Protein AF-A0A8J6FVZ5-F1 (afdb_monomer)

Solvent-accessible surface area (backbone atoms only — not comparable to full-atom values): 74762 Å² total; per-residue (Å²): 138,86,84,84,92,86,89,91,82,87,92,77,89,89,84,81,80,98,81,83,88,83,86,81,86,83,86,73,99,66,83,91,70,69,48,80,44,77,44,50,36,29,25,58,86,40,80,46,76,48,36,46,42,45,52,45,70,47,82,81,14,50,53,28,52,66,72,73,45,98,65,94,68,56,53,45,101,85,71,28,46,50,40,97,45,76,34,88,52,44,56,55,54,53,46,24,54,70,70,69,50,78,69,90,66,66,53,72,63,35,40,56,49,29,56,72,43,40,39,63,70,60,34,54,57,46,47,69,31,68,82,46,33,50,54,52,52,53,48,50,57,51,50,71,56,31,58,62,45,70,60,44,50,49,51,45,52,49,53,31,49,64,43,18,78,79,64,59,44,16,75,37,37,33,42,44,28,51,41,73,74,28,47,70,66,45,54,63,63,48,55,54,37,55,75,68,70,51,59,71,43,70,41,51,54,32,99,60,93,71,52,74,66,56,49,52,53,51,51,53,52,54,48,39,74,72,74,37,49,75,51,80,44,81,59,75,98,71,94,77,88,85,91,82,90,81,88,85,82,89,84,85,83,88,85,92,84,86,91,84,89,87,84,79,92,84,81,70,68,57,41,35,35,40,40,40,42,81,94,72,84,86,81,83,92,83,87,83,88,85,88,88,85,89,83,90,82,89,90,84,81,66,73,75,68,54,61,63,59,62,65,72,72,62,78,82,76,71,79,88,76,94,74,89,79,82,86,77,91,76,86,85,74,83,81,63,102,79,71,83,71,80,77,62,59,89,72,40,88,43,70,68,51,36,39,51,52,52,58,59,50,74,74,53,91,73,57,48,89,51,46,65,64,46,50,52,55,50,52,61,46,47,78,73,55,82,54,64,68,45,46,29,51,48,35,48,47,54,31,53,59,43,68,35,75,90,46,78,44,72,80,54,48,65,58,52,53,57,49,56,76,72,60,84,52,61,71,34,47,22,35,43,44,48,21,51,39,49,39,51,71,74,45,79,86,43,62,70,60,34,55,53,51,41,55,52,27,64,68,44,48,80,48,92,47,59,64,32,25,27,32,22,32,46,37,40,18,76,47,49,84,74,73,89,78,84,64,92,83,64,95,84,73,84,82,73,63,60,68,60,61,40,56,65,34,60,75,44,91,48,62,67,35,22,32,29,22,48,53,15,54,51,43,32,39,78,74,69,32,84,78,64,74,75,50,47,69,58,32,60,61,32,58,77,44,93,46,62,67,34,21,36,47,20,50,53,52,36,51,54,51,21,74,75,40,40,83,41,76,42,77,44,95,90,52,101,49,77,41,40,31,28,48,55,42,47,23,55,36,27,40,33,36,72,41,95,42,66,72,28,15,27,49,25,26,48,54,56,22,74,53,75,88,46,53,68,68,61,60,54,34,17,69,37,75,75,72,75,79,63,92,58,88,77,72,52,74,67,60,54,51,53,48,55,66,69,64,71,75,80,86,75,97,80,64,76,84,75,72,62,91,68,80,85,71,57,74,82,78,56,72,89,64,75,78,26,28,54,20,24,50,52,50,21,57,70,40,94,49,64,68,28,23,45,23,24,50,52,14,52,37,47,43,24,65,78,31,52,77,51,32,58,69,48,42,65,62,48,57,55,36,56,72,46,94,47,69,70,48,21,43,50,33,42,58,37,50,47,74,40,22,87,63,42,70,47,50,62,77,58,43,54,60,62,54,57,47,60,73,52,88,51,61,71,49,36,52,47,45,35,55,29,50,37,56,54,41,71,80,48,45,65,46,54,51,50,53,50,53,52,52,46,53,35,38,73,76,40,64,88,49,42,69,53,51,44,53,20,31,23,33,41,15,57,73,38,33,77,49,46,56,81,44,47,48,67,76,68,55,60,49,101,87,49,90,58,84,82,76,62,86,84,39,67,62,55,49,40,53,50,29,20,50,46,24,14,38,61,84,31,84,70,48,69,80,69,55,54,78,64,54,57,53,50,47,56,51,42,37,74,76,38,54,92,59,28,63,88,68,94,62,92,92,61,85,71,89,62,81,77,76,68,89,81,70,68,99,66,80,57,69,68,59,52,51,51,51,55,53,52,58,56,56,70,56,40,86,79,49,54,80,65,60,34,48,54,52,46,56,52,49,32,53,51,26,46,52,46,24,76,72,35,75,86,53,18,28,51,25,44,52,50,24,53,52,48,48,39,51,47,40,50,53,53,43,73,66,38,70,70,79,80,49,66,59,92,71,72,62,87,85,73,54,60,45,59,51,35,21,53,49,35,43,52,51,40,49,44,62,63,72,41,36,35,64,78,48,72,75,48,52,55,52,41,54,48,53,38,50,53,24,51,50,49,38,50,48,55,48,60,51,72,52,85,69,67,71,68,46,45,57,54,50,52,52,51,52,52,49,52,54,48,49,50,71,74,41,62,88,57,53,80,77,44,72,80,27,56,63,50,59,44,62,76,43,38,78,59,49,78,76,45,56,59,73,54,42,43,53,50,51,55,52,45,62,73,67,39,64,88,78,86,80,77,81,68,97,59,38,39,54,36,40,36,48,68,60,32,63,74,49,78,59,87,69,52,52,70,44,49,34,78,44,77,43,78,44,65,36,35,29,45,34,34,38,60,93,56,54,62,82,24,44,32,41,35,40,37,42,82,87,70,52,67,48,59,42,76,60,58,66,84,32,55,43,76,89,46,94,58,36,36,35,38,55,42,74,45,78,46,68,47,71,59,49,97,59,70,43,59,32,37,41,33,39,26,38,46,45,49,90,73,74,83,50,83,77,64,94,85,76,82,89,68,99,69,71,100,63,91,70,77,70,71,70,46,74,42,79,45,32,72,71,34,44,43,34,35,28,29,34,69,72,84,127

Mean predicted aligned error: 20.22 Å

Foldseek 3Di:
DDDDDDDDDDDDDDDDDDPDPPPDPPDDPQPDDDQADWA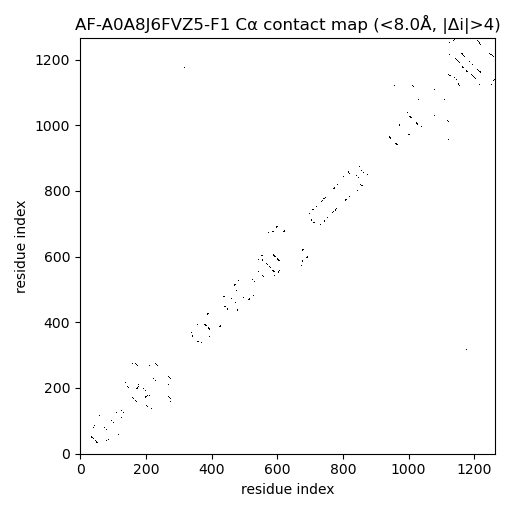WEQEQNDIDIDTLVLQPVDPPFLSNVVPRDPDDADAPPVRHGYHDHDCPLVVQVSVCSVPVDQDPPPLVVNLVVCVVRVVPVNNVVSCPDCVNVVVVVVLVVVCVQKPCNVVLLVVQVVQQVVQCVVPLKGKEKEKEAADPVVVVVCVVVVVVCVVVVHHYGYIDHGPDPDDPVVVVVSSCVVCVVVVWDKDKDWDDDDDDDDDDDDDDDDDDDDDDDDDDDDDDDDDDIIIIIIMTGDDDDDDDDDDDDDDDDDDDDDDPDPPVVVVVVVVVPPDDFDDDDDDDDDDDDDDDDDDDPPPPDPLVCVPDPDLVSLVVSLVVVVPDDDAQVCLVVVLVVLLVVLVVDDDLVSLLSSLLVLLVSLPHPPHQSPVCQVSLLVCLVVDDDPSNNLSSLVSLLSNCLVCLPPLVSLQVNLVSLVVQCPPPDLSSVLSSLQSCLQRPDQDPPPPVPDPDDDRDPSLVVLLVQCPPPDVSSVLSSLVSNVSSVVVPHQHDLVVLVSLLVQCPPPDPSSNLSSLVSLLSSCVRQQQDWDQAPVDRDIDGSLQVSLLSLLLQCPPPDVSSVLSSLLSLLVSQVYDPLLLLQLQAPPVPPDPDDDDDPVVVVVVCVVVVDPDDPPPPVPPDDDPPDPPVSCPVGRPSSHNSLVCQCVDPDVSSNLSSLSSLLSNCLSPLVSVASCLVVLLVQCPDPDPVSNLSSLVSCLSNQQSDADDQVSLVSLLVSLPPPDPSSNLSSLSSLLRHHYDALVSVVVNLVSLLVSCVVCVVCLVSLLSSLLSNLLRCLPSCQVCLCVLCVPDPPDDDDDDDLPDSSNVSSLLNLQSSQQPPVCSLVSDDPVSVVSLVVCCVVPVVRGDDHDHPDDDPPPPPPPPPDDPDDDVLVVVLVVLLVVLLCLQPDDLVVNLVSLVVSLVVLCVSLVVDVQCVQVSPLVSLLSLLVSLLSCLLPDCVVVDQLVPDDPPRCSLVVSLVSLLQSLCQSVAQKDPDDPLQVLVSLLSNLLSLLSNLLVCVSNDDDQVVLVVSLVVSLVSLVVSCVQCVPCLVVQPQALSVVCVVCSVVLVVDRSVVNSVVSSVSSVVGRDDRRDGDPGMDGKAKEWPPPPQPDPDADEDAAPDKDWGKTKMKIFQRPCCQPFKWKWKADPVRDIIIHRFHSVQWDDPDPRMIIGIGIDIDHHGFDPDWDKMKMFMKTFDDPPPPGPPDPPPPPDDDDPDPPPVRPDIDTRYDIRIHTYGHHHPDD

Organism: Microtus ochrogaster (NCBI:txid79684)

Structure (mmCIF, N/CA/C/O backbone):
data_AF-A0A8J6FVZ5-F1
#
_entry.id   AF-A0A8J6FVZ5-F1
#
loop_
_atom_site.group_PDB
_atom_site.id
_atom_site.type_symbol
_atom_site.label_atom_id
_atom_site.label_alt_id
_atom_site.label_comp_id
_atom_site.label_asym_id
_atom_site.label_entity_id
_atom_site.label_seq_id
_atom_site.pdbx_PDB_ins_code
_atom_site.Cartn_x
_atom_site.Cartn_y
_atom_site.Cartn_z
_atom_site.occupancy
_atom_site.B_iso_or_equiv
_atom_site.auth_seq_id
_atom_site.auth_comp_id
_atom_site.auth_asym_id
_atom_site.auth_atom_id
_atom_site.pdbx_PDB_model_num
ATOM 1 N N . MET A 1 1 ? 50.195 -2.569 48.877 1.00 32.38 1 MET A N 1
ATOM 2 C CA . MET A 1 1 ? 50.617 -3.601 47.910 1.00 32.38 1 MET A CA 1
ATOM 3 C C . MET A 1 1 ? 50.302 -3.085 46.522 1.00 32.38 1 MET A C 1
ATOM 5 O O . MET A 1 1 ? 49.185 -2.659 46.274 1.00 32.38 1 MET A O 1
ATOM 9 N N . SER A 1 2 ? 51.348 -2.994 45.715 1.00 26.11 2 SER A N 1
ATOM 10 C CA . SER A 1 2 ? 51.451 -2.364 44.400 1.00 26.11 2 SER A CA 1
ATOM 11 C C . SER A 1 2 ? 50.886 -3.244 43.283 1.00 26.11 2 SER A C 1
ATOM 13 O O . SER A 1 2 ? 51.248 -4.414 43.197 1.00 26.11 2 SER A O 1
ATOM 15 N N . LEU A 1 3 ? 50.077 -2.660 42.398 1.00 27.39 3 LEU A N 1
ATOM 16 C CA . LEU A 1 3 ? 49.775 -3.205 41.072 1.00 27.39 3 LEU A CA 1
ATOM 17 C C . LEU A 1 3 ? 50.820 -2.679 40.070 1.00 27.39 3 LEU A C 1
ATOM 19 O O . LEU A 1 3 ? 51.043 -1.466 40.047 1.00 27.39 3 LEU A O 1
ATOM 23 N N . PRO A 1 4 ? 51.465 -3.533 39.255 1.00 34.31 4 PRO A N 1
ATOM 24 C CA . PRO A 1 4 ? 52.297 -3.084 38.150 1.00 34.31 4 PRO A CA 1
ATOM 25 C C . PRO A 1 4 ? 51.479 -2.893 36.866 1.00 34.31 4 PRO A C 1
ATOM 27 O O . PRO A 1 4 ? 50.564 -3.654 36.556 1.00 34.31 4 PRO A O 1
ATOM 30 N N . ALA A 1 5 ? 51.863 -1.860 36.120 1.00 33.62 5 ALA A N 1
ATOM 31 C CA . ALA A 1 5 ? 51.423 -1.561 34.769 1.00 33.62 5 ALA A CA 1
ATOM 32 C C . ALA A 1 5 ? 52.105 -2.499 33.762 1.00 33.62 5 ALA A C 1
ATOM 34 O O . ALA A 1 5 ? 53.330 -2.580 33.749 1.00 33.62 5 ALA A O 1
ATOM 35 N N . ASN A 1 6 ? 51.316 -3.173 32.924 1.00 29.88 6 ASN A N 1
ATOM 36 C CA . ASN A 1 6 ? 51.707 -3.675 31.604 1.00 29.88 6 ASN A CA 1
ATOM 37 C C . ASN A 1 6 ? 50.461 -4.220 30.896 1.00 29.88 6 ASN A C 1
ATOM 39 O O . ASN A 1 6 ? 50.001 -5.296 31.252 1.00 29.88 6 ASN A O 1
ATOM 43 N N . GLN A 1 7 ? 49.925 -3.457 29.936 1.00 30.47 7 GLN A N 1
ATOM 44 C CA . GLN A 1 7 ? 49.276 -3.919 28.693 1.00 30.47 7 GLN A CA 1
ATOM 45 C C . GLN A 1 7 ? 48.633 -2.708 27.992 1.00 30.47 7 GLN A C 1
ATOM 47 O O . GLN A 1 7 ? 47.448 -2.425 28.122 1.00 30.47 7 GLN A O 1
ATOM 52 N N . LEU A 1 8 ? 49.470 -1.935 27.294 1.00 30.34 8 LEU A N 1
ATOM 53 C CA . LEU A 1 8 ? 49.055 -0.892 26.341 1.00 30.34 8 LEU A CA 1
ATOM 54 C C . LEU A 1 8 ? 50.088 -0.767 25.202 1.00 30.34 8 LEU A C 1
ATOM 56 O O . LEU A 1 8 ? 50.475 0.320 24.781 1.00 30.34 8 LEU A O 1
ATOM 60 N N . LYS A 1 9 ? 50.573 -1.918 24.729 1.00 31.45 9 LYS A N 1
ATOM 61 C CA . LYS A 1 9 ? 51.398 -2.081 23.529 1.00 31.45 9 LYS A CA 1
ATOM 62 C C . LYS A 1 9 ? 51.089 -3.453 22.947 1.00 31.45 9 LYS A C 1
ATOM 64 O O . LYS A 1 9 ? 51.634 -4.421 23.447 1.00 31.45 9 LYS A O 1
ATOM 69 N N . GLU A 1 10 ? 50.187 -3.497 21.975 1.00 28.38 10 GLU A N 1
ATOM 70 C CA . GLU A 1 10 ? 50.089 -4.521 20.920 1.00 28.38 10 GLU A CA 1
ATOM 71 C C . GLU A 1 10 ? 48.825 -4.234 20.100 1.00 28.38 10 GLU A C 1
ATOM 73 O O . GLU A 1 10 ? 47.797 -4.864 20.271 1.00 28.38 10 GLU A O 1
ATOM 78 N N . LEU A 1 11 ? 48.888 -3.195 19.264 1.00 27.44 11 LEU A N 1
ATOM 79 C CA . LEU A 1 11 ? 48.090 -3.050 18.039 1.00 27.44 11 LEU A CA 1
ATOM 80 C C . LEU A 1 11 ? 48.891 -2.137 17.096 1.00 27.44 11 LEU A C 1
ATOM 82 O O . LEU A 1 11 ? 48.501 -1.030 16.733 1.00 27.44 11 LEU A O 1
ATOM 86 N N . SER A 1 12 ? 50.092 -2.599 16.767 1.00 29.80 12 SER A N 1
ATOM 87 C CA . SER A 1 12 ? 50.872 -2.125 15.634 1.00 29.80 12 SER A CA 1
ATOM 88 C C . SER A 1 12 ? 51.636 -3.320 15.069 1.00 29.80 12 SER A C 1
ATOM 90 O O . SER A 1 12 ? 52.381 -3.962 15.798 1.00 29.80 12 SER A O 1
ATOM 92 N N . GLN A 1 13 ? 51.453 -3.542 13.762 1.00 28.73 13 GLN A N 1
ATOM 93 C CA . GLN A 1 13 ? 52.115 -4.521 12.883 1.00 28.73 13 GLN A CA 1
ATOM 94 C C . GLN A 1 13 ? 51.472 -5.914 12.770 1.00 28.73 13 GLN A C 1
ATOM 96 O O . GLN A 1 13 ? 51.902 -6.855 13.418 1.00 28.73 13 GLN A O 1
ATOM 101 N N . GLU A 1 14 ? 50.578 -6.071 11.790 1.00 27.20 14 GLU A N 1
ATOM 102 C CA . GLU A 1 14 ? 50.654 -7.219 10.878 1.00 27.20 14 GLU A CA 1
ATOM 103 C C . GLU A 1 14 ? 50.640 -6.711 9.432 1.00 27.20 14 GLU A C 1
ATOM 105 O O . GLU A 1 14 ? 49.709 -6.064 8.957 1.00 27.20 14 GLU A O 1
ATOM 110 N N . SER A 1 15 ? 51.769 -6.939 8.773 1.00 29.50 15 SER A N 1
ATOM 111 C CA . SER A 1 15 ? 52.068 -6.663 7.375 1.00 29.50 15 SER A CA 1
ATOM 112 C C . SER A 1 15 ? 51.739 -7.890 6.523 1.00 29.50 15 SER A C 1
ATOM 114 O O . SER A 1 15 ? 52.283 -8.962 6.784 1.00 29.50 15 SER A O 1
ATOM 116 N N . LEU A 1 16 ? 50.937 -7.726 5.469 1.00 29.16 16 LEU A N 1
ATOM 117 C CA . LEU A 1 16 ? 50.790 -8.706 4.383 1.00 29.16 16 LEU A CA 1
ATOM 118 C C . LEU A 1 16 ? 51.644 -8.292 3.155 1.00 29.16 16 LEU A C 1
ATOM 120 O O . LEU A 1 16 ? 51.979 -7.112 3.018 1.00 29.16 16 LEU A O 1
ATOM 124 N N . PRO A 1 17 ? 52.066 -9.240 2.289 1.00 31.39 17 PRO A N 1
ATOM 125 C CA . PRO A 1 17 ? 53.254 -9.111 1.436 1.00 31.39 17 PRO A CA 1
ATOM 126 C C . PRO A 1 17 ? 53.054 -8.286 0.155 1.00 31.39 17 PRO A C 1
ATOM 128 O O . PRO A 1 17 ? 52.003 -8.295 -0.477 1.00 31.39 17 PRO A O 1
ATOM 131 N N . ALA A 1 18 ? 54.138 -7.643 -0.284 1.00 33.69 18 ALA A N 1
ATOM 132 C CA . ALA A 1 18 ? 54.204 -6.649 -1.357 1.00 33.69 18 ALA A CA 1
ATOM 133 C C . ALA A 1 18 ? 54.214 -7.190 -2.809 1.00 33.69 18 ALA A C 1
ATOM 135 O O . ALA A 1 18 ? 54.907 -6.629 -3.651 1.00 33.69 18 ALA A O 1
ATOM 136 N N . ASN A 1 19 ? 53.457 -8.239 -3.145 1.00 33.44 19 ASN A N 1
ATOM 137 C CA . ASN A 1 19 ? 53.395 -8.761 -4.522 1.00 33.44 19 ASN A CA 1
ATOM 138 C C . ASN A 1 19 ? 51.964 -9.135 -4.935 1.00 33.44 19 ASN A C 1
ATOM 140 O O . ASN A 1 19 ? 51.669 -10.313 -5.083 1.00 33.44 19 ASN A O 1
ATOM 144 N N . GLN A 1 20 ? 51.079 -8.145 -5.117 1.00 33.66 20 GLN A N 1
ATOM 145 C CA . GLN A 1 20 ? 49.844 -8.295 -5.919 1.00 33.66 20 GLN A CA 1
ATOM 146 C C . GLN A 1 20 ? 49.152 -6.956 -6.273 1.00 33.66 20 GLN A C 1
ATOM 148 O O . GLN A 1 20 ? 47.951 -6.895 -6.496 1.00 33.66 20 GLN A O 1
ATOM 153 N N . LEU A 1 21 ? 49.913 -5.858 -6.373 1.00 30.98 21 LEU A N 1
ATOM 154 C CA . LEU A 1 21 ? 49.415 -4.536 -6.798 1.00 30.98 21 LEU A CA 1
ATOM 155 C C . LEU A 1 21 ? 50.227 -3.989 -7.983 1.00 30.98 21 LEU A C 1
ATOM 157 O O . LEU A 1 21 ? 50.710 -2.860 -7.961 1.00 30.98 21 LEU A O 1
ATOM 161 N N . LYS A 1 22 ? 50.418 -4.812 -9.020 1.00 30.19 22 LYS A N 1
ATOM 162 C CA . LYS A 1 22 ? 50.956 -4.350 -10.314 1.00 30.19 22 LYS A CA 1
ATOM 163 C C . LYS A 1 22 ? 50.109 -4.704 -11.537 1.00 30.19 22 LYS A C 1
ATOM 165 O O . LYS A 1 22 ? 50.484 -4.329 -12.638 1.00 30.19 22 LYS A O 1
ATOM 170 N N . GLU A 1 23 ? 48.933 -5.296 -11.350 1.00 34.12 23 GLU A N 1
ATOM 171 C CA . GLU A 1 23 ? 47.963 -5.534 -12.427 1.00 34.12 23 GLU A CA 1
ATOM 172 C C . GLU A 1 23 ? 46.595 -4.967 -12.040 1.00 34.12 23 GLU A C 1
ATOM 174 O O . GLU A 1 23 ? 45.640 -5.688 -11.786 1.00 34.12 23 GLU A O 1
ATOM 179 N N . ARG A 1 24 ? 46.508 -3.637 -11.922 1.00 29.25 24 ARG A N 1
ATOM 180 C CA . ARG A 1 24 ? 45.221 -2.917 -12.005 1.00 29.25 24 ARG A CA 1
ATOM 181 C C . ARG A 1 24 ? 45.383 -1.438 -12.360 1.00 29.25 24 ARG A C 1
ATOM 183 O O . ARG A 1 24 ? 44.611 -0.588 -11.938 1.00 29.25 24 ARG A O 1
ATOM 190 N N . SER A 1 25 ? 46.409 -1.123 -13.148 1.00 28.83 25 SER A N 1
ATOM 191 C CA . SER A 1 25 ? 46.664 0.229 -13.661 1.00 28.83 25 SER A CA 1
ATOM 192 C C . SER A 1 25 ? 46.505 0.276 -15.179 1.00 28.83 25 SER A C 1
ATOM 194 O O . SER A 1 25 ? 47.376 0.777 -15.879 1.00 28.83 25 SER A O 1
ATOM 196 N N . GLN A 1 26 ? 45.408 -0.274 -15.693 1.00 33.31 26 GLN A N 1
ATOM 197 C CA . GLN A 1 26 ? 44.932 -0.045 -17.056 1.00 33.31 26 GLN A CA 1
ATOM 198 C C . GLN A 1 26 ? 43.406 -0.130 -17.033 1.00 33.31 26 GLN A C 1
ATOM 200 O O . GLN A 1 26 ? 42.865 -1.173 -17.343 1.00 33.31 26 GLN A O 1
ATOM 205 N N . GLU A 1 27 ? 42.743 0.937 -16.577 1.00 32.12 27 GLU A N 1
ATOM 206 C CA . GLU A 1 27 ? 41.359 1.302 -16.943 1.00 32.12 27 GLU A CA 1
ATOM 207 C C . GLU A 1 27 ? 40.933 2.561 -16.176 1.00 32.12 27 GLU A C 1
ATOM 209 O O . GLU A 1 27 ? 40.216 2.528 -15.182 1.00 32.12 27 GLU A O 1
ATOM 214 N N . SER A 1 28 ? 41.462 3.710 -16.595 1.00 29.48 28 SER A N 1
ATOM 215 C CA . SER A 1 28 ? 40.795 5.019 -16.489 1.00 29.48 28 SER A CA 1
ATOM 216 C C . SER A 1 28 ? 41.645 6.034 -17.247 1.00 29.48 28 SER A C 1
ATOM 218 O O . SER A 1 28 ? 42.774 6.339 -16.869 1.00 29.48 28 SER A O 1
ATOM 220 N N . GLY A 1 29 ? 41.123 6.533 -18.366 1.00 32.47 29 GLY A N 1
ATOM 221 C CA . GLY A 1 29 ? 41.776 7.550 -19.186 1.00 32.47 29 GLY A CA 1
ATOM 222 C C . GLY A 1 29 ? 41.794 8.919 -18.505 1.00 32.47 29 GLY A C 1
ATOM 223 O O . GLY A 1 29 ? 41.018 9.795 -18.872 1.00 32.47 29 GLY A O 1
ATOM 224 N N . ILE A 1 30 ? 42.702 9.122 -17.549 1.00 35.72 30 ILE A N 1
ATOM 225 C CA . ILE A 1 30 ? 43.095 10.449 -17.067 1.00 35.72 30 ILE A CA 1
ATOM 226 C C . ILE A 1 30 ? 44.529 10.685 -17.546 1.00 35.72 30 ILE A C 1
ATOM 228 O O . ILE A 1 30 ? 45.432 9.906 -17.251 1.00 35.72 30 ILE A O 1
ATOM 232 N N . LEU A 1 31 ? 44.714 11.736 -18.347 1.00 39.12 31 LEU A N 1
ATOM 233 C CA . LEU A 1 31 ? 45.999 12.169 -18.900 1.00 39.12 31 LEU A CA 1
ATOM 234 C C . LEU A 1 31 ? 47.102 12.157 -17.826 1.00 39.12 31 LEU A C 1
ATOM 236 O O . LEU A 1 31 ? 46.904 12.660 -16.722 1.00 39.12 31 LEU A O 1
ATOM 240 N N . GLY A 1 32 ? 48.256 11.574 -18.165 1.00 43.06 32 GLY A N 1
ATOM 241 C CA . GLY A 1 32 ? 49.383 11.384 -17.254 1.00 43.06 32 GLY A CA 1
ATOM 242 C C . GLY A 1 32 ? 49.932 12.700 -16.705 1.00 43.06 32 GLY A C 1
ATOM 243 O O . GLY A 1 32 ? 50.586 13.456 -17.422 1.00 43.06 32 GLY A O 1
ATOM 244 N N . PHE A 1 33 ? 49.697 12.943 -15.418 1.00 58.31 33 PHE A N 1
ATOM 245 C CA . PHE A 1 33 ? 50.386 13.968 -14.641 1.00 58.31 33 PHE A CA 1
ATOM 246 C C . PHE A 1 33 ? 51.400 13.293 -13.721 1.00 58.31 33 PHE A C 1
ATOM 248 O O . PHE A 1 33 ? 51.070 12.325 -13.037 1.00 58.31 33 PHE A O 1
ATOM 255 N N . ASP A 1 34 ? 52.629 13.803 -13.711 1.00 64.94 34 ASP A N 1
ATOM 256 C CA . ASP A 1 34 ? 53.684 13.325 -12.819 1.00 64.94 34 ASP A CA 1
ATOM 257 C C . ASP A 1 34 ? 53.359 13.752 -11.365 1.00 64.94 34 ASP A C 1
ATOM 259 O O . ASP A 1 34 ? 53.245 14.956 -11.089 1.00 64.94 34 ASP A O 1
ATOM 263 N N . PRO A 1 35 ? 53.133 12.801 -10.434 1.00 65.31 35 PRO A N 1
ATOM 264 C CA . PRO A 1 35 ? 52.700 13.089 -9.065 1.00 65.31 35 PRO A CA 1
ATOM 265 C C . PRO A 1 35 ? 53.742 13.863 -8.242 1.00 65.31 35 PRO A C 1
ATOM 267 O O . PRO A 1 35 ? 53.362 14.494 -7.247 1.00 65.31 35 PRO A O 1
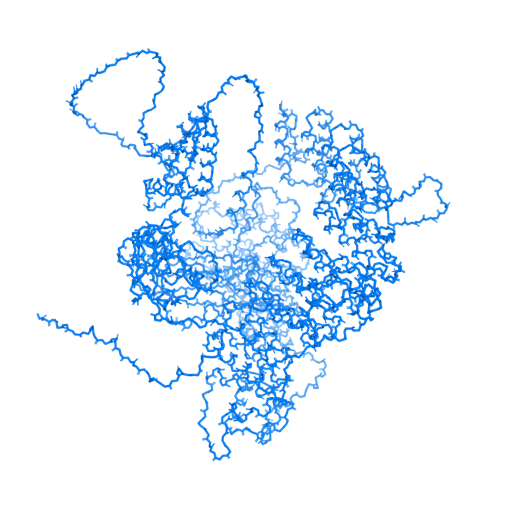ATOM 270 N N . ASP A 1 36 ? 55.006 13.873 -8.677 1.00 71.81 36 ASP A N 1
ATOM 271 C CA . ASP A 1 36 ? 56.123 14.527 -7.988 1.00 71.81 36 ASP A CA 1
ATOM 272 C C . ASP A 1 36 ? 56.302 16.007 -8.380 1.00 71.81 36 ASP A C 1
ATOM 274 O O . ASP A 1 36 ? 57.141 16.711 -7.810 1.00 71.81 36 ASP A O 1
ATOM 278 N N . ILE A 1 37 ? 55.483 16.530 -9.304 1.00 80.94 37 ILE A N 1
ATOM 279 C CA . ILE A 1 37 ? 55.518 17.947 -9.687 1.00 80.94 37 ILE A CA 1
ATOM 280 C C . ILE A 1 37 ? 55.167 18.825 -8.483 1.00 80.94 37 ILE A C 1
ATOM 282 O O . ILE A 1 37 ? 54.081 18.729 -7.904 1.00 80.94 37 ILE A O 1
ATOM 286 N N . VAL A 1 38 ? 56.080 19.737 -8.148 1.00 82.06 38 VAL A N 1
ATOM 287 C CA . VAL A 1 38 ? 55.878 20.756 -7.118 1.00 82.06 38 VAL A CA 1
ATOM 288 C C . VAL A 1 38 ? 54.984 21.873 -7.660 1.00 82.06 38 VAL A C 1
ATOM 290 O O . VAL A 1 38 ? 55.253 22.462 -8.706 1.00 82.06 38 VAL A O 1
ATOM 293 N N . VAL A 1 39 ? 53.919 22.171 -6.924 1.00 83.94 39 VAL A N 1
ATOM 294 C CA . VAL A 1 39 ? 52.917 23.195 -7.211 1.00 83.94 39 VAL A CA 1
ATOM 295 C C . VAL A 1 39 ? 52.955 24.265 -6.122 1.00 83.94 39 VAL A C 1
ATOM 297 O O . VAL A 1 39 ? 52.944 23.970 -4.924 1.00 83.94 39 VAL A O 1
ATOM 300 N N . GLU A 1 40 ? 52.962 25.525 -6.550 1.00 87.00 40 GLU A N 1
ATOM 301 C CA . GLU A 1 40 ? 52.867 26.690 -5.672 1.00 87.00 40 GLU A CA 1
ATOM 302 C C . GLU A 1 40 ? 51.444 27.270 -5.687 1.00 87.00 40 GLU A C 1
ATOM 304 O O . GLU A 1 40 ? 50.871 27.556 -6.745 1.00 87.00 40 GLU A O 1
ATOM 309 N N . LEU A 1 41 ? 50.884 27.457 -4.493 1.00 87.81 41 LEU A N 1
ATOM 310 C CA . LEU A 1 41 ? 49.542 27.967 -4.233 1.00 87.81 41 LEU A CA 1
ATOM 311 C C . LEU A 1 41 ? 49.626 29.316 -3.509 1.00 87.81 41 LEU A C 1
ATOM 313 O O . LEU A 1 41 ? 50.431 29.498 -2.597 1.00 87.81 41 LEU A O 1
ATOM 317 N N . ASN A 1 42 ? 48.750 30.242 -3.877 1.00 87.69 42 ASN A N 1
ATOM 318 C CA . ASN A 1 42 ? 48.521 31.503 -3.184 1.00 87.69 42 ASN A CA 1
ATOM 319 C C . ASN A 1 42 ? 47.066 31.529 -2.697 1.00 87.69 42 ASN A C 1
ATOM 321 O O . ASN A 1 42 ? 46.153 31.729 -3.494 1.00 87.69 42 ASN A O 1
ATOM 325 N N . VAL A 1 43 ? 46.845 31.307 -1.401 1.00 89.25 43 VAL A N 1
ATOM 326 C CA . VAL A 1 43 ? 45.511 31.263 -0.783 1.00 89.25 43 VAL A CA 1
ATOM 327 C C . VAL A 1 43 ? 45.284 32.563 -0.016 1.00 89.25 43 VAL A C 1
ATOM 329 O O . VAL A 1 43 ? 45.825 32.753 1.075 1.00 89.25 43 VAL A O 1
ATOM 332 N N . GLY A 1 44 ? 44.560 33.504 -0.630 1.00 82.06 44 GLY A N 1
ATOM 333 C CA . GLY A 1 44 ? 44.237 34.811 -0.040 1.00 82.06 44 GLY A CA 1
ATOM 334 C C . GLY A 1 44 ? 45.451 35.632 0.400 1.00 82.06 44 GLY A C 1
ATOM 335 O O . GLY A 1 44 ? 45.358 36.375 1.375 1.00 82.06 44 GLY A O 1
ATOM 336 N N . GLY A 1 45 ? 46.596 35.476 -0.276 1.00 79.88 45 GLY A N 1
ATOM 337 C CA . GLY A 1 45 ? 47.850 36.169 0.035 1.00 79.88 45 GLY A CA 1
ATOM 338 C C . GLY A 1 45 ? 48.855 35.366 0.869 1.00 79.88 45 GLY A C 1
ATOM 339 O O . GLY A 1 45 ? 49.960 35.858 1.093 1.00 79.88 45 GLY A O 1
ATOM 340 N N . GLN A 1 46 ? 48.517 34.149 1.313 1.00 85.81 46 GLN A N 1
ATOM 341 C CA . GLN A 1 46 ? 49.455 33.229 1.969 1.00 85.81 46 GLN A CA 1
ATOM 342 C C . GLN A 1 46 ? 49.956 32.171 0.982 1.00 85.81 46 GLN A C 1
ATOM 344 O O . GLN A 1 46 ? 49.174 31.577 0.236 1.00 85.81 46 GLN A O 1
ATOM 349 N N . PHE A 1 47 ? 51.269 31.944 0.972 1.00 88.69 47 PHE A N 1
ATOM 350 C CA . PHE A 1 47 ? 51.927 31.090 -0.013 1.00 88.69 47 PHE A CA 1
ATOM 351 C C . PHE A 1 47 ? 52.193 29.695 0.545 1.00 88.69 47 PHE A C 1
ATOM 353 O O . PHE A 1 47 ? 52.766 29.551 1.625 1.00 88.69 47 PHE A O 1
ATOM 360 N N . TYR A 1 48 ? 51.819 28.675 -0.222 1.00 87.38 48 TYR A N 1
ATOM 361 C CA . TYR A 1 48 ? 52.016 27.272 0.118 1.00 87.38 48 TYR A CA 1
ATOM 362 C C . TYR A 1 48 ? 52.657 26.532 -1.048 1.00 87.38 48 TYR A C 1
ATOM 364 O O . TYR A 1 48 ? 52.320 26.768 -2.205 1.00 87.38 48 TYR A O 1
ATOM 372 N N . THR A 1 49 ? 53.538 25.589 -0.738 1.00 86.56 49 THR A N 1
ATOM 373 C CA . THR A 1 49 ? 54.195 24.736 -1.732 1.00 86.56 49 THR A CA 1
ATOM 374 C C . THR A 1 49 ? 53.903 23.280 -1.398 1.00 86.56 49 THR A C 1
ATOM 376 O O . THR A 1 49 ? 54.032 22.860 -0.245 1.00 86.56 49 THR A O 1
ATOM 379 N N . THR A 1 50 ? 53.460 22.499 -2.378 1.00 87.69 50 THR A N 1
ATOM 380 C CA . THR A 1 50 ? 53.118 21.080 -2.191 1.00 87.69 50 THR A CA 1
ATOM 381 C C . THR A 1 50 ? 53.245 20.308 -3.502 1.00 87.69 50 THR A C 1
ATOM 383 O O . THR A 1 50 ? 53.504 20.915 -4.531 1.00 87.69 50 THR A O 1
ATOM 386 N N . THR A 1 51 ? 53.082 18.986 -3.500 1.00 84.62 51 THR A N 1
ATOM 387 C CA . THR A 1 51 ? 53.119 18.182 -4.734 1.00 84.62 51 THR A CA 1
ATOM 388 C C . THR A 1 51 ? 51.731 17.987 -5.339 1.00 84.62 51 THR A C 1
ATOM 390 O O . THR A 1 51 ? 50.720 17.986 -4.628 1.00 84.62 51 THR A O 1
ATOM 393 N N . MET A 1 52 ? 51.684 17.769 -6.654 1.00 79.94 52 MET A N 1
ATOM 394 C CA . MET A 1 52 ? 50.466 17.433 -7.394 1.00 79.94 52 MET A CA 1
ATOM 395 C C . MET A 1 52 ? 49.770 16.197 -6.801 1.00 79.94 52 MET A C 1
ATOM 397 O O . MET A 1 52 ? 48.558 16.214 -6.582 1.00 79.94 52 MET A O 1
ATOM 401 N N . GLY A 1 53 ? 50.541 15.163 -6.439 1.00 79.31 53 GLY A N 1
ATOM 402 C CA . GLY A 1 53 ? 50.021 13.955 -5.792 1.00 79.31 53 GLY A CA 1
ATOM 403 C C . GLY A 1 53 ? 49.349 14.217 -4.439 1.00 79.31 53 GLY A C 1
ATOM 404 O O . GLY A 1 53 ? 48.348 13.583 -4.116 1.00 79.31 53 GLY A O 1
ATOM 405 N N . THR A 1 54 ? 49.828 15.202 -3.670 1.00 83.50 54 THR A N 1
ATOM 406 C CA . THR A 1 54 ? 49.211 15.578 -2.384 1.00 83.50 54 THR A CA 1
ATOM 407 C C . THR A 1 54 ? 47.830 16.209 -2.583 1.00 83.50 54 THR A C 1
ATOM 409 O O . THR A 1 54 ? 46.903 15.922 -1.829 1.00 83.50 54 THR A O 1
ATOM 412 N N . LEU A 1 55 ? 47.675 17.053 -3.606 1.00 81.25 55 LEU A N 1
ATOM 413 C CA . LEU A 1 55 ? 46.412 17.735 -3.909 1.00 81.25 55 LEU A CA 1
ATOM 414 C C . LEU A 1 55 ? 45.388 16.816 -4.593 1.00 81.25 55 LEU A C 1
ATOM 416 O O . LEU A 1 55 ? 44.188 16.994 -4.401 1.00 81.25 55 LEU A O 1
ATOM 420 N N . MET A 1 56 ? 45.852 15.817 -5.348 1.00 77.88 56 MET A N 1
ATOM 421 C CA . MET A 1 56 ? 45.000 14.850 -6.058 1.00 77.88 56 MET A CA 1
ATOM 422 C C . MET A 1 56 ? 44.676 13.584 -5.246 1.00 77.88 56 MET A C 1
ATOM 424 O O . MET A 1 56 ? 43.964 12.711 -5.733 1.00 77.88 56 MET A O 1
ATOM 428 N N . LYS A 1 57 ? 45.142 13.490 -3.992 1.00 77.69 57 LYS A N 1
ATOM 429 C CA . LYS A 1 57 ? 44.941 12.327 -3.107 1.00 77.69 57 LYS A CA 1
ATOM 430 C C . LYS A 1 57 ? 43.467 11.971 -2.862 1.00 77.69 57 LYS A C 1
ATOM 432 O O . LYS A 1 57 ? 43.159 10.815 -2.590 1.00 77.69 57 LYS A O 1
ATOM 437 N N . HIS A 1 58 ? 42.563 12.947 -2.965 1.00 73.75 58 HIS A N 1
ATOM 438 C CA . HIS A 1 58 ? 41.118 12.733 -2.887 1.00 73.75 58 HIS A CA 1
ATOM 439 C C . HIS A 1 58 ? 40.456 13.092 -4.229 1.00 73.75 58 HIS A C 1
ATOM 441 O O . HIS A 1 58 ? 40.282 14.289 -4.510 1.00 73.75 58 HIS A O 1
ATOM 447 N N . PRO A 1 59 ? 40.099 12.092 -5.061 1.00 66.12 59 PRO A N 1
ATOM 448 C CA . PRO A 1 59 ? 39.376 12.323 -6.308 1.00 66.12 59 PRO A CA 1
ATOM 449 C C . PRO A 1 59 ? 37.983 12.893 -6.006 1.00 66.12 59 PRO A C 1
ATOM 451 O O . PRO A 1 59 ? 37.311 12.434 -5.086 1.00 66.12 59 PRO A O 1
ATOM 454 N N . GLY A 1 60 ? 37.581 13.940 -6.732 1.00 67.00 60 GLY A N 1
ATOM 455 C CA . GLY A 1 60 ? 36.340 14.685 -6.474 1.00 67.00 60 GLY A CA 1
ATOM 456 C C . GLY A 1 60 ? 36.498 15.876 -5.521 1.00 67.00 60 GLY A C 1
ATOM 457 O O . GLY A 1 60 ? 35.552 16.631 -5.328 1.00 67.00 60 GLY A O 1
ATOM 458 N N . SER A 1 61 ? 37.691 16.101 -4.957 1.00 80.31 61 SER A N 1
ATOM 459 C CA . SER A 1 61 ? 37.984 17.349 -4.242 1.00 80.31 61 SER A CA 1
ATOM 460 C C . SER A 1 61 ? 38.107 18.524 -5.212 1.00 80.31 61 SER A C 1
ATOM 462 O O . SER A 1 61 ? 38.519 18.364 -6.367 1.00 80.31 61 SER A O 1
ATOM 464 N N . LYS A 1 62 ? 37.868 19.740 -4.722 1.00 77.75 62 LYS A N 1
ATOM 465 C CA . LYS A 1 62 ? 38.012 20.962 -5.525 1.00 77.75 62 LYS A CA 1
ATOM 466 C C . LYS A 1 62 ? 39.431 21.132 -6.085 1.00 77.75 62 LYS A C 1
ATOM 468 O O . LYS A 1 62 ? 39.607 21.690 -7.161 1.00 77.75 62 LYS A O 1
ATOM 473 N N . PHE A 1 63 ? 40.445 20.602 -5.395 1.00 78.94 63 PHE A N 1
ATOM 474 C CA . PHE A 1 63 ? 41.823 20.557 -5.891 1.00 78.94 63 PHE A CA 1
ATOM 475 C C . PHE A 1 63 ? 41.980 19.638 -7.102 1.00 78.94 63 PHE A C 1
ATOM 477 O O . PHE A 1 63 ? 42.628 20.023 -8.071 1.00 78.94 63 PHE A O 1
ATOM 484 N N . SER A 1 64 ? 41.341 18.465 -7.085 1.00 69.94 64 SER A N 1
ATOM 485 C CA . SER A 1 64 ? 41.334 17.558 -8.236 1.00 69.94 64 SER A CA 1
ATOM 486 C C . SER A 1 64 ? 40.630 18.173 -9.451 1.00 69.94 64 SER A C 1
ATOM 488 O O . SER A 1 64 ? 41.101 18.006 -10.571 1.00 69.94 64 SER A O 1
ATOM 490 N N . GLU A 1 65 ? 39.576 18.974 -9.258 1.00 68.94 65 GLU A N 1
ATOM 491 C CA . GLU A 1 65 ? 38.913 19.714 -10.344 1.00 68.94 65 GLU A CA 1
ATOM 492 C C . GLU A 1 65 ? 39.801 20.839 -10.908 1.00 68.94 65 GLU A C 1
ATOM 494 O O . GLU A 1 65 ? 39.915 20.991 -12.126 1.00 68.94 65 GLU A O 1
ATOM 499 N N . ILE A 1 66 ? 40.482 21.588 -10.028 1.00 69.69 66 ILE A N 1
ATOM 500 C CA . ILE A 1 66 ? 41.401 22.676 -10.408 1.00 69.69 66 ILE A CA 1
ATOM 501 C C . ILE A 1 66 ? 42.571 22.168 -11.263 1.00 69.69 66 ILE A C 1
ATOM 503 O O . ILE A 1 66 ? 43.079 22.897 -12.116 1.00 69.69 66 ILE A O 1
ATOM 507 N N . LEU A 1 67 ? 42.996 20.924 -11.041 1.00 67.44 67 LEU A N 1
ATOM 508 C CA . LEU A 1 67 ? 44.188 20.340 -11.655 1.00 67.44 67 LEU A CA 1
ATOM 509 C C . LEU A 1 67 ? 43.871 19.413 -12.848 1.00 67.44 67 LEU A C 1
ATOM 511 O O . LEU A 1 67 ? 44.727 19.244 -13.711 1.00 67.44 67 LEU A O 1
ATOM 515 N N . SER A 1 68 ? 42.652 18.858 -12.942 1.00 63.41 68 SER A N 1
ATOM 516 C CA . SER A 1 68 ? 42.237 17.925 -14.012 1.00 63.41 68 SER A CA 1
ATOM 517 C C . SER A 1 68 ? 41.617 18.587 -15.251 1.00 63.41 68 SER A C 1
ATOM 519 O O . SER A 1 68 ? 41.643 17.997 -16.332 1.00 63.41 68 SER A O 1
ATOM 521 N N . ARG A 1 69 ? 41.074 19.810 -15.143 1.00 55.16 69 ARG A N 1
ATOM 522 C CA . ARG A 1 69 ? 40.457 20.542 -16.266 1.00 55.16 69 ARG A CA 1
ATOM 523 C C . ARG A 1 69 ? 41.313 21.722 -16.724 1.00 55.16 69 ARG A C 1
ATOM 525 O O . ARG A 1 69 ? 41.772 22.524 -15.919 1.00 55.16 69 ARG A O 1
ATOM 532 N N . SER A 1 70 ? 41.412 21.920 -18.041 1.00 48.84 70 SER A N 1
ATOM 533 C CA . SER A 1 70 ? 41.979 23.117 -18.688 1.00 48.84 70 SER A CA 1
ATOM 534 C C . SER A 1 70 ? 41.091 24.371 -18.527 1.00 48.84 70 SER A C 1
ATOM 536 O O . SER A 1 70 ? 40.856 25.108 -19.489 1.00 48.84 70 SER A O 1
ATOM 538 N N . ALA A 1 71 ? 40.530 24.601 -17.338 1.00 42.19 71 ALA A N 1
ATOM 539 C CA . ALA A 1 71 ? 39.744 25.788 -17.027 1.00 42.19 71 ALA A CA 1
ATOM 540 C C . ALA A 1 71 ? 40.673 26.950 -16.630 1.00 42.19 71 ALA A C 1
ATOM 542 O O . ALA A 1 71 ? 41.719 26.760 -16.010 1.00 42.19 71 ALA A O 1
ATOM 543 N N . LYS A 1 72 ? 40.309 28.176 -17.025 1.00 52.84 72 LYS A N 1
ATOM 544 C CA . LYS A 1 72 ? 41.072 29.409 -16.765 1.00 52.84 72 LYS A CA 1
ATOM 545 C C . LYS A 1 72 ? 41.074 29.746 -15.267 1.00 52.84 72 LYS A C 1
ATOM 547 O O . LYS A 1 72 ? 40.261 30.547 -14.818 1.00 52.84 72 LYS A O 1
ATOM 552 N N . PHE A 1 73 ? 41.985 29.158 -14.500 1.00 62.28 73 PHE A N 1
ATOM 553 C CA . PHE A 1 73 ? 42.247 29.584 -13.127 1.00 62.28 73 PHE A CA 1
ATOM 554 C C . PHE A 1 73 ? 43.173 30.799 -13.106 1.00 62.28 73 PHE A C 1
ATOM 556 O O . PHE A 1 73 ? 44.106 30.912 -13.906 1.00 62.28 73 PHE A O 1
ATOM 563 N N . TYR A 1 74 ? 42.905 31.722 -12.186 1.00 63.78 74 TYR A N 1
ATOM 564 C CA . TYR A 1 74 ? 43.721 32.912 -11.997 1.00 63.78 74 TYR A CA 1
ATOM 565 C C . TYR A 1 74 ? 45.070 32.497 -11.403 1.00 63.78 74 TYR A C 1
ATOM 567 O O . TYR A 1 74 ? 45.134 31.883 -10.339 1.00 63.78 74 TYR A O 1
ATOM 575 N N . LYS A 1 75 ? 46.153 32.805 -12.115 1.00 76.94 75 LYS A N 1
ATOM 576 C CA . LYS A 1 75 ? 47.507 32.753 -11.566 1.00 76.94 75 LYS A CA 1
ATOM 577 C C . LYS A 1 75 ? 47.885 34.143 -11.084 1.00 76.94 75 LYS A C 1
ATOM 579 O O . LYS A 1 75 ? 47.499 35.133 -11.708 1.00 76.94 75 LYS A O 1
ATOM 584 N N . ASP A 1 76 ? 48.616 34.228 -9.982 1.00 77.38 76 ASP A N 1
ATOM 585 C CA . ASP A 1 76 ? 49.160 35.511 -9.549 1.00 77.38 76 ASP A CA 1
ATOM 586 C C . ASP A 1 76 ? 50.284 35.989 -10.493 1.00 77.38 76 ASP A C 1
ATOM 588 O O . ASP A 1 76 ? 50.705 35.275 -11.406 1.00 77.38 76 ASP A O 1
ATOM 592 N N . ALA A 1 77 ? 50.789 37.210 -10.285 1.00 74.25 77 ALA A N 1
ATOM 593 C CA . ALA A 1 77 ? 51.845 37.797 -11.121 1.00 74.25 77 ALA A CA 1
ATOM 594 C C . ALA A 1 77 ? 53.158 36.979 -11.158 1.00 74.25 77 ALA A C 1
ATOM 596 O O . ALA A 1 77 ? 54.019 37.258 -11.987 1.00 74.25 77 ALA A O 1
ATOM 597 N N . HIS A 1 78 ? 53.309 35.980 -10.279 1.00 74.25 78 HIS A N 1
ATOM 598 C CA . HIS A 1 78 ? 54.465 35.086 -10.196 1.00 74.25 78 HIS A CA 1
ATOM 599 C C . HIS A 1 78 ? 54.147 33.670 -10.716 1.00 74.25 78 HIS A C 1
ATOM 601 O O . HIS A 1 78 ? 54.983 32.779 -10.612 1.00 74.25 78 HIS A O 1
ATOM 607 N N . GLY A 1 79 ? 52.960 33.447 -11.294 1.00 73.88 79 GLY A N 1
ATOM 608 C CA . GLY A 1 79 ? 52.576 32.179 -11.916 1.00 73.88 79 GLY A CA 1
ATOM 609 C C . GLY A 1 79 ? 52.005 31.121 -10.964 1.00 73.88 79 GLY A C 1
ATOM 610 O O . GLY A 1 79 ? 51.775 29.994 -11.410 1.00 73.88 79 GLY A O 1
ATOM 611 N N . ARG A 1 80 ? 51.735 31.462 -9.696 1.00 83.00 80 ARG A N 1
ATOM 612 C CA . ARG A 1 80 ? 51.186 30.544 -8.676 1.00 83.00 80 ARG A CA 1
ATOM 613 C C . ARG A 1 80 ? 49.669 30.452 -8.774 1.00 83.00 80 ARG A C 1
ATOM 615 O O . ARG A 1 80 ? 49.024 31.447 -9.100 1.00 83.00 80 ARG A O 1
ATOM 622 N N . PHE A 1 81 ? 49.083 29.296 -8.463 1.00 82.56 81 PHE A N 1
ATOM 623 C CA . PHE A 1 81 ? 47.623 29.136 -8.487 1.00 82.56 81 PHE A CA 1
ATOM 624 C C . PHE A 1 81 ? 46.979 29.957 -7.371 1.00 82.56 81 PHE A C 1
ATOM 626 O O . PHE A 1 81 ? 47.262 29.730 -6.195 1.00 82.56 81 PHE A O 1
ATOM 633 N N . PHE A 1 82 ? 46.123 30.913 -7.734 1.00 81.56 82 PHE A N 1
ATOM 634 C CA . PHE A 1 82 ? 45.467 31.788 -6.773 1.00 81.56 82 PHE A CA 1
ATOM 635 C C . PHE A 1 82 ? 44.100 31.238 -6.357 1.00 81.56 82 PHE A C 1
ATOM 637 O O . PHE A 1 82 ? 43.246 30.950 -7.197 1.00 81.56 82 PHE A O 1
ATOM 644 N N . ILE A 1 83 ? 43.890 31.132 -5.047 1.00 84.31 83 ILE A N 1
ATOM 645 C CA . ILE A 1 83 ? 42.629 30.748 -4.419 1.00 84.31 83 ILE A CA 1
ATOM 646 C C . ILE A 1 83 ? 42.160 31.932 -3.575 1.00 84.31 83 ILE A C 1
ATOM 648 O O . ILE A 1 83 ? 42.804 32.309 -2.596 1.00 84.31 83 ILE A O 1
ATOM 652 N N . ASP A 1 84 ? 41.019 32.506 -3.946 1.00 81.75 84 ASP A N 1
ATOM 653 C CA . ASP A 1 84 ? 40.421 33.661 -3.271 1.00 81.75 84 ASP A CA 1
ATOM 654 C C . ASP A 1 84 ? 39.689 33.240 -1.979 1.00 81.75 84 ASP A C 1
ATOM 656 O O . ASP A 1 84 ? 38.459 33.192 -1.903 1.00 81.75 84 ASP A O 1
ATOM 660 N N . ARG A 1 85 ? 40.469 32.806 -0.979 1.00 83.69 85 ARG A N 1
ATOM 661 C CA . ARG A 1 85 ? 40.022 32.303 0.334 1.00 83.69 85 ARG A CA 1
ATOM 662 C C . ARG A 1 85 ? 41.026 32.659 1.430 1.00 83.69 85 ARG A C 1
ATOM 664 O O . ARG A 1 85 ? 42.196 32.850 1.122 1.00 83.69 85 ARG A O 1
ATOM 671 N N . PRO A 1 86 ? 40.624 32.719 2.710 1.00 76.94 86 PRO A N 1
ATOM 672 C CA . PRO A 1 86 ? 41.554 33.002 3.800 1.00 76.94 86 PRO A CA 1
ATOM 673 C C . PRO A 1 86 ? 42.593 31.879 3.961 1.00 76.94 86 PRO A C 1
ATOM 675 O O . PRO A 1 86 ? 42.246 30.743 4.276 1.00 76.94 86 PRO A O 1
ATOM 678 N N . GLY A 1 87 ? 43.881 32.201 3.804 1.00 81.12 87 GLY A N 1
ATOM 679 C CA . GLY A 1 87 ? 44.972 31.234 3.993 1.00 81.12 87 GLY A CA 1
ATOM 680 C C . GLY A 1 87 ? 45.107 30.705 5.427 1.00 81.12 87 GLY A C 1
ATOM 681 O O . GLY A 1 87 ? 45.545 29.578 5.625 1.00 81.12 87 GLY A O 1
ATOM 682 N N . THR A 1 88 ? 44.637 31.460 6.427 1.00 83.12 88 THR A N 1
ATOM 683 C CA . THR A 1 88 ? 44.816 31.180 7.865 1.00 83.12 88 THR A CA 1
ATOM 684 C C . THR A 1 88 ? 44.460 29.748 8.290 1.00 83.12 88 THR A C 1
ATOM 686 O O . THR A 1 88 ? 45.137 29.191 9.149 1.00 83.12 88 THR A O 1
ATOM 689 N N . TYR A 1 89 ? 43.437 29.137 7.684 1.00 85.69 89 TYR A N 1
ATOM 690 C CA . TYR A 1 89 ? 42.960 27.787 8.027 1.00 85.69 89 TYR A CA 1
ATOM 691 C C . TYR A 1 89 ? 43.293 26.733 6.962 1.00 85.69 89 TYR A C 1
ATOM 693 O O . TYR A 1 89 ? 42.910 25.571 7.091 1.00 85.69 89 TYR A O 1
ATOM 701 N N . PHE A 1 90 ? 44.031 27.114 5.915 1.00 88.75 90 PHE A N 1
ATOM 702 C CA . PHE A 1 90 ? 44.427 26.203 4.845 1.00 88.75 90 PHE A CA 1
ATOM 703 C C . PHE A 1 90 ? 45.605 25.299 5.239 1.00 88.75 90 PHE A C 1
ATOM 705 O O . PHE A 1 90 ? 45.674 24.159 4.790 1.00 88.75 90 PHE A O 1
ATOM 712 N N . GLY A 1 91 ? 46.495 25.759 6.125 1.00 87.19 91 GLY A N 1
ATOM 713 C CA . GLY A 1 91 ? 47.619 24.960 6.639 1.00 87.19 91 GLY A CA 1
ATOM 714 C C . GLY A 1 91 ? 47.196 23.600 7.225 1.00 87.19 91 GLY A C 1
ATOM 715 O O . GLY A 1 91 ? 47.653 22.577 6.720 1.00 87.19 91 GLY A O 1
ATOM 716 N N . PRO A 1 92 ? 46.262 23.555 8.198 1.00 87.19 92 PRO A N 1
ATOM 717 C CA . PRO A 1 92 ? 45.749 22.299 8.758 1.00 87.19 92 PRO A CA 1
ATOM 718 C C . PRO A 1 92 ? 45.117 21.362 7.719 1.00 87.19 92 PRO A C 1
ATOM 720 O O . PRO A 1 92 ? 45.230 20.143 7.823 1.00 87.19 92 PRO A O 1
ATOM 723 N N . ILE A 1 93 ? 44.476 21.923 6.690 1.00 87.88 93 ILE A N 1
ATOM 724 C CA . ILE A 1 93 ? 43.906 21.150 5.581 1.00 87.88 93 ILE A CA 1
ATOM 725 C C . ILE A 1 93 ? 45.016 20.524 4.738 1.00 87.88 93 ILE A C 1
ATOM 727 O O . ILE A 1 93 ? 44.956 19.343 4.400 1.00 87.88 93 ILE A O 1
ATOM 731 N N . LEU A 1 94 ? 46.047 21.300 4.417 1.00 88.38 94 LEU A N 1
ATOM 732 C CA . LEU A 1 94 ? 47.187 20.827 3.646 1.00 88.38 94 LEU A CA 1
ATOM 733 C C . LEU A 1 94 ? 47.986 19.757 4.404 1.00 88.38 94 LEU A C 1
ATOM 735 O O . LEU A 1 94 ? 48.431 18.780 3.802 1.00 88.38 94 LEU A O 1
ATOM 739 N N . ASP A 1 95 ? 48.120 19.891 5.721 1.00 86.44 95 ASP A N 1
ATOM 740 C CA . ASP A 1 95 ? 48.797 18.904 6.561 1.00 86.44 95 ASP A CA 1
ATOM 741 C C . ASP A 1 95 ? 47.988 17.611 6.706 1.00 86.44 95 ASP A C 1
ATOM 743 O O . ASP A 1 95 ? 48.579 16.526 6.672 1.00 86.44 95 ASP A O 1
ATOM 747 N N . TYR A 1 96 ? 46.653 17.693 6.739 1.00 87.88 96 TYR A N 1
ATOM 748 C CA . TYR A 1 96 ? 45.788 16.517 6.611 1.00 87.88 96 TYR A CA 1
ATOM 749 C C . TYR A 1 96 ? 45.997 15.810 5.263 1.00 87.88 96 TYR A C 1
ATOM 751 O O . TYR A 1 96 ? 46.171 14.593 5.225 1.00 87.88 96 TYR A O 1
ATOM 759 N N . LEU A 1 97 ? 46.070 16.548 4.149 1.00 84.62 97 LEU A N 1
ATOM 760 C CA . LEU A 1 97 ? 46.326 15.950 2.831 1.00 84.62 97 LEU A CA 1
ATOM 761 C C . LEU A 1 97 ? 47.694 15.244 2.775 1.00 84.62 97 LEU A C 1
ATOM 763 O O . LEU A 1 97 ? 47.802 14.132 2.245 1.00 84.62 97 LEU A O 1
ATOM 767 N N . ARG A 1 98 ? 48.727 15.834 3.391 1.00 85.12 98 ARG A N 1
ATOM 768 C CA . ARG A 1 98 ? 50.084 15.261 3.464 1.00 85.12 98 ARG A CA 1
ATOM 769 C C . ARG A 1 98 ? 50.164 14.030 4.364 1.00 85.12 98 ARG A C 1
ATOM 771 O O . ARG A 1 98 ? 50.681 12.998 3.946 1.00 85.12 98 ARG A O 1
ATOM 778 N N . THR A 1 99 ? 49.662 14.134 5.592 1.00 81.94 99 THR A N 1
ATOM 779 C CA . THR A 1 99 ? 49.957 13.182 6.681 1.00 81.94 99 THR A CA 1
ATOM 780 C C . THR A 1 99 ? 48.767 12.324 7.105 1.00 81.94 99 THR A C 1
ATOM 782 O O . THR A 1 99 ? 48.957 11.312 7.772 1.00 81.94 99 THR A O 1
ATOM 785 N N . GLY A 1 100 ? 47.542 12.705 6.733 1.00 78.19 100 GLY A N 1
ATOM 786 C CA . GLY A 1 100 ? 46.301 12.106 7.234 1.00 78.19 100 GLY A CA 1
ATOM 787 C C . GLY A 1 100 ? 45.951 12.495 8.675 1.00 78.19 100 GLY A C 1
ATOM 788 O O . GLY A 1 100 ? 44.955 12.004 9.202 1.00 78.19 100 GLY A O 1
ATOM 789 N N . GLN A 1 101 ? 46.743 13.355 9.330 1.00 81.00 101 GLN A N 1
ATOM 790 C CA . GLN A 1 101 ? 46.483 13.785 10.704 1.00 81.00 101 GLN A CA 1
ATOM 791 C C . GLN A 1 101 ? 45.348 14.800 10.770 1.00 81.00 101 GLN A C 1
ATOM 793 O O . GLN A 1 101 ? 45.314 15.776 10.022 1.00 81.00 101 GLN A O 1
ATOM 798 N N . VAL A 1 102 ? 44.421 14.565 11.694 1.00 84.06 102 VAL A N 1
ATOM 799 C CA . VAL A 1 102 ? 43.237 15.401 11.872 1.00 84.06 102 VAL A CA 1
ATOM 800 C C . VAL A 1 102 ? 43.602 16.671 12.658 1.00 84.06 102 VAL A C 1
ATOM 802 O O . VAL A 1 102 ? 44.301 16.566 13.667 1.00 84.06 102 VAL A O 1
ATOM 805 N N . PRO A 1 103 ? 43.124 17.856 12.243 1.00 84.38 103 PRO A N 1
ATOM 806 C CA . PRO A 1 103 ? 43.331 19.111 12.963 1.00 84.38 103 PRO A CA 1
ATOM 807 C C . PRO A 1 103 ? 42.842 19.054 14.419 1.00 84.38 103 PRO A C 1
ATOM 809 O O . PRO A 1 103 ? 41.736 18.590 14.686 1.00 84.38 103 PRO A O 1
ATOM 812 N N . THR A 1 104 ? 43.642 19.572 15.355 1.00 78.00 104 THR A N 1
ATOM 813 C CA . THR A 1 104 ? 43.309 19.633 16.795 1.00 78.00 104 THR A CA 1
ATOM 814 C C . THR A 1 104 ? 42.932 21.032 17.287 1.00 78.00 104 THR A C 1
ATOM 816 O O . THR A 1 104 ? 42.436 21.178 18.402 1.00 78.00 104 THR A O 1
ATOM 819 N N . GLU A 1 105 ? 43.157 22.064 16.472 1.00 78.69 105 GLU A N 1
ATOM 820 C CA . GLU A 1 105 ? 42.907 23.473 16.794 1.00 78.69 105 GLU A CA 1
ATOM 821 C C . GLU A 1 105 ? 42.060 24.132 15.699 1.00 78.69 105 GLU A C 1
ATOM 823 O O . GLU A 1 105 ? 42.128 23.731 14.537 1.00 78.69 105 GLU A O 1
ATOM 828 N N . ASN A 1 106 ? 41.277 25.158 16.060 1.00 80.44 106 ASN A N 1
ATOM 829 C CA . ASN A 1 106 ? 40.389 25.896 15.143 1.00 80.44 106 ASN A CA 1
ATOM 830 C C . ASN A 1 106 ? 39.453 24.974 14.332 1.00 80.44 106 ASN A C 1
ATOM 832 O O . ASN A 1 106 ? 39.177 25.208 13.155 1.00 80.44 106 ASN A O 1
ATOM 836 N N . ILE A 1 107 ? 38.997 23.886 14.964 1.00 81.62 107 ILE A N 1
ATOM 837 C CA . ILE A 1 107 ? 38.187 22.821 14.355 1.00 81.62 107 ILE A CA 1
ATOM 838 C C . ILE A 1 107 ? 36.929 23.363 13.645 1.00 81.62 107 ILE A C 1
ATOM 840 O O . ILE A 1 107 ? 36.679 22.928 12.519 1.00 81.62 107 ILE A O 1
ATOM 844 N N . PRO A 1 108 ? 36.164 24.331 14.198 1.00 77.38 108 PRO A N 1
ATOM 845 C CA . PRO A 1 108 ? 35.033 24.928 13.489 1.00 77.38 108 PRO A CA 1
ATOM 846 C C . PRO A 1 108 ? 35.439 25.615 12.188 1.00 77.38 108 PRO A C 1
ATOM 848 O O . PRO A 1 108 ? 34.837 25.362 11.148 1.00 77.38 108 PRO A O 1
ATOM 851 N N . GLU A 1 109 ? 36.460 26.461 12.202 1.00 80.94 109 GLU A N 1
ATOM 852 C CA . GLU A 1 109 ? 36.913 27.206 11.029 1.00 80.94 109 GLU A CA 1
ATOM 853 C C . GLU A 1 109 ? 37.509 26.272 9.968 1.00 80.94 109 GLU A C 1
ATOM 855 O O . GLU A 1 109 ? 37.200 26.398 8.781 1.00 80.94 109 GLU A O 1
ATOM 860 N N . VAL A 1 110 ? 38.278 25.266 10.396 1.00 85.62 110 VAL A N 1
ATOM 861 C CA . VAL A 1 110 ? 38.844 24.242 9.509 1.00 85.62 110 VAL A CA 1
ATOM 862 C C . VAL A 1 110 ? 37.753 23.358 8.902 1.00 85.62 110 VAL A C 1
ATOM 864 O O . VAL A 1 110 ? 37.844 23.004 7.730 1.00 85.62 110 VAL A O 1
ATOM 867 N N . TYR A 1 111 ? 36.681 23.058 9.637 1.00 82.69 111 TYR A N 1
ATOM 868 C CA . TYR A 1 111 ? 35.524 22.328 9.117 1.00 82.69 111 TYR A CA 1
ATOM 869 C C . TYR A 1 111 ? 34.799 23.087 7.993 1.00 82.69 111 TYR A C 1
ATOM 871 O O . TYR A 1 111 ? 34.456 22.493 6.966 1.00 82.69 111 TYR A O 1
ATOM 879 N N . HIS A 1 112 ? 34.613 24.404 8.133 1.00 80.19 112 HIS A N 1
ATOM 880 C CA . HIS A 1 112 ? 34.003 25.227 7.079 1.00 80.19 112 HIS A CA 1
ATOM 881 C C . HIS A 1 112 ? 34.872 25.274 5.815 1.00 80.19 112 HIS A C 1
ATOM 883 O O . HIS A 1 112 ? 34.350 25.163 4.702 1.00 80.19 112 HIS A O 1
ATOM 889 N N . GLU A 1 113 ? 36.193 25.389 5.968 1.00 86.81 113 GLU A N 1
ATOM 890 C CA . GLU A 1 113 ? 37.113 25.340 4.830 1.00 86.81 113 GLU A CA 1
ATOM 891 C C . GLU A 1 113 ? 37.189 23.928 4.215 1.00 86.81 113 GLU A C 1
ATOM 893 O O . GLU A 1 113 ? 37.158 23.793 2.993 1.00 86.81 113 GLU A O 1
ATOM 898 N N . ALA A 1 114 ? 37.185 22.856 5.015 1.00 85.75 114 ALA A N 1
ATOM 899 C CA . ALA A 1 114 ? 37.167 21.475 4.521 1.00 85.75 114 ALA A CA 1
ATOM 900 C C . ALA A 1 114 ? 35.913 21.175 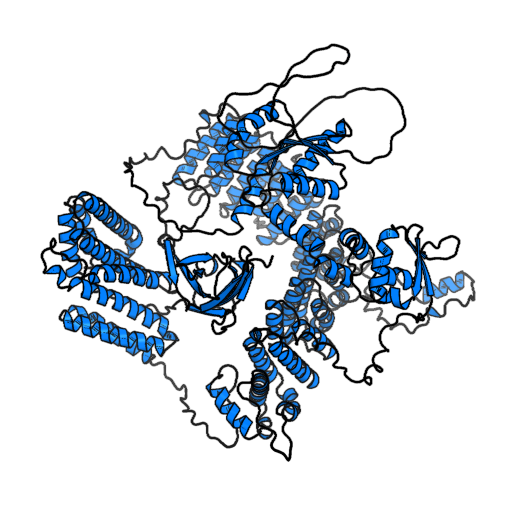3.679 1.00 85.75 114 ALA A C 1
ATOM 902 O O . ALA A 1 114 ? 36.014 20.512 2.642 1.00 85.75 114 ALA A O 1
ATOM 903 N N . LYS A 1 115 ? 34.750 21.724 4.069 1.00 82.75 115 LYS A N 1
ATOM 904 C CA . LYS A 1 115 ? 33.519 21.696 3.261 1.00 82.75 115 LYS A CA 1
ATOM 905 C C . LYS A 1 115 ? 33.675 22.454 1.946 1.00 82.75 115 LYS A C 1
ATOM 907 O O . LYS A 1 115 ? 33.260 21.954 0.904 1.00 82.75 115 LYS A O 1
ATOM 912 N N . PHE A 1 116 ? 34.299 23.631 1.971 1.00 83.88 116 PHE A N 1
ATOM 913 C CA . PHE A 1 116 ? 34.534 24.431 0.767 1.00 83.88 116 PHE A CA 1
ATOM 914 C C . PHE A 1 116 ? 35.463 23.738 -0.243 1.00 83.88 116 PHE A C 1
ATOM 916 O O . PHE A 1 116 ? 35.204 23.790 -1.447 1.00 83.88 116 PHE A O 1
ATOM 923 N N . TYR A 1 117 ? 36.533 23.093 0.230 1.00 84.50 117 TYR A N 1
ATOM 924 C CA . TYR A 1 117 ? 37.470 22.343 -0.614 1.00 84.50 117 TYR A CA 1
ATOM 925 C C . TYR A 1 117 ? 36.982 20.929 -0.973 1.00 84.50 117 TYR A C 1
ATOM 927 O O . TYR A 1 117 ? 37.652 20.235 -1.740 1.00 84.50 117 TYR A O 1
ATOM 935 N N . GLN A 1 118 ? 35.813 20.524 -0.458 1.00 84.69 118 GLN A N 1
ATOM 936 C CA . GLN A 1 118 ? 35.170 19.228 -0.703 1.00 84.69 118 GLN A CA 1
ATOM 937 C C . GLN A 1 118 ? 36.056 18.033 -0.310 1.00 84.69 118 GLN A C 1
ATOM 939 O O . GLN A 1 118 ? 36.158 17.033 -1.017 1.00 84.69 118 GLN A O 1
ATOM 944 N N . ILE A 1 119 ? 36.717 18.121 0.848 1.00 86.75 119 ILE A N 1
ATOM 945 C CA . ILE A 1 119 ? 37.525 17.017 1.389 1.00 86.75 119 ILE A CA 1
ATOM 946 C C . ILE A 1 119 ? 36.621 16.151 2.271 1.00 86.75 119 ILE A C 1
ATOM 948 O O . ILE A 1 119 ? 36.636 16.252 3.497 1.00 86.75 119 ILE A O 1
ATOM 952 N N . HIS A 1 120 ? 35.795 15.319 1.633 1.00 82.19 120 HIS A N 1
ATOM 953 C CA . HIS A 1 120 ? 34.703 14.575 2.278 1.00 82.19 120 HIS A CA 1
ATOM 954 C C . HIS A 1 120 ? 35.129 13.758 3.508 1.00 82.19 120 HIS A C 1
ATOM 956 O O . HIS A 1 120 ? 34.427 13.761 4.518 1.00 82.19 120 HIS A O 1
ATOM 962 N N . LEU A 1 121 ? 36.296 13.107 3.462 1.00 83.19 121 LEU A N 1
ATOM 963 C CA . LEU A 1 121 ? 36.805 12.326 4.594 1.00 83.19 121 LEU A CA 1
ATOM 964 C C . LEU A 1 121 ? 37.168 13.208 5.796 1.00 83.19 121 LEU A C 1
ATOM 966 O O . LEU A 1 121 ? 36.856 12.845 6.926 1.00 83.19 121 LEU A O 1
ATOM 970 N N . LEU A 1 122 ? 37.752 14.387 5.567 1.00 82.69 122 LEU A N 1
ATOM 971 C CA . LEU A 1 122 ? 38.048 15.334 6.642 1.00 82.69 122 LEU A CA 1
ATOM 972 C C . LEU A 1 122 ? 36.762 15.933 7.221 1.00 82.69 122 LEU A C 1
ATOM 974 O O . LEU A 1 122 ? 36.638 16.047 8.434 1.00 82.69 122 LEU A O 1
ATOM 978 N N . VAL A 1 123 ? 35.787 16.269 6.371 1.00 84.00 123 VAL A N 1
ATOM 979 C CA . VAL A 1 123 ? 34.477 16.790 6.799 1.00 84.00 123 VAL A CA 1
ATOM 980 C C . VAL A 1 123 ? 33.776 15.802 7.730 1.00 84.00 123 VAL A C 1
ATOM 982 O O . VAL A 1 123 ? 33.339 16.208 8.802 1.00 84.00 123 VAL A O 1
ATOM 985 N N . LYS A 1 124 ? 33.747 14.515 7.362 1.00 81.62 124 LYS A N 1
ATOM 986 C CA . LYS A 1 124 ? 33.132 13.453 8.168 1.00 81.62 124 LYS A CA 1
ATOM 987 C C . LYS A 1 124 ? 33.826 13.284 9.522 1.00 81.62 124 LYS A C 1
ATOM 989 O O . LYS A 1 124 ? 33.173 13.230 10.554 1.00 81.62 124 LYS A O 1
ATOM 994 N N . VAL A 1 125 ? 35.159 13.273 9.531 1.00 82.00 125 VAL A N 1
ATOM 995 C CA . VAL A 1 125 ? 35.930 13.134 10.775 1.00 82.00 125 VAL A CA 1
ATOM 996 C C . VAL A 1 125 ? 35.751 14.346 11.698 1.00 82.00 125 VAL A C 1
ATOM 998 O O . VAL A 1 125 ? 35.666 14.182 12.912 1.00 82.00 125 VAL A O 1
ATOM 1001 N N . LEU A 1 126 ? 35.683 15.561 11.146 1.00 81.44 126 LEU A N 1
ATOM 1002 C CA . LEU A 1 126 ? 35.446 16.775 11.933 1.00 81.44 126 LEU A CA 1
ATOM 1003 C C . LEU A 1 126 ? 33.991 16.875 12.425 1.00 81.44 126 LEU A C 1
ATOM 1005 O O . LEU A 1 126 ? 33.768 17.429 13.497 1.00 81.44 126 LEU A O 1
ATOM 1009 N N . GLU A 1 127 ? 33.019 16.320 11.692 1.00 77.38 127 GLU A N 1
ATOM 1010 C CA . GLU A 1 127 ? 31.616 16.192 12.128 1.00 77.38 127 GLU A CA 1
ATOM 1011 C C . GLU A 1 127 ? 31.462 15.323 13.374 1.00 77.38 127 GLU A C 1
ATOM 1013 O O . GLU A 1 127 ? 30.656 15.661 14.238 1.00 77.38 127 GLU A O 1
ATOM 1018 N N . ASP A 1 128 ? 32.281 14.279 13.501 1.00 71.94 128 ASP A N 1
ATOM 1019 C CA . ASP A 1 128 ? 32.291 13.371 14.651 1.00 71.94 128 ASP A CA 1
ATOM 1020 C C . ASP A 1 128 ? 33.079 13.930 15.857 1.00 71.94 128 ASP A C 1
ATOM 1022 O O . ASP A 1 128 ? 33.049 13.360 16.952 1.00 71.94 128 ASP A O 1
ATOM 1026 N N . MET A 1 129 ? 33.786 15.061 15.705 1.00 75.69 129 MET A N 1
ATOM 1027 C CA . MET A 1 129 ? 34.529 15.666 16.813 1.00 75.69 129 MET A CA 1
ATOM 1028 C C . MET A 1 129 ? 33.592 16.337 17.830 1.00 75.69 129 MET A C 1
ATOM 1030 O O . MET A 1 129 ? 32.679 17.062 17.431 1.00 75.69 129 MET A O 1
ATOM 1034 N N . PRO A 1 130 ? 33.858 16.228 19.152 1.00 62.47 130 PRO A N 1
ATOM 1035 C CA . PRO A 1 130 ? 32.964 16.728 20.207 1.00 62.47 130 PRO A CA 1
ATOM 1036 C C . PRO A 1 130 ? 32.574 18.205 20.079 1.00 62.47 130 PRO A C 1
ATOM 1038 O O . PRO A 1 130 ? 31.489 18.601 20.496 1.00 62.47 130 PRO A O 1
ATOM 1041 N N . GLN A 1 131 ? 33.454 19.019 19.496 1.00 66.94 131 GLN A N 1
ATOM 1042 C CA . GLN A 1 131 ? 33.267 20.460 19.325 1.00 66.94 131 GLN A CA 1
ATOM 1043 C C . GLN A 1 131 ? 32.238 20.800 18.231 1.00 66.94 131 GLN A C 1
ATOM 1045 O O . GLN A 1 131 ? 31.564 21.818 18.342 1.00 66.94 131 GLN A O 1
ATOM 1050 N N . ILE A 1 132 ? 32.082 19.946 17.210 1.00 69.25 132 ILE A N 1
ATOM 1051 C CA . ILE A 1 132 ? 31.107 20.111 16.115 1.00 69.25 132 ILE A CA 1
ATOM 1052 C C . ILE A 1 132 ? 29.875 19.247 16.375 1.00 69.25 132 ILE A C 1
ATOM 1054 O O . ILE A 1 132 ? 28.753 19.755 16.345 1.00 69.25 132 ILE A O 1
ATOM 1058 N N . PHE A 1 133 ? 30.086 17.972 16.714 1.00 58.78 133 PHE A N 1
ATOM 1059 C CA . PHE A 1 133 ? 29.037 17.011 17.045 1.00 58.78 133 PHE A CA 1
ATOM 1060 C C . PHE A 1 133 ? 28.192 17.485 18.234 1.00 58.78 133 PHE A C 1
ATOM 1062 O O . PHE A 1 133 ? 26.965 17.550 18.155 1.00 58.78 133 PHE A O 1
ATOM 1069 N N . GLY A 1 134 ? 28.853 17.877 19.330 1.00 55.97 134 GLY A N 1
ATOM 1070 C CA . GLY A 1 134 ? 28.193 18.317 20.557 1.00 55.97 134 GLY A CA 1
ATOM 1071 C C . GLY A 1 134 ? 27.401 19.607 20.370 1.00 55.97 134 GLY A C 1
ATOM 1072 O O . GLY A 1 134 ? 26.317 19.736 20.928 1.00 55.97 134 GLY A O 1
ATOM 1073 N N . GLU A 1 135 ? 27.883 20.539 19.543 1.00 62.34 135 GLU A N 1
ATOM 1074 C CA . GLU A 1 135 ? 27.172 21.791 19.281 1.00 62.34 135 GLU A CA 1
ATOM 1075 C C . GLU A 1 135 ? 26.005 21.604 18.298 1.00 62.34 135 GLU A C 1
ATOM 1077 O O . GLU A 1 135 ? 24.930 22.149 18.535 1.00 62.34 135 GLU A O 1
ATOM 1082 N N . GLN A 1 136 ? 26.167 20.829 17.217 1.00 59.34 136 GLN A N 1
ATOM 1083 C CA . GLN A 1 136 ? 25.108 20.640 16.217 1.00 59.34 136 GLN A CA 1
ATOM 1084 C C . GLN A 1 136 ? 23.990 19.725 16.715 1.00 59.34 136 GLN A C 1
ATOM 1086 O O . GLN A 1 136 ? 22.819 20.076 16.578 1.00 59.34 136 GLN A O 1
ATOM 1091 N N . VAL A 1 137 ? 24.326 18.588 17.329 1.00 58.56 137 VAL A N 1
ATOM 1092 C CA . VAL A 1 137 ? 23.325 17.609 17.772 1.00 58.56 137 VAL A CA 1
ATOM 1093 C C . VAL A 1 137 ? 22.591 18.108 19.014 1.00 58.56 137 VAL A C 1
ATOM 1095 O O . VAL A 1 137 ? 21.363 18.076 19.027 1.00 58.56 137 VAL A O 1
ATOM 1098 N N . ALA A 1 138 ? 23.287 18.666 20.016 1.00 62.25 138 ALA A N 1
ATOM 1099 C CA . ALA A 1 138 ? 22.620 19.171 21.221 1.00 62.25 138 ALA A CA 1
ATOM 1100 C C . ALA A 1 138 ? 21.734 20.388 20.925 1.00 62.25 138 ALA A C 1
ATOM 1102 O O . ALA A 1 138 ? 20.627 20.482 21.450 1.00 62.25 138 ALA A O 1
ATOM 1103 N N . ARG A 1 139 ? 22.174 21.294 20.039 1.00 72.38 139 ARG A N 1
ATOM 1104 C CA . ARG A 1 139 ? 21.349 22.417 19.575 1.00 72.38 139 ARG A CA 1
ATOM 1105 C C . ARG A 1 139 ? 20.170 21.945 18.744 1.00 72.38 139 ARG A C 1
ATOM 1107 O O . ARG A 1 139 ? 19.065 22.419 18.971 1.00 72.38 139 ARG A O 1
ATOM 1114 N N . MET A 1 140 ? 20.377 21.044 17.784 1.00 67.50 140 MET A N 1
ATOM 1115 C CA . MET A 1 140 ? 19.289 20.544 16.944 1.00 67.50 140 MET A CA 1
ATOM 1116 C C . MET A 1 140 ? 18.247 19.817 17.796 1.00 67.50 140 MET A C 1
ATOM 1118 O O . MET A 1 140 ? 17.060 20.091 17.670 1.00 67.50 140 MET A O 1
ATOM 1122 N N . GLN A 1 141 ? 18.686 18.981 18.735 1.00 67.38 141 GLN A N 1
ATOM 1123 C CA . GLN A 1 141 ? 17.808 18.271 19.659 1.00 67.38 141 GLN A CA 1
ATOM 1124 C C . GLN A 1 141 ? 17.101 19.212 20.645 1.00 67.38 141 GLN A C 1
ATOM 1126 O O . GLN A 1 141 ? 15.919 19.028 20.926 1.00 67.38 141 GLN A O 1
ATOM 1131 N N . PHE A 1 142 ? 17.775 20.266 21.113 1.00 76.31 142 PHE A N 1
ATOM 1132 C CA . PHE A 1 142 ? 17.157 21.318 21.920 1.00 76.31 142 PHE A CA 1
ATOM 1133 C C . PHE A 1 142 ? 16.094 22.105 21.138 1.00 76.31 142 PHE A C 1
ATOM 1135 O O . PHE A 1 142 ? 14.976 22.264 21.621 1.00 76.31 142 PHE A O 1
ATOM 1142 N N . LEU A 1 143 ? 16.412 22.555 19.921 1.00 76.69 143 LEU A N 1
ATOM 1143 C CA . LEU A 1 143 ? 15.499 23.321 19.069 1.00 76.69 143 LEU A CA 1
ATOM 1144 C C . LEU A 1 143 ? 14.300 22.488 18.596 1.00 76.69 143 LEU A C 1
ATOM 1146 O O . LEU A 1 143 ? 13.212 23.040 18.455 1.00 76.69 143 LEU A O 1
ATOM 1150 N N . LEU A 1 144 ? 14.468 21.173 18.411 1.00 72.94 144 LEU A N 1
ATOM 1151 C CA . LEU A 1 144 ? 13.363 20.232 18.181 1.00 72.94 144 LEU A CA 1
ATOM 1152 C C . LEU A 1 144 ? 12.411 20.149 19.386 1.00 72.94 144 LEU A C 1
ATOM 1154 O O . LEU A 1 144 ? 11.220 19.913 19.207 1.00 72.94 144 LEU A O 1
ATOM 1158 N N . GLY A 1 145 ? 12.919 20.382 20.600 1.00 71.88 145 GLY A N 1
ATOM 1159 C CA . GLY A 1 145 ? 12.124 20.454 21.826 1.00 71.88 145 GLY A CA 1
ATOM 1160 C C . GLY A 1 145 ? 11.412 21.792 22.052 1.00 71.88 145 GLY A C 1
ATOM 1161 O O . GLY A 1 145 ? 10.571 21.873 22.945 1.00 71.88 145 GLY A O 1
ATOM 1162 N N . VAL A 1 146 ? 11.715 22.838 21.270 1.00 77.62 146 VAL A N 1
ATOM 1163 C CA . VAL A 1 146 ? 11.032 24.138 21.350 1.00 77.62 146 VAL A CA 1
ATOM 1164 C C . VAL A 1 146 ? 9.866 24.165 20.350 1.00 77.62 146 VAL A C 1
ATOM 1166 O O . VAL A 1 146 ? 10.100 24.162 19.136 1.00 77.62 146 VAL A O 1
ATOM 1169 N N . PRO A 1 147 ? 8.601 24.246 20.810 1.00 77.88 147 PRO A N 1
ATOM 1170 C CA . PRO A 1 147 ? 7.448 24.205 19.919 1.00 77.88 147 PRO A CA 1
ATOM 1171 C C . PRO A 1 147 ? 7.489 25.311 18.865 1.00 77.88 147 PRO A C 1
ATOM 1173 O O . PRO A 1 147 ? 7.696 26.486 19.180 1.00 77.88 147 PRO A O 1
ATOM 1176 N N . ASN A 1 148 ? 7.234 24.934 17.610 1.00 79.81 148 ASN A N 1
ATOM 1177 C CA . ASN A 1 148 ? 7.124 25.847 16.470 1.00 79.81 148 ASN A CA 1
ATOM 1178 C C . ASN A 1 148 ? 8.368 26.726 16.230 1.00 79.81 148 ASN A C 1
ATOM 1180 O O . ASN A 1 148 ? 8.252 27.794 15.634 1.00 79.81 148 ASN A O 1
ATOM 1184 N N . TYR A 1 149 ? 9.564 26.311 16.670 1.00 82.69 149 TYR A N 1
ATOM 1185 C CA . TYR A 1 149 ? 10.772 27.138 16.580 1.00 82.69 149 TYR A CA 1
ATOM 1186 C C . TYR A 1 149 ? 11.069 27.650 15.162 1.00 82.69 149 TYR A C 1
ATOM 1188 O O . TYR A 1 149 ? 11.254 28.852 14.976 1.00 82.69 149 TYR A O 1
ATOM 1196 N N . ARG A 1 150 ? 11.070 26.766 14.151 1.00 79.38 150 ARG A N 1
ATOM 1197 C CA . ARG A 1 150 ? 11.366 27.140 12.754 1.00 79.38 150 ARG A CA 1
ATOM 1198 C C . ARG A 1 150 ? 10.342 28.135 12.201 1.00 79.38 150 ARG A C 1
ATOM 1200 O O . ARG A 1 150 ? 10.720 29.129 11.592 1.00 79.38 150 ARG A O 1
ATOM 1207 N N . GLU A 1 151 ? 9.062 27.894 12.453 1.00 81.25 151 GLU A N 1
ATOM 1208 C CA . GLU A 1 151 ? 7.971 28.748 11.977 1.00 81.25 151 GLU A CA 1
ATOM 1209 C C . GLU A 1 151 ? 7.995 30.112 12.675 1.00 81.25 151 GLU A C 1
ATOM 1211 O O . GLU A 1 151 ? 7.861 31.149 12.032 1.00 81.25 151 GLU A O 1
ATOM 1216 N N . ASN A 1 152 ? 8.225 30.131 13.990 1.00 82.00 152 ASN A N 1
ATOM 1217 C CA . ASN A 1 152 ? 8.347 31.362 14.763 1.00 82.00 152 ASN A CA 1
ATOM 1218 C C . ASN A 1 152 ? 9.593 32.159 14.345 1.00 82.00 152 ASN A C 1
ATOM 1220 O O . ASN A 1 152 ? 9.535 33.384 14.274 1.00 82.00 152 ASN A O 1
ATOM 1224 N N . LEU A 1 153 ? 10.700 31.489 14.004 1.00 80.94 153 LEU A N 1
ATOM 1225 C CA . LEU A 1 153 ? 11.888 32.119 13.426 1.00 80.94 153 LEU A CA 1
ATOM 1226 C C . LEU A 1 153 ? 11.583 32.743 12.054 1.00 80.94 153 LEU A C 1
ATOM 1228 O O . LEU A 1 153 ? 11.990 33.873 11.795 1.00 80.94 153 LEU A O 1
ATOM 1232 N N . GLU A 1 154 ? 10.837 32.065 11.183 1.00 80.31 154 GLU A N 1
ATOM 1233 C CA . GLU A 1 154 ? 10.417 32.633 9.895 1.00 80.31 154 GLU A CA 1
ATOM 1234 C C . GLU A 1 154 ? 9.478 33.831 10.064 1.00 80.31 154 GLU A C 1
ATOM 1236 O O . GLU A 1 154 ? 9.661 34.849 9.395 1.00 80.31 154 GLU A O 1
ATOM 1241 N N . VAL A 1 155 ? 8.526 33.761 10.998 1.00 76.50 155 VAL A N 1
ATOM 1242 C CA . VAL A 1 155 ? 7.638 34.883 11.344 1.00 76.50 155 VAL A CA 1
ATOM 1243 C C . VAL A 1 155 ? 8.445 36.062 11.889 1.00 76.50 155 VAL A C 1
ATOM 1245 O O . VAL A 1 155 ? 8.228 37.198 11.467 1.00 76.50 155 VAL A O 1
ATOM 1248 N N . LEU A 1 156 ? 9.412 35.802 12.771 1.00 78.75 156 LEU A N 1
ATOM 1249 C CA . LEU A 1 156 ? 10.338 36.805 13.297 1.00 78.75 156 LEU A CA 1
ATOM 1250 C C . LEU A 1 156 ? 11.111 37.494 12.167 1.00 78.75 156 LEU A C 1
ATOM 1252 O O . LEU A 1 156 ? 11.141 38.723 12.111 1.00 78.75 156 LEU A O 1
ATOM 1256 N N . LEU A 1 157 ? 11.679 36.724 11.236 1.00 76.31 157 LEU A N 1
ATOM 1257 C CA . LEU A 1 157 ? 12.403 37.255 10.079 1.00 76.31 157 LEU A CA 1
ATOM 1258 C C . LEU A 1 157 ? 11.484 38.023 9.121 1.00 76.31 157 LEU A C 1
ATOM 1260 O O . LEU A 1 157 ? 11.887 39.049 8.577 1.00 76.31 157 LEU A O 1
ATOM 1264 N N . HIS A 1 158 ? 10.249 37.568 8.917 1.00 73.00 158 HIS A N 1
ATOM 1265 C CA . HIS A 1 158 ? 9.283 38.240 8.053 1.00 73.00 158 HIS A CA 1
ATOM 1266 C C . HIS A 1 158 ? 8.834 39.587 8.636 1.00 73.00 158 HIS A C 1
ATOM 1268 O O . HIS A 1 158 ? 8.825 40.591 7.924 1.00 73.00 158 HIS A O 1
ATOM 1274 N N . LEU A 1 159 ? 8.527 39.632 9.937 1.00 68.75 159 LEU A N 1
ATOM 1275 C CA . LEU A 1 159 ? 8.207 40.871 10.654 1.00 68.75 159 LEU A CA 1
ATOM 1276 C C . LEU A 1 159 ? 9.398 41.833 10.652 1.00 68.75 159 LEU A C 1
ATOM 1278 O O . LEU A 1 159 ? 9.224 43.020 10.379 1.00 68.75 159 LEU A O 1
ATOM 1282 N N . ALA A 1 160 ? 10.609 41.311 10.872 1.00 69.38 160 ALA A N 1
ATOM 1283 C CA . ALA A 1 160 ? 11.835 42.093 10.798 1.00 69.38 160 ALA A CA 1
ATOM 1284 C C . ALA A 1 160 ? 12.032 42.700 9.398 1.00 69.38 160 ALA A C 1
ATOM 1286 O O . ALA A 1 160 ? 12.246 43.902 9.276 1.00 69.38 160 ALA A O 1
ATOM 1287 N N . ARG A 1 161 ? 11.867 41.920 8.322 1.00 66.69 161 ARG A N 1
ATOM 1288 C CA . ARG A 1 161 ? 11.930 42.431 6.939 1.00 66.69 161 ARG A CA 1
ATOM 1289 C C . ARG A 1 161 ? 10.874 43.505 6.687 1.00 66.69 161 ARG A C 1
ATOM 1291 O O . ARG A 1 161 ? 11.201 44.569 6.169 1.00 66.69 161 ARG A O 1
ATOM 1298 N N . ALA A 1 162 ? 9.627 43.259 7.083 1.00 64.69 162 ALA A N 1
ATOM 1299 C CA . ALA A 1 162 ? 8.527 44.196 6.874 1.00 64.69 162 ALA A CA 1
ATOM 1300 C C . ALA A 1 162 ? 8.757 45.549 7.574 1.00 64.69 162 ALA A C 1
ATOM 1302 O O . ALA A 1 162 ? 8.436 46.593 7.006 1.00 64.69 162 ALA A O 1
ATOM 1303 N N . GLU A 1 163 ? 9.347 45.557 8.773 1.00 62.22 163 GLU A N 1
ATOM 1304 C CA . GLU A 1 163 ? 9.731 46.798 9.458 1.00 62.22 163 GLU A CA 1
ATOM 1305 C C . GLU A 1 163 ? 10.989 47.452 8.867 1.00 62.22 163 GLU A C 1
ATOM 1307 O O . GLU A 1 163 ? 11.038 48.678 8.713 1.00 62.22 163 GLU A O 1
ATOM 1312 N N . ALA A 1 164 ? 11.994 46.655 8.493 1.00 62.94 164 ALA A N 1
ATOM 1313 C CA . ALA A 1 164 ? 13.247 47.148 7.926 1.00 62.94 164 ALA A CA 1
ATOM 1314 C C . ALA A 1 164 ? 13.044 47.843 6.567 1.00 62.94 164 ALA A C 1
ATOM 1316 O O . ALA A 1 164 ? 13.758 48.804 6.273 1.00 62.94 164 ALA A O 1
ATOM 1317 N N . VAL A 1 165 ? 12.027 47.450 5.785 1.00 58.59 165 VAL A N 1
ATOM 1318 C CA . VAL A 1 165 ? 11.640 48.112 4.520 1.00 58.59 165 VAL A CA 1
ATOM 1319 C C . VAL A 1 165 ? 11.344 49.609 4.713 1.00 58.59 165 VAL A C 1
ATOM 1321 O O . VAL A 1 165 ? 11.563 50.401 3.797 1.00 58.59 165 VAL A O 1
ATOM 1324 N N . ALA A 1 166 ? 10.900 50.031 5.904 1.00 53.19 166 ALA A N 1
ATOM 1325 C CA . ALA A 1 166 ? 10.604 51.434 6.195 1.00 53.19 166 ALA A CA 1
ATOM 1326 C C . ALA A 1 166 ? 11.783 52.219 6.807 1.00 53.19 166 ALA A C 1
ATOM 1328 O O . ALA A 1 166 ? 11.867 53.430 6.599 1.00 53.19 166 ALA A O 1
ATOM 1329 N N . MET A 1 167 ? 12.672 51.572 7.577 1.00 54.62 167 MET A N 1
ATOM 1330 C CA . MET A 1 167 ? 13.672 52.261 8.420 1.00 54.62 167 MET A CA 1
ATOM 1331 C C . MET A 1 167 ? 15.117 51.739 8.304 1.00 54.62 167 MET A C 1
ATOM 1333 O O . MET A 1 167 ? 15.986 52.237 9.015 1.00 54.62 167 MET A O 1
ATOM 1337 N N . ARG A 1 168 ? 15.412 50.782 7.406 1.00 54.91 168 ARG A N 1
ATOM 1338 C CA . ARG A 1 168 ? 16.715 50.082 7.247 1.00 54.91 168 ARG A CA 1
ATOM 1339 C C . ARG A 1 168 ? 17.204 49.305 8.479 1.00 54.91 168 ARG A C 1
ATOM 1341 O O . ARG A 1 168 ? 18.215 48.614 8.397 1.00 54.91 168 ARG A O 1
ATOM 1348 N N . SER A 1 169 ? 16.479 49.393 9.588 1.00 61.34 169 SER A N 1
ATOM 1349 C CA . SER A 1 169 ? 16.581 48.541 10.762 1.00 61.34 169 SER A CA 1
ATOM 1350 C C . SER A 1 169 ? 15.179 48.210 11.275 1.00 61.34 169 SER A C 1
ATOM 1352 O O . SER A 1 169 ? 14.259 49.020 11.144 1.00 61.34 169 SER A O 1
ATOM 1354 N N . SER A 1 170 ? 15.001 47.014 11.827 1.00 67.44 170 SER A N 1
ATOM 1355 C CA . SER A 1 170 ? 13.746 46.568 12.450 1.00 67.44 170 SER A CA 1
ATOM 1356 C C . SER A 1 170 ? 13.883 46.431 13.958 1.00 67.44 170 SER A C 1
ATOM 1358 O O . SER A 1 170 ? 14.997 46.258 14.447 1.00 67.44 170 SER A O 1
ATOM 1360 N N . LYS A 1 171 ? 12.771 46.457 14.697 1.00 67.50 171 LYS A N 1
ATOM 1361 C CA . LYS A 1 171 ? 12.754 46.160 16.132 1.00 67.50 171 LYS A CA 1
ATOM 1362 C C . LYS A 1 171 ? 11.614 45.202 16.444 1.00 67.50 171 LYS A C 1
ATOM 1364 O O . LYS A 1 171 ? 10.485 45.622 16.676 1.00 67.50 171 LYS A O 1
ATOM 1369 N N . VAL A 1 172 ? 11.936 43.913 16.511 1.00 69.31 172 VAL A N 1
ATOM 1370 C CA . VAL A 1 172 ? 10.954 42.882 16.866 1.00 69.31 172 VAL A CA 1
ATOM 1371 C C . VAL A 1 172 ? 11.201 42.401 18.288 1.00 69.31 172 VAL A C 1
ATOM 1373 O O . VAL A 1 172 ? 12.337 42.096 18.658 1.00 69.31 172 VAL A O 1
ATOM 1376 N N . VAL A 1 173 ? 10.134 42.357 19.086 1.00 73.94 173 VAL A N 1
ATOM 1377 C CA . VAL A 1 173 ? 10.180 41.881 20.470 1.00 73.94 173 VAL A CA 1
ATOM 1378 C C . VAL A 1 173 ? 9.991 40.370 20.472 1.00 73.94 173 VAL A C 1
ATOM 1380 O O . VAL A 1 173 ? 9.018 39.856 19.921 1.00 73.94 173 VAL A O 1
ATOM 1383 N N . VAL A 1 174 ? 10.897 39.645 21.118 1.00 73.19 174 VAL A N 1
ATOM 1384 C CA . VAL A 1 174 ? 10.779 38.196 21.287 1.00 73.19 174 VAL A CA 1
ATOM 1385 C C . VAL A 1 174 ? 10.396 37.883 22.725 1.00 73.19 174 VAL A C 1
ATOM 1387 O O . VAL A 1 174 ? 11.112 38.253 23.653 1.00 73.19 174 VAL A O 1
ATOM 1390 N N . CYS A 1 175 ? 9.252 37.221 22.898 1.00 77.50 175 CYS A N 1
ATOM 1391 C CA . CYS A 1 175 ? 8.757 36.746 24.184 1.00 77.50 175 CYS A CA 1
ATOM 1392 C C . CYS A 1 175 ? 9.160 35.283 24.356 1.00 77.50 175 CYS A C 1
ATOM 1394 O O . CYS A 1 175 ? 8.705 34.416 23.611 1.00 77.50 175 CYS A O 1
ATOM 1396 N N . VAL A 1 176 ? 10.029 35.022 25.326 1.00 76.56 176 VAL A N 1
ATOM 1397 C CA . VAL A 1 176 ? 10.551 33.685 25.596 1.00 76.56 176 VAL A CA 1
ATOM 1398 C C . VAL A 1 176 ? 9.898 33.138 26.859 1.00 76.56 176 VAL A C 1
ATOM 1400 O O . VAL A 1 176 ? 9.998 33.761 27.915 1.00 76.56 176 VAL A O 1
ATOM 1403 N N . VAL A 1 177 ? 9.235 31.989 26.739 1.00 78.88 177 VAL A N 1
ATOM 1404 C CA . VAL A 1 177 ? 8.521 31.319 27.831 1.00 78.88 177 VAL A CA 1
ATOM 1405 C C . VAL A 1 177 ? 9.129 29.936 28.024 1.00 78.88 177 VAL A C 1
ATOM 1407 O O . VAL A 1 177 ? 9.053 29.112 27.120 1.00 78.88 177 VAL A O 1
ATOM 1410 N N . HIS A 1 178 ? 9.736 29.665 29.179 1.00 73.94 178 HIS A N 1
ATOM 1411 C CA . HIS A 1 178 ? 10.311 28.349 29.466 1.00 73.94 178 HIS A CA 1
ATOM 1412 C C . HIS A 1 178 ? 9.229 27.421 30.020 1.00 73.94 178 HIS A C 1
ATOM 1414 O O . HIS A 1 178 ? 9.013 26.338 29.491 1.00 73.94 178 HIS A O 1
ATOM 1420 N N . THR A 1 179 ? 8.441 27.869 30.999 1.00 75.12 179 THR A N 1
ATOM 1421 C CA . THR A 1 179 ? 7.446 27.009 31.673 1.00 75.12 179 THR A CA 1
ATOM 1422 C C . THR A 1 179 ? 5.992 27.442 31.457 1.00 75.12 179 THR A C 1
ATOM 1424 O O . THR A 1 179 ? 5.698 28.607 31.199 1.00 75.12 179 THR A O 1
ATOM 1427 N N . GLU A 1 180 ? 5.048 26.506 31.608 1.00 75.50 180 GLU A N 1
ATOM 1428 C CA . GLU A 1 180 ? 3.595 26.783 31.565 1.00 75.50 180 GLU A CA 1
ATOM 1429 C C . GLU A 1 180 ? 3.161 27.785 32.657 1.00 75.50 180 GLU A C 1
ATOM 1431 O O . GLU A 1 180 ? 2.219 28.555 32.480 1.00 75.50 180 GLU A O 1
ATOM 1436 N N . GLU A 1 181 ? 3.888 27.849 33.777 1.00 70.00 181 GLU A N 1
ATOM 1437 C CA . GLU A 1 181 ? 3.656 28.839 34.836 1.00 70.00 181 GLU A CA 1
ATOM 1438 C C . GLU A 1 181 ? 4.084 30.260 34.429 1.00 70.00 181 GLU A C 1
ATOM 1440 O O . GLU A 1 181 ? 3.482 31.246 34.862 1.00 70.00 181 GLU A O 1
ATOM 1445 N N . GLU A 1 182 ? 5.124 30.388 33.600 1.00 65.69 182 GLU A N 1
ATOM 1446 C CA . GLU A 1 182 ? 5.547 31.665 33.013 1.00 65.69 182 GLU A CA 1
ATOM 1447 C C . GLU A 1 182 ? 4.573 32.123 31.923 1.00 65.69 182 GLU A C 1
ATOM 1449 O O . GLU A 1 182 ? 4.295 33.317 31.806 1.00 65.69 182 GLU A O 1
ATOM 1454 N N . GLU A 1 183 ? 3.971 31.185 31.188 1.00 71.00 183 GLU A N 1
ATOM 1455 C CA . GLU A 1 183 ? 2.956 31.479 30.176 1.00 71.00 183 GLU A CA 1
ATOM 1456 C C . GLU A 1 183 ? 1.754 32.222 30.767 1.00 71.00 183 GLU A C 1
ATOM 1458 O O . GLU A 1 183 ? 1.347 33.256 30.231 1.00 71.00 183 GLU A O 1
ATOM 1463 N N . ALA A 1 184 ? 1.239 31.747 31.906 1.00 67.44 184 ALA A N 1
ATOM 1464 C CA . ALA A 1 184 ? 0.124 32.378 32.611 1.00 67.44 184 ALA A CA 1
ATOM 1465 C C . ALA A 1 184 ? 0.447 33.818 33.058 1.00 67.44 184 ALA A C 1
ATOM 1467 O O . ALA A 1 184 ? -0.435 34.678 33.080 1.00 67.44 184 ALA A O 1
ATOM 1468 N N . LYS A 1 185 ? 1.719 34.109 33.359 1.00 60.31 185 LYS A N 1
ATOM 1469 C CA . LYS A 1 185 ? 2.198 35.441 33.769 1.00 60.31 185 LYS A CA 1
ATOM 1470 C C . LYS A 1 185 ? 2.445 36.383 32.581 1.00 60.31 185 LYS A C 1
ATOM 1472 O O . LYS A 1 185 ? 2.441 37.600 32.759 1.00 60.31 185 LYS A O 1
ATOM 1477 N N . CYS A 1 186 ? 2.636 35.855 31.369 1.00 60.22 186 CYS A N 1
ATOM 1478 C CA . CYS A 1 186 ? 2.888 36.644 30.156 1.00 60.22 186 CYS A CA 1
ATOM 1479 C C . CYS A 1 186 ? 1.615 37.144 29.446 1.00 60.22 186 CYS A C 1
ATOM 1481 O O . CYS A 1 186 ? 1.718 37.997 28.562 1.00 60.22 186 CYS A O 1
ATOM 1483 N N . VAL A 1 187 ? 0.424 36.672 29.832 1.00 62.16 187 VAL A N 1
ATOM 1484 C CA . VAL A 1 187 ? -0.856 37.016 29.176 1.00 62.16 187 VAL A CA 1
ATOM 1485 C C . VAL A 1 187 ? -1.157 38.519 29.224 1.00 62.16 187 VAL A C 1
ATOM 1487 O O . VAL A 1 187 ? -1.571 39.108 28.227 1.00 62.16 187 VAL A O 1
ATOM 1490 N N . GLU A 1 188 ? -0.938 39.171 30.363 1.00 59.78 188 GLU A N 1
ATOM 1491 C CA . GLU A 1 188 ? -1.284 40.585 30.552 1.00 59.78 188 GLU A CA 1
ATOM 1492 C C . GLU A 1 188 ? -0.301 41.553 29.846 1.00 59.78 188 GLU A C 1
ATOM 1494 O O . GLU A 1 188 ? -0.758 42.436 29.113 1.00 59.78 188 GLU A O 1
ATOM 1499 N N . PRO A 1 189 ? 1.036 41.362 29.917 1.00 57.94 189 PRO A N 1
ATOM 1500 C CA . PRO A 1 189 ? 1.993 42.139 29.120 1.00 57.94 189 PRO A CA 1
ATOM 1501 C C . PRO A 1 189 ? 1.813 42.005 27.599 1.00 57.94 189 PRO A C 1
ATOM 1503 O O . PRO A 1 189 ? 1.992 42.992 26.879 1.00 57.94 189 PRO A O 1
ATOM 1506 N N . LEU A 1 190 ? 1.450 40.815 27.100 1.00 62.91 190 LEU A N 1
ATOM 1507 C CA . LEU A 1 190 ? 1.240 40.568 25.668 1.00 62.91 190 LEU A CA 1
ATOM 1508 C C . LEU A 1 190 ? 0.033 41.344 25.124 1.00 62.91 190 LEU A C 1
ATOM 1510 O O . LEU A 1 190 ? 0.165 42.007 24.095 1.00 62.91 190 LEU A O 1
ATOM 1514 N N . HIS A 1 191 ? -1.088 41.379 25.854 1.00 64.50 191 HIS A N 1
ATOM 1515 C CA . HIS A 1 191 ? -2.249 42.199 25.481 1.00 64.50 191 HIS A CA 1
ATOM 1516 C C . HIS A 1 191 ? -1.910 43.699 25.407 1.00 64.50 191 HIS A C 1
ATOM 1518 O O . HIS A 1 191 ? -2.414 44.420 24.542 1.00 64.50 191 HIS A O 1
ATOM 1524 N N . ILE A 1 192 ? -1.016 44.189 26.274 1.00 62.16 192 ILE A N 1
ATOM 1525 C CA . ILE A 1 192 ? -0.571 45.590 26.255 1.00 62.16 192 ILE A CA 1
ATOM 1526 C C . ILE A 1 192 ? 0.312 45.884 25.029 1.00 62.16 192 ILE A C 1
ATOM 1528 O O . ILE A 1 192 ? 0.214 46.970 24.450 1.00 62.16 192 ILE A O 1
ATOM 1532 N N . LEU A 1 193 ? 1.186 44.956 24.626 1.00 61.00 193 LEU A N 1
ATOM 1533 C CA . LEU A 1 193 ? 2.031 45.096 23.430 1.00 61.00 193 LEU A CA 1
ATOM 1534 C C . LEU A 1 193 ? 1.212 45.008 22.135 1.00 61.00 193 LEU A C 1
ATOM 1536 O O . LEU A 1 193 ? 1.443 45.781 21.201 1.00 61.00 193 LEU A O 1
ATOM 1540 N N . GLU A 1 194 ? 0.193 44.151 22.116 1.00 59.03 194 GLU A N 1
ATOM 1541 C CA . GLU A 1 194 ? -0.748 44.026 21.005 1.00 59.03 194 GLU A CA 1
ATOM 1542 C C . GLU A 1 194 ? -1.591 45.303 20.833 1.00 59.03 194 GLU A C 1
ATOM 1544 O O . GLU A 1 194 ? -1.695 45.841 19.726 1.00 59.03 194 GLU A O 1
ATOM 1549 N N . ALA A 1 195 ? -2.067 45.899 21.935 1.00 62.28 195 ALA A N 1
ATOM 1550 C CA . ALA A 1 195 ? -2.753 47.195 21.920 1.00 62.28 195 ALA A CA 1
ATOM 1551 C C . ALA A 1 195 ? -1.872 48.346 21.382 1.00 62.28 195 ALA A C 1
ATOM 1553 O O . ALA A 1 195 ? -2.377 49.308 20.795 1.00 62.28 195 ALA A O 1
ATOM 1554 N N . LYS A 1 196 ? -0.544 48.245 21.537 1.00 60.38 196 LYS A N 1
ATOM 1555 C CA . LYS A 1 196 ? 0.447 49.204 21.010 1.00 60.38 196 LYS A CA 1
ATOM 1556 C C . LYS A 1 196 ? 0.841 48.957 19.554 1.00 60.38 196 LYS A C 1
ATOM 1558 O O . LYS A 1 196 ? 1.567 49.781 18.998 1.00 60.38 196 LYS A O 1
ATOM 1563 N N . LYS A 1 197 ? 0.370 47.867 18.935 1.00 68.50 197 LYS A N 1
ATOM 1564 C CA . LYS A 1 197 ? 0.799 47.389 17.606 1.00 68.50 197 LYS A CA 1
ATOM 1565 C C . LYS A 1 197 ? 2.308 47.122 17.512 1.00 68.50 197 LYS A C 1
ATOM 1567 O O . LYS A 1 197 ? 2.890 47.314 16.448 1.00 68.50 197 LYS A O 1
ATOM 1572 N N . THR A 1 198 ? 2.945 46.718 18.609 1.00 63.22 198 THR A N 1
ATOM 1573 C CA . THR A 1 198 ? 4.355 46.304 18.599 1.00 63.22 198 THR A CA 1
ATOM 1574 C C . THR A 1 198 ? 4.436 44.859 18.097 1.00 63.22 198 THR A C 1
ATOM 1576 O O . THR A 1 198 ? 3.685 44.028 18.609 1.00 63.22 198 THR A O 1
ATOM 1579 N N . PRO A 1 199 ? 5.281 44.521 17.105 1.00 64.50 199 PRO A N 1
ATOM 1580 C CA . PRO A 1 199 ? 5.404 43.142 16.647 1.00 64.50 199 PRO A CA 1
ATOM 1581 C C . PRO A 1 199 ? 6.091 42.297 17.720 1.00 64.50 199 PRO A C 1
ATOM 1583 O O . PRO A 1 199 ? 7.223 42.578 18.123 1.00 64.50 199 PRO A O 1
ATOM 1586 N N . VAL A 1 200 ? 5.388 41.265 18.184 1.00 73.12 200 VAL A N 1
ATOM 1587 C CA . VAL A 1 200 ? 5.883 40.319 19.184 1.00 73.12 200 VAL A CA 1
ATOM 1588 C C . VAL A 1 200 ? 5.841 38.913 18.607 1.00 73.12 200 VAL A C 1
ATOM 1590 O O . VAL A 1 200 ? 4.828 38.513 18.036 1.00 73.12 200 VAL A O 1
ATOM 1593 N N . VAL A 1 201 ? 6.918 38.152 18.788 1.00 76.06 201 VAL A N 1
ATOM 1594 C CA . VAL A 1 201 ? 6.963 36.722 18.460 1.00 76.06 201 VAL A CA 1
ATOM 1595 C C . VAL A 1 201 ? 7.226 35.933 19.730 1.00 76.06 201 VAL A C 1
ATOM 1597 O O . VAL A 1 201 ? 8.188 36.205 20.447 1.00 76.06 201 VAL A O 1
ATOM 1600 N N . LYS A 1 202 ? 6.355 34.968 20.024 1.00 80.44 202 LYS A N 1
ATOM 1601 C CA . LYS A 1 202 ? 6.452 34.126 21.217 1.00 80.44 202 LYS A CA 1
ATOM 1602 C C . LYS A 1 202 ? 7.134 32.800 20.887 1.00 80.44 202 LYS A C 1
ATOM 1604 O O . LYS A 1 202 ? 6.763 32.153 19.913 1.00 80.44 202 LYS A O 1
ATOM 1609 N N . PHE A 1 203 ? 8.063 32.378 21.737 1.00 79.44 203 PHE A N 1
ATOM 1610 C CA . PHE A 1 203 ? 8.681 31.054 21.712 1.00 79.44 203 PHE A CA 1
ATOM 1611 C C . PHE A 1 203 ? 8.441 30.353 23.053 1.00 79.44 203 PHE A C 1
ATOM 1613 O O . PHE A 1 203 ? 8.680 30.945 24.105 1.00 79.44 203 PHE A O 1
ATOM 1620 N N . GLY A 1 204 ? 7.961 29.107 22.998 1.00 77.69 204 GLY A N 1
ATOM 1621 C CA . GLY A 1 204 ? 7.596 28.295 24.163 1.00 77.69 204 GLY A CA 1
ATOM 1622 C C . GLY A 1 204 ? 6.094 28.223 24.468 1.00 77.69 204 GLY A C 1
ATOM 1623 O O . GLY A 1 204 ? 5.294 28.817 23.733 1.00 77.69 204 GLY A O 1
ATOM 1624 N N . PRO A 1 205 ? 5.700 27.498 25.533 1.00 79.38 205 PRO A N 1
ATOM 1625 C CA . PRO A 1 205 ? 6.557 26.921 26.588 1.00 79.38 205 PRO A CA 1
ATOM 1626 C C . PRO A 1 205 ? 7.332 25.655 26.166 1.00 79.38 205 PRO A C 1
ATOM 1628 O O . PRO A 1 205 ? 6.901 24.948 25.260 1.00 79.38 205 PRO A O 1
ATOM 1631 N N . TRP A 1 206 ? 8.465 25.347 26.815 1.00 79.62 206 TRP A N 1
ATOM 1632 C CA . TRP A 1 206 ? 9.212 24.092 26.612 1.00 79.62 206 TRP A CA 1
ATOM 1633 C C . TRP A 1 206 ? 9.882 23.584 27.905 1.00 79.62 206 TRP A C 1
ATOM 1635 O O . TRP A 1 206 ? 10.570 24.315 28.606 1.00 79.62 206 TRP A O 1
ATOM 1645 N N . LYS A 1 207 ? 9.757 22.289 28.217 1.00 66.19 207 LYS A N 1
ATOM 1646 C CA . LYS A 1 207 ? 10.352 21.676 29.426 1.00 66.19 207 LYS A CA 1
ATOM 1647 C C . LYS A 1 207 ? 11.678 20.967 29.104 1.00 66.19 207 LYS A C 1
ATOM 1649 O O . LYS A 1 207 ? 11.790 19.759 29.283 1.00 66.19 207 LYS A O 1
ATOM 1654 N N . ALA A 1 208 ? 12.673 21.699 28.593 1.00 64.56 208 ALA A N 1
ATOM 1655 C CA . ALA A 1 208 ? 14.007 21.156 28.288 1.00 64.56 208 ALA A CA 1
ATOM 1656 C C . ALA A 1 208 ? 15.085 21.686 29.253 1.00 64.56 208 ALA A C 1
ATOM 1658 O O . ALA A 1 208 ? 14.923 22.750 29.849 1.00 64.56 208 ALA A O 1
ATOM 1659 N N . GLY A 1 209 ? 16.186 20.935 29.390 1.00 60.84 209 GLY A N 1
ATOM 1660 C CA . GLY A 1 209 ? 17.318 21.267 30.268 1.00 60.84 209 GLY A CA 1
ATOM 1661 C C . GLY A 1 209 ? 18.007 22.617 29.992 1.00 60.84 209 GLY A C 1
ATOM 1662 O O . GLY A 1 209 ? 18.347 23.290 30.964 1.00 60.84 209 GLY A O 1
ATOM 1663 N N . PRO A 1 210 ? 18.204 23.043 28.725 1.00 70.88 210 PRO A N 1
ATOM 1664 C CA . PRO A 1 210 ? 18.740 24.368 28.409 1.00 70.88 210 PRO A CA 1
ATOM 1665 C C . PRO A 1 210 ? 17.727 25.483 28.707 1.00 70.88 210 PRO A C 1
ATOM 1667 O O . PRO A 1 210 ? 16.527 25.359 28.427 1.00 70.88 210 PRO A O 1
ATOM 1670 N N . GLY A 1 211 ? 18.219 26.573 29.294 1.00 71.62 211 GLY A N 1
ATOM 1671 C CA . GLY A 1 211 ? 17.409 27.692 29.771 1.00 71.62 211 GLY A CA 1
ATOM 1672 C C . GLY A 1 211 ? 17.096 28.724 28.686 1.00 71.62 211 GLY A C 1
ATOM 1673 O O . GLY A 1 211 ? 17.483 28.610 27.523 1.00 71.62 211 GLY A O 1
ATOM 1674 N N . THR A 1 212 ? 16.417 29.805 29.072 1.00 72.31 212 THR A N 1
ATOM 1675 C CA . THR A 1 212 ? 16.079 30.912 28.159 1.00 72.31 212 THR A CA 1
ATOM 1676 C C . THR A 1 212 ? 17.304 31.600 27.549 1.00 72.31 212 THR A C 1
ATOM 1678 O O . THR A 1 212 ? 17.202 32.193 26.479 1.00 72.31 212 THR A O 1
ATOM 1681 N N . GLU A 1 213 ? 18.465 31.550 28.205 1.00 69.75 213 GLU A N 1
ATOM 1682 C CA . GLU A 1 213 ? 19.701 32.141 27.674 1.00 69.75 213 GLU A CA 1
ATOM 1683 C C . GLU A 1 213 ? 20.293 31.314 26.527 1.00 69.75 213 GLU A C 1
ATOM 1685 O O . GLU A 1 213 ? 20.675 31.880 25.500 1.00 69.75 213 GLU A O 1
ATOM 1690 N N . ASP A 1 214 ? 20.271 29.987 26.657 1.00 72.38 214 ASP A N 1
ATOM 1691 C CA . ASP A 1 214 ? 20.710 29.053 25.615 1.00 72.38 214 ASP A CA 1
ATOM 1692 C C . ASP A 1 214 ? 19.815 29.167 24.375 1.00 72.38 214 ASP A C 1
ATOM 1694 O O . ASP A 1 214 ? 20.285 29.144 23.234 1.00 72.38 214 ASP A O 1
ATOM 1698 N N . PHE A 1 215 ? 18.516 29.387 24.601 1.00 81.31 215 PHE A N 1
ATOM 1699 C CA . PHE A 1 215 ? 17.551 29.690 23.551 1.00 81.31 215 PHE A CA 1
ATOM 1700 C C . PHE A 1 215 ? 17.911 30.948 22.755 1.00 81.31 215 PHE A C 1
ATOM 1702 O O . PHE A 1 215 ? 17.971 30.910 21.525 1.00 81.31 215 PHE A O 1
ATOM 1709 N N . VAL A 1 216 ? 18.176 32.060 23.447 1.00 78.06 216 VAL A N 1
ATOM 1710 C CA . VAL A 1 216 ? 18.530 33.332 22.800 1.00 78.06 216 VAL A CA 1
ATOM 1711 C C . VAL A 1 216 ? 19.824 33.192 21.997 1.00 78.06 216 VAL A C 1
ATOM 1713 O O . VAL A 1 216 ? 19.892 33.693 20.875 1.00 78.06 216 VAL A O 1
ATOM 1716 N N . TYR A 1 217 ? 20.810 32.458 22.519 1.00 76.94 217 TYR A N 1
ATOM 1717 C CA . TYR A 1 217 ? 22.050 32.159 21.803 1.00 76.94 217 TYR A CA 1
ATOM 1718 C C . TYR A 1 217 ? 21.802 31.355 20.515 1.00 76.94 217 TYR A C 1
ATOM 1720 O O . TYR A 1 217 ? 22.345 31.675 19.450 1.00 76.94 217 TYR A O 1
ATOM 1728 N N . CYS A 1 218 ? 20.939 30.335 20.579 1.00 79.88 218 CYS A N 1
ATOM 1729 C CA . CYS A 1 218 ? 20.582 29.545 19.404 1.00 79.88 218 CYS A CA 1
ATOM 1730 C C . CYS A 1 218 ? 19.894 30.400 18.336 1.00 79.88 218 CYS A C 1
ATOM 1732 O O . CYS A 1 218 ? 20.315 30.396 17.174 1.00 79.88 218 CYS A O 1
ATOM 1734 N N . LEU A 1 219 ? 18.912 31.196 18.758 1.00 81.00 219 LEU A N 1
ATOM 1735 C CA . LEU A 1 219 ? 18.147 32.087 17.896 1.00 81.00 219 LEU A CA 1
ATOM 1736 C C . LEU A 1 219 ? 19.040 33.125 17.205 1.00 81.00 219 LEU A C 1
ATOM 1738 O O . LEU A 1 219 ? 18.946 33.323 15.995 1.00 81.00 219 LEU A O 1
ATOM 1742 N N . GLU A 1 220 ? 19.967 33.738 17.939 1.00 78.56 220 GLU A N 1
ATOM 1743 C CA . GLU A 1 220 ? 20.925 34.706 17.398 1.00 78.56 220 GLU A CA 1
ATOM 1744 C C . GLU A 1 220 ? 21.799 34.096 16.294 1.00 78.56 220 GLU A C 1
ATOM 1746 O O . GLU A 1 220 ? 21.973 34.695 15.228 1.00 78.56 220 GLU A O 1
ATOM 1751 N N . LYS A 1 221 ? 22.317 32.883 16.514 1.00 76.56 221 LYS A N 1
ATOM 1752 C CA . LYS A 1 221 ? 23.158 32.187 15.530 1.00 76.56 221 LYS A CA 1
ATOM 1753 C C . LYS A 1 221 ? 22.359 31.711 14.306 1.00 76.56 221 LYS A C 1
ATOM 1755 O O . LYS A 1 221 ? 22.900 31.771 13.206 1.00 76.56 221 LYS A O 1
ATOM 1760 N N . ASP A 1 222 ? 21.076 31.360 14.443 1.00 79.00 222 ASP A N 1
ATOM 1761 C CA . ASP A 1 222 ? 20.222 31.015 13.287 1.00 79.00 222 ASP A CA 1
ATOM 1762 C C . ASP A 1 222 ? 19.864 32.244 12.445 1.00 79.00 222 ASP A C 1
ATOM 1764 O O . ASP A 1 222 ? 19.899 32.192 11.214 1.00 79.00 222 ASP A O 1
ATOM 1768 N N . ILE A 1 223 ? 19.568 33.376 13.090 1.00 74.19 223 ILE A N 1
ATOM 1769 C CA . ILE A 1 223 ? 19.305 34.631 12.379 1.00 74.19 223 ILE A CA 1
ATOM 1770 C C . ILE A 1 223 ? 20.576 35.094 11.645 1.00 74.19 223 ILE A C 1
ATOM 1772 O O . ILE A 1 223 ? 20.503 35.480 10.476 1.00 74.19 223 ILE A O 1
ATOM 1776 N N . ARG A 1 224 ? 21.756 34.987 12.276 1.00 73.25 224 ARG A N 1
ATOM 1777 C CA . ARG A 1 224 ? 23.045 35.285 11.625 1.00 73.25 224 ARG A CA 1
ATOM 1778 C C . ARG A 1 224 ? 23.358 34.347 10.464 1.00 73.25 224 ARG A C 1
ATOM 1780 O O . ARG A 1 224 ? 23.814 34.821 9.427 1.00 73.25 224 ARG A O 1
ATOM 1787 N N . ALA A 1 225 ? 23.063 33.053 10.590 1.00 70.38 225 ALA A N 1
ATOM 1788 C CA . ALA A 1 225 ? 23.239 32.084 9.506 1.00 70.38 225 ALA A CA 1
ATOM 1789 C C . ALA A 1 225 ? 22.377 32.411 8.271 1.00 70.38 225 ALA A C 1
ATOM 1791 O O . ALA A 1 225 ? 22.747 32.076 7.149 1.00 70.38 225 ALA A O 1
ATOM 1792 N N . LYS A 1 226 ? 21.254 33.120 8.452 1.00 68.75 226 LYS A N 1
ATOM 1793 C CA . LYS A 1 226 ? 20.412 33.642 7.361 1.00 68.75 226 LYS A CA 1
ATOM 1794 C C . LYS A 1 226 ? 20.925 34.961 6.753 1.00 68.75 226 LYS A C 1
ATOM 1796 O O . LYS A 1 226 ? 20.237 35.532 5.910 1.00 68.75 226 LYS A O 1
ATOM 1801 N N . GLY A 1 227 ? 22.112 35.431 7.148 1.00 64.38 227 GLY A N 1
ATOM 1802 C CA . GLY A 1 227 ? 22.777 36.613 6.584 1.00 64.38 227 GLY A CA 1
ATOM 1803 C C . GLY A 1 227 ? 22.435 37.941 7.268 1.00 64.38 227 GLY A C 1
ATOM 1804 O O . GLY A 1 227 ? 22.735 38.999 6.720 1.00 64.38 227 GLY A O 1
ATOM 1805 N N . TYR A 1 228 ? 21.812 37.914 8.449 1.00 67.56 228 TYR A N 1
ATOM 1806 C CA . TYR A 1 228 ? 21.382 39.115 9.166 1.00 67.56 228 TYR A CA 1
ATOM 1807 C C . TYR A 1 228 ? 22.346 39.515 10.285 1.00 67.56 228 TYR A C 1
ATOM 1809 O O . TYR A 1 228 ? 22.809 38.682 11.062 1.00 67.56 228 TYR A O 1
ATOM 1817 N N . MET A 1 229 ? 22.602 40.818 10.426 1.00 63.62 229 MET A N 1
ATOM 1818 C CA . MET A 1 229 ? 23.244 41.364 11.624 1.00 63.62 229 MET A CA 1
ATOM 1819 C C . MET A 1 229 ? 22.222 41.476 12.751 1.00 63.62 229 MET A C 1
ATOM 1821 O O . MET A 1 229 ? 21.117 41.951 12.517 1.00 63.62 229 MET A O 1
ATOM 1825 N N . VAL A 1 230 ? 22.599 41.049 13.958 1.00 69.00 230 VAL A N 1
ATOM 1826 C CA . VAL A 1 230 ? 21.703 40.961 15.117 1.00 69.00 230 VAL A CA 1
ATOM 1827 C C . VAL A 1 230 ? 22.372 41.549 16.353 1.00 69.00 230 VAL A C 1
ATOM 1829 O O . VAL A 1 230 ? 23.475 41.125 16.711 1.00 69.00 230 VAL A O 1
ATOM 1832 N N . CYS A 1 231 ? 21.681 42.476 17.020 1.00 63.53 231 CYS A N 1
ATOM 1833 C CA . CYS A 1 231 ? 22.050 43.009 18.334 1.00 63.53 231 CYS A CA 1
ATOM 1834 C C . CYS A 1 231 ? 20.921 42.728 19.344 1.00 63.53 231 CYS A C 1
ATOM 1836 O O . CYS A 1 231 ? 19.899 43.414 19.275 1.00 63.53 231 CYS A O 1
ATOM 1838 N N . PRO A 1 232 ? 21.066 41.742 20.251 1.00 58.22 232 PRO A N 1
ATOM 1839 C CA . PRO A 1 232 ? 20.071 41.475 21.285 1.00 58.22 232 PRO A CA 1
ATOM 1840 C C . PRO A 1 232 ? 20.129 42.544 22.385 1.00 58.22 232 PRO A C 1
ATOM 1842 O O . PRO A 1 232 ? 21.171 42.747 23.010 1.00 58.22 232 PRO A O 1
ATOM 1845 N N . GLN A 1 233 ? 19.009 43.213 22.663 1.00 57.62 233 GLN A N 1
ATOM 1846 C CA . GLN A 1 233 ? 18.888 44.147 23.787 1.00 57.62 233 GLN A CA 1
ATOM 1847 C C . GLN A 1 233 ? 17.956 43.553 24.852 1.00 57.62 233 GLN A C 1
ATOM 1849 O O . GLN A 1 233 ? 16.776 43.315 24.597 1.00 57.62 233 GLN A O 1
ATOM 1854 N N . ARG A 1 234 ? 18.492 43.269 26.049 1.00 54.06 234 ARG A N 1
ATOM 1855 C CA . ARG A 1 234 ? 17.722 42.723 27.181 1.00 54.06 234 ARG A CA 1
ATOM 1856 C C . ARG A 1 234 ? 17.010 43.867 27.907 1.00 54.06 234 ARG A C 1
ATOM 1858 O O . ARG A 1 234 ? 17.676 44.774 28.405 1.00 54.06 234 ARG A O 1
ATOM 1865 N N . THR A 1 235 ? 15.682 43.831 27.993 1.00 50.12 235 THR A N 1
ATOM 1866 C CA . THR A 1 235 ? 14.919 44.786 28.817 1.00 50.12 235 THR A CA 1
ATOM 1867 C C . THR A 1 235 ? 14.567 44.148 30.167 1.00 50.12 235 THR A C 1
ATOM 1869 O O . THR A 1 235 ? 13.990 43.067 30.225 1.00 50.12 235 THR A O 1
ATOM 1872 N N . LEU A 1 236 ? 14.973 44.791 31.270 1.00 32.34 236 LEU A N 1
ATOM 1873 C CA . LEU A 1 236 ? 14.526 44.465 32.635 1.00 32.34 236 LEU A CA 1
ATOM 1874 C C . LEU A 1 236 ? 13.099 45.013 32.865 1.00 32.34 236 LEU A C 1
ATOM 1876 O O . LEU A 1 236 ? 12.702 45.953 32.171 1.00 32.34 236 LEU A O 1
ATOM 1880 N N . PRO A 1 237 ? 12.316 44.458 33.812 1.00 39.53 237 PRO A N 1
ATOM 1881 C CA . PRO A 1 237 ? 10.889 44.729 33.908 1.00 39.53 237 PRO A CA 1
ATOM 1882 C C . PRO A 1 237 ? 10.645 46.081 34.584 1.00 39.53 237 PRO A C 1
ATOM 1884 O O . PRO A 1 237 ? 10.639 46.176 35.803 1.00 39.53 237 PRO A O 1
ATOM 1887 N N . ASP A 1 238 ? 10.425 47.128 33.793 1.00 26.66 238 ASP A N 1
ATOM 1888 C CA . ASP A 1 238 ? 9.729 48.332 34.246 1.00 26.66 238 ASP A CA 1
ATOM 1889 C C . ASP A 1 238 ? 9.008 48.984 33.055 1.00 26.66 238 ASP A C 1
ATOM 1891 O O . ASP A 1 238 ? 9.600 49.601 32.167 1.00 26.66 238 ASP A O 1
ATOM 1895 N N . PHE A 1 239 ? 7.685 48.825 33.019 1.00 25.38 239 PHE A N 1
ATOM 1896 C CA . PHE A 1 239 ? 6.803 49.539 32.100 1.00 25.38 239 PHE A CA 1
ATOM 1897 C C . PHE A 1 239 ? 6.709 51.017 32.515 1.00 25.38 239 PHE A C 1
ATOM 1899 O O . PHE A 1 239 ? 6.107 51.316 33.543 1.00 25.38 239 PHE A O 1
ATOM 1906 N N . ARG A 1 240 ? 7.142 51.970 31.672 1.00 21.88 240 ARG A N 1
ATOM 1907 C CA . ARG A 1 240 ? 6.559 53.333 31.661 1.00 21.88 240 ARG A CA 1
ATOM 1908 C C . ARG A 1 240 ? 6.475 53.963 30.266 1.00 21.88 240 ARG A C 1
ATOM 1910 O O . ARG A 1 240 ? 7.471 54.146 29.580 1.00 21.88 240 ARG A O 1
ATOM 1917 N N . PHE A 1 241 ? 5.264 54.404 29.914 1.00 22.81 241 PHE A N 1
ATOM 1918 C CA . PHE A 1 241 ? 5.014 55.641 29.147 1.00 22.81 241 PHE A CA 1
ATOM 1919 C C . PHE A 1 241 ? 5.063 56.838 30.132 1.00 22.81 241 PHE A C 1
ATOM 1921 O O . PHE A 1 241 ? 4.804 56.624 31.310 1.00 22.81 241 PHE A O 1
ATOM 1928 N N . ARG A 1 242 ? 5.341 58.113 29.798 1.00 20.38 242 ARG A N 1
ATOM 1929 C CA . ARG A 1 242 ? 4.674 59.009 28.826 1.00 20.38 242 ARG A CA 1
ATOM 1930 C C . ARG A 1 242 ? 5.435 60.372 28.727 1.00 20.38 242 ARG A C 1
ATOM 1932 O O . ARG A 1 242 ? 5.788 60.932 29.753 1.00 20.38 242 ARG A O 1
ATOM 1939 N N . TRP A 1 243 ? 5.624 60.862 27.492 1.00 23.62 243 TRP A N 1
ATOM 1940 C CA . TRP A 1 243 ? 5.792 62.223 26.903 1.00 23.62 243 TRP A CA 1
ATOM 1941 C C . TRP A 1 243 ? 6.177 63.493 27.719 1.00 23.62 243 TRP A C 1
ATOM 1943 O O . TRP A 1 243 ? 5.409 63.944 28.560 1.00 23.62 243 TRP A O 1
ATOM 1953 N N . SER A 1 244 ? 7.235 64.214 27.292 1.00 21.78 244 SER A N 1
ATOM 1954 C CA . SER A 1 244 ? 7.227 65.559 26.635 1.00 21.78 244 SER A CA 1
ATOM 1955 C C . SER A 1 244 ? 8.599 66.281 26.724 1.00 21.78 244 SER A C 1
ATOM 1957 O O . SER A 1 244 ? 9.487 65.853 27.450 1.00 21.78 244 SER A O 1
ATOM 1959 N N . GLN A 1 245 ? 8.781 67.310 25.883 1.00 27.02 245 GLN A N 1
ATOM 1960 C CA . GLN A 1 245 ? 10.009 68.041 25.517 1.00 27.02 245 GLN A CA 1
ATOM 1961 C C . GLN A 1 245 ? 10.921 68.521 26.668 1.00 27.02 245 GLN A C 1
ATOM 1963 O O . GLN A 1 245 ? 10.431 69.020 27.673 1.00 27.02 245 GLN A O 1
ATOM 1968 N N . GLY A 1 246 ? 12.244 68.552 26.437 1.00 22.97 246 GLY A N 1
ATOM 1969 C CA . GLY A 1 246 ? 13.142 69.427 27.206 1.00 22.97 246 GLY A CA 1
ATOM 1970 C C . GLY A 1 246 ? 14.602 68.980 27.308 1.00 22.97 246 GLY A C 1
ATOM 1971 O O . GLY A 1 246 ? 14.931 68.023 27.989 1.00 22.97 246 GLY A O 1
ATOM 1972 N N . SER A 1 247 ? 15.465 69.729 26.629 1.00 26.62 247 SER A N 1
ATOM 1973 C CA . SER A 1 247 ? 16.921 69.865 26.742 1.00 26.62 247 SER A CA 1
ATOM 1974 C C . SER A 1 247 ? 17.642 69.524 28.069 1.00 26.62 247 SER A C 1
ATOM 1976 O O . SER A 1 247 ? 17.232 69.956 29.137 1.00 26.62 247 SER A O 1
ATOM 1978 N N . ARG A 1 248 ? 18.877 69.017 27.877 1.00 26.62 248 ARG A N 1
ATOM 1979 C CA . ARG A 1 248 ? 20.146 69.275 28.611 1.00 26.62 248 ARG A CA 1
ATOM 1980 C C . ARG A 1 248 ? 20.477 68.545 29.937 1.00 26.62 248 ARG A C 1
ATOM 1982 O O . ARG A 1 248 ? 19.892 68.804 30.972 1.00 26.62 248 ARG A O 1
ATOM 1989 N N . VAL A 1 249 ? 21.623 67.844 29.853 1.00 27.02 249 VAL A N 1
ATOM 1990 C CA . VAL A 1 249 ? 22.846 67.941 30.696 1.00 27.02 249 VAL A CA 1
ATOM 1991 C C . VAL A 1 249 ? 22.870 67.286 32.094 1.00 27.02 249 VAL A C 1
ATOM 1993 O O . VAL A 1 249 ? 22.170 67.704 32.999 1.00 27.02 249 VAL A O 1
ATOM 1996 N N . ALA A 1 250 ? 23.822 66.341 32.208 1.00 26.22 250 ALA A N 1
ATOM 1997 C CA . ALA A 1 250 ? 24.745 65.982 33.305 1.00 26.22 250 ALA A CA 1
ATOM 1998 C C . ALA A 1 250 ? 24.260 65.808 34.757 1.00 26.22 250 ALA A C 1
ATOM 2000 O O . ALA A 1 250 ? 23.543 66.632 35.306 1.00 26.22 250 ALA A O 1
ATOM 2001 N N . GLY A 1 251 ? 24.851 64.825 35.450 1.00 26.36 251 GLY A N 1
ATOM 2002 C CA . GLY A 1 251 ? 24.988 64.894 36.909 1.00 26.36 251 GLY A CA 1
ATOM 2003 C C . GLY A 1 251 ? 25.162 63.550 37.602 1.00 26.36 251 GLY A C 1
ATOM 2004 O O . GLY A 1 251 ? 24.362 62.649 37.414 1.00 26.36 251 GLY A O 1
ATOM 2005 N N . GLN A 1 252 ? 26.218 63.425 38.399 1.00 24.70 252 GLN A N 1
ATOM 2006 C CA . GLN A 1 252 ? 26.675 62.219 39.082 1.00 24.70 252 GLN A CA 1
ATOM 2007 C C . GLN A 1 252 ? 25.905 61.863 40.373 1.00 24.70 252 GLN A C 1
ATOM 2009 O O . GLN A 1 252 ? 25.345 62.710 41.058 1.00 24.70 252 GLN A O 1
ATOM 2014 N N . SER A 1 253 ? 26.069 60.581 40.721 1.00 24.75 253 SER A N 1
ATOM 2015 C CA . SER A 1 253 ? 26.370 60.001 42.044 1.00 24.75 253 SER A CA 1
ATOM 2016 C C . SER A 1 253 ? 25.332 59.916 43.177 1.00 24.75 253 SER A C 1
ATOM 2018 O O . SER A 1 253 ? 24.929 60.900 43.782 1.00 24.75 253 SER A O 1
ATOM 2020 N N . SER A 1 254 ? 25.181 58.648 43.594 1.00 25.47 254 SER A N 1
ATOM 2021 C CA . SER A 1 254 ? 25.205 58.100 44.965 1.00 25.47 254 SER A CA 1
ATOM 2022 C C . SER A 1 254 ? 24.027 58.370 45.905 1.00 25.47 254 SER A C 1
ATOM 2024 O O . SER A 1 254 ? 23.793 59.501 46.296 1.00 25.47 254 SER A O 1
ATOM 2026 N N . PHE A 1 255 ? 23.396 57.301 46.412 1.00 24.67 255 PHE A N 1
ATOM 2027 C CA . PHE A 1 255 ? 23.674 56.782 47.764 1.00 24.67 255 PHE A CA 1
ATOM 2028 C C . PHE A 1 255 ? 22.939 55.452 48.030 1.00 24.67 255 PHE A C 1
ATOM 2030 O O . PHE A 1 255 ? 21.756 55.292 47.747 1.00 24.67 255 PHE A O 1
ATOM 2037 N N . ARG A 1 256 ? 23.669 54.487 48.605 1.00 25.06 256 ARG A N 1
ATOM 2038 C CA . ARG A 1 256 ? 23.144 53.247 49.200 1.00 25.06 256 ARG A CA 1
ATOM 2039 C C . ARG A 1 256 ? 22.544 53.541 50.581 1.00 25.06 256 ARG A C 1
ATOM 2041 O O . ARG A 1 256 ? 23.213 54.202 51.371 1.00 25.06 256 ARG A O 1
ATOM 2048 N N . LYS A 1 257 ? 21.423 52.888 50.925 1.00 24.45 257 LYS A N 1
ATOM 2049 C CA . LYS A 1 257 ? 21.234 52.131 52.188 1.00 24.45 257 LYS A CA 1
ATOM 2050 C C . LYS A 1 257 ? 19.979 51.228 52.136 1.00 24.45 257 LYS A C 1
ATOM 2052 O O . LYS A 1 257 ? 18.877 51.691 51.881 1.00 24.45 257 LYS A O 1
ATOM 2057 N N . ARG A 1 258 ? 20.215 49.927 52.357 1.00 22.34 258 ARG A N 1
ATOM 2058 C CA . ARG A 1 258 ? 19.287 48.825 52.729 1.00 22.34 258 ARG A CA 1
ATOM 2059 C C . ARG A 1 258 ? 18.922 48.919 54.240 1.00 22.34 258 ARG A C 1
ATOM 2061 O O . ARG A 1 258 ? 19.545 49.765 54.887 1.00 22.34 258 ARG A O 1
ATOM 2068 N N . PRO A 1 259 ? 18.168 47.984 54.885 1.00 47.78 259 PRO A N 1
ATOM 2069 C CA . PRO A 1 259 ? 17.186 46.960 54.430 1.00 47.78 259 PRO A CA 1
ATOM 2070 C C . PRO A 1 259 ? 15.889 46.890 55.298 1.00 47.78 259 PRO A C 1
ATOM 2072 O O . PRO A 1 259 ? 15.833 47.479 56.370 1.00 47.78 259 PRO A O 1
ATOM 2075 N N . LEU A 1 260 ? 14.911 46.057 54.900 1.00 23.89 260 LEU A N 1
ATOM 2076 C CA . LEU A 1 260 ? 14.143 45.138 55.775 1.00 23.89 260 LEU A CA 1
ATOM 2077 C C . LEU A 1 260 ? 13.474 44.043 54.898 1.00 23.89 260 LEU A C 1
ATOM 2079 O O . LEU A 1 260 ? 13.095 44.313 53.764 1.00 23.89 260 LEU A O 1
ATOM 2083 N N . TYR A 1 261 ? 13.471 42.800 55.395 1.00 25.03 261 TYR A N 1
ATOM 2084 C CA . TYR A 1 261 ? 13.185 41.498 54.739 1.00 25.03 261 TYR A CA 1
ATOM 2085 C C . TYR A 1 261 ? 11.681 41.251 54.384 1.00 25.03 261 TYR A C 1
ATOM 2087 O O . TYR A 1 261 ? 10.863 42.123 54.646 1.00 25.03 261 TYR A O 1
ATOM 2095 N N . PRO A 1 262 ? 11.246 40.039 53.956 1.00 37.41 262 PRO A N 1
ATOM 2096 C CA . PRO A 1 262 ? 11.398 39.401 52.640 1.00 37.41 262 PRO A CA 1
ATOM 2097 C C . PRO A 1 262 ? 10.023 38.971 52.050 1.00 37.41 262 PRO A C 1
ATOM 2099 O O . PRO A 1 262 ? 9.112 38.601 52.784 1.00 37.41 262 PRO A O 1
ATOM 2102 N N . GLY A 1 263 ? 9.847 38.931 50.728 1.00 23.38 263 GLY A N 1
ATOM 2103 C CA . GLY A 1 263 ? 8.618 38.352 50.168 1.00 23.38 263 GLY A CA 1
ATOM 2104 C C . GLY A 1 263 ? 8.513 38.445 48.651 1.00 23.38 263 GLY A C 1
ATOM 2105 O O . GLY A 1 263 ? 8.522 39.540 48.108 1.00 23.38 263 GLY A O 1
ATOM 2106 N N . ALA A 1 264 ? 8.386 37.278 48.013 1.00 25.19 264 ALA A N 1
ATOM 2107 C CA . ALA A 1 264 ? 8.110 37.041 46.593 1.00 25.19 264 ALA A CA 1
ATOM 2108 C C . ALA A 1 264 ? 9.187 37.508 45.592 1.00 25.19 264 ALA A C 1
ATOM 2110 O O . ALA A 1 264 ? 9.091 38.552 44.953 1.00 25.19 264 ALA A O 1
ATOM 2111 N N . ALA A 1 265 ? 10.190 36.649 45.386 1.00 24.14 265 ALA A N 1
ATOM 2112 C CA . ALA A 1 265 ? 10.901 36.604 44.114 1.00 24.14 265 ALA A CA 1
ATOM 2113 C C . ALA A 1 265 ? 9.915 36.164 43.017 1.00 24.14 265 ALA A C 1
ATOM 2115 O O . ALA A 1 265 ? 9.292 35.110 43.128 1.00 24.14 265 ALA A O 1
ATOM 2116 N N . VAL A 1 266 ? 9.766 36.977 41.975 1.00 28.08 266 VAL A N 1
ATOM 2117 C CA . VAL A 1 266 ? 9.025 36.631 40.757 1.00 28.08 266 VAL A CA 1
ATOM 2118 C C . VAL A 1 266 ? 10.028 36.102 39.727 1.00 28.08 266 VAL A C 1
ATOM 2120 O O . VAL A 1 266 ? 10.994 36.808 39.438 1.00 28.08 266 VAL A O 1
ATOM 2123 N N . PRO A 1 267 ? 9.815 34.916 39.135 1.00 33.41 267 PRO A N 1
ATOM 2124 C CA . PRO A 1 267 ? 10.458 34.546 37.875 1.00 33.41 267 PRO A CA 1
ATOM 2125 C C . PRO A 1 267 ? 9.392 34.273 36.795 1.00 33.41 267 PRO A C 1
ATOM 2127 O O . PRO A 1 267 ? 8.256 33.909 37.120 1.00 33.41 267 PRO A O 1
ATOM 2130 N N . CYS A 1 268 ? 9.662 34.383 35.500 1.00 29.80 268 CYS A N 1
ATOM 2131 C CA . CYS A 1 268 ? 10.672 35.079 34.703 1.00 29.80 268 CYS A CA 1
ATOM 2132 C C . CYS A 1 268 ? 10.073 35.100 33.278 1.00 29.80 268 CYS A C 1
ATOM 2134 O O . CYS A 1 268 ? 9.319 34.210 32.911 1.00 29.80 268 CYS A O 1
ATOM 2136 N N . GLY A 1 269 ? 10.357 36.113 32.471 1.00 34.75 269 GLY A N 1
ATOM 2137 C CA . GLY A 1 269 ? 9.981 36.139 31.058 1.00 34.75 269 GLY A CA 1
ATOM 2138 C C . GLY A 1 269 ? 10.859 37.177 30.391 1.00 34.75 269 GLY A C 1
ATOM 2139 O O . GLY A 1 269 ? 10.701 38.370 30.645 1.00 34.75 269 GLY A O 1
ATOM 2140 N N . ILE A 1 270 ? 11.867 36.735 29.642 1.00 41.47 270 ILE A N 1
ATOM 2141 C CA . ILE A 1 270 ? 12.847 37.638 29.033 1.00 41.47 270 ILE A CA 1
ATOM 2142 C C . ILE A 1 270 ? 12.257 38.164 27.723 1.00 41.47 270 ILE A C 1
ATOM 2144 O O . ILE A 1 270 ? 11.923 37.385 26.831 1.00 41.47 270 ILE A O 1
ATOM 2148 N N . ALA A 1 271 ? 12.152 39.490 27.607 1.00 41.41 271 ALA A N 1
ATOM 2149 C CA . ALA A 1 271 ? 11.918 40.173 26.341 1.00 41.41 271 ALA A CA 1
ATOM 2150 C C . ALA A 1 271 ? 13.271 40.594 25.744 1.00 41.41 271 ALA A C 1
ATOM 2152 O O . ALA A 1 271 ? 13.995 41.408 26.331 1.00 41.41 271 ALA A O 1
ATOM 2153 N N . ALA A 1 272 ? 13.622 40.025 24.589 1.00 41.56 272 ALA A N 1
ATOM 2154 C CA . ALA A 1 272 ? 14.800 40.419 23.818 1.00 41.56 272 ALA A CA 1
ATOM 2155 C C . ALA A 1 272 ? 14.361 41.220 22.584 1.00 41.56 272 ALA A C 1
ATOM 2157 O O . ALA A 1 272 ? 13.512 40.762 21.819 1.00 41.56 272 ALA A O 1
ATOM 2158 N N . GLU A 1 273 ? 14.917 42.419 22.392 1.00 45.62 273 GLU A N 1
ATOM 2159 C CA . GLU A 1 273 ? 14.760 43.174 21.142 1.00 45.62 273 GLU A CA 1
ATOM 2160 C C . GLU A 1 273 ? 15.867 42.779 20.163 1.00 45.62 273 GLU A C 1
ATOM 2162 O O . GLU A 1 273 ? 17.040 42.755 20.542 1.00 45.62 273 GLU A O 1
ATOM 2167 N N . PHE A 1 274 ? 15.509 42.516 18.905 1.00 47.56 274 PHE A N 1
ATOM 2168 C CA . PHE A 1 274 ? 16.470 42.217 17.843 1.00 47.56 274 PHE A CA 1
ATOM 2169 C C . PHE A 1 274 ? 16.458 43.304 16.762 1.00 47.56 274 PHE A C 1
ATOM 2171 O O . PHE A 1 274 ? 15.439 43.533 16.106 1.00 47.56 274 PHE A O 1
ATOM 2178 N N . GLY A 1 275 ? 17.608 43.961 16.574 1.00 48.03 275 GLY A N 1
ATOM 2179 C CA . GLY A 1 275 ? 17.866 44.867 15.452 1.00 48.03 275 GLY A CA 1
ATOM 2180 C C . GLY A 1 275 ? 18.417 44.121 14.238 1.00 48.03 275 GLY A C 1
ATOM 2181 O O . GLY A 1 275 ? 19.454 43.484 14.386 1.00 48.03 275 GLY A O 1
ATOM 2182 N N . VAL A 1 276 ? 17.761 44.214 13.072 1.00 50.03 276 VAL A N 1
ATOM 2183 C CA . VAL A 1 276 ? 18.200 43.576 11.811 1.00 50.03 276 VAL A CA 1
ATOM 2184 C C . VAL A 1 276 ? 18.476 44.627 10.734 1.00 50.03 276 VAL A C 1
ATOM 2186 O O . VAL A 1 276 ? 17.588 45.417 10.430 1.00 50.03 276 VAL A O 1
ATOM 2189 N N . THR A 1 277 ? 19.676 44.642 10.142 1.00 47.38 277 THR A N 1
ATOM 2190 C CA . THR A 1 277 ? 20.060 45.547 9.033 1.00 47.38 277 THR A CA 1
ATOM 2191 C C . THR A 1 277 ? 20.450 44.756 7.780 1.00 47.38 277 THR A C 1
ATOM 2193 O O . THR A 1 277 ? 21.293 43.863 7.873 1.00 47.38 277 THR A O 1
ATOM 2196 N N . GLU A 1 278 ? 19.890 45.092 6.610 1.00 44.44 278 GLU A N 1
ATOM 2197 C CA . GLU A 1 278 ? 20.339 44.557 5.310 1.00 44.44 278 GLU A CA 1
ATOM 2198 C C . GLU A 1 278 ? 21.622 45.268 4.845 1.00 44.44 278 GLU A C 1
ATOM 2200 O O . GLU A 1 278 ? 21.678 46.499 4.784 1.00 44.44 278 GLU A O 1
ATOM 2205 N N . GLY A 1 279 ? 22.663 44.505 4.509 1.00 39.81 279 GLY A N 1
ATOM 2206 C CA . GLY A 1 279 ? 23.911 45.038 3.959 1.00 39.81 279 GLY A CA 1
ATOM 2207 C C . GLY A 1 279 ? 23.776 45.409 2.479 1.00 39.81 279 GLY A C 1
ATOM 2208 O O . GLY A 1 279 ? 24.036 44.579 1.616 1.00 39.81 279 GLY A O 1
ATOM 2209 N N . LEU A 1 280 ? 23.402 46.656 2.179 1.00 35.25 280 LEU A N 1
ATOM 2210 C CA . LEU A 1 280 ? 23.454 47.251 0.831 1.00 35.25 280 LEU A CA 1
ATOM 2211 C C . LEU A 1 280 ? 24.310 48.540 0.836 1.00 35.25 280 LEU A C 1
ATOM 2213 O O . LEU A 1 280 ? 24.273 49.286 1.819 1.00 35.25 280 LEU A O 1
ATOM 2217 N N . PRO A 1 281 ? 25.066 48.842 -0.244 1.00 32.41 281 PRO A N 1
ATOM 2218 C CA . PRO A 1 281 ? 25.878 50.059 -0.352 1.00 32.41 281 PRO A CA 1
ATOM 2219 C C . PRO A 1 281 ? 25.007 51.328 -0.506 1.00 32.41 281 PRO A C 1
ATOM 2221 O O . PRO A 1 281 ? 23.837 51.240 -0.890 1.00 32.41 281 PRO A O 1
ATOM 2224 N N . PRO A 1 282 ? 25.531 52.533 -0.193 1.00 29.03 282 PRO A N 1
ATOM 2225 C CA . PRO A 1 282 ? 24.720 53.748 -0.105 1.00 29.03 282 PRO A CA 1
ATOM 2226 C C . PRO A 1 282 ? 24.290 54.269 -1.494 1.00 29.03 282 PRO A C 1
ATOM 2228 O O . PRO A 1 282 ? 25.115 54.300 -2.406 1.00 29.03 282 PRO A O 1
ATOM 2231 N N . PRO A 1 283 ? 23.039 54.745 -1.675 1.00 30.56 283 PRO A N 1
ATOM 2232 C CA . PRO A 1 283 ? 22.601 55.362 -2.927 1.00 30.56 283 PRO A CA 1
ATOM 2233 C C . PRO A 1 283 ? 22.901 56.881 -2.980 1.00 30.56 283 PRO A C 1
ATOM 2235 O O . PRO A 1 283 ? 23.026 57.521 -1.929 1.00 30.56 283 PRO A O 1
ATOM 2238 N N . PRO A 1 284 ? 22.989 57.480 -4.188 1.00 32.62 284 PRO A N 1
ATOM 2239 C CA . PRO A 1 284 ? 23.317 58.893 -4.403 1.00 32.62 284 PRO A CA 1
ATOM 2240 C C . PRO A 1 284 ? 22.115 59.827 -4.134 1.00 32.62 284 PRO A C 1
ATOM 2242 O O . PRO A 1 284 ? 20.978 59.362 -4.020 1.00 32.62 284 PRO A O 1
ATOM 2245 N N . PRO A 1 285 ? 22.318 61.158 -4.029 1.00 37.91 285 PRO A N 1
ATOM 2246 C CA . PRO A 1 285 ? 21.269 62.075 -3.597 1.00 37.91 285 PRO A CA 1
ATOM 2247 C C . PRO A 1 285 ? 20.454 62.624 -4.780 1.00 37.91 285 PRO A C 1
ATOM 2249 O O . PRO A 1 285 ? 21.048 63.110 -5.740 1.00 37.91 285 PRO A O 1
ATOM 2252 N N . ARG A 1 286 ? 19.111 62.668 -4.665 1.00 29.67 286 ARG A N 1
ATOM 2253 C CA . ARG A 1 286 ? 18.269 63.870 -4.916 1.00 29.67 286 ARG A CA 1
ATOM 2254 C C . ARG A 1 286 ? 16.740 63.630 -4.862 1.00 29.67 286 ARG A C 1
ATOM 2256 O O . ARG A 1 286 ? 16.211 62.744 -5.510 1.00 29.67 286 ARG A O 1
ATOM 2263 N N . ALA A 1 287 ? 16.092 64.570 -4.157 1.00 28.70 287 ALA A N 1
ATOM 2264 C CA . ALA A 1 287 ? 14.880 65.358 -4.475 1.00 28.70 287 ALA A CA 1
ATOM 2265 C C . ALA A 1 287 ? 13.434 64.770 -4.500 1.00 28.70 287 ALA A C 1
ATOM 2267 O O . ALA A 1 287 ? 13.028 64.086 -5.424 1.00 28.70 287 ALA A O 1
ATOM 2268 N N . ARG A 1 288 ? 12.645 65.265 -3.517 1.00 28.14 288 ARG A N 1
ATOM 2269 C CA . ARG A 1 288 ? 11.221 65.724 -3.487 1.00 28.14 288 ARG A CA 1
ATOM 2270 C C . ARG A 1 288 ? 10.065 64.841 -4.040 1.00 28.14 288 ARG A C 1
ATOM 2272 O O . ARG A 1 288 ? 9.815 64.845 -5.231 1.00 28.14 288 ARG A O 1
ATOM 2279 N N . SER A 1 289 ? 9.305 64.249 -3.090 1.00 27.64 289 SER A N 1
ATOM 2280 C CA . SER A 1 289 ? 7.820 64.163 -2.842 1.00 27.64 289 SER A CA 1
ATOM 2281 C C . SER A 1 289 ? 6.770 64.296 -3.985 1.00 27.64 289 SER A C 1
ATOM 2283 O O . SER A 1 289 ? 7.066 65.047 -4.905 1.00 27.64 289 SER A O 1
ATOM 2285 N N . PRO A 1 290 ? 5.484 63.824 -3.868 1.00 36.78 290 PRO A N 1
ATOM 2286 C CA . PRO A 1 290 ? 4.751 63.345 -2.670 1.00 36.78 290 PRO A CA 1
ATOM 2287 C C . PRO A 1 290 ? 3.797 62.109 -2.814 1.00 36.78 290 PRO A C 1
ATOM 2289 O O . PRO A 1 290 ? 3.341 61.733 -3.883 1.00 36.78 290 PRO A O 1
ATOM 2292 N N . ARG A 1 291 ? 3.452 61.550 -1.638 1.00 28.55 291 ARG A N 1
ATOM 2293 C CA . ARG A 1 291 ? 2.265 60.768 -1.190 1.00 28.55 291 ARG A CA 1
ATOM 2294 C C . ARG A 1 291 ? 1.184 60.316 -2.200 1.00 28.55 291 ARG A C 1
ATOM 2296 O O . ARG A 1 291 ? 0.456 61.155 -2.716 1.00 28.55 291 ARG A O 1
ATOM 2303 N N . VAL A 1 292 ? 0.850 59.015 -2.150 1.00 26.78 292 VAL A N 1
ATOM 2304 C CA . VAL A 1 292 ? -0.534 58.491 -2.256 1.00 26.78 292 VAL A CA 1
ATOM 2305 C C . VAL A 1 292 ? -0.760 57.382 -1.208 1.00 26.78 292 VAL A C 1
ATOM 2307 O O . VAL A 1 292 ? 0.166 56.695 -0.791 1.00 26.78 292 VAL A O 1
ATOM 2310 N N . ARG A 1 293 ? -1.994 57.311 -0.700 1.00 24.98 293 ARG A N 1
ATOM 2311 C CA . ARG A 1 293 ? -2.494 56.565 0.467 1.00 24.98 293 ARG A CA 1
ATOM 2312 C C . ARG A 1 293 ? -3.294 55.314 0.048 1.00 24.98 293 ARG A C 1
ATOM 2314 O O . ARG A 1 293 ? -3.968 55.375 -0.972 1.00 24.98 293 ARG A O 1
ATOM 2321 N N . LYS A 1 294 ? -3.400 54.369 1.008 1.00 27.33 294 LYS A N 1
ATOM 2322 C CA . LYS A 1 294 ? -4.392 53.268 1.208 1.00 27.33 294 LYS A CA 1
ATOM 2323 C C . LYS A 1 294 ? -4.089 51.918 0.515 1.00 27.33 294 LYS A C 1
ATOM 2325 O O . LYS A 1 294 ? -3.410 51.923 -0.498 1.00 27.33 294 LYS A O 1
ATOM 2330 N N . PRO A 1 295 ? -4.721 50.800 0.943 1.00 32.41 295 PRO A N 1
ATOM 2331 C CA . PRO A 1 295 ? -5.046 50.344 2.306 1.00 32.41 295 PRO A CA 1
ATOM 2332 C C . PRO A 1 295 ? -4.713 48.843 2.534 1.00 32.41 295 PRO A C 1
ATOM 2334 O O . PRO A 1 295 ? -4.321 48.118 1.630 1.00 32.41 295 PRO A O 1
ATOM 2337 N N . ARG A 1 296 ? -4.891 48.392 3.783 1.00 28.66 296 ARG A N 1
ATOM 2338 C CA . ARG A 1 296 ? -4.761 47.004 4.264 1.00 28.66 296 ARG A CA 1
ATOM 2339 C C . ARG A 1 296 ? -5.917 46.113 3.790 1.00 28.66 296 ARG A C 1
ATOM 2341 O O . ARG A 1 296 ? -7.051 46.584 3.762 1.00 28.66 296 ARG A O 1
ATOM 2348 N N . GLY A 1 297 ? -5.642 44.819 3.600 1.00 25.67 297 GLY A N 1
ATOM 2349 C CA . GLY A 1 297 ? -6.663 43.773 3.496 1.00 25.67 297 GLY A CA 1
ATOM 2350 C C . GLY A 1 297 ? -6.096 42.348 3.497 1.00 25.67 297 GLY A C 1
ATOM 2351 O O . GLY A 1 297 ? -5.569 41.902 2.490 1.00 25.67 297 GLY A O 1
ATOM 2352 N N . SER A 1 298 ? -6.246 41.681 4.649 1.00 27.41 298 SER A N 1
ATOM 2353 C CA . SER A 1 298 ? -6.468 40.235 4.866 1.00 27.41 298 SER A CA 1
ATOM 2354 C C . SER A 1 298 ? -5.521 39.196 4.237 1.00 27.41 298 SER A C 1
ATOM 2356 O O . SER A 1 298 ? -5.712 38.764 3.106 1.00 27.41 298 SER A O 1
ATOM 2358 N N . GLY A 1 299 ? -4.611 38.667 5.058 1.00 30.48 299 GLY A N 1
ATOM 2359 C CA . GLY A 1 299 ? -3.855 37.437 4.799 1.00 30.48 299 GLY A CA 1
ATOM 2360 C C . GLY A 1 299 ? -3.551 36.703 6.104 1.00 30.48 299 GLY A C 1
ATOM 2361 O O . GLY A 1 299 ? -2.395 36.512 6.452 1.00 30.48 299 GLY A O 1
ATOM 2362 N N . ALA A 1 300 ? -4.583 36.380 6.887 1.00 30.66 300 ALA A N 1
ATOM 2363 C CA . ALA A 1 300 ? -4.438 35.668 8.158 1.00 30.66 300 ALA A CA 1
ATOM 2364 C C . ALA A 1 300 ? -5.694 34.836 8.459 1.00 30.66 300 ALA A C 1
ATOM 2366 O O . ALA A 1 300 ? -6.467 35.164 9.351 1.00 30.66 300 ALA A O 1
ATOM 2367 N N . ALA A 1 301 ? -5.936 33.787 7.669 1.00 29.52 301 ALA A N 1
ATOM 2368 C CA . ALA A 1 301 ? -6.948 32.771 7.997 1.00 29.52 301 ALA A CA 1
ATOM 2369 C C . ALA A 1 301 ? -6.686 31.382 7.373 1.00 29.52 301 ALA A C 1
ATOM 2371 O O . ALA A 1 301 ? -7.566 30.529 7.415 1.00 29.52 301 ALA A O 1
ATOM 2372 N N . MET A 1 302 ? -5.496 31.123 6.810 1.00 30.81 302 MET A N 1
ATOM 2373 C CA . MET A 1 302 ? -5.156 29.810 6.221 1.00 30.81 302 MET A CA 1
ATOM 2374 C C . MET A 1 302 ? -4.062 29.040 6.974 1.00 30.81 302 MET A C 1
ATOM 2376 O O . MET A 1 302 ? -4.028 27.817 6.904 1.00 30.81 302 MET A O 1
ATOM 2380 N N . ALA A 1 303 ? -3.233 29.711 7.780 1.00 29.78 303 ALA A N 1
ATOM 2381 C CA . ALA A 1 303 ? -2.153 29.057 8.530 1.00 29.78 303 ALA A CA 1
ATOM 2382 C C . ALA A 1 303 ? -2.629 28.298 9.790 1.00 29.78 303 ALA A C 1
ATOM 2384 O O . ALA A 1 303 ? -1.937 27.412 10.283 1.00 29.78 303 ALA A O 1
ATOM 2385 N N . ALA A 1 304 ? -3.829 28.595 10.302 1.00 32.50 304 ALA A N 1
ATOM 2386 C CA . ALA A 1 304 ? -4.351 27.978 11.527 1.00 32.50 304 ALA A CA 1
ATOM 2387 C C . ALA A 1 304 ? -5.004 26.599 11.303 1.00 32.50 304 ALA A C 1
ATOM 2389 O O . ALA A 1 304 ? -5.160 25.835 12.252 1.00 32.50 304 ALA A O 1
ATOM 2390 N N . HIS A 1 305 ? -5.368 26.256 10.062 1.00 32.00 305 HIS A N 1
ATOM 2391 C CA . HIS A 1 305 ? -6.037 24.986 9.757 1.00 32.00 305 HIS A CA 1
ATOM 2392 C C . HIS A 1 305 ? -5.084 23.871 9.294 1.00 32.00 305 HIS A C 1
ATOM 2394 O O . HIS A 1 305 ? -5.461 22.703 9.368 1.00 32.00 305 HIS A O 1
ATOM 2400 N N . LEU A 1 306 ? -3.853 24.211 8.890 1.00 29.62 306 LEU A N 1
ATOM 2401 C CA . LEU A 1 306 ? -2.806 23.244 8.532 1.00 29.62 306 LEU A CA 1
ATOM 2402 C C . LEU A 1 306 ? -2.065 22.701 9.768 1.00 29.62 306 LEU A C 1
ATOM 2404 O O . LEU A 1 306 ? -1.793 21.507 9.835 1.00 29.62 306 LEU A O 1
ATOM 2408 N N . LYS A 1 307 ? -1.857 23.526 10.807 1.00 29.89 307 LYS A N 1
ATOM 2409 C CA . LYS A 1 307 ? -1.187 23.116 12.060 1.00 29.89 307 LYS A CA 1
ATOM 2410 C C . LYS A 1 307 ? -1.902 22.021 12.850 1.00 29.89 307 LYS A C 1
ATOM 2412 O O . LYS A 1 307 ? -1.249 21.244 13.535 1.00 29.89 307 LYS A O 1
ATOM 2417 N N . LYS A 1 308 ? -3.233 21.944 12.765 1.00 32.72 308 LYS A N 1
ATOM 2418 C CA . LYS A 1 308 ? -4.009 20.960 13.534 1.00 32.72 308 LYS A CA 1
ATOM 2419 C C . LYS A 1 308 ? -4.011 19.566 12.896 1.00 32.72 308 LYS A C 1
ATOM 2421 O O . LYS A 1 308 ? -4.225 18.591 13.595 1.00 32.72 308 LYS A O 1
ATOM 2426 N N . ARG A 1 309 ? -3.740 19.473 11.589 1.00 29.66 309 ARG A N 1
ATOM 2427 C CA . ARG A 1 309 ? -3.767 18.205 10.845 1.00 29.66 309 ARG A CA 1
ATOM 2428 C C . ARG A 1 309 ? -2.435 17.442 10.932 1.00 29.66 309 ARG A C 1
ATOM 2430 O O . ARG A 1 309 ? -2.444 16.225 10.946 1.00 29.66 309 ARG A O 1
ATOM 2437 N N . VAL A 1 310 ? -1.317 18.157 11.092 1.00 28.53 310 VAL A N 1
ATOM 2438 C CA . VAL A 1 310 ? 0.040 17.571 11.121 1.00 28.53 310 VAL A CA 1
ATOM 2439 C C . VAL A 1 310 ? 0.436 17.030 12.507 1.00 28.53 310 VAL A C 1
ATOM 2441 O O . VAL A 1 310 ? 1.236 16.107 12.599 1.00 28.53 310 VAL A O 1
ATOM 2444 N N . TYR A 1 311 ? -0.148 17.544 13.598 1.00 28.30 311 TYR A N 1
ATOM 2445 C CA . TYR A 1 311 ? 0.143 17.066 14.964 1.00 28.30 311 TYR A CA 1
ATOM 2446 C C . TYR A 1 311 ? -0.700 15.849 15.392 1.00 28.30 311 TYR A C 1
ATOM 2448 O O . TYR A 1 311 ? -0.381 15.200 16.381 1.00 28.30 311 TYR A O 1
ATOM 2456 N N . GLU A 1 312 ? -1.769 15.527 14.657 1.00 29.48 312 GLU A N 1
ATOM 2457 C CA . GLU A 1 312 ? -2.578 14.317 14.883 1.00 29.48 312 GLU A CA 1
ATOM 2458 C C . GLU A 1 312 ? -2.016 13.089 14.135 1.00 29.48 312 GLU A C 1
ATOM 2460 O O . GLU A 1 312 ? -2.353 11.961 14.488 1.00 29.48 312 GLU A O 1
ATOM 2465 N N . GLU A 1 313 ? -1.117 13.292 13.160 1.00 27.41 313 GLU A N 1
ATOM 2466 C CA . GLU A 1 313 ? -0.507 12.233 12.335 1.00 27.41 313 GLU A CA 1
ATOM 2467 C C . GLU A 1 313 ? 0.785 11.630 12.920 1.00 27.41 313 GLU A C 1
ATOM 2469 O O . GLU A 1 313 ? 1.266 10.618 12.413 1.00 27.41 313 GLU A O 1
ATOM 2474 N N . PHE A 1 314 ? 1.330 12.171 14.016 1.00 28.30 314 PHE A N 1
ATOM 2475 C CA . PHE A 1 314 ? 2.559 11.656 14.631 1.00 28.30 314 PHE A CA 1
ATOM 2476 C C . PHE A 1 314 ? 2.351 11.282 16.109 1.00 28.30 314 PHE A C 1
ATOM 2478 O O . PHE A 1 314 ? 2.412 12.111 17.010 1.00 28.30 314 PHE A O 1
ATOM 2485 N N . THR A 1 315 ? 2.139 9.979 16.320 1.00 29.95 315 THR A N 1
ATOM 2486 C CA . THR A 1 315 ? 2.303 9.226 17.579 1.00 29.95 315 THR A CA 1
ATOM 2487 C C . THR A 1 315 ? 1.324 9.558 18.718 1.00 29.95 315 THR A C 1
ATOM 2489 O O . THR A 1 315 ? 1.643 10.273 19.667 1.00 29.95 315 THR A O 1
ATOM 2492 N N . LYS A 1 316 ? 0.142 8.922 18.707 1.00 29.58 316 LYS A N 1
ATOM 2493 C CA . LYS A 1 316 ? -0.707 8.806 19.906 1.00 29.58 316 LYS A CA 1
ATOM 2494 C C . LYS A 1 316 ? -0.122 7.760 20.863 1.00 29.58 316 LYS A C 1
ATOM 2496 O O . LYS A 1 316 ? -0.304 6.561 20.665 1.00 29.58 316 LYS A O 1
ATOM 2501 N N . VAL A 1 317 ? 0.573 8.214 21.905 1.00 31.98 317 VAL A N 1
ATOM 2502 C CA . VAL A 1 317 ? 0.943 7.392 23.069 1.00 31.98 317 VAL A CA 1
ATOM 2503 C C . VAL A 1 317 ? -0.171 7.520 24.104 1.00 31.98 317 VAL A C 1
ATOM 2505 O O . VAL A 1 317 ? -0.379 8.595 24.661 1.00 31.98 317 VAL A O 1
ATOM 2508 N N . VAL A 1 318 ? -0.897 6.433 24.364 1.00 30.22 318 VAL A N 1
ATOM 2509 C CA . VAL A 1 318 ? -1.884 6.376 25.451 1.00 30.22 318 VAL A CA 1
ATOM 2510 C C . VAL A 1 318 ? -1.211 5.743 26.668 1.00 30.22 318 VAL A C 1
ATOM 2512 O O . VAL A 1 318 ? -0.972 4.538 26.689 1.00 30.22 318 VAL A O 1
ATOM 2515 N N . GLN A 1 319 ? -0.897 6.547 27.684 1.00 27.34 319 GLN A N 1
ATOM 2516 C CA . GLN A 1 319 ? -0.586 6.050 29.028 1.00 27.34 319 GLN A CA 1
ATOM 2517 C C . GLN A 1 319 ? -1.896 5.931 29.816 1.00 27.34 319 GLN A C 1
ATOM 2519 O O . GLN A 1 319 ? -2.588 6.926 30.020 1.00 27.34 319 GLN A O 1
ATOM 2524 N N . GLN A 1 320 ? -2.252 4.725 30.265 1.00 27.25 320 GLN A N 1
ATOM 2525 C CA . GLN A 1 320 ? -3.385 4.538 31.174 1.00 27.25 320 GLN A CA 1
ATOM 2526 C C . GLN A 1 320 ? -2.970 4.873 32.613 1.00 27.25 320 GLN A C 1
ATOM 2528 O O . GLN A 1 320 ? -2.235 4.119 33.245 1.00 27.25 320 GLN A O 1
ATOM 2533 N N . GLN A 1 321 ? -3.496 5.975 33.151 1.00 23.67 321 GLN A N 1
ATOM 2534 C CA . GLN A 1 321 ? -3.717 6.135 34.589 1.00 23.67 321 GLN A CA 1
ATOM 2535 C C . GLN A 1 321 ? -5.201 5.874 34.878 1.00 23.67 321 GLN A C 1
ATOM 2537 O O . GLN A 1 321 ? -6.080 6.449 34.240 1.00 23.67 321 GLN A O 1
ATOM 2542 N N . GLN A 1 322 ? -5.481 4.965 35.813 1.00 23.00 322 GLN A N 1
ATOM 2543 C CA . GLN A 1 322 ? -6.827 4.702 36.323 1.00 23.00 322 GLN A CA 1
ATOM 2544 C C . GLN A 1 322 ? -7.263 5.866 37.228 1.00 23.00 322 GLN A C 1
ATOM 2546 O O . GLN A 1 322 ? -6.790 5.969 38.357 1.00 23.00 322 GLN A O 1
ATOM 2551 N N . GLU A 1 323 ? -8.186 6.709 36.761 1.00 22.86 323 GLU A N 1
ATOM 2552 C CA . GLU A 1 323 ? -8.958 7.621 37.617 1.00 22.86 323 GLU A CA 1
ATOM 2553 C C . GLU A 1 323 ? -10.428 7.174 37.686 1.00 22.86 323 GLU A C 1
ATOM 2555 O O . GLU A 1 323 ? -11.114 7.026 36.673 1.00 22.86 323 GLU A O 1
ATOM 2560 N N . GLU A 1 324 ? -10.919 6.947 38.908 1.00 22.88 324 GLU A N 1
ATOM 2561 C CA . GLU A 1 324 ? -12.331 6.692 39.205 1.00 22.88 324 GLU A CA 1
ATOM 2562 C C . GLU A 1 324 ? -13.162 7.969 38.987 1.00 22.88 324 GLU A C 1
ATOM 2564 O O . GLU A 1 324 ? -13.121 8.906 39.785 1.00 22.88 324 GLU A O 1
ATOM 2569 N N . ILE A 1 325 ? -13.972 8.005 37.926 1.00 24.89 325 ILE A N 1
ATOM 2570 C CA . ILE A 1 325 ? -14.915 9.104 37.682 1.00 24.89 325 ILE A CA 1
ATOM 2571 C C . ILE A 1 325 ? -16.230 8.835 38.426 1.00 24.89 325 ILE A C 1
ATOM 2573 O O . ILE A 1 325 ? -16.978 7.904 38.120 1.00 24.89 325 ILE A O 1
ATOM 2577 N N . ALA A 1 326 ? -16.537 9.702 39.393 1.00 22.69 326 ALA A N 1
ATOM 2578 C CA . ALA A 1 326 ? -17.790 9.707 40.138 1.00 22.69 326 ALA A CA 1
ATOM 2579 C C . ALA A 1 326 ? -19.003 10.009 39.233 1.00 22.69 326 ALA A C 1
ATOM 2581 O O . ALA A 1 326 ? -19.086 11.044 38.568 1.00 22.69 326 ALA A O 1
ATOM 2582 N N . THR A 1 327 ? -19.994 9.117 39.256 1.00 24.22 327 THR A N 1
ATOM 2583 C CA . THR A 1 327 ? -21.230 9.206 38.468 1.00 24.22 327 THR A CA 1
ATOM 2584 C C . THR A 1 327 ? -22.157 10.323 38.965 1.00 24.22 327 THR A C 1
ATOM 2586 O O . THR A 1 327 ? -22.750 10.206 40.040 1.00 24.22 327 THR A O 1
ATOM 2589 N N . LYS A 1 328 ? -22.372 11.373 38.160 1.00 28.08 328 LYS A N 1
ATOM 2590 C CA . LYS A 1 328 ? -23.516 12.292 38.311 1.00 28.08 328 LYS A CA 1
ATOM 2591 C C . LYS A 1 328 ? -24.680 11.808 37.436 1.00 28.08 328 LYS A C 1
ATOM 2593 O O . LYS A 1 328 ? -24.547 11.716 36.222 1.00 28.08 328 LYS A O 1
ATOM 2598 N N . LYS A 1 329 ? -25.824 11.495 38.061 1.00 27.17 329 LYS A N 1
ATOM 2599 C CA . LYS A 1 329 ? -27.075 11.103 37.383 1.00 27.17 329 LYS A CA 1
ATOM 2600 C C . LYS A 1 329 ? -27.648 12.278 36.578 1.00 27.17 329 LYS A C 1
ATOM 2602 O O . LYS A 1 329 ? -27.954 13.318 37.157 1.00 27.17 329 LYS A O 1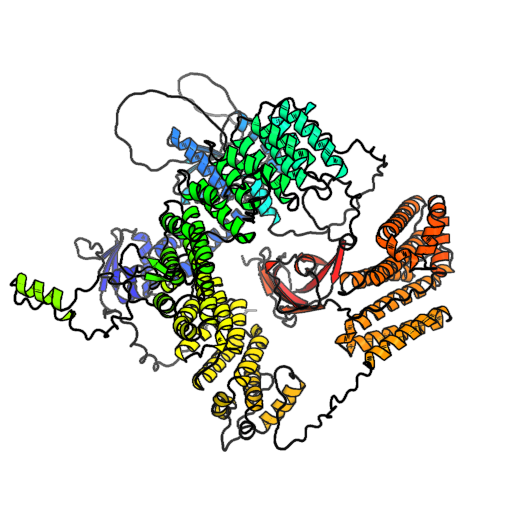
ATOM 2607 N N . LEU A 1 330 ? -27.867 12.082 35.278 1.00 27.00 330 LEU A N 1
ATOM 2608 C CA . LEU A 1 330 ? -28.629 12.986 34.411 1.00 27.00 330 LEU A CA 1
ATOM 2609 C C . LEU A 1 330 ? -30.031 12.407 34.161 1.00 27.00 330 LEU A C 1
ATOM 2611 O O . LEU A 1 330 ? -30.180 11.251 33.772 1.00 27.00 330 LEU A O 1
ATOM 2615 N N . ARG A 1 331 ? -31.069 13.216 34.408 1.00 27.33 331 ARG A N 1
ATOM 2616 C CA . ARG A 1 331 ? -32.466 12.911 34.061 1.00 27.33 331 ARG A CA 1
ATOM 2617 C C . ARG A 1 331 ? -32.661 13.094 32.554 1.00 27.33 331 ARG A C 1
ATOM 2619 O O . ARG A 1 331 ? -32.530 14.208 32.060 1.00 27.33 331 ARG A O 1
ATOM 2626 N N . LEU A 1 332 ? -33.036 12.025 31.852 1.00 27.45 332 LEU A N 1
ATOM 2627 C CA . LEU A 1 332 ? -33.496 12.082 30.463 1.00 27.45 332 LEU A CA 1
ATOM 2628 C C . LEU A 1 332 ? -34.914 12.665 30.388 1.00 27.45 332 LEU A C 1
ATOM 2630 O O . LEU A 1 332 ? -35.893 11.996 30.716 1.00 27.45 332 LEU A O 1
ATOM 2634 N N . THR A 1 333 ? -35.039 13.894 29.898 1.00 27.08 333 THR A N 1
ATOM 2635 C CA . THR A 1 333 ? -36.267 14.371 29.249 1.00 27.08 333 THR A CA 1
ATOM 2636 C C . THR A 1 333 ? -36.136 14.138 27.747 1.00 27.08 333 THR A C 1
ATOM 2638 O O . THR A 1 333 ? -35.197 14.638 27.134 1.00 27.08 333 THR A O 1
ATOM 2641 N N . LYS A 1 334 ? -37.064 13.374 27.155 1.00 26.31 334 LYS A N 1
ATOM 2642 C CA . LYS A 1 334 ? -37.155 13.172 25.698 1.00 26.31 334 LYS A CA 1
ATOM 2643 C C . LYS A 1 334 ? -37.230 14.536 24.986 1.00 26.31 334 LYS A C 1
ATOM 2645 O O . LYS A 1 334 ? -38.117 15.315 25.346 1.00 26.31 334 LYS A O 1
ATOM 2650 N N . PRO A 1 335 ? -36.386 14.837 23.982 1.00 29.69 335 PRO A N 1
ATOM 2651 C CA . PRO A 1 335 ? -36.600 16.007 23.143 1.00 29.69 335 PRO A CA 1
ATOM 2652 C C . PRO A 1 335 ? -37.847 15.786 22.280 1.00 29.69 335 PRO A C 1
ATOM 2654 O O . PRO A 1 335 ? -38.090 14.684 21.783 1.00 29.69 335 PRO A O 1
ATOM 2657 N N . SER A 1 336 ? -38.663 16.827 22.123 1.00 29.64 336 SER A N 1
ATOM 2658 C CA . SER A 1 336 ? -39.788 16.827 21.192 1.00 29.64 336 SER A CA 1
ATOM 2659 C C . SER A 1 336 ? -39.284 16.743 19.746 1.00 29.64 336 SER A C 1
ATOM 2661 O O . SER A 1 336 ? -38.208 17.249 19.421 1.00 29.64 336 SER A O 1
ATOM 2663 N N . LYS A 1 337 ? -40.097 16.150 18.863 1.00 36.53 337 LYS A N 1
ATOM 2664 C CA . LYS A 1 337 ? -39.886 15.976 17.409 1.00 36.53 337 LYS A CA 1
ATOM 2665 C C . LYS A 1 337 ? -39.791 17.294 16.603 1.00 36.53 337 LYS A C 1
ATOM 2667 O O . LYS A 1 337 ? -40.122 17.339 15.428 1.00 36.53 337 LYS A O 1
ATOM 2672 N N . SER A 1 338 ? -39.410 18.397 17.238 1.00 41.47 338 SER A N 1
ATOM 2673 C CA . SER A 1 338 ? -39.398 19.750 16.665 1.00 41.47 338 SER A CA 1
ATOM 2674 C C . SER A 1 338 ? -38.166 20.559 17.087 1.00 41.47 338 SER A C 1
ATOM 2676 O O . SER A 1 338 ? -38.017 21.701 16.674 1.00 41.47 338 SER A O 1
ATOM 2678 N N . ALA A 1 339 ? -37.289 19.987 17.922 1.00 38.19 339 ALA A N 1
ATOM 2679 C CA . ALA A 1 339 ? -36.132 20.672 18.502 1.00 38.19 339 ALA A CA 1
ATOM 2680 C C . ALA A 1 339 ? -34.804 20.422 17.752 1.00 38.19 339 ALA A C 1
ATOM 2682 O O . ALA A 1 339 ? -33.768 20.963 18.143 1.00 38.19 339 ALA A O 1
ATOM 2683 N N . ALA A 1 340 ? -34.804 19.623 16.680 1.00 41.56 340 ALA A N 1
ATOM 2684 C CA . ALA A 1 340 ? -33.610 19.359 15.886 1.00 41.56 340 ALA A CA 1
ATOM 2685 C C . ALA A 1 340 ? -33.397 20.472 14.842 1.00 41.56 340 ALA A C 1
ATOM 2687 O O . ALA A 1 340 ? -34.083 20.534 13.829 1.00 41.56 340 ALA A O 1
ATOM 2688 N N . LEU A 1 341 ? -32.409 21.332 15.123 1.00 50.25 341 LEU A N 1
ATOM 2689 C CA . LEU A 1 341 ? -31.756 22.286 14.213 1.00 50.25 341 LEU A CA 1
ATOM 2690 C C . LEU A 1 341 ? -32.549 23.554 13.842 1.00 50.25 341 LEU A C 1
ATOM 2692 O O . LEU A 1 341 ? -32.744 23.877 12.673 1.00 50.25 341 LEU A O 1
ATOM 2696 N N . HIS A 1 342 ? -32.855 24.386 14.843 1.00 53.66 342 HIS A N 1
ATOM 2697 C CA . HIS A 1 342 ? -32.937 25.829 14.594 1.00 53.66 342 HIS A CA 1
ATOM 2698 C C . HIS A 1 342 ? -31.553 26.324 14.139 1.00 53.66 342 HIS A C 1
ATOM 2700 O O . HIS A 1 342 ? -30.675 26.585 14.965 1.00 53.66 342 HIS A O 1
ATOM 2706 N N . ILE A 1 343 ? -31.332 26.461 12.828 1.00 62.28 343 ILE A N 1
ATOM 2707 C CA . ILE A 1 343 ? -30.325 27.409 12.349 1.00 62.28 343 ILE A CA 1
ATOM 2708 C C . ILE A 1 343 ? -30.890 28.780 12.716 1.00 62.28 343 ILE A C 1
ATOM 2710 O O . ILE A 1 343 ? -31.785 29.295 12.050 1.00 62.28 343 ILE A O 1
ATOM 2714 N N . ASP A 1 344 ? -30.447 29.325 13.845 1.00 63.06 344 ASP A N 1
ATOM 2715 C CA . ASP A 1 344 ? -31.002 30.542 14.441 1.00 63.06 344 ASP A CA 1
ATOM 2716 C C . ASP A 1 344 ? -30.496 31.797 13.697 1.00 63.06 344 ASP A C 1
ATOM 2718 O O . ASP A 1 344 ? -29.989 32.749 14.286 1.00 63.06 344 ASP A O 1
ATOM 2722 N N . LEU A 1 345 ? -30.616 31.794 12.362 1.00 65.44 345 LEU A N 1
ATOM 2723 C CA . LEU A 1 345 ? -30.205 32.883 11.464 1.00 65.44 345 LEU A CA 1
ATOM 2724 C C . LEU A 1 345 ? -30.949 34.184 11.776 1.00 65.44 345 LEU A C 1
ATOM 2726 O O . LEU A 1 345 ? -30.448 35.265 11.494 1.00 65.44 345 LEU A O 1
ATOM 2730 N N . CYS A 1 346 ? -32.115 34.094 12.422 1.00 62.31 346 CYS A N 1
ATOM 2731 C CA . CYS A 1 346 ? -32.876 35.250 12.894 1.00 62.31 346 CYS A CA 1
ATOM 2732 C C . CYS A 1 346 ? -32.190 36.002 14.051 1.00 62.31 346 CYS A C 1
ATOM 2734 O O . CYS A 1 346 ? -32.541 37.151 14.308 1.00 62.31 346 CYS A O 1
ATOM 2736 N N . LYS A 1 347 ? -31.221 35.385 14.747 1.00 64.88 347 LYS A N 1
ATOM 2737 C CA . LYS A 1 347 ? -30.414 36.029 15.801 1.00 64.88 347 LYS A CA 1
ATOM 2738 C C . LYS A 1 347 ? -29.124 36.661 15.276 1.00 64.88 347 LYS A C 1
ATOM 2740 O O . LYS A 1 347 ? -28.414 37.299 16.050 1.00 64.88 347 LYS A O 1
ATOM 2745 N N . ALA A 1 348 ? -28.794 36.477 13.998 1.00 70.75 348 ALA A N 1
ATOM 2746 C CA . ALA A 1 348 ? -27.604 37.074 13.413 1.00 70.75 348 ALA A CA 1
ATOM 2747 C C . ALA A 1 348 ? -27.807 38.586 13.231 1.00 70.75 348 ALA A C 1
ATOM 2749 O O . ALA A 1 348 ? -28.638 39.028 12.441 1.00 70.75 348 ALA A O 1
ATOM 2750 N N . SER A 1 349 ? -27.041 39.384 13.975 1.00 70.50 349 SER A N 1
ATOM 2751 C CA . SER A 1 349 ? -27.026 40.848 13.857 1.00 70.50 349 SER A CA 1
ATOM 2752 C C . SER A 1 349 ? -26.135 41.353 12.723 1.00 70.50 349 SER A C 1
ATOM 2754 O O . SER A 1 349 ? -26.287 42.492 12.281 1.00 70.50 349 SER A O 1
ATOM 2756 N N . SER A 1 350 ? -25.195 40.526 12.259 1.00 82.62 350 SER A N 1
ATOM 2757 C CA . SER A 1 350 ? -24.266 40.855 11.183 1.00 82.62 350 SER A CA 1
ATOM 2758 C C . SER A 1 350 ? -24.073 39.683 10.206 1.00 82.62 350 SER A C 1
ATOM 2760 O O . SER A 1 350 ? -24.229 38.523 10.600 1.00 82.62 350 SER A O 1
ATOM 2762 N N . PRO A 1 351 ? -23.660 39.949 8.949 1.00 82.19 351 PRO A N 1
ATOM 2763 C CA . PRO A 1 351 ? -23.319 38.898 7.983 1.00 82.19 351 PRO A CA 1
ATOM 2764 C C . PRO A 1 351 ? -22.196 37.963 8.461 1.00 82.19 351 PRO A C 1
ATOM 2766 O O . PRO A 1 351 ? -22.163 36.789 8.098 1.00 82.19 351 PRO A O 1
ATOM 2769 N N . ALA A 1 352 ? -21.285 38.461 9.306 1.00 83.75 352 ALA A N 1
ATOM 2770 C CA . ALA A 1 352 ? -20.229 37.650 9.910 1.00 83.75 352 ALA A CA 1
ATOM 2771 C C . ALA A 1 352 ? -20.801 36.627 10.906 1.00 83.75 352 ALA A C 1
ATOM 2773 O O . ALA A 1 352 ? -20.406 35.460 10.873 1.00 83.75 352 ALA A O 1
ATOM 2774 N N . ASP A 1 353 ? -21.775 37.042 11.723 1.00 83.50 353 ASP A N 1
ATOM 2775 C CA . ASP A 1 353 ? -22.474 36.152 12.655 1.00 83.50 353 ASP A CA 1
ATOM 2776 C C . ASP A 1 353 ? -23.262 35.087 11.880 1.00 83.50 353 ASP A C 1
ATOM 2778 O O . ASP A 1 353 ? -23.156 33.896 12.175 1.00 83.50 353 ASP A O 1
ATOM 2782 N N . ALA A 1 354 ? -23.993 35.495 10.834 1.00 83.06 354 ALA A N 1
ATOM 2783 C CA . ALA A 1 354 ? -24.732 34.581 9.961 1.00 83.06 354 ALA A CA 1
ATOM 2784 C C . ALA A 1 354 ? -23.800 33.529 9.335 1.00 83.06 354 ALA A C 1
ATOM 2786 O O . ALA A 1 354 ? -24.076 32.330 9.400 1.00 83.06 354 ALA A O 1
ATOM 2787 N N . LEU A 1 355 ? -22.649 33.951 8.802 1.00 86.06 355 LEU A N 1
ATOM 2788 C CA . LEU A 1 355 ? -21.660 33.041 8.226 1.00 86.06 355 LEU A CA 1
ATOM 2789 C C . LEU A 1 355 ? -21.088 32.066 9.267 1.00 86.06 355 LEU A C 1
ATOM 2791 O O . LEU A 1 355 ? -20.911 30.885 8.960 1.00 86.06 355 LEU A O 1
ATOM 2795 N N . GLN A 1 356 ? -20.826 32.522 10.494 1.00 84.88 356 GLN A N 1
ATOM 2796 C CA . GLN A 1 356 ? -20.339 31.665 11.576 1.00 84.88 356 GLN A CA 1
ATOM 2797 C C . GLN A 1 356 ? -21.365 30.587 11.948 1.00 84.88 356 GLN A C 1
ATOM 2799 O O . GLN A 1 356 ? -20.992 29.416 12.073 1.00 84.88 356 GLN A O 1
ATOM 2804 N N . TYR A 1 357 ? -22.650 30.943 12.046 1.00 84.00 357 TYR A N 1
ATOM 2805 C CA . TYR A 1 357 ? -23.722 29.972 12.280 1.00 84.00 357 TYR A CA 1
ATOM 2806 C C . TYR A 1 357 ? -23.822 28.946 11.146 1.00 84.00 357 TYR A C 1
ATOM 2808 O O . TYR A 1 357 ? -23.901 27.744 11.410 1.00 84.00 357 TYR A O 1
ATOM 2816 N N . LEU A 1 358 ? -23.738 29.384 9.886 1.00 85.88 358 LEU A N 1
ATOM 2817 C CA . LEU A 1 358 ? -23.760 28.487 8.725 1.00 85.88 358 LEU A CA 1
ATOM 2818 C C . LEU A 1 358 ? -22.533 27.561 8.672 1.00 85.88 358 LEU A C 1
ATOM 2820 O O . LEU A 1 358 ? -22.649 26.394 8.296 1.00 85.88 358 LEU A O 1
ATOM 2824 N N . LEU A 1 359 ? -21.347 28.045 9.055 1.00 85.69 359 LEU A N 1
ATOM 2825 C CA . LEU A 1 359 ? -20.127 27.232 9.129 1.00 85.69 359 LEU A CA 1
ATOM 2826 C C . LEU A 1 359 ? -20.184 26.204 10.260 1.00 85.69 359 LEU A C 1
ATOM 2828 O O . LEU A 1 359 ? -19.720 25.077 10.080 1.00 85.69 359 LEU A O 1
ATOM 2832 N N . GLN A 1 360 ? -20.758 26.572 11.405 1.00 83.06 360 GLN A N 1
ATOM 2833 C CA . GLN A 1 360 ? -20.987 25.643 12.507 1.00 83.06 360 GLN A CA 1
ATOM 2834 C C . GLN A 1 360 ? -22.022 24.581 12.125 1.00 83.06 360 GLN A C 1
ATOM 2836 O O . GLN A 1 360 ? -21.832 23.408 12.439 1.00 83.06 360 GLN A O 1
ATOM 2841 N N . PHE A 1 361 ? -23.084 24.975 11.417 1.00 84.69 361 PHE A N 1
ATOM 2842 C CA . PHE A 1 361 ? -24.097 24.056 10.904 1.00 84.69 361 PHE A CA 1
ATOM 2843 C C . PHE A 1 361 ? -23.519 23.066 9.885 1.00 84.69 361 PHE A C 1
ATOM 2845 O O . PHE A 1 361 ? -23.780 21.876 9.997 1.00 84.69 361 PHE A O 1
ATOM 2852 N N . ALA A 1 362 ? -22.656 23.518 8.967 1.00 82.19 362 ALA A N 1
ATOM 2853 C CA . ALA A 1 362 ? -22.036 22.671 7.938 1.00 82.19 362 ALA A CA 1
ATOM 2854 C C . ALA A 1 362 ? -21.257 21.456 8.485 1.00 82.19 362 ALA A C 1
ATOM 2856 O O . ALA A 1 362 ? -20.928 20.553 7.722 1.00 82.19 362 ALA A O 1
ATOM 2857 N N . ARG A 1 363 ? -20.903 21.461 9.777 1.00 78.62 363 ARG A N 1
ATOM 2858 C CA . ARG A 1 363 ? -20.163 20.383 10.452 1.00 78.62 363 ARG A CA 1
ATOM 2859 C C . ARG A 1 363 ? -21.070 19.388 11.182 1.00 78.62 363 ARG A C 1
ATOM 2861 O O . ARG A 1 363 ? -20.554 18.415 11.720 1.00 78.62 363 ARG A O 1
ATOM 2868 N N . LYS A 1 364 ? -22.379 19.643 11.259 1.00 78.31 364 LYS A N 1
ATOM 2869 C CA . LYS A 1 364 ? -23.339 18.789 11.967 1.00 78.31 364 LYS A CA 1
ATOM 2870 C C . LYS A 1 364 ? -23.989 17.800 10.990 1.00 78.31 364 LYS A C 1
ATOM 2872 O O . LYS A 1 364 ? -24.345 18.218 9.888 1.00 78.31 364 LYS A O 1
ATOM 2877 N N . PRO A 1 365 ? -24.169 16.522 11.368 1.00 73.44 365 PRO A N 1
ATOM 2878 C CA . PRO A 1 365 ? -24.975 15.596 10.581 1.00 73.44 365 PRO A CA 1
ATOM 2879 C C . PRO A 1 365 ? -26.447 16.036 10.598 1.00 73.44 365 PRO A C 1
ATOM 2881 O O . PRO A 1 365 ? -26.924 16.592 11.590 1.00 73.44 365 PRO A O 1
ATOM 2884 N N . VAL A 1 366 ? -27.154 15.807 9.491 1.00 76.25 366 VAL A N 1
ATOM 2885 C CA . VAL A 1 366 ? -28.570 16.160 9.320 1.00 76.25 366 VAL A CA 1
ATOM 2886 C C . VAL A 1 366 ? -29.331 14.897 8.935 1.00 76.25 366 VAL A C 1
ATOM 2888 O O . VAL A 1 366 ? -28.930 14.187 8.015 1.00 76.25 366 VAL A O 1
ATOM 2891 N N . GLU A 1 367 ? -30.417 14.612 9.648 1.00 77.50 367 GLU A N 1
ATOM 2892 C CA . GLU A 1 367 ? -31.306 13.483 9.359 1.00 77.50 367 GLU A CA 1
ATOM 2893 C C . GLU A 1 367 ? -32.202 13.799 8.156 1.00 77.50 367 GLU A C 1
ATOM 2895 O O . GLU A 1 367 ? -32.679 14.930 8.029 1.00 77.50 367 GLU A O 1
ATOM 2900 N N . ALA A 1 368 ? -32.490 12.800 7.313 1.00 77.00 368 ALA A N 1
ATOM 2901 C CA . ALA A 1 368 ? -33.267 12.965 6.079 1.00 77.00 368 ALA A CA 1
ATOM 2902 C C . ALA A 1 368 ? -34.635 13.644 6.299 1.00 77.00 368 ALA A C 1
ATOM 2904 O O . ALA A 1 368 ? -35.005 14.533 5.536 1.00 77.00 368 ALA A O 1
ATOM 2905 N N . GLU A 1 369 ? -35.338 13.297 7.384 1.00 76.94 369 GLU A N 1
ATOM 2906 C CA . GLU A 1 369 ? -36.657 13.852 7.741 1.00 76.94 369 GLU A CA 1
ATOM 2907 C C . GLU A 1 369 ? -36.616 15.358 8.059 1.00 76.94 369 GLU A C 1
ATOM 2909 O O . GLU A 1 369 ? -37.619 16.058 7.937 1.00 76.94 369 GLU A O 1
ATOM 2914 N N . SER A 1 370 ? -35.451 15.877 8.458 1.00 77.50 370 SER A N 1
ATOM 2915 C CA . SER A 1 370 ? -35.267 17.282 8.846 1.00 77.50 370 SER A CA 1
ATOM 2916 C C . SER A 1 370 ? -34.779 18.183 7.704 1.00 77.50 370 SER A C 1
ATOM 2918 O O . SER A 1 370 ? -34.845 19.410 7.818 1.00 77.50 370 SER A O 1
ATOM 2920 N N . VAL A 1 371 ? -34.317 17.597 6.590 1.00 81.81 371 VAL A N 1
ATOM 2921 C CA . VAL A 1 371 ? -33.680 18.332 5.484 1.00 81.81 371 VAL A CA 1
ATOM 2922 C C . VAL A 1 371 ? -34.631 19.350 4.856 1.00 81.81 371 VAL A C 1
ATOM 2924 O O . VAL A 1 371 ? -34.244 20.501 4.670 1.00 81.81 371 VAL A O 1
ATOM 2927 N N . GLU A 1 372 ? -35.880 18.974 4.580 1.00 81.38 372 GLU A N 1
ATOM 2928 C CA . GLU A 1 372 ? -36.861 19.849 3.920 1.00 81.38 372 GLU A CA 1
ATOM 2929 C C . GLU A 1 372 ? -37.148 21.121 4.740 1.00 81.38 372 GLU A C 1
ATOM 2931 O O . GLU A 1 372 ? -37.160 22.238 4.214 1.00 81.38 372 GLU A O 1
ATOM 2936 N N . GLY A 1 373 ? -37.287 20.970 6.062 1.00 79.19 373 GLY A N 1
ATOM 2937 C CA . GLY A 1 373 ? -37.479 22.092 6.979 1.00 79.19 373 GLY A CA 1
ATOM 2938 C C . GLY A 1 373 ? -36.277 23.039 7.007 1.00 79.19 373 GLY A C 1
ATOM 2939 O O . GLY A 1 373 ? -36.451 24.259 6.976 1.00 79.19 373 GLY A O 1
ATOM 2940 N N . VAL A 1 374 ? -35.060 22.486 7.013 1.00 82.56 374 VAL A N 1
ATOM 2941 C CA . VAL A 1 374 ? -33.816 23.268 6.978 1.00 82.56 374 VAL A CA 1
ATOM 2942 C C . VAL A 1 374 ? -33.661 24.012 5.651 1.00 82.56 374 VAL A C 1
ATOM 2944 O O . VAL A 1 374 ? -33.319 25.195 5.652 1.00 82.56 374 VAL A O 1
ATOM 2947 N N . VAL A 1 375 ? -33.940 23.354 4.525 1.00 84.31 375 VAL A N 1
ATOM 2948 C CA . VAL A 1 375 ? -33.865 23.959 3.188 1.00 84.31 375 VAL A CA 1
ATOM 2949 C C . VAL A 1 375 ? -34.788 25.169 3.089 1.00 84.31 375 VAL A C 1
ATOM 2951 O O . VAL A 1 375 ? -34.346 26.229 2.647 1.00 84.31 375 VAL A O 1
ATOM 2954 N N . ARG A 1 376 ? -36.027 25.066 3.584 1.00 84.75 376 ARG A N 1
ATOM 2955 C CA . ARG A 1 376 ? -36.966 26.197 3.598 1.00 84.75 376 ARG A CA 1
ATOM 2956 C C . ARG A 1 376 ? -36.422 27.392 4.387 1.00 84.75 376 ARG A C 1
ATOM 2958 O O . ARG A 1 376 ? -36.474 28.516 3.896 1.00 84.75 376 ARG A O 1
ATOM 2965 N N . ILE A 1 377 ? -35.849 27.159 5.572 1.00 84.19 377 ILE A N 1
ATOM 2966 C CA . ILE A 1 377 ? -35.248 28.223 6.401 1.00 84.19 377 ILE A CA 1
ATOM 2967 C C . ILE A 1 377 ? -34.078 28.894 5.667 1.00 84.19 377 ILE A C 1
ATOM 2969 O O . ILE A 1 377 ? -33.953 30.120 5.671 1.00 84.19 377 ILE A O 1
ATOM 2973 N N . LEU A 1 378 ? -33.224 28.095 5.024 1.00 87.44 378 LEU A N 1
ATOM 2974 C CA . LEU A 1 378 ? -32.083 28.588 4.257 1.00 87.44 378 LEU A CA 1
ATOM 2975 C C . LEU A 1 378 ? -32.525 29.440 3.057 1.00 87.44 378 LEU A C 1
ATOM 2977 O O . LEU A 1 378 ? -31.963 30.515 2.847 1.00 87.44 378 LEU A O 1
ATOM 2981 N N . LEU A 1 379 ? -33.545 29.006 2.312 1.00 87.12 379 LEU A N 1
ATOM 2982 C CA . LEU A 1 379 ? -34.100 29.747 1.174 1.00 87.12 379 LEU A CA 1
ATOM 2983 C C . LEU A 1 379 ? -34.778 31.054 1.614 1.00 87.12 379 LEU A C 1
ATOM 2985 O O . LEU A 1 379 ? -34.529 32.104 1.023 1.00 87.12 379 LEU A O 1
ATOM 2989 N N . GLU A 1 380 ? -35.567 31.038 2.693 1.00 85.38 380 GLU A N 1
ATOM 2990 C CA . GLU A 1 380 ? -36.182 32.253 3.247 1.00 85.38 380 GLU A CA 1
ATOM 2991 C C . GLU A 1 380 ? -35.141 33.300 3.663 1.00 85.38 380 GLU A C 1
ATOM 2993 O O . GLU A 1 380 ? -35.353 34.503 3.478 1.00 85.38 380 GLU A O 1
ATOM 2998 N N . HIS A 1 381 ? -34.020 32.859 4.240 1.00 85.38 381 HIS A N 1
ATOM 2999 C CA . HIS A 1 381 ? -32.928 33.753 4.609 1.00 85.38 381 HIS A CA 1
ATOM 3000 C C . HIS A 1 381 ? -32.146 34.234 3.380 1.00 85.38 381 HIS A C 1
ATOM 3002 O O . HIS A 1 381 ? -31.780 35.405 3.321 1.00 85.38 381 HIS A O 1
ATOM 3008 N N . TYR A 1 382 ? -31.972 33.383 2.363 1.00 87.75 382 TYR A N 1
ATOM 3009 C CA . TYR A 1 382 ? -31.301 33.742 1.112 1.00 87.75 382 TYR A CA 1
ATOM 3010 C C . TYR A 1 382 ? -31.925 34.977 0.447 1.00 87.75 382 TYR A C 1
ATOM 3012 O O . TYR A 1 382 ? -31.200 35.884 0.045 1.00 87.75 382 TYR A O 1
ATOM 3020 N N . TYR A 1 383 ? -33.260 35.047 0.365 1.00 85.88 383 TYR A N 1
ATOM 3021 C CA . TYR A 1 383 ? -33.963 36.182 -0.251 1.00 85.88 383 TYR A CA 1
ATOM 3022 C C . TYR A 1 383 ? -33.895 37.482 0.565 1.00 85.88 383 TYR A C 1
ATOM 3024 O O . TYR A 1 383 ? -34.115 38.560 0.014 1.00 85.88 383 TYR A O 1
ATOM 3032 N N . LYS A 1 384 ? -33.615 37.397 1.871 1.00 85.25 384 LYS A N 1
ATOM 3033 C CA . LYS A 1 384 ? -33.498 38.560 2.769 1.00 85.25 384 LYS A CA 1
ATOM 3034 C C . LYS A 1 384 ? -32.065 39.088 2.863 1.00 85.25 384 LYS A C 1
ATOM 3036 O O . LYS A 1 384 ? -31.868 40.236 3.256 1.00 85.25 384 LYS A O 1
ATOM 3041 N N . GLU A 1 385 ? -31.084 38.253 2.543 1.00 85.25 385 GLU A N 1
ATOM 3042 C CA . GLU A 1 385 ? -29.669 38.547 2.727 1.00 85.25 385 GLU A CA 1
ATOM 3043 C C . GLU A 1 385 ? -29.085 39.320 1.537 1.00 85.25 385 GLU A C 1
ATOM 3045 O O . GLU A 1 385 ? -29.317 38.986 0.376 1.00 85.25 385 GLU A O 1
ATOM 3050 N N . ASN A 1 386 ? -28.284 40.346 1.826 1.00 83.69 386 ASN A N 1
ATOM 3051 C CA . ASN A 1 386 ? -27.627 41.157 0.797 1.00 83.69 386 ASN A CA 1
ATOM 3052 C C . ASN A 1 386 ? -26.147 40.787 0.633 1.00 83.69 386 ASN A C 1
ATOM 3054 O O . ASN A 1 386 ? -25.570 41.030 -0.431 1.00 83.69 386 ASN A O 1
ATOM 3058 N N . ASP A 1 387 ? -25.519 40.191 1.654 1.00 88.56 387 ASP A N 1
ATOM 3059 C CA . ASP A 1 387 ? -24.107 39.821 1.588 1.00 88.56 387 ASP A CA 1
ATOM 3060 C C . ASP A 1 387 ? -23.877 38.608 0.657 1.00 88.56 387 ASP A C 1
ATOM 3062 O O . ASP A 1 387 ? -24.467 37.538 0.847 1.00 88.56 387 ASP A O 1
ATOM 3066 N N . PRO A 1 388 ? -23.012 38.724 -0.371 1.00 88.19 388 PRO A N 1
ATOM 3067 C CA . PRO A 1 388 ? -22.764 37.633 -1.310 1.00 88.19 388 PRO A CA 1
ATOM 3068 C C . PRO A 1 388 ? -22.043 36.436 -0.673 1.00 88.19 388 PRO A C 1
ATOM 3070 O O . PRO A 1 388 ? -22.202 35.323 -1.167 1.00 88.19 388 PRO A O 1
ATOM 3073 N N . SER A 1 389 ? -21.281 36.621 0.408 1.00 88.75 389 SER A N 1
ATOM 3074 C CA . SER A 1 389 ? -20.532 35.542 1.070 1.00 88.75 389 SER A CA 1
ATOM 3075 C C . SER A 1 389 ? -21.468 34.622 1.851 1.00 88.75 389 SER A C 1
ATOM 3077 O O . SER A 1 389 ? -21.330 33.398 1.798 1.00 88.75 389 SER A O 1
ATOM 3079 N N . VAL A 1 390 ? -22.456 35.207 2.537 1.00 89.12 390 VAL A N 1
ATOM 3080 C CA . VAL A 1 390 ? -23.510 34.457 3.235 1.00 89.12 390 VAL A CA 1
ATOM 3081 C C . VAL A 1 390 ? -24.368 33.697 2.223 1.00 89.12 390 VAL A C 1
ATOM 3083 O O . VAL A 1 390 ? -24.532 32.485 2.355 1.00 89.12 390 VAL A O 1
ATOM 3086 N N . ARG A 1 391 ? -24.817 34.360 1.146 1.00 92.12 391 ARG A N 1
ATOM 3087 C CA . ARG A 1 391 ? -25.582 33.719 0.058 1.00 92.12 391 ARG A CA 1
ATOM 3088 C C . ARG A 1 391 ? -24.815 32.579 -0.616 1.00 92.12 391 ARG A C 1
ATOM 3090 O O . ARG A 1 391 ? -25.377 31.507 -0.832 1.00 92.12 391 ARG A O 1
ATOM 3097 N N . LEU A 1 392 ? -23.515 32.756 -0.864 1.00 92.50 392 LEU A N 1
ATOM 3098 C CA . LEU A 1 392 ? -22.642 31.694 -1.375 1.00 92.50 392 LEU A CA 1
ATOM 3099 C C . LEU A 1 392 ? -22.607 30.492 -0.427 1.00 92.50 392 LEU A C 1
ATOM 3101 O O . LEU A 1 392 ? -22.723 29.348 -0.871 1.00 92.50 392 LEU A O 1
ATOM 3105 N N . LYS A 1 393 ? -22.469 30.726 0.884 1.00 92.69 393 LYS A N 1
ATOM 3106 C CA . LYS A 1 393 ? -22.438 29.633 1.860 1.00 92.69 393 LYS A CA 1
ATOM 3107 C C . LYS A 1 393 ? -23.780 28.909 1.957 1.00 92.69 393 LYS A C 1
ATOM 3109 O O . LYS A 1 393 ? -23.778 27.685 2.074 1.00 92.69 393 LYS A O 1
ATOM 3114 N N . ILE A 1 394 ? -24.896 29.633 1.867 1.00 91.00 394 ILE A N 1
ATOM 3115 C CA . ILE A 1 394 ? -26.237 29.042 1.801 1.00 91.00 394 ILE A CA 1
ATOM 3116 C C . ILE A 1 394 ? -26.362 28.145 0.563 1.00 91.00 394 ILE A C 1
ATOM 3118 O O . ILE A 1 394 ? -26.727 26.983 0.708 1.00 91.00 394 ILE A O 1
ATOM 3122 N N . ALA A 1 395 ? -25.977 28.630 -0.623 1.00 92.12 395 ALA A N 1
ATOM 3123 C CA . ALA A 1 395 ? -25.988 27.828 -1.848 1.00 92.12 395 ALA A CA 1
ATOM 3124 C C . ALA A 1 395 ? -25.145 26.545 -1.697 1.00 92.12 395 ALA A C 1
ATOM 3126 O O . ALA A 1 395 ? -25.619 25.449 -1.978 1.00 92.12 395 ALA A O 1
ATOM 3127 N N . SER A 1 396 ? -23.933 26.653 -1.140 1.00 93.31 396 SER A N 1
ATOM 3128 C CA . SER A 1 396 ? -23.080 25.492 -0.839 1.00 93.31 396 SER A CA 1
ATOM 3129 C C . SER A 1 396 ? -23.738 24.484 0.116 1.00 93.31 396 SER A C 1
ATOM 3131 O O . SER A 1 396 ? -23.578 23.277 -0.068 1.00 93.31 396 SER A O 1
ATOM 3133 N N . LEU A 1 397 ? -24.485 24.953 1.120 1.00 90.25 397 LEU A N 1
ATOM 3134 C CA . LEU A 1 397 ? -25.212 24.084 2.049 1.00 90.25 397 LEU A CA 1
ATOM 3135 C C . LEU A 1 397 ? -26.386 23.371 1.381 1.00 90.25 397 LEU A C 1
ATOM 3137 O O . LEU A 1 397 ? -26.583 22.193 1.656 1.00 90.25 397 LEU A O 1
ATOM 3141 N N . LEU A 1 398 ? -27.114 24.027 0.473 1.00 90.00 398 LEU A N 1
ATOM 3142 C CA . LEU A 1 398 ? -28.167 23.371 -0.312 1.00 90.00 398 LEU A CA 1
ATOM 3143 C C . LEU A 1 398 ? -27.601 22.186 -1.115 1.00 90.00 398 LEU A C 1
ATOM 3145 O O . LEU A 1 398 ? -28.183 21.103 -1.110 1.00 90.00 398 LEU A O 1
ATOM 3149 N N . GLY A 1 399 ? -26.416 22.350 -1.715 1.00 87.94 399 GLY A N 1
ATOM 3150 C CA . GLY A 1 399 ? -25.715 21.269 -2.420 1.00 87.94 399 GLY A CA 1
ATOM 3151 C C . GLY A 1 399 ? -25.118 20.184 -1.518 1.00 87.94 399 GLY A C 1
ATOM 3152 O O . GLY A 1 399 ? -24.864 19.073 -1.978 1.00 87.94 399 GLY A O 1
ATOM 3153 N N . LEU A 1 400 ? -24.874 20.478 -0.239 1.00 87.81 400 LEU A N 1
ATOM 3154 C CA . LEU A 1 400 ? -24.476 19.472 0.749 1.00 87.81 400 LEU A CA 1
ATOM 3155 C C . LEU A 1 400 ? -25.691 18.663 1.218 1.00 87.81 400 LEU A C 1
ATOM 3157 O O . LEU A 1 400 ? -25.622 17.439 1.287 1.00 87.81 400 LEU A O 1
ATOM 3161 N N . LEU A 1 401 ? -26.806 19.342 1.490 1.00 86.56 401 LEU A N 1
ATOM 3162 C CA . LEU A 1 401 ? -28.056 18.735 1.944 1.00 86.56 401 LEU A CA 1
ATOM 3163 C C . LEU A 1 401 ? -28.684 17.827 0.883 1.00 86.56 401 LEU A C 1
ATOM 3165 O O . LEU A 1 401 ? -29.252 16.797 1.239 1.00 86.56 401 LEU A O 1
ATOM 3169 N N . SER A 1 402 ? -28.508 18.139 -0.406 1.00 85.50 402 SER A N 1
ATOM 3170 C CA . SER A 1 402 ? -28.934 17.264 -1.507 1.00 85.50 402 SER A CA 1
ATOM 3171 C C . SER A 1 402 ? -28.182 15.926 -1.561 1.00 85.50 402 SER A C 1
ATOM 3173 O O . SER A 1 402 ? -28.637 14.997 -2.223 1.00 85.50 402 SER A O 1
ATOM 3175 N N . LYS A 1 403 ? -27.044 15.793 -0.860 1.00 85.19 403 LYS A N 1
ATOM 3176 C CA . LYS A 1 403 ? -26.277 14.538 -0.768 1.00 85.19 403 LYS A CA 1
ATOM 3177 C C . LYS A 1 403 ? -26.719 13.637 0.391 1.00 85.19 403 LYS A C 1
ATOM 3179 O O . LYS A 1 403 ? -26.202 12.523 0.486 1.00 85.19 403 LYS A O 1
ATOM 3184 N N . THR A 1 404 ? -27.641 14.089 1.244 1.00 85.00 404 THR A N 1
ATOM 3185 C CA . THR A 1 404 ? -28.153 13.323 2.391 1.00 85.00 404 THR A CA 1
ATOM 3186 C C . THR A 1 404 ? -28.891 12.068 1.916 1.00 85.00 404 THR A C 1
ATOM 3188 O O . THR A 1 404 ? -29.788 12.143 1.078 1.00 85.00 404 THR A O 1
ATOM 3191 N N . ALA A 1 405 ? -28.515 10.899 2.442 1.00 77.25 405 ALA A N 1
ATOM 3192 C CA . ALA A 1 405 ? -29.132 9.627 2.070 1.00 77.25 405 ALA A CA 1
ATOM 3193 C C . ALA A 1 405 ? -30.623 9.597 2.459 1.00 77.25 405 ALA A C 1
ATOM 3195 O O . ALA A 1 405 ? -30.967 9.899 3.598 1.00 77.25 405 ALA A O 1
ATOM 3196 N N . GLY A 1 406 ? -31.498 9.222 1.519 1.00 77.00 406 GLY A N 1
ATOM 3197 C CA . GLY A 1 406 ? -32.950 9.137 1.737 1.00 77.00 406 GLY A CA 1
ATOM 3198 C C . GLY A 1 406 ? -33.742 10.423 1.463 1.00 77.00 406 GLY A C 1
ATOM 3199 O O . GLY A 1 406 ? -34.956 10.415 1.629 1.00 77.00 406 GLY A O 1
ATOM 3200 N N . PHE A 1 407 ? -33.095 11.507 1.021 1.00 82.50 407 PHE A N 1
ATOM 3201 C CA . PHE A 1 407 ? -33.756 12.757 0.627 1.00 82.50 407 PHE A CA 1
ATOM 3202 C C . PHE A 1 407 ? -33.791 12.916 -0.904 1.00 82.50 407 PHE A C 1
ATOM 3204 O O . PHE A 1 407 ? -32.767 12.746 -1.566 1.00 82.50 407 PHE A O 1
ATOM 3211 N N . SER A 1 408 ? -34.952 13.259 -1.475 1.00 81.81 408 SER A N 1
ATOM 3212 C CA . SER A 1 408 ? -35.120 13.508 -2.916 1.00 81.81 408 SER A CA 1
ATOM 3213 C C . SER A 1 408 ? -34.827 14.977 -3.260 1.00 81.81 408 SER A C 1
ATOM 3215 O O . SER A 1 408 ? -35.589 15.853 -2.846 1.00 81.81 408 SER A O 1
ATOM 3217 N N . PRO A 1 409 ? -33.774 15.289 -4.037 1.00 81.69 409 PRO A N 1
ATOM 3218 C CA . PRO A 1 409 ? -33.345 16.671 -4.246 1.00 81.69 409 PRO A CA 1
ATOM 3219 C C . PRO A 1 409 ? -34.159 17.450 -5.299 1.00 81.69 409 PRO A C 1
ATOM 3221 O O . PRO A 1 409 ? -33.904 18.641 -5.486 1.00 81.69 409 PRO A O 1
ATOM 3224 N N . ASP A 1 410 ? -35.149 16.824 -5.948 1.00 79.31 410 ASP A N 1
ATOM 3225 C CA . ASP A 1 410 ? -36.023 17.457 -6.952 1.00 79.31 410 ASP A CA 1
ATOM 3226 C C . ASP A 1 410 ? -36.702 18.733 -6.428 1.00 79.31 410 ASP A C 1
ATOM 3228 O O . ASP A 1 410 ? -36.798 19.727 -7.147 1.00 79.31 410 ASP A O 1
ATOM 3232 N N . CYS A 1 411 ? -37.106 18.751 -5.153 1.00 77.44 411 CYS A N 1
ATOM 3233 C CA . CYS A 1 411 ? -37.816 19.882 -4.552 1.00 77.44 411 CYS A CA 1
ATOM 3234 C C . CYS A 1 411 ? -36.961 21.155 -4.414 1.00 77.44 411 CYS A C 1
ATOM 3236 O O . CYS A 1 411 ? -37.513 22.242 -4.310 1.00 77.44 411 CYS A O 1
ATOM 3238 N N . ILE A 1 412 ? -35.627 21.044 -4.424 1.00 83.44 412 ILE A N 1
ATOM 3239 C CA . ILE A 1 412 ? -34.700 22.188 -4.293 1.00 83.44 412 ILE A CA 1
ATOM 3240 C C . ILE A 1 412 ? -34.326 22.756 -5.671 1.00 83.44 412 ILE A C 1
ATOM 3242 O O . ILE A 1 412 ? -33.847 23.887 -5.795 1.00 83.44 412 ILE A O 1
ATOM 3246 N N . MET A 1 413 ? -34.505 21.965 -6.730 1.00 84.75 413 MET A N 1
ATOM 3247 C CA . MET A 1 413 ? -34.000 22.287 -8.058 1.00 84.75 413 MET A CA 1
ATOM 3248 C C . MET A 1 413 ? -34.647 23.551 -8.633 1.00 84.75 413 MET A C 1
ATOM 3250 O O . MET A 1 413 ? -33.929 24.446 -9.079 1.00 84.75 413 MET A O 1
ATOM 3254 N N . ASP A 1 414 ? -35.979 23.641 -8.614 1.00 84.62 414 ASP A N 1
ATOM 3255 C CA . ASP A 1 414 ? -36.700 24.777 -9.199 1.00 84.62 414 ASP A CA 1
ATOM 3256 C C . ASP A 1 414 ? -36.373 26.086 -8.468 1.00 84.62 414 ASP A C 1
ATOM 3258 O O . ASP A 1 414 ? -36.094 27.100 -9.112 1.00 84.62 414 ASP A O 1
ATOM 3262 N N . ASP A 1 415 ? -36.285 26.044 -7.137 1.00 85.62 415 ASP A N 1
ATOM 3263 C CA . ASP A 1 415 ? -35.869 27.188 -6.322 1.00 85.62 415 ASP A CA 1
ATOM 3264 C C . ASP A 1 415 ? -34.435 27.622 -6.645 1.00 85.62 415 ASP A C 1
ATOM 3266 O O . ASP A 1 415 ? -34.159 28.810 -6.820 1.00 85.62 415 ASP A O 1
ATOM 3270 N N . THR A 1 416 ? -33.520 26.665 -6.820 1.00 88.81 416 THR A N 1
ATOM 3271 C CA . THR A 1 416 ? -32.124 26.957 -7.178 1.00 88.81 416 THR A CA 1
ATOM 3272 C C . THR A 1 416 ? -32.017 27.576 -8.576 1.00 88.81 416 THR A C 1
ATOM 3274 O O . THR A 1 416 ? -31.258 28.529 -8.768 1.00 88.81 416 THR A O 1
ATOM 3277 N N . ILE A 1 417 ? -32.798 27.094 -9.552 1.00 88.19 417 ILE A N 1
ATOM 3278 C CA . ILE A 1 417 ? -32.855 27.670 -10.907 1.00 88.19 417 ILE A CA 1
ATOM 3279 C C . ILE A 1 417 ? -33.438 29.091 -10.867 1.00 88.19 417 ILE A C 1
ATOM 3281 O O . ILE A 1 417 ? -32.914 29.988 -11.530 1.00 88.19 417 ILE A O 1
ATOM 3285 N N . ASN A 1 418 ? -34.481 29.328 -10.067 1.00 87.88 418 ASN A N 1
ATOM 3286 C CA . ASN A 1 418 ? -35.083 30.654 -9.901 1.00 87.88 418 ASN A CA 1
ATOM 3287 C C . ASN A 1 418 ? -34.119 31.650 -9.240 1.00 87.88 418 ASN A C 1
ATOM 3289 O O . ASN A 1 418 ? -34.058 32.819 -9.630 1.00 87.88 418 ASN A O 1
ATOM 3293 N N . ILE A 1 419 ? -33.337 31.196 -8.257 1.00 90.00 419 ILE A N 1
ATOM 3294 C CA . ILE A 1 419 ? -32.286 32.003 -7.633 1.00 90.00 419 ILE A CA 1
ATOM 3295 C C . ILE A 1 419 ? -31.197 32.347 -8.656 1.00 90.00 419 ILE A C 1
ATOM 3297 O O . ILE A 1 419 ? -30.790 33.506 -8.748 1.00 90.00 419 ILE A O 1
ATOM 3301 N N . LEU A 1 420 ? -30.766 31.374 -9.465 1.00 90.44 420 LEU A N 1
ATOM 3302 C CA . LEU A 1 420 ? -29.735 31.564 -10.487 1.00 90.44 420 LEU A CA 1
ATOM 3303 C C . LEU A 1 420 ? -30.106 32.664 -11.499 1.00 90.44 420 LEU A C 1
ATOM 3305 O O . LEU A 1 420 ? -29.248 33.454 -11.879 1.00 90.44 420 LEU A O 1
ATOM 3309 N N . GLN A 1 421 ? -31.379 32.758 -11.902 1.00 86.44 421 GLN A N 1
ATOM 3310 C CA . GLN A 1 421 ? -31.846 33.769 -12.864 1.00 86.44 421 GLN A CA 1
ATOM 3311 C C . GLN A 1 421 ? -31.815 35.206 -12.320 1.00 86.44 421 GLN A C 1
ATOM 3313 O O . GLN A 1 421 ? -31.701 36.152 -13.098 1.00 86.44 421 GLN A O 1
ATOM 3318 N N . ASN A 1 422 ? -31.920 35.379 -11.000 1.00 86.38 422 ASN A N 1
ATOM 3319 C CA . ASN A 1 422 ? -32.012 36.690 -10.350 1.00 86.38 422 ASN A CA 1
ATOM 3320 C C . ASN A 1 422 ? -30.691 37.150 -9.709 1.00 86.38 422 ASN A C 1
ATOM 3322 O O . ASN A 1 422 ? -30.578 38.295 -9.261 1.00 86.38 422 ASN A O 1
ATOM 3326 N N . GLU A 1 423 ? -29.691 36.272 -9.641 1.00 89.69 423 GLU A N 1
ATOM 3327 C CA . GLU A 1 423 ? -28.425 36.535 -8.969 1.00 89.69 423 GLU A CA 1
ATOM 3328 C C . GLU A 1 423 ? -27.464 37.369 -9.830 1.00 89.69 423 GLU A C 1
ATOM 3330 O O . GLU A 1 423 ? -27.313 37.152 -11.030 1.00 89.69 423 GLU A O 1
ATOM 3335 N N . LYS A 1 424 ? -26.767 38.321 -9.197 1.00 87.38 424 LYS A N 1
ATOM 3336 C CA . LYS A 1 424 ? -25.825 39.234 -9.873 1.00 87.38 424 LYS A CA 1
ATOM 3337 C C . LYS A 1 424 ? -24.362 38.913 -9.577 1.00 87.38 424 LYS A C 1
ATOM 3339 O O . LYS A 1 424 ? -23.479 39.338 -10.315 1.00 87.38 424 LYS A O 1
ATOM 3344 N N . SER A 1 425 ? -24.080 38.213 -8.478 1.00 92.06 425 SER A N 1
ATOM 3345 C CA . SER A 1 425 ? -22.708 37.881 -8.091 1.00 92.06 425 SER A CA 1
ATOM 3346 C C . SER A 1 425 ? -22.196 36.650 -8.838 1.00 92.06 425 SER A C 1
ATOM 3348 O O . SER A 1 425 ? -22.692 35.545 -8.625 1.00 92.06 425 SER A O 1
ATOM 3350 N N . HIS A 1 426 ? -21.131 36.804 -9.631 1.00 92.44 426 HIS A N 1
ATOM 3351 C CA . HIS A 1 426 ? -20.514 35.687 -10.361 1.00 92.44 426 HIS A CA 1
ATOM 3352 C C . HIS A 1 426 ? -20.014 34.550 -9.449 1.00 92.44 426 HIS A C 1
ATOM 3354 O O . HIS A 1 426 ? -20.027 33.391 -9.855 1.00 92.44 426 HIS A O 1
ATOM 3360 N N . GLN A 1 427 ? -19.584 34.852 -8.217 1.00 90.94 427 GLN A N 1
ATOM 3361 C CA . GLN A 1 427 ? -19.153 33.820 -7.261 1.00 90.94 427 GLN A CA 1
ATOM 3362 C C . GLN A 1 427 ? -20.334 32.979 -6.764 1.00 90.94 427 GLN A C 1
ATOM 3364 O O . GLN A 1 427 ? -20.216 31.763 -6.626 1.00 90.94 427 GLN A O 1
ATOM 3369 N N . VAL A 1 428 ? -21.480 33.623 -6.530 1.00 91.81 428 VAL A N 1
ATOM 3370 C CA . VAL A 1 428 ? -22.705 32.946 -6.092 1.00 91.81 428 VAL A CA 1
ATOM 3371 C C . VAL A 1 428 ? -23.297 32.142 -7.250 1.00 91.81 428 VAL A C 1
ATOM 3373 O O . VAL A 1 428 ? -23.630 30.979 -7.057 1.00 91.81 428 VAL A O 1
ATOM 3376 N N . LEU A 1 429 ? -23.314 32.697 -8.470 1.00 93.38 429 LEU A N 1
ATOM 3377 C CA . LEU A 1 429 ? -23.706 31.979 -9.691 1.00 93.38 429 LEU A CA 1
ATOM 3378 C C . LEU A 1 429 ? -22.896 30.690 -9.887 1.00 93.38 429 LEU A C 1
ATOM 3380 O O . LEU A 1 429 ? -23.470 29.628 -10.116 1.00 93.38 429 LEU A O 1
ATOM 3384 N N . ALA A 1 430 ? -21.569 30.753 -9.738 1.00 92.94 430 ALA A N 1
ATOM 3385 C CA . ALA A 1 430 ? -20.714 29.573 -9.847 1.00 92.94 430 ALA A CA 1
ATOM 3386 C C . ALA A 1 430 ? -21.040 28.508 -8.779 1.00 92.94 430 ALA A C 1
ATOM 3388 O O . ALA A 1 430 ? -21.084 27.319 -9.096 1.00 92.94 430 ALA A O 1
ATOM 3389 N N . GLN A 1 431 ? -21.314 28.912 -7.532 1.00 95.12 431 GLN A N 1
ATOM 3390 C CA . GLN A 1 431 ? -21.696 27.983 -6.460 1.00 95.12 431 GLN A CA 1
ATOM 3391 C C . GLN A 1 431 ? -23.105 27.396 -6.648 1.00 95.12 431 GLN A C 1
ATOM 3393 O O . GLN A 1 431 ? -23.340 26.238 -6.305 1.00 95.12 431 GLN A O 1
ATOM 3398 N N . LEU A 1 432 ? -24.047 28.163 -7.198 1.00 93.69 432 LEU A N 1
ATOM 3399 C CA . LEU A 1 432 ? -25.386 27.676 -7.540 1.00 93.69 432 LEU A CA 1
ATOM 3400 C C . LEU A 1 432 ? -25.320 26.639 -8.665 1.00 93.69 432 LEU A C 1
ATOM 3402 O O . LEU A 1 432 ? -25.947 25.592 -8.560 1.00 93.69 432 LEU A O 1
ATOM 3406 N N . LEU A 1 433 ? -24.500 26.867 -9.694 1.00 93.25 433 LEU A N 1
ATOM 3407 C CA . LEU A 1 433 ? -24.247 25.874 -10.745 1.00 93.25 433 LEU A CA 1
ATOM 3408 C C . LEU A 1 433 ? -23.588 24.599 -10.193 1.00 93.25 433 LEU A C 1
ATOM 3410 O O . LEU A 1 433 ? -23.956 23.500 -10.593 1.00 93.25 433 LEU A O 1
ATOM 3414 N N . ASP A 1 434 ? -22.658 24.730 -9.243 1.00 92.44 434 ASP A N 1
ATOM 3415 C CA . ASP A 1 434 ? -22.063 23.591 -8.524 1.00 92.44 434 ASP A CA 1
ATOM 3416 C C . ASP A 1 434 ? -23.108 22.809 -7.707 1.00 92.44 434 ASP A C 1
ATOM 3418 O O . ASP A 1 434 ? -23.106 21.580 -7.666 1.00 92.44 434 ASP A O 1
ATOM 3422 N N . THR A 1 435 ? -24.057 23.529 -7.109 1.00 92.38 435 THR A N 1
ATOM 3423 C CA . THR A 1 435 ? -25.185 22.956 -6.364 1.00 92.38 435 THR A CA 1
ATOM 3424 C C . THR A 1 435 ? -26.138 22.203 -7.289 1.00 92.38 435 THR A C 1
ATOM 3426 O O . THR A 1 435 ? -26.518 21.073 -6.989 1.00 92.38 435 THR A O 1
ATOM 3429 N N . LEU A 1 436 ? -26.468 22.783 -8.446 1.00 92.00 436 LEU A N 1
ATOM 3430 C CA . LEU A 1 436 ? -27.267 22.135 -9.487 1.00 92.00 436 LEU A CA 1
ATOM 3431 C C . LEU A 1 436 ? -26.573 20.890 -10.051 1.00 92.00 436 LEU A C 1
ATOM 3433 O O . LEU A 1 436 ? -27.235 19.883 -10.285 1.00 92.00 436 LEU A O 1
ATOM 3437 N N . LEU A 1 437 ? -25.248 20.923 -10.215 1.00 89.94 437 LEU A N 1
ATOM 3438 C CA . LEU A 1 437 ? -24.465 19.748 -10.594 1.00 89.94 437 LEU A CA 1
ATOM 3439 C C . LEU A 1 437 ? -24.563 18.642 -9.529 1.00 89.94 437 LEU A C 1
ATOM 3441 O O . LEU A 1 437 ? -24.810 17.486 -9.870 1.00 89.94 437 LEU A O 1
ATOM 3445 N N . ALA A 1 438 ? -24.424 18.985 -8.243 1.00 89.44 438 ALA A N 1
ATOM 3446 C CA . ALA A 1 438 ? -24.578 18.024 -7.151 1.00 89.44 438 ALA A CA 1
ATOM 3447 C C . ALA A 1 438 ? -25.980 17.389 -7.138 1.00 89.44 438 ALA A C 1
ATOM 3449 O O . ALA A 1 438 ? -26.090 16.171 -6.999 1.00 89.44 438 ALA A O 1
ATOM 3450 N N . ILE A 1 439 ? -27.031 18.189 -7.349 1.00 87.75 439 ILE A N 1
ATOM 3451 C CA . ILE A 1 439 ? -28.419 17.716 -7.465 1.00 87.75 439 ILE A CA 1
ATOM 3452 C C . ILE A 1 439 ? -28.582 16.792 -8.681 1.00 87.75 439 ILE A C 1
ATOM 3454 O O . ILE A 1 439 ? -29.045 15.663 -8.533 1.00 87.75 439 ILE A O 1
ATOM 3458 N N . GLY A 1 440 ? -28.142 17.225 -9.866 1.00 84.19 440 GLY A N 1
ATOM 3459 C CA . GLY A 1 440 ? -28.269 16.451 -11.104 1.00 84.19 440 GLY A CA 1
ATOM 3460 C C . GLY A 1 440 ? -27.526 15.113 -11.061 1.00 84.19 440 GLY A C 1
ATOM 3461 O O . GLY A 1 440 ? -28.036 14.115 -11.559 1.00 84.19 440 GLY A O 1
ATOM 3462 N N . SER A 1 441 ? -26.367 15.051 -10.393 1.00 84.06 441 SER A N 1
ATOM 3463 C CA . SER A 1 441 ? -25.600 13.803 -10.229 1.00 84.06 441 SER A CA 1
ATOM 3464 C C . SER A 1 441 ? -26.301 12.739 -9.369 1.00 84.06 441 SER A C 1
ATOM 3466 O O . SER A 1 441 ? -25.969 11.560 -9.464 1.00 84.06 441 SER A O 1
ATOM 3468 N N . LYS A 1 442 ? -27.272 13.135 -8.533 1.00 82.31 442 LYS A N 1
ATOM 3469 C CA . LYS A 1 442 ? -28.069 12.223 -7.694 1.00 82.31 442 LYS A CA 1
ATOM 3470 C C . LYS A 1 442 ? -29.320 11.693 -8.390 1.00 82.31 442 LYS A C 1
ATOM 3472 O O . LYS A 1 442 ? -29.916 10.745 -7.893 1.00 82.31 442 LYS A O 1
ATOM 3477 N N . LEU A 1 443 ? -29.694 12.283 -9.523 1.00 77.94 443 LEU A N 1
ATOM 3478 C CA . LEU A 1 443 ? -30.891 11.941 -10.288 1.00 77.94 443 LEU A CA 1
ATOM 3479 C C . LEU A 1 443 ? -30.518 11.531 -11.727 1.00 77.94 443 LEU A C 1
ATOM 3481 O O . LEU A 1 443 ? -30.929 12.196 -12.683 1.00 77.94 443 LEU A O 1
ATOM 3485 N N . PRO A 1 444 ? -29.723 10.457 -11.916 1.00 68.62 444 PRO A N 1
ATOM 3486 C CA . PRO A 1 444 ? -29.288 10.032 -13.245 1.00 68.62 444 PRO A CA 1
ATOM 348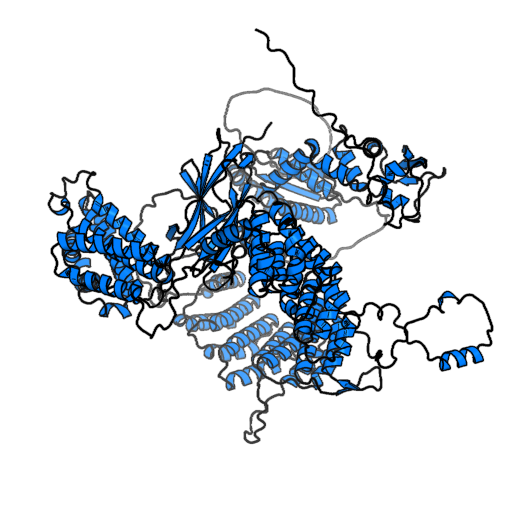7 C C . PRO A 1 444 ? -30.445 9.542 -14.135 1.00 68.62 444 PRO A C 1
ATOM 3489 O O . PRO A 1 444 ? -30.351 9.658 -15.354 1.00 68.62 444 PRO A O 1
ATOM 3492 N N . ASP A 1 445 ? -31.550 9.068 -13.549 1.00 69.19 445 ASP A N 1
ATOM 3493 C CA . ASP A 1 445 ? -32.671 8.469 -14.291 1.00 69.19 445 ASP A CA 1
ATOM 3494 C C . ASP A 1 445 ? -33.708 9.496 -14.793 1.00 69.19 445 ASP A C 1
ATOM 3496 O O . ASP A 1 445 ? -34.578 9.172 -15.603 1.00 69.19 445 ASP A O 1
ATOM 3500 N N . ASN A 1 446 ? -33.630 10.757 -14.349 1.00 78.88 446 ASN A N 1
ATOM 3501 C CA . ASN A 1 446 ? -34.590 11.797 -14.724 1.00 78.88 446 ASN A CA 1
ATOM 3502 C C . ASN A 1 446 ? -34.099 12.610 -15.938 1.00 78.88 446 ASN A C 1
ATOM 3504 O O . ASN A 1 446 ? -33.510 13.688 -15.804 1.00 78.88 446 ASN A O 1
ATOM 3508 N N . GLN A 1 447 ? -34.379 12.100 -17.143 1.00 77.69 447 GLN A N 1
ATOM 3509 C CA . GLN A 1 447 ? -33.986 12.734 -18.411 1.00 77.69 447 GLN A CA 1
ATOM 3510 C C . GLN A 1 447 ? -34.533 14.165 -18.566 1.00 77.69 447 GLN A C 1
ATOM 3512 O O . GLN A 1 447 ? -33.834 15.043 -19.073 1.00 77.69 447 GLN A O 1
ATOM 3517 N N . ALA A 1 448 ? -35.751 14.441 -18.086 1.00 79.38 448 ALA A N 1
ATOM 3518 C CA . ALA A 1 448 ? -36.344 15.777 -18.160 1.00 79.38 448 ALA A CA 1
ATOM 3519 C C . ALA A 1 448 ? -35.550 16.796 -17.325 1.00 79.38 448 ALA A C 1
ATOM 3521 O O . ALA A 1 448 ? -35.281 17.909 -17.784 1.00 79.38 448 ALA A O 1
ATOM 3522 N N . THR A 1 449 ? -35.116 16.402 -16.127 1.00 80.31 449 THR A N 1
ATOM 3523 C CA . THR A 1 449 ? -34.253 17.218 -15.264 1.00 80.31 449 THR A CA 1
ATOM 3524 C C . THR A 1 449 ? -32.888 17.469 -15.906 1.00 80.31 449 THR A C 1
ATOM 3526 O O . THR A 1 449 ? -32.421 18.608 -15.924 1.00 80.31 449 THR A O 1
ATOM 3529 N N . GLN A 1 450 ? -32.270 16.455 -16.514 1.00 81.31 450 GLN A N 1
ATOM 3530 C CA . GLN A 1 450 ? -30.980 16.616 -17.196 1.00 81.31 450 GLN A CA 1
ATOM 3531 C C . GLN A 1 450 ? -31.053 17.604 -18.363 1.00 81.31 450 GLN A C 1
ATOM 3533 O O . GLN A 1 450 ? -30.229 18.515 -18.440 1.00 81.31 450 GLN A O 1
ATOM 3538 N N . VAL A 1 451 ? -32.071 17.492 -19.224 1.00 82.94 451 VAL A N 1
ATOM 3539 C CA . VAL A 1 451 ? -32.271 18.417 -20.354 1.00 82.94 451 VAL A CA 1
ATOM 3540 C C . VAL A 1 451 ? -32.443 19.856 -19.860 1.00 82.94 451 VAL A C 1
ATOM 3542 O O . VAL A 1 451 ? -31.800 20.770 -20.381 1.00 82.94 451 VAL A O 1
ATOM 3545 N N . ARG A 1 452 ? -33.235 20.064 -18.799 1.00 85.12 452 ARG A N 1
ATOM 3546 C CA . ARG A 1 452 ? -33.417 21.390 -18.186 1.00 85.12 452 ARG A CA 1
ATOM 3547 C C . ARG A 1 452 ? -32.106 21.968 -17.651 1.00 85.12 452 ARG A C 1
ATOM 3549 O O . ARG A 1 452 ? -31.826 23.146 -17.874 1.00 85.12 452 ARG A O 1
ATOM 3556 N N . LEU A 1 453 ? -31.298 21.166 -16.957 1.00 86.94 453 LEU A N 1
ATOM 3557 C CA . LEU A 1 453 ? -30.013 21.604 -16.402 1.00 86.94 453 LEU A CA 1
ATOM 3558 C C . LEU A 1 453 ? -28.984 21.912 -17.500 1.00 86.94 453 LEU A C 1
ATOM 3560 O O . LEU A 1 453 ? -28.247 22.895 -17.392 1.00 86.94 453 LEU A O 1
ATOM 3564 N N . VAL A 1 454 ? -28.977 21.133 -18.584 1.00 86.38 454 VAL A N 1
ATOM 3565 C CA . VAL A 1 454 ? -28.158 21.393 -19.778 1.00 86.38 454 VAL A CA 1
ATOM 3566 C C . VAL A 1 454 ? -28.545 22.726 -20.426 1.00 86.38 454 VAL A C 1
ATOM 3568 O O . VAL A 1 454 ? -27.668 23.543 -20.710 1.00 86.38 454 VAL A O 1
ATOM 3571 N N . ASP A 1 455 ? -29.841 23.006 -20.588 1.00 86.81 455 ASP A N 1
ATOM 3572 C CA . ASP A 1 455 ? -30.311 24.288 -21.126 1.00 86.81 455 ASP A CA 1
ATOM 3573 C C . ASP A 1 455 ? -29.913 25.479 -20.242 1.00 86.81 455 ASP A C 1
ATOM 3575 O O . ASP A 1 455 ? -29.543 26.539 -20.758 1.00 86.81 455 ASP A O 1
ATOM 3579 N N . VAL A 1 456 ? -29.962 25.315 -18.916 1.00 89.00 456 VAL A N 1
ATOM 3580 C CA . VAL A 1 456 ? -29.490 26.330 -17.963 1.00 89.00 456 VAL A CA 1
ATOM 3581 C C . VAL A 1 456 ? -27.990 26.573 -18.136 1.00 89.00 456 VAL A C 1
ATOM 3583 O O . VAL A 1 456 ? -27.580 27.723 -18.295 1.00 89.00 456 VAL A O 1
ATOM 3586 N N . ALA A 1 457 ? -27.168 25.522 -18.188 1.00 90.06 457 ALA A N 1
ATOM 3587 C CA . ALA A 1 457 ? -25.729 25.667 -18.397 1.00 90.06 457 ALA A CA 1
ATOM 3588 C C . ALA A 1 457 ? -25.407 26.376 -19.723 1.00 90.06 457 ALA A C 1
ATOM 3590 O O . ALA A 1 457 ? -24.600 27.305 -19.741 1.00 90.06 457 ALA A O 1
ATOM 3591 N N . CYS A 1 458 ? -26.085 26.018 -20.820 1.00 88.25 458 CYS A N 1
ATOM 3592 C CA . CYS A 1 458 ? -25.897 26.676 -22.114 1.00 88.25 458 CYS A CA 1
ATOM 3593 C C . CYS A 1 458 ? -26.227 28.177 -22.091 1.00 88.25 458 CYS A C 1
ATOM 3595 O O . CYS A 1 458 ? -25.583 28.940 -22.806 1.00 88.25 458 CYS A O 1
ATOM 3597 N N . LYS A 1 459 ? -27.205 28.620 -21.290 1.00 89.06 459 LYS A N 1
ATOM 3598 C CA . LYS A 1 459 ? -27.544 30.050 -21.162 1.00 89.06 459 LYS A CA 1
ATOM 3599 C C . LYS A 1 459 ? -26.458 30.852 -20.441 1.00 89.06 459 LYS A C 1
ATOM 3601 O O . LYS A 1 459 ? -26.229 32.003 -20.794 1.00 89.06 459 LYS A O 1
ATOM 3606 N N . HIS A 1 460 ? -25.791 30.256 -19.454 1.00 90.88 460 HIS A N 1
ATOM 3607 C CA . HIS A 1 460 ? -24.771 30.927 -18.637 1.00 90.88 460 HIS A CA 1
ATOM 3608 C C . HIS A 1 460 ? -23.332 30.737 -19.156 1.00 90.88 460 HIS A C 1
ATOM 3610 O O . HIS A 1 460 ? -22.389 31.304 -18.608 1.00 90.88 460 HIS A O 1
ATOM 3616 N N . LEU A 1 461 ? -23.147 29.994 -20.250 1.00 90.12 461 LEU A N 1
ATOM 3617 C CA . LEU A 1 461 ? -21.847 29.765 -20.891 1.00 90.12 461 LEU A CA 1
ATOM 3618 C C . LEU A 1 461 ? -21.235 31.025 -21.524 1.00 90.12 461 LEU A C 1
ATOM 3620 O O . LEU A 1 461 ? -20.016 31.110 -21.666 1.00 90.12 461 LEU A O 1
ATOM 3624 N N . THR A 1 462 ? -22.046 32.028 -21.864 1.00 89.94 462 THR A N 1
ATOM 3625 C CA . THR A 1 462 ? -21.580 33.323 -22.394 1.00 89.94 462 THR A CA 1
ATOM 3626 C C . THR A 1 462 ? -21.250 34.346 -21.300 1.00 89.94 462 THR A C 1
ATOM 3628 O O . THR A 1 462 ? -21.034 35.517 -21.606 1.00 89.94 462 THR A O 1
ATOM 3631 N N . ASP A 1 463 ? -21.243 33.943 -20.023 1.00 92.06 463 ASP A N 1
ATOM 3632 C CA . ASP A 1 463 ? -20.931 34.833 -18.901 1.00 92.06 463 ASP A CA 1
ATOM 3633 C C . ASP A 1 463 ? -19.483 35.350 -18.966 1.00 92.06 463 ASP A C 1
ATOM 3635 O O . ASP A 1 463 ? -18.558 34.660 -19.411 1.00 92.06 463 ASP A O 1
ATOM 3639 N N . THR A 1 464 ? -19.266 36.575 -18.486 1.00 91.62 464 THR A N 1
ATOM 3640 C CA . THR A 1 464 ? -17.946 37.223 -18.487 1.00 91.62 464 THR A CA 1
ATOM 3641 C C . THR A 1 464 ? -16.964 36.541 -17.530 1.00 91.62 464 THR A C 1
ATOM 3643 O O . THR A 1 464 ? -15.757 36.526 -17.790 1.00 91.62 464 THR A O 1
ATOM 3646 N N . SER A 1 465 ? -17.454 35.916 -16.456 1.00 93.31 465 SER A N 1
ATOM 3647 C CA . SER A 1 465 ? -16.637 35.235 -15.457 1.00 93.31 465 SER A CA 1
ATOM 3648 C C . SER A 1 465 ? -16.253 33.819 -15.883 1.00 93.31 465 SER A C 1
ATOM 3650 O O . SER A 1 465 ? -17.099 32.940 -16.055 1.00 93.31 465 SER A O 1
ATOM 3652 N N . HIS A 1 466 ? -14.946 33.553 -15.930 1.00 92.50 466 HIS A N 1
ATOM 3653 C CA . HIS A 1 466 ? -14.399 32.211 -16.156 1.00 92.50 466 HIS A CA 1
ATOM 3654 C C . HIS A 1 466 ? -14.929 31.177 -15.143 1.00 92.50 466 HIS A C 1
ATOM 3656 O O . HIS A 1 466 ? -15.144 30.026 -15.501 1.00 92.50 466 HIS A O 1
ATOM 3662 N N . GLY A 1 467 ? -15.192 31.570 -13.888 1.00 91.50 467 GLY A N 1
ATOM 3663 C CA . GLY A 1 467 ? -15.697 30.656 -12.856 1.00 91.50 467 GLY A CA 1
ATOM 3664 C C . GLY A 1 467 ? -17.090 30.102 -13.172 1.00 91.50 467 GLY A C 1
ATOM 3665 O O . GLY A 1 467 ? -17.350 28.922 -12.939 1.00 91.50 467 GLY A O 1
ATOM 3666 N N . VAL A 1 468 ? -17.957 30.932 -13.759 1.00 93.12 468 VAL A N 1
ATOM 3667 C CA . VAL A 1 468 ? -19.307 30.538 -14.191 1.00 93.12 468 VAL A CA 1
ATOM 3668 C C . VAL A 1 468 ? -19.216 29.634 -15.422 1.00 93.12 468 VAL A C 1
ATOM 3670 O O . VAL A 1 468 ? -19.800 28.549 -15.418 1.00 93.12 468 VAL A O 1
ATOM 3673 N N . ARG A 1 469 ? -18.410 30.014 -16.427 1.00 95.19 469 ARG A N 1
ATOM 3674 C CA . ARG A 1 469 ? -18.180 29.194 -17.633 1.00 95.19 469 ARG A CA 1
ATOM 3675 C C . ARG A 1 469 ? -17.620 27.811 -17.290 1.00 95.19 469 ARG A C 1
ATOM 3677 O O . ARG A 1 469 ? -18.141 26.808 -17.769 1.00 95.19 469 ARG A O 1
ATOM 3684 N N . ASN A 1 470 ? -16.641 27.740 -16.385 1.00 94.12 470 ASN A N 1
ATOM 3685 C CA . ASN A 1 470 ? -16.063 26.481 -15.904 1.00 94.12 470 ASN A CA 1
ATOM 3686 C C . ASN A 1 470 ? -17.122 25.553 -15.303 1.00 94.12 470 ASN A C 1
ATOM 3688 O O . ASN A 1 470 ? -17.145 24.363 -15.607 1.00 94.12 470 ASN A O 1
ATOM 3692 N N . LYS A 1 471 ? -18.005 26.091 -14.454 1.00 94.25 471 LYS A N 1
ATOM 3693 C CA . LYS A 1 471 ? -19.072 25.308 -13.820 1.00 94.25 471 LYS A CA 1
ATOM 3694 C C . LYS A 1 471 ? -20.134 24.862 -14.820 1.00 94.25 471 LYS A C 1
ATOM 3696 O O . LYS A 1 471 ? -20.588 23.725 -14.735 1.00 94.25 471 LYS A O 1
ATOM 3701 N N . CYS A 1 472 ? -20.459 25.692 -15.810 1.00 94.38 472 CYS A N 1
ATOM 3702 C CA . CYS A 1 472 ? -21.340 25.297 -16.909 1.00 94.38 472 CYS A CA 1
ATOM 3703 C C . CYS A 1 472 ? -20.742 24.145 -17.731 1.00 94.38 472 CYS A C 1
ATOM 3705 O O . CYS A 1 472 ? -21.436 23.170 -17.995 1.00 94.38 472 CYS A O 1
ATOM 3707 N N . LEU A 1 473 ? -19.453 24.212 -18.084 1.00 94.75 473 LEU A N 1
ATOM 3708 C CA . LEU A 1 473 ? -18.760 23.139 -18.810 1.00 94.75 473 LEU A CA 1
ATOM 3709 C C . LEU A 1 473 ? -18.715 21.839 -17.994 1.00 94.75 473 LEU A C 1
ATOM 3711 O O . LEU A 1 473 ? -19.015 20.776 -18.529 1.00 94.75 473 LEU A O 1
ATOM 3715 N N . GLN A 1 474 ? -18.430 21.916 -16.690 1.00 93.75 474 GLN A N 1
ATOM 3716 C CA . GLN A 1 474 ? -18.500 20.757 -15.788 1.00 93.75 474 GLN A CA 1
ATOM 3717 C C . GLN A 1 474 ? -19.905 20.141 -15.745 1.00 93.75 474 GLN A C 1
ATOM 3719 O O . GLN A 1 474 ? -20.040 18.918 -15.745 1.00 93.75 474 GLN A O 1
ATOM 3724 N N . LEU A 1 475 ? -20.951 20.969 -15.729 1.00 91.75 475 LEU A N 1
ATOM 3725 C CA . LEU A 1 475 ? -22.338 20.509 -15.764 1.00 91.75 475 LEU A CA 1
ATOM 3726 C C . LEU A 1 475 ? -22.654 19.810 -17.093 1.00 91.75 475 LEU A C 1
ATOM 3728 O O . LEU A 1 475 ? -23.173 18.695 -17.078 1.00 91.75 475 LEU A O 1
ATOM 3732 N N . LEU A 1 476 ? -22.264 20.400 -18.227 1.00 91.25 476 LEU A N 1
ATOM 3733 C CA . LEU A 1 476 ? -22.428 19.778 -19.543 1.00 91.25 476 LEU A CA 1
ATOM 3734 C C . LEU A 1 476 ? -21.689 18.439 -19.662 1.00 91.25 476 LEU A C 1
ATOM 3736 O O . LEU A 1 476 ? -22.249 17.498 -20.214 1.00 91.25 476 LEU A O 1
ATOM 3740 N N . GLY A 1 477 ? -20.473 18.325 -19.120 1.00 89.62 477 GLY A N 1
ATOM 3741 C CA . GLY A 1 477 ? -19.721 17.067 -19.121 1.00 89.62 477 GLY A CA 1
ATOM 3742 C C . GLY A 1 477 ? -20.420 15.951 -18.335 1.00 89.62 477 GLY A C 1
ATOM 3743 O O . GLY A 1 477 ? -20.559 14.824 -18.813 1.00 89.62 477 GLY A O 1
ATOM 3744 N N . ASN A 1 478 ? -20.927 16.276 -17.144 1.00 88.44 478 ASN A N 1
ATOM 3745 C CA . ASN A 1 478 ? -21.548 15.301 -16.243 1.00 88.44 478 ASN A CA 1
ATOM 3746 C C . ASN A 1 478 ? -22.999 14.945 -16.595 1.00 88.44 478 ASN A C 1
ATOM 3748 O O . ASN A 1 478 ? -23.424 13.832 -16.304 1.00 88.44 478 ASN A O 1
ATOM 3752 N N . LEU A 1 479 ? -23.762 15.867 -17.195 1.00 85.31 479 LEU A N 1
ATOM 3753 C CA . LEU A 1 479 ? -25.207 15.711 -17.430 1.00 85.31 479 LEU A CA 1
ATOM 3754 C C . LEU A 1 479 ? -25.613 15.791 -18.909 1.00 85.31 479 LEU A C 1
ATOM 3756 O O . LEU A 1 479 ? -26.787 15.628 -19.225 1.00 85.31 479 LEU A O 1
ATOM 3760 N N . GLY A 1 480 ? -24.676 16.043 -19.829 1.00 81.69 480 GLY A N 1
ATOM 3761 C CA . GLY A 1 480 ? -24.961 16.090 -21.265 1.00 81.69 480 GLY A CA 1
ATOM 3762 C C . GLY A 1 480 ? -25.572 14.784 -21.783 1.00 81.69 480 GLY A C 1
ATOM 3763 O O . GLY A 1 480 ? -25.233 13.706 -21.284 1.00 81.69 480 GLY A O 1
ATOM 3764 N N . SER A 1 481 ? -26.468 14.894 -22.770 1.00 77.62 481 SER A N 1
ATOM 3765 C CA . SER A 1 481 ? -27.135 13.746 -23.402 1.00 77.62 481 SER A CA 1
ATOM 3766 C C . SER A 1 481 ? -26.131 12.835 -24.115 1.00 77.62 481 SER A C 1
ATOM 3768 O O . SER A 1 481 ? -25.232 13.322 -24.803 1.00 77.62 481 SER A O 1
ATOM 3770 N N . LEU A 1 482 ? -26.308 11.519 -23.964 1.00 70.00 482 LEU A N 1
ATOM 3771 C CA . LEU A 1 482 ? -25.451 10.487 -24.558 1.00 70.00 482 LEU A CA 1
ATOM 3772 C C . LEU A 1 482 ? -25.935 10.028 -25.946 1.00 70.00 482 LEU A C 1
ATOM 3774 O O . LEU A 1 482 ? -25.145 9.494 -26.722 1.00 70.00 482 LEU A O 1
ATOM 3778 N N . GLU A 1 483 ? -27.207 10.259 -26.288 1.00 56.81 483 GLU A N 1
ATOM 3779 C CA . GLU A 1 483 ? -27.821 9.748 -27.517 1.00 56.81 483 GLU A CA 1
ATOM 3780 C C . GLU A 1 483 ? -27.990 10.820 -28.604 1.00 56.81 483 GLU A C 1
ATOM 3782 O O . GLU A 1 483 ? -28.553 11.892 -28.375 1.00 56.81 483 GLU A O 1
ATOM 3787 N N . LYS A 1 484 ? -27.606 10.475 -29.841 1.00 53.84 484 LYS A N 1
ATOM 3788 C CA . LYS A 1 484 ? -28.138 11.091 -31.068 1.00 53.84 484 LYS A CA 1
ATOM 3789 C C . LYS A 1 484 ? -29.350 10.291 -31.558 1.00 53.84 484 LYS A C 1
ATOM 3791 O O . LYS A 1 484 ? -29.313 9.731 -32.650 1.00 53.84 484 LYS A O 1
ATOM 3796 N N . ASN A 1 485 ? -30.432 10.228 -30.785 1.00 35.62 485 ASN A N 1
ATOM 3797 C CA . ASN A 1 485 ? -31.688 9.691 -31.309 1.00 35.62 485 ASN A CA 1
ATOM 3798 C C . ASN A 1 485 ? -32.383 10.759 -32.161 1.00 35.62 485 ASN A C 1
ATOM 3800 O O . ASN A 1 485 ? -33.275 11.478 -31.724 1.00 35.62 485 ASN A O 1
ATOM 3804 N N . VAL A 1 486 ? -31.948 10.859 -33.421 1.00 38.69 486 VAL A N 1
ATOM 3805 C CA . VAL A 1 486 ? -32.753 11.452 -34.493 1.00 38.69 486 VAL A CA 1
ATOM 3806 C C . VAL A 1 486 ? -33.829 10.431 -34.868 1.00 38.69 486 VAL A C 1
ATOM 3808 O O . VAL A 1 486 ? -33.773 9.800 -35.920 1.00 38.69 486 VAL A O 1
ATOM 3811 N N . THR A 1 487 ? -34.824 10.247 -34.004 1.00 34.66 487 THR A N 1
ATOM 3812 C CA . THR A 1 487 ? -36.145 9.805 -34.454 1.00 34.66 487 THR A CA 1
ATOM 3813 C C . THR A 1 487 ? -36.930 11.067 -34.761 1.00 34.66 487 THR A C 1
ATOM 3815 O O . THR A 1 487 ? -37.157 11.894 -33.884 1.00 34.66 487 THR A O 1
ATOM 3818 N N . LYS A 1 488 ? -37.292 11.243 -36.033 1.00 41.41 488 LYS A N 1
ATOM 3819 C CA . LYS A 1 488 ? -37.977 12.423 -36.588 1.00 41.41 488 LYS A CA 1
ATOM 3820 C C . LYS A 1 488 ? -39.370 12.715 -36.002 1.00 41.41 488 LYS A C 1
ATOM 3822 O O . LYS A 1 488 ? -40.004 13.655 -36.462 1.00 41.41 488 LYS A O 1
ATOM 3827 N N . ASP A 1 489 ? -39.809 11.999 -34.973 1.00 37.22 489 ASP A N 1
ATOM 3828 C CA . ASP A 1 489 ? -41.171 12.068 -34.447 1.00 37.22 489 ASP A CA 1
ATOM 3829 C C . ASP A 1 489 ? -41.185 12.535 -32.983 1.00 37.22 489 ASP A C 1
ATOM 3831 O O . ASP A 1 489 ? -41.524 11.789 -32.072 1.00 37.22 489 ASP A O 1
ATOM 3835 N N . ALA A 1 490 ? -40.780 13.786 -32.756 1.00 36.66 490 ALA A N 1
ATOM 3836 C CA . ALA A 1 490 ? -41.139 14.570 -31.571 1.00 36.66 490 ALA A CA 1
ATOM 3837 C C . ALA A 1 490 ? -40.873 16.056 -31.861 1.00 36.66 490 ALA A C 1
ATOM 3839 O O . ALA A 1 490 ? -39.799 16.592 -31.581 1.00 36.66 490 ALA A O 1
ATOM 3840 N N . GLU A 1 491 ? -41.843 16.734 -32.472 1.00 40.72 491 GLU A N 1
ATOM 3841 C CA . GLU A 1 491 ? -41.836 18.192 -32.591 1.00 40.72 491 GLU A CA 1
ATOM 3842 C C . GLU A 1 491 ? -41.838 18.815 -31.182 1.00 40.72 491 GLU A C 1
ATOM 3844 O O . GLU A 1 491 ? -42.850 18.783 -30.484 1.00 40.72 491 GLU A O 1
ATOM 3849 N N . GLY A 1 492 ? -40.699 19.366 -30.738 1.00 39.16 492 GLY A N 1
ATOM 3850 C CA . GLY A 1 492 ? -40.668 20.203 -29.533 1.00 39.16 492 GLY A CA 1
ATOM 3851 C C . GLY A 1 492 ? -39.306 20.556 -28.925 1.00 39.16 492 GLY A C 1
ATOM 3852 O O . GLY A 1 492 ? -39.133 21.696 -28.504 1.00 39.16 492 GLY A O 1
ATOM 3853 N N . LEU A 1 493 ? -38.323 19.649 -28.867 1.00 42.00 493 LEU A N 1
ATOM 3854 C CA . LEU A 1 493 ? -37.017 19.944 -28.248 1.00 42.00 493 LEU A CA 1
ATOM 3855 C C . LEU A 1 493 ? -35.863 19.375 -29.078 1.00 42.00 493 LEU A C 1
ATOM 3857 O O . LEU A 1 493 ? -35.520 18.201 -28.987 1.00 42.00 493 LEU A O 1
ATOM 3861 N N . THR A 1 494 ? -35.229 20.222 -29.888 1.00 43.69 494 THR A N 1
ATOM 3862 C CA . THR A 1 494 ? -33.991 19.872 -30.593 1.00 43.69 494 THR A CA 1
ATOM 3863 C C . THR A 1 494 ? -32.882 19.612 -29.571 1.00 43.69 494 THR A C 1
ATOM 3865 O O . THR A 1 494 ? -32.422 20.551 -28.917 1.00 43.69 494 THR A O 1
ATOM 3868 N N . ALA A 1 495 ? -32.438 18.362 -29.430 1.00 53.31 495 ALA A N 1
ATOM 3869 C CA . ALA A 1 495 ? -31.265 18.024 -28.630 1.00 53.31 495 ALA A CA 1
ATOM 3870 C C . ALA A 1 495 ? -30.053 18.826 -29.141 1.00 53.31 495 ALA A C 1
ATOM 3872 O O . ALA A 1 495 ? -29.642 18.687 -30.295 1.00 53.31 495 ALA A O 1
ATOM 3873 N N . ARG A 1 496 ? -29.519 19.726 -28.307 1.00 65.06 496 ARG A N 1
ATOM 3874 C CA . ARG A 1 496 ? -28.352 20.548 -28.659 1.00 65.06 496 ARG A CA 1
ATOM 3875 C C . ARG A 1 496 ? -27.123 19.650 -28.805 1.00 65.06 496 ARG A C 1
ATOM 3877 O O . ARG A 1 496 ? -26.910 18.766 -27.980 1.00 65.06 496 ARG A O 1
ATOM 3884 N N . ASP A 1 497 ? -26.293 19.901 -29.817 1.00 78.69 497 ASP A N 1
ATOM 3885 C CA . ASP A 1 497 ? -25.025 19.184 -29.993 1.00 78.69 497 ASP A CA 1
ATOM 3886 C C . ASP A 1 497 ? -24.007 19.644 -28.934 1.00 78.69 497 ASP A C 1
ATOM 3888 O O . ASP A 1 497 ? -23.274 20.618 -29.120 1.00 78.69 497 ASP A O 1
ATOM 3892 N N . VAL A 1 498 ? -24.006 18.957 -27.789 1.00 84.06 498 VAL A N 1
ATOM 3893 C CA . VAL A 1 498 ? -23.157 19.277 -26.632 1.00 84.06 498 VAL A CA 1
ATOM 3894 C C . VAL A 1 498 ? -21.667 19.169 -26.982 1.00 84.06 498 VAL A C 1
ATOM 3896 O O . VAL A 1 498 ? -20.884 19.986 -26.499 1.00 84.06 498 VAL A O 1
ATOM 3899 N N . GLN A 1 499 ? -21.268 18.238 -27.862 1.00 88.88 499 GLN A N 1
ATOM 3900 C CA . GLN A 1 499 ? -19.868 18.113 -28.293 1.00 88.88 499 GLN A CA 1
ATOM 3901 C C . GLN A 1 499 ? -19.416 19.366 -29.039 1.00 88.88 499 GLN A C 1
ATOM 3903 O O . GLN A 1 499 ? -18.346 19.902 -28.758 1.00 88.88 499 GLN A O 1
ATOM 3908 N N . LYS A 1 500 ? -20.243 19.868 -29.962 1.00 88.50 500 LYS A N 1
ATOM 3909 C CA . LYS A 1 500 ? -19.925 21.099 -30.691 1.00 88.50 500 LYS A CA 1
ATOM 3910 C C . LYS A 1 500 ? -19.813 22.296 -29.746 1.00 88.50 500 LYS A C 1
ATOM 3912 O O . LYS A 1 500 ? -18.836 23.031 -29.826 1.00 88.50 500 LYS A O 1
ATOM 3917 N N . ILE A 1 501 ? -20.765 22.439 -28.817 1.00 90.06 501 ILE A N 1
ATOM 3918 C CA . ILE A 1 501 ? -20.758 23.535 -27.837 1.00 90.06 501 ILE A CA 1
ATOM 3919 C C . ILE A 1 501 ? -19.475 23.507 -27.006 1.00 90.06 501 ILE A C 1
ATOM 3921 O O . ILE A 1 501 ? -18.836 24.539 -26.860 1.00 90.06 501 ILE A O 1
ATOM 3925 N N . ILE A 1 502 ? -19.074 22.351 -26.471 1.00 91.88 502 ILE A N 1
ATOM 3926 C CA . ILE A 1 502 ? -17.842 22.248 -25.674 1.00 91.88 502 ILE A CA 1
ATOM 3927 C C . ILE A 1 502 ? -16.603 22.512 -26.545 1.00 91.88 502 ILE A C 1
ATOM 3929 O O . ILE A 1 502 ? -15.691 23.210 -26.103 1.00 91.88 502 ILE A O 1
ATOM 3933 N N . GLY A 1 503 ? -16.583 22.003 -27.783 1.00 91.75 503 GLY A N 1
ATOM 3934 C CA . GLY A 1 503 ? -15.473 22.186 -28.722 1.00 91.75 503 GLY A CA 1
ATOM 3935 C C . GLY A 1 503 ? -15.201 23.651 -29.079 1.00 91.75 503 GLY A C 1
ATOM 3936 O O . GLY A 1 503 ? -14.042 24.051 -29.177 1.00 91.75 503 GLY A O 1
ATOM 3937 N N . ASP A 1 504 ? -16.240 24.485 -29.179 1.00 91.81 504 ASP A N 1
ATOM 3938 C CA . ASP A 1 504 ? -16.087 25.926 -29.438 1.00 91.81 504 ASP A CA 1
ATOM 3939 C C . ASP A 1 504 ? -15.295 26.639 -28.313 1.00 91.81 504 ASP A C 1
ATOM 3941 O O . ASP A 1 504 ? -14.581 27.613 -28.565 1.00 91.81 504 ASP A O 1
ATOM 3945 N N . TYR A 1 505 ? -15.334 26.114 -27.080 1.00 94.44 505 TYR A N 1
ATOM 3946 C CA . TYR A 1 505 ? -14.608 26.657 -25.922 1.00 94.44 505 TYR A CA 1
ATOM 3947 C C . TYR A 1 505 ? -13.167 26.146 -25.782 1.00 94.44 505 TYR A C 1
ATOM 3949 O O . TYR A 1 505 ? -12.445 26.598 -24.890 1.00 94.44 505 TYR A O 1
ATOM 3957 N N . PHE A 1 506 ? -12.682 25.287 -26.685 1.00 94.94 506 PHE A N 1
ATOM 3958 C CA . PHE A 1 506 ? -11.249 24.979 -26.762 1.00 94.94 506 PHE A CA 1
ATOM 3959 C C . PHE A 1 506 ? -10.410 26.198 -27.150 1.00 94.94 506 PHE A C 1
ATOM 3961 O O . PHE A 1 506 ? -9.232 26.248 -26.830 1.00 94.94 506 PHE A O 1
ATOM 3968 N N . SER A 1 507 ? -11.008 27.201 -27.797 1.00 93.69 507 SER A N 1
ATOM 3969 C CA . SER A 1 507 ? -10.335 28.455 -28.165 1.00 93.69 507 SER A CA 1
ATOM 3970 C C . SER A 1 507 ? -10.723 29.640 -27.261 1.00 93.69 507 SER A C 1
ATOM 3972 O O . SER A 1 507 ? -10.568 30.791 -27.669 1.00 93.69 507 SER A O 1
ATOM 3974 N N . ASP A 1 508 ? -11.251 29.393 -26.049 1.00 95.06 508 ASP A N 1
ATOM 3975 C CA . ASP A 1 508 ? -11.578 30.463 -25.087 1.00 95.06 508 ASP A CA 1
ATOM 3976 C C . ASP A 1 508 ? -10.314 31.243 -24.686 1.00 95.06 508 ASP A C 1
ATOM 3978 O O . ASP A 1 508 ? -9.213 30.692 -24.614 1.00 95.06 508 ASP A O 1
ATOM 3982 N N . GLN A 1 509 ? -10.477 32.536 -24.398 1.00 93.12 509 GLN A N 1
ATOM 3983 C CA . GLN A 1 509 ? -9.383 33.422 -23.994 1.00 93.12 509 GLN A CA 1
ATOM 3984 C C . GLN A 1 509 ? -8.745 32.989 -22.664 1.00 93.12 509 GLN A C 1
ATOM 3986 O O . GLN A 1 509 ? -7.534 33.125 -22.489 1.00 93.12 509 GLN A O 1
ATOM 3991 N N . ASP A 1 510 ? -9.534 32.449 -21.728 1.00 95.19 510 ASP A N 1
ATOM 3992 C CA . ASP A 1 510 ? -9.049 32.031 -20.412 1.00 95.19 510 ASP A CA 1
ATOM 3993 C C . ASP A 1 510 ? -8.600 30.551 -20.422 1.00 95.19 510 ASP A C 1
ATOM 3995 O O . ASP A 1 510 ? -9.413 29.657 -20.689 1.00 95.19 510 ASP A O 1
ATOM 3999 N N . PRO A 1 511 ? -7.336 30.242 -20.071 1.00 95.00 511 PRO A N 1
ATOM 4000 C CA . PRO A 1 511 ? -6.813 28.871 -20.081 1.00 95.00 511 PRO A CA 1
ATOM 4001 C C . PRO A 1 511 ? -7.551 27.922 -19.126 1.00 95.00 511 PRO A C 1
ATOM 4003 O O . PRO A 1 511 ? -7.626 26.713 -19.365 1.00 95.00 511 PRO A O 1
ATOM 4006 N N . ARG A 1 512 ? -8.146 28.443 -18.045 1.00 95.06 512 ARG A N 1
ATOM 4007 C CA . ARG A 1 512 ? -8.908 27.621 -17.092 1.00 95.06 512 ARG A CA 1
ATOM 4008 C C . ARG A 1 512 ? -10.209 27.123 -17.712 1.00 95.06 512 ARG A C 1
ATOM 4010 O O . ARG A 1 512 ? -10.632 26.013 -17.396 1.00 95.06 512 ARG A O 1
ATOM 4017 N N . VAL A 1 513 ? -10.801 27.917 -18.606 1.00 95.94 513 VAL A N 1
ATOM 4018 C CA . VAL A 1 513 ? -12.001 27.543 -19.366 1.00 95.94 513 VAL A CA 1
ATOM 4019 C C . VAL A 1 513 ? -11.648 26.513 -20.428 1.00 95.94 513 VAL A C 1
ATOM 4021 O O . VAL A 1 513 ? -12.330 25.496 -20.508 1.00 95.94 513 VAL A O 1
ATOM 4024 N N . ARG A 1 514 ? -10.528 26.691 -21.145 1.00 96.38 514 ARG A N 1
ATOM 4025 C CA . ARG A 1 514 ? -10.009 25.671 -22.077 1.00 96.38 514 ARG A CA 1
ATOM 4026 C C . ARG A 1 514 ? -9.790 24.328 -21.374 1.00 96.38 514 ARG A C 1
ATOM 4028 O O . ARG A 1 514 ? -10.282 23.300 -21.829 1.00 96.38 514 ARG A O 1
ATOM 4035 N N . THR A 1 515 ? -9.151 24.342 -20.202 1.00 95.88 515 THR A N 1
ATOM 4036 C CA . THR A 1 515 ? -8.947 23.137 -19.376 1.00 95.88 515 THR A CA 1
ATOM 4037 C C . THR A 1 515 ? -10.280 22.498 -18.965 1.00 95.88 515 THR A C 1
ATOM 4039 O O . THR A 1 515 ? -10.443 21.282 -19.056 1.00 95.88 515 THR A O 1
ATOM 4042 N N . ALA A 1 516 ? -11.247 23.302 -18.508 1.00 95.88 516 ALA A N 1
ATOM 4043 C CA . ALA A 1 516 ? -12.570 22.814 -18.121 1.00 95.88 516 ALA A CA 1
ATOM 4044 C C . ALA A 1 516 ? -13.343 22.221 -19.310 1.00 95.88 516 ALA A C 1
ATOM 4046 O O . ALA A 1 516 ? -14.020 21.211 -19.135 1.00 95.88 516 ALA A O 1
ATOM 4047 N N . ALA A 1 517 ? -13.209 22.799 -20.506 1.00 96.69 517 ALA A N 1
ATOM 4048 C CA . ALA A 1 517 ? -13.825 22.293 -21.728 1.00 96.69 517 ALA A CA 1
ATOM 4049 C C . ALA A 1 517 ? -13.245 20.928 -22.119 1.00 96.69 517 ALA A C 1
ATOM 4051 O O . ALA A 1 517 ? -14.003 19.994 -22.375 1.00 96.69 517 ALA A O 1
ATOM 4052 N N . ILE A 1 518 ? -11.915 20.771 -22.094 1.00 96.56 518 ILE A N 1
ATOM 4053 C CA . ILE A 1 518 ? -11.264 19.484 -22.393 1.00 96.56 518 ILE A CA 1
ATOM 4054 C C . ILE A 1 518 ? -11.700 18.414 -21.385 1.00 96.56 518 ILE A C 1
ATOM 4056 O O . ILE A 1 518 ? -12.118 17.329 -21.781 1.00 96.56 518 ILE A O 1
ATOM 4060 N N . LYS A 1 519 ? -11.685 18.732 -20.083 1.00 96.19 519 LYS A N 1
ATOM 4061 C CA . LYS A 1 519 ? -12.146 17.809 -19.031 1.00 96.19 519 LYS A CA 1
ATOM 4062 C C . LYS A 1 519 ? -13.621 17.439 -19.183 1.00 96.19 519 LYS A C 1
ATOM 4064 O O . LYS A 1 519 ? -13.975 16.286 -18.982 1.00 96.19 519 LYS A O 1
ATOM 4069 N N . ALA A 1 520 ? -14.476 18.385 -19.570 1.00 94.81 520 ALA A N 1
ATOM 4070 C CA . ALA A 1 520 ? -15.882 18.106 -19.848 1.00 94.81 520 ALA A CA 1
ATOM 4071 C C . ALA A 1 520 ? -16.059 17.165 -21.052 1.00 94.81 520 ALA A C 1
ATOM 4073 O O . ALA A 1 520 ? -16.894 16.266 -21.000 1.00 94.81 520 ALA A O 1
ATOM 4074 N N . MET A 1 521 ? -15.255 17.336 -22.108 1.00 94.81 521 MET A N 1
ATOM 4075 C CA . MET A 1 521 ? -15.249 16.439 -23.268 1.00 94.81 521 MET A CA 1
ATOM 4076 C C . MET A 1 521 ? -14.812 15.017 -22.884 1.00 94.81 521 MET A C 1
ATOM 4078 O O . MET A 1 521 ? -15.455 14.047 -23.280 1.00 94.81 521 MET A O 1
ATOM 4082 N N . LEU A 1 522 ? -13.756 14.892 -22.073 1.00 94.88 522 LEU A N 1
ATOM 4083 C CA . LEU A 1 522 ? -13.287 13.609 -21.538 1.00 94.88 522 LEU A CA 1
ATOM 4084 C C . LEU A 1 522 ? -14.353 12.941 -20.655 1.00 94.88 522 LEU A C 1
ATOM 4086 O O . LEU A 1 522 ? -14.627 11.758 -20.823 1.00 94.88 522 LEU A O 1
ATOM 4090 N N . GLN A 1 523 ? -15.036 13.708 -19.800 1.00 93.75 523 GLN A N 1
ATOM 4091 C CA . GLN A 1 523 ? -16.124 13.197 -18.961 1.00 93.75 523 GLN A CA 1
ATOM 4092 C C . GLN A 1 523 ? -17.298 12.645 -19.785 1.00 93.75 523 GLN A C 1
ATOM 4094 O O . GLN A 1 523 ? -17.895 11.638 -19.406 1.00 93.75 523 GLN A O 1
ATOM 4099 N N . LEU A 1 524 ? -17.642 13.280 -20.915 1.00 90.88 524 LEU A N 1
ATOM 4100 C CA . LEU A 1 524 ? -18.655 12.743 -21.832 1.00 90.88 524 LEU A CA 1
ATOM 4101 C C . LEU A 1 524 ? -18.217 11.401 -22.423 1.00 90.88 524 LEU A C 1
ATOM 4103 O O . LEU A 1 524 ? -19.031 10.483 -22.521 1.00 90.88 524 LEU A O 1
ATOM 4107 N N . HIS A 1 525 ? -16.940 11.280 -22.787 1.00 92.38 525 HIS A N 1
ATOM 4108 C CA . HIS A 1 525 ? -16.387 10.030 -23.290 1.00 92.38 525 HIS A CA 1
ATOM 4109 C C . HIS A 1 525 ? -16.435 8.907 -22.246 1.00 92.38 525 HIS A C 1
ATOM 4111 O O . HIS A 1 525 ? -16.916 7.821 -22.559 1.00 92.38 525 HIS A O 1
ATOM 4117 N N . GLU A 1 526 ? -16.030 9.179 -21.002 1.00 92.38 526 GLU A N 1
ATOM 4118 C CA . GLU A 1 526 ? -16.100 8.217 -19.889 1.00 92.38 526 GLU A CA 1
ATOM 4119 C C . GLU A 1 526 ? -17.530 7.720 -19.626 1.00 92.38 526 GLU A C 1
ATOM 4121 O O . GLU A 1 526 ? -17.734 6.576 -19.227 1.00 92.38 526 GLU A O 1
ATOM 4126 N N . ARG A 1 527 ? -18.539 8.559 -19.897 1.00 88.25 527 ARG A N 1
ATOM 4127 C CA . ARG A 1 527 ? -19.965 8.201 -19.807 1.00 88.25 527 ARG A CA 1
ATOM 4128 C C . ARG A 1 527 ? -20.482 7.407 -21.020 1.00 88.25 527 ARG A C 1
ATOM 4130 O O . ARG A 1 527 ? -21.666 7.087 -21.065 1.00 88.25 527 ARG A O 1
ATOM 4137 N N . GLY A 1 528 ? -19.626 7.090 -21.993 1.00 85.62 528 GLY A N 1
ATOM 4138 C CA . GLY A 1 528 ? -19.933 6.240 -23.149 1.00 85.62 528 GLY A CA 1
ATOM 4139 C C . GLY A 1 528 ? -20.194 6.979 -24.466 1.00 85.62 528 GLY A C 1
ATOM 4140 O O . GLY A 1 528 ? -20.497 6.335 -25.471 1.00 85.62 528 GLY A O 1
ATOM 4141 N N . LEU A 1 529 ? -20.073 8.312 -24.514 1.00 86.69 529 LEU A N 1
ATOM 4142 C CA . LEU A 1 529 ? -20.299 9.072 -25.746 1.00 86.69 529 LEU A CA 1
ATOM 4143 C C . LEU A 1 529 ? -19.060 9.049 -26.662 1.00 86.69 529 LEU A C 1
ATOM 4145 O O . LEU A 1 529 ? -17.945 9.399 -26.275 1.00 86.69 529 LEU A O 1
ATOM 4149 N N . LYS A 1 530 ? -19.258 8.644 -27.922 1.00 88.62 530 LYS A N 1
ATOM 4150 C CA . LYS A 1 530 ? -18.182 8.579 -28.920 1.00 88.62 530 LYS A CA 1
ATOM 4151 C C . LYS A 1 530 ? -17.833 9.982 -29.428 1.00 88.62 530 LYS A C 1
ATOM 4153 O O . LYS A 1 530 ? -18.666 10.656 -30.043 1.00 88.62 530 LYS A O 1
ATOM 4158 N N . LEU A 1 531 ? -16.597 10.412 -29.179 1.00 91.00 531 LEU A N 1
ATOM 4159 C CA . LEU A 1 531 ? -16.093 11.722 -29.599 1.00 91.00 531 LEU A CA 1
ATOM 4160 C C . LEU A 1 531 ? -15.975 11.807 -31.124 1.00 91.00 531 LEU A C 1
ATOM 4162 O O . LEU A 1 531 ? -15.575 10.841 -31.774 1.00 91.00 531 LEU A O 1
ATOM 4166 N N . HIS A 1 532 ? -16.305 12.956 -31.713 1.00 90.19 532 HIS A N 1
ATOM 4167 C CA . HIS A 1 532 ? -16.090 13.192 -33.141 1.00 90.19 532 HIS A CA 1
ATOM 4168 C C . HIS A 1 532 ? -14.597 13.295 -33.482 1.00 90.19 532 HIS A C 1
ATOM 4170 O O . HIS A 1 532 ? -13.850 14.017 -32.827 1.00 90.19 532 HIS A O 1
ATOM 4176 N N . GLN A 1 533 ? -14.178 12.669 -34.584 1.00 89.88 533 GLN A N 1
ATOM 4177 C CA . GLN A 1 533 ? -12.792 12.723 -35.063 1.00 89.88 533 GLN A CA 1
ATOM 4178 C C . GLN A 1 533 ? -12.287 14.158 -35.318 1.00 89.88 533 GLN A C 1
ATOM 4180 O O . GLN A 1 533 ? -11.106 14.441 -35.143 1.00 89.88 533 GLN A O 1
ATOM 4185 N N . THR A 1 534 ? -13.169 15.104 -35.665 1.00 89.00 534 THR A N 1
ATOM 4186 C CA . THR A 1 534 ? -12.813 16.522 -35.885 1.00 89.00 534 THR A CA 1
ATOM 4187 C C . THR A 1 534 ? -12.167 17.189 -34.669 1.00 89.00 534 THR A C 1
ATOM 4189 O O . THR A 1 534 ? -11.458 18.184 -34.823 1.00 89.00 534 THR A O 1
ATOM 4192 N N . ILE A 1 535 ? -12.406 16.648 -33.469 1.00 92.06 535 ILE A N 1
ATOM 4193 C CA . ILE A 1 535 ? -11.818 17.116 -32.211 1.00 92.06 535 ILE A CA 1
ATOM 4194 C C . ILE A 1 535 ? -10.300 16.903 -32.202 1.00 92.06 535 ILE A C 1
ATOM 4196 O O . ILE A 1 535 ? -9.594 17.709 -31.603 1.00 92.06 535 ILE A O 1
ATOM 4200 N N . TYR A 1 536 ? -9.782 15.900 -32.922 1.00 92.81 536 TYR A N 1
ATOM 4201 C CA . TYR A 1 536 ? -8.349 15.608 -33.002 1.00 92.81 536 TYR A CA 1
ATOM 4202 C C . TYR A 1 536 ? -7.528 16.842 -33.399 1.00 92.81 536 TYR A C 1
ATOM 4204 O O . TYR A 1 536 ? -6.672 17.299 -32.649 1.00 92.81 536 TYR A O 1
ATOM 4212 N N . ASN A 1 537 ? -7.884 17.474 -34.521 1.00 90.06 537 ASN A N 1
ATOM 4213 C CA . ASN A 1 537 ? -7.189 18.659 -35.032 1.00 90.06 537 ASN A CA 1
ATOM 4214 C C . ASN A 1 537 ? -7.272 19.862 -34.080 1.00 90.06 537 ASN A C 1
ATOM 4216 O O . ASN A 1 537 ? -6.393 20.722 -34.085 1.00 90.06 537 ASN A O 1
ATOM 4220 N N . GLN A 1 538 ? -8.345 19.959 -33.291 1.00 91.69 538 GLN A N 1
ATOM 4221 C CA . GLN A 1 538 ? -8.477 20.998 -32.272 1.00 91.69 538 GLN A CA 1
ATOM 4222 C C . GLN A 1 538 ? -7.579 20.687 -31.071 1.00 91.69 538 GLN A C 1
ATOM 4224 O O . GLN A 1 538 ? -6.879 21.577 -30.600 1.00 91.69 538 GLN A O 1
ATOM 4229 N N . ALA A 1 539 ? -7.533 19.426 -30.635 1.00 94.06 539 ALA A N 1
ATOM 4230 C CA . ALA A 1 539 ? -6.682 18.968 -29.545 1.00 94.06 539 ALA A CA 1
ATOM 4231 C C . ALA A 1 539 ? -5.186 19.111 -29.876 1.00 94.06 539 ALA A C 1
ATOM 4233 O O . ALA A 1 539 ? -4.428 19.582 -29.033 1.00 94.06 539 ALA A O 1
ATOM 4234 N N . CYS A 1 540 ? -4.764 18.829 -31.116 1.00 92.06 540 CYS A N 1
ATOM 4235 C CA . CYS A 1 540 ? -3.377 19.034 -31.553 1.00 92.06 540 CYS A CA 1
ATOM 4236 C C . CYS A 1 540 ? -2.912 20.488 -31.392 1.00 92.06 540 CYS A C 1
ATOM 4238 O O . CYS A 1 540 ? -1.772 20.724 -31.008 1.00 92.06 540 CYS A O 1
ATOM 4240 N N . LYS A 1 541 ? -3.788 21.475 -31.629 1.00 92.12 541 LYS A N 1
ATOM 4241 C CA . LYS A 1 541 ? -3.451 22.898 -31.433 1.00 92.12 541 LYS A CA 1
ATOM 4242 C C . LYS A 1 541 ? -3.229 23.251 -29.960 1.00 92.12 541 LYS A C 1
ATOM 4244 O O . LYS A 1 541 ? -2.473 24.170 -29.668 1.00 92.12 541 LYS A O 1
ATOM 4249 N N . LEU A 1 542 ? -3.872 22.525 -29.045 1.00 95.44 542 LEU A N 1
ATOM 4250 C CA . LEU A 1 542 ? -3.782 22.745 -27.598 1.00 95.44 542 LEU A CA 1
ATOM 4251 C C . LEU A 1 542 ? -2.496 22.170 -26.987 1.00 95.44 542 LEU A C 1
ATOM 4253 O O . LEU A 1 542 ? -2.173 22.498 -25.849 1.00 95.44 542 LEU A O 1
ATOM 4257 N N . LEU A 1 543 ? -1.736 21.356 -27.729 1.00 93.62 543 LEU A N 1
ATOM 4258 C CA . LEU A 1 543 ? -0.422 20.876 -27.285 1.00 93.62 543 LEU A CA 1
ATOM 4259 C C . LEU A 1 543 ? 0.608 22.000 -27.156 1.00 93.62 543 LEU A C 1
ATOM 4261 O O . LEU A 1 543 ? 1.521 21.894 -26.351 1.00 93.62 543 LEU A O 1
ATOM 4265 N N . SER A 1 544 ? 0.459 23.083 -27.919 1.00 92.88 544 SER A N 1
ATOM 4266 C CA . SER A 1 544 ? 1.345 24.253 -27.866 1.00 92.88 544 SER A CA 1
ATOM 4267 C C . SER A 1 544 ? 0.769 25.396 -27.021 1.00 92.88 544 SER A C 1
ATOM 4269 O O . SER A 1 544 ? 1.168 26.543 -27.193 1.00 92.88 544 SER A O 1
ATOM 4271 N N . ASP A 1 545 ? -0.199 25.109 -26.143 1.00 95.88 545 ASP A N 1
ATOM 4272 C CA . ASP A 1 545 ? -0.799 26.111 -25.257 1.00 95.88 545 ASP A CA 1
ATOM 4273 C C . ASP A 1 545 ? 0.205 26.595 -24.201 1.00 95.88 545 ASP A C 1
ATOM 4275 O O . ASP A 1 545 ? 0.966 25.804 -23.643 1.00 95.88 545 ASP A O 1
ATOM 4279 N N . ASP A 1 546 ? 0.175 27.883 -23.861 1.00 92.81 546 ASP A N 1
ATOM 4280 C CA . ASP A 1 546 ? 1.066 28.465 -22.850 1.00 92.81 546 ASP A CA 1
ATOM 4281 C C . ASP A 1 546 ? 0.846 27.863 -21.444 1.00 92.81 546 ASP A C 1
ATOM 4283 O O . ASP A 1 546 ? 1.755 27.863 -20.610 1.00 92.81 546 ASP A O 1
ATOM 4287 N N . TYR A 1 547 ? -0.346 27.320 -21.164 1.00 95.19 547 TYR A N 1
ATOM 4288 C CA . TYR A 1 547 ? -0.726 26.811 -19.846 1.00 95.19 547 TYR A CA 1
ATOM 4289 C C . TYR A 1 547 ? -0.576 25.286 -19.726 1.00 95.19 547 TYR A C 1
ATOM 4291 O O . TYR A 1 547 ? -1.194 24.514 -20.462 1.00 95.19 547 TYR A O 1
ATOM 4299 N N . GLU A 1 548 ? 0.193 24.834 -18.733 1.00 95.00 548 GLU A N 1
ATOM 4300 C CA . GLU A 1 548 ? 0.539 23.415 -18.547 1.00 95.00 548 GLU A CA 1
ATOM 4301 C C . GLU A 1 548 ? -0.685 22.502 -18.336 1.00 95.00 548 GLU A C 1
ATOM 4303 O O . GLU A 1 548 ? -0.724 21.394 -18.867 1.00 95.00 548 GLU A O 1
ATOM 4308 N N . GLN A 1 549 ? -1.726 22.956 -17.624 1.00 95.12 549 GLN A N 1
ATOM 4309 C CA . GLN A 1 549 ? -2.924 22.145 -17.374 1.00 95.12 549 GLN A CA 1
ATOM 4310 C C . GLN A 1 549 ? -3.751 21.940 -18.651 1.00 95.12 549 GLN A C 1
ATOM 4312 O O . GLN A 1 549 ? -4.426 20.916 -18.771 1.00 95.12 549 GLN A O 1
ATOM 4317 N N . VAL A 1 550 ? -3.694 22.886 -19.600 1.00 96.75 550 VAL A N 1
ATOM 4318 C CA . VAL A 1 550 ? -4.325 22.726 -20.918 1.00 96.75 550 VAL A CA 1
ATOM 4319 C C . VAL A 1 550 ? -3.553 21.687 -21.718 1.00 96.75 550 VAL A C 1
ATOM 4321 O O . VAL A 1 550 ? -4.173 20.743 -22.202 1.00 96.75 550 VAL A O 1
ATOM 4324 N N . ARG A 1 551 ? -2.219 21.805 -21.786 1.00 96.81 551 ARG A N 1
ATOM 4325 C CA . ARG A 1 551 ? -1.365 20.834 -22.487 1.00 96.81 551 ARG A CA 1
ATOM 4326 C C . ARG A 1 551 ? -1.546 19.421 -21.930 1.00 96.81 551 ARG A C 1
ATOM 4328 O O . ARG A 1 551 ? -1.837 18.507 -22.690 1.00 96.81 551 ARG A O 1
ATOM 4335 N N . SER A 1 552 ? -1.491 19.251 -20.607 1.00 96.31 552 SER A N 1
ATOM 4336 C CA . SER A 1 552 ? -1.699 17.957 -19.934 1.00 96.31 552 SER A CA 1
ATOM 4337 C C . SER A 1 552 ? -3.059 17.328 -20.282 1.00 96.31 552 SER A C 1
ATOM 4339 O O . SER A 1 552 ? -3.128 16.159 -20.664 1.00 96.31 552 SER A O 1
ATOM 4341 N N . ALA A 1 553 ? -4.144 18.110 -20.237 1.00 96.25 553 ALA A N 1
ATOM 4342 C CA . ALA A 1 553 ? -5.472 17.628 -20.616 1.00 96.25 553 ALA A CA 1
ATOM 4343 C C . ALA A 1 553 ? -5.586 17.341 -22.128 1.00 96.25 553 ALA A C 1
ATOM 4345 O O . ALA A 1 553 ? -6.273 16.401 -22.530 1.00 96.25 553 ALA A O 1
ATOM 4346 N N . ALA A 1 554 ? -4.910 18.125 -22.973 1.00 97.00 554 ALA A N 1
ATOM 4347 C CA . ALA A 1 554 ? -4.887 17.934 -24.419 1.00 97.00 554 ALA A CA 1
ATOM 4348 C C . ALA A 1 554 ? -4.194 16.623 -24.815 1.00 97.00 554 ALA A C 1
ATOM 4350 O O . ALA A 1 554 ? -4.718 15.912 -25.670 1.00 97.00 554 ALA A O 1
ATOM 4351 N N . VAL A 1 555 ? -3.090 16.255 -24.152 1.00 96.50 555 VAL A N 1
ATOM 4352 C CA . VAL A 1 555 ? -2.419 14.953 -24.337 1.00 96.50 555 VAL A CA 1
ATOM 4353 C C . VAL A 1 555 ? -3.395 13.802 -24.080 1.00 96.50 555 VAL A C 1
ATOM 4355 O O . VAL A 1 555 ? -3.505 12.889 -24.898 1.00 96.50 555 VAL A O 1
ATOM 4358 N N . GLN A 1 556 ? -4.177 13.874 -22.998 1.00 96.62 556 GLN A N 1
ATOM 4359 C CA . GLN A 1 556 ? -5.200 12.868 -22.696 1.00 96.62 556 GLN A CA 1
ATOM 4360 C C . GLN A 1 556 ? -6.310 12.820 -23.756 1.00 96.62 556 GLN A C 1
ATOM 4362 O O . GLN A 1 556 ? -6.740 11.737 -24.148 1.00 96.62 556 GLN A O 1
ATOM 4367 N N . LEU A 1 557 ? -6.765 13.973 -24.250 1.00 96.38 557 LEU A N 1
ATOM 4368 C CA . LEU A 1 557 ? -7.792 14.035 -25.293 1.00 96.38 557 LEU A CA 1
ATOM 4369 C C . LEU A 1 557 ? -7.303 13.452 -26.627 1.00 96.38 557 LEU A C 1
ATOM 4371 O O . LEU A 1 557 ? -8.050 12.728 -27.283 1.00 96.38 557 LEU A O 1
ATOM 4375 N N . ILE A 1 558 ? -6.054 13.727 -27.008 1.00 95.56 558 ILE A N 1
ATOM 4376 C CA . ILE A 1 558 ? -5.411 13.143 -28.195 1.00 95.56 558 ILE A CA 1
ATOM 4377 C C . ILE A 1 558 ? -5.327 11.627 -28.060 1.00 95.56 558 ILE A C 1
ATOM 4379 O O . ILE A 1 558 ? -5.735 10.918 -28.980 1.00 95.56 558 ILE A O 1
ATOM 4383 N N . TRP A 1 559 ? -4.890 11.134 -26.898 1.00 96.12 559 TRP A N 1
ATOM 4384 C CA . TRP A 1 559 ? -4.860 9.704 -26.609 1.00 96.12 559 TRP A CA 1
ATOM 4385 C C . TRP A 1 559 ? -6.250 9.066 -26.771 1.00 96.12 559 TRP A C 1
ATOM 4387 O O . TRP A 1 559 ? -6.388 8.131 -27.558 1.00 96.12 559 TRP A O 1
ATOM 4397 N N . VAL A 1 560 ? -7.301 9.611 -26.143 1.00 95.56 560 VAL A N 1
ATOM 4398 C CA . VAL A 1 560 ? -8.674 9.078 -26.273 1.00 95.56 560 VAL A CA 1
ATOM 4399 C C . VAL A 1 560 ? -9.116 9.004 -27.736 1.00 95.56 560 VAL A C 1
ATOM 4401 O O . VAL A 1 560 ? -9.611 7.973 -28.191 1.00 95.56 560 VAL A O 1
ATOM 4404 N N . VAL A 1 561 ? -8.945 10.089 -28.498 1.00 93.94 561 VAL A N 1
ATOM 4405 C CA . VAL A 1 561 ? -9.385 10.128 -29.902 1.00 93.94 561 VAL A CA 1
ATOM 4406 C C . VAL A 1 561 ? -8.577 9.147 -30.761 1.00 93.94 561 VAL A C 1
ATOM 4408 O O . VAL A 1 561 ? -9.153 8.522 -31.653 1.00 93.94 561 VAL A O 1
ATOM 4411 N N . SER A 1 562 ? -7.292 8.947 -30.450 1.00 93.12 562 SER A N 1
ATOM 4412 C CA . SER A 1 562 ? -6.436 7.964 -31.125 1.00 93.12 562 SER A CA 1
ATOM 4413 C C . SER A 1 562 ? -6.880 6.520 -30.925 1.00 93.12 562 SER A C 1
ATOM 4415 O O . SER A 1 562 ? -6.890 5.751 -31.882 1.00 93.12 562 SER A O 1
ATOM 4417 N N . GLN A 1 563 ? -7.358 6.177 -29.727 1.00 92.31 563 GLN A N 1
ATOM 4418 C CA . GLN A 1 563 ? -7.893 4.845 -29.436 1.00 92.31 563 GLN A CA 1
ATOM 4419 C C . GLN A 1 563 ? -9.272 4.613 -30.076 1.00 92.31 563 GLN A C 1
ATOM 4421 O O . GLN A 1 563 ? -9.629 3.481 -30.393 1.00 92.31 563 GLN A O 1
ATOM 4426 N N . LEU A 1 564 ? -10.057 5.675 -30.299 1.00 92.56 564 LEU A N 1
ATOM 4427 C CA . LEU A 1 564 ? -11.377 5.580 -30.938 1.00 92.56 564 LEU A CA 1
ATOM 4428 C C . LEU A 1 564 ? -11.315 5.400 -32.464 1.00 92.56 564 LEU A C 1
ATOM 4430 O O . LEU A 1 564 ? -12.245 4.821 -33.037 1.00 92.56 564 LEU A O 1
ATOM 4434 N N . TYR A 1 565 ? -10.275 5.930 -33.116 1.00 92.94 565 TYR A N 1
ATOM 4435 C CA . TYR A 1 565 ? -10.121 5.935 -34.578 1.00 92.94 565 TYR A CA 1
ATOM 4436 C C . TYR A 1 565 ? -8.686 5.588 -35.027 1.00 92.94 565 TYR A C 1
ATOM 4438 O O . TYR A 1 565 ? -8.085 6.372 -35.765 1.00 92.94 565 TYR A O 1
ATOM 4446 N N . PRO A 1 566 ? -8.131 4.431 -34.626 1.00 90.62 566 PRO A N 1
ATOM 4447 C CA . PRO A 1 566 ? -6.716 4.117 -34.838 1.00 90.62 566 PRO A CA 1
ATOM 4448 C C . PRO A 1 566 ? -6.319 4.053 -36.322 1.00 90.62 566 PRO A C 1
ATOM 4450 O O . PRO A 1 566 ? -5.284 4.589 -36.710 1.00 90.62 566 PRO A O 1
ATOM 4453 N N . GLU A 1 567 ? -7.188 3.485 -37.164 1.00 89.62 567 GLU A N 1
ATOM 4454 C CA . GLU A 1 567 ? -6.958 3.292 -38.606 1.00 89.62 567 GLU A CA 1
ATOM 4455 C C . GLU A 1 567 ? -7.307 4.512 -39.471 1.00 89.62 567 GLU A C 1
ATOM 4457 O O . GLU A 1 567 ? -7.185 4.468 -40.695 1.00 89.62 567 GLU A O 1
ATOM 4462 N N . SER A 1 568 ? -7.788 5.608 -38.876 1.00 90.81 568 SER A N 1
ATOM 4463 C CA . SER A 1 568 ? -8.097 6.791 -39.675 1.00 90.81 568 SER A CA 1
ATOM 4464 C C . SER A 1 568 ? -6.820 7.409 -40.227 1.00 90.81 568 SER A C 1
ATOM 4466 O O . SER A 1 568 ? -5.852 7.585 -39.501 1.00 90.81 568 SER A O 1
ATOM 4468 N N . ILE A 1 569 ? -6.853 7.841 -41.482 1.00 87.75 569 ILE A N 1
ATOM 4469 C CA . ILE A 1 569 ? -5.724 8.519 -42.119 1.00 87.75 569 ILE A CA 1
ATOM 4470 C C . ILE A 1 569 ? -5.823 10.027 -41.868 1.00 87.75 569 ILE A C 1
ATOM 4472 O O . ILE A 1 569 ? -6.909 10.606 -41.967 1.00 87.75 569 ILE A O 1
ATOM 4476 N N . VAL A 1 570 ? -4.699 10.655 -41.523 1.00 84.44 570 VAL A N 1
ATOM 4477 C CA . VAL A 1 570 ? -4.589 12.100 -41.291 1.00 84.44 570 VAL A CA 1
ATOM 4478 C C . VAL A 1 570 ? -3.444 12.654 -42.146 1.00 84.44 570 VAL A C 1
ATOM 4480 O O . VAL A 1 570 ? -2.378 12.036 -42.198 1.00 84.44 570 VAL A O 1
ATOM 4483 N N . PRO A 1 571 ? -3.634 13.796 -42.835 1.00 79.00 571 PRO A N 1
ATOM 4484 C CA . PRO A 1 571 ? -2.554 14.437 -43.572 1.00 79.00 571 PRO A CA 1
ATOM 4485 C C . PRO A 1 571 ? -1.591 15.127 -42.606 1.00 79.00 571 PRO A C 1
ATOM 4487 O O . PRO A 1 571 ? -2.017 15.829 -41.683 1.00 79.00 571 PRO A O 1
ATOM 4490 N N . ILE A 1 572 ? -0.292 14.984 -42.847 1.00 69.12 572 ILE A N 1
ATOM 4491 C CA . ILE A 1 572 ? 0.727 15.702 -42.079 1.00 69.12 572 ILE A CA 1
ATOM 4492 C C . ILE A 1 572 ? 0.800 17.152 -42.590 1.00 69.12 572 ILE A C 1
ATOM 4494 O O . ILE A 1 572 ? 0.950 17.367 -43.787 1.00 69.12 572 ILE A O 1
ATOM 4498 N N . PRO A 1 573 ? 0.734 18.190 -41.734 1.00 60.28 573 PRO A N 1
ATOM 4499 C CA . PRO A 1 573 ? 0.779 19.587 -42.194 1.00 60.28 573 PRO A CA 1
ATOM 4500 C C . PRO A 1 573 ? 2.086 19.973 -42.909 1.00 60.28 573 PRO A C 1
ATOM 4502 O O . PRO A 1 573 ? 2.116 20.923 -43.692 1.00 60.28 573 PRO A O 1
ATOM 4505 N N . SER A 1 574 ? 3.161 19.244 -42.607 1.00 57.44 574 SER A N 1
ATOM 4506 C CA . SER A 1 574 ? 4.546 19.520 -43.000 1.00 57.44 574 SER A CA 1
ATOM 4507 C C . SER A 1 574 ? 5.030 18.706 -44.215 1.00 57.44 574 SER A C 1
ATOM 4509 O O . SER A 1 574 ? 6.080 19.026 -44.777 1.00 57.44 574 SER A O 1
ATOM 4511 N N . SER A 1 575 ? 4.290 17.675 -44.642 1.00 61.47 575 SER A N 1
ATOM 4512 C CA . SER A 1 575 ? 4.624 16.805 -45.781 1.00 61.47 575 SER A CA 1
ATOM 4513 C C . SER A 1 575 ? 3.368 16.432 -46.581 1.00 61.47 575 SER A C 1
ATOM 4515 O O . SER A 1 575 ? 2.254 16.522 -46.091 1.00 61.47 575 SER A O 1
ATOM 4517 N N . ASN A 1 576 ? 3.524 16.005 -47.837 1.00 61.41 576 ASN A N 1
ATOM 4518 C CA . ASN A 1 576 ? 2.406 15.500 -48.655 1.00 61.41 576 ASN A CA 1
ATOM 4519 C C . ASN A 1 576 ? 2.069 14.025 -48.338 1.00 61.41 576 ASN A C 1
ATOM 4521 O O . ASN A 1 576 ? 1.528 13.316 -49.185 1.00 61.41 576 ASN A O 1
ATOM 4525 N N . GLU A 1 577 ? 2.455 13.549 -47.156 1.00 68.50 577 GLU A N 1
ATOM 4526 C CA . GLU A 1 577 ? 2.331 12.154 -46.748 1.00 68.50 577 GLU A CA 1
ATOM 4527 C C . GLU A 1 577 ? 1.118 11.965 -45.832 1.00 68.50 577 GLU A C 1
ATOM 4529 O O . GLU A 1 577 ? 0.637 12.888 -45.167 1.00 68.50 577 GLU A O 1
ATOM 4534 N N . GLU A 1 578 ? 0.615 10.738 -45.833 1.00 79.19 578 GLU A N 1
ATOM 4535 C CA . GLU A 1 578 ? -0.557 10.302 -45.089 1.00 79.19 578 GLU A CA 1
ATOM 4536 C C . GLU A 1 578 ? -0.118 9.280 -44.037 1.00 79.19 578 GLU A C 1
ATOM 4538 O O . GLU A 1 578 ? 0.618 8.342 -44.346 1.00 79.19 578 GLU A O 1
ATOM 4543 N N . ILE A 1 579 ? -0.563 9.460 -42.793 1.00 84.31 579 ILE A N 1
ATOM 4544 C CA . ILE A 1 579 ? -0.217 8.589 -41.662 1.00 84.31 579 ILE A CA 1
ATOM 4545 C C . ILE A 1 579 ? -1.481 8.169 -40.908 1.00 84.31 579 ILE A C 1
ATOM 4547 O O . ILE A 1 579 ? -2.495 8.876 -40.919 1.00 84.31 579 ILE A O 1
ATOM 4551 N N . ARG A 1 580 ? -1.435 7.005 -40.250 1.00 88.38 580 ARG A N 1
ATOM 4552 C CA . ARG A 1 580 ? -2.506 6.571 -39.347 1.00 88.38 580 ARG A CA 1
ATOM 4553 C C . ARG A 1 580 ? -2.579 7.501 -38.139 1.00 88.38 580 ARG A C 1
ATOM 4555 O O . ARG A 1 580 ? -1.559 7.903 -37.583 1.00 88.38 580 ARG A O 1
ATOM 4562 N N . LEU A 1 581 ? -3.795 7.800 -37.699 1.00 90.44 581 LEU A N 1
ATOM 4563 C CA . LEU A 1 581 ? -4.069 8.728 -36.607 1.00 90.44 581 LEU A CA 1
ATOM 4564 C C . LEU A 1 581 ? -3.410 8.265 -35.307 1.00 90.44 581 LEU A C 1
ATOM 4566 O O . LEU A 1 581 ? -2.898 9.098 -34.568 1.00 90.44 581 LEU A O 1
ATOM 4570 N N . VAL A 1 582 ? -3.375 6.953 -35.043 1.00 91.06 582 VAL A N 1
ATOM 4571 C CA . VAL A 1 582 ? -2.697 6.406 -33.857 1.00 91.06 582 VAL A CA 1
ATOM 4572 C C . VAL A 1 582 ? -1.186 6.654 -33.868 1.00 91.06 582 VAL A C 1
ATOM 4574 O O . VAL A 1 582 ? -0.636 7.000 -32.826 1.00 91.06 582 VAL A O 1
ATOM 4577 N N . ASP A 1 583 ? -0.530 6.550 -35.028 1.00 88.94 583 ASP A N 1
ATOM 4578 C CA . ASP A 1 583 ? 0.917 6.759 -35.154 1.00 88.94 583 ASP A CA 1
ATOM 4579 C C . ASP A 1 583 ? 1.269 8.264 -35.071 1.00 88.94 583 ASP A C 1
ATOM 4581 O O . ASP A 1 583 ? 2.215 8.637 -34.378 1.00 88.94 583 ASP A O 1
ATOM 4585 N N . ASP A 1 584 ? 0.470 9.152 -35.684 1.00 87.88 584 ASP A N 1
ATOM 4586 C CA . ASP A 1 584 ? 0.631 10.614 -35.533 1.00 87.88 584 ASP A CA 1
ATOM 4587 C C . ASP A 1 584 ? 0.387 11.066 -34.085 1.00 87.88 584 ASP A C 1
ATOM 4589 O O . ASP A 1 584 ? 1.170 11.835 -33.521 1.00 87.88 584 ASP A O 1
ATOM 4593 N N . ALA A 1 585 ? -0.666 10.546 -33.446 1.00 91.69 585 ALA A N 1
ATOM 4594 C CA . ALA A 1 585 ? -0.968 10.829 -32.048 1.00 91.69 585 ALA A CA 1
ATOM 4595 C C . ALA A 1 585 ? 0.168 10.369 -31.129 1.00 91.69 585 ALA A C 1
ATOM 4597 O O . ALA A 1 585 ? 0.564 11.116 -30.234 1.00 91.69 585 ALA A O 1
ATOM 4598 N N . PHE A 1 586 ? 0.718 9.176 -31.374 1.00 91.56 586 PHE A N 1
ATOM 4599 C CA . PHE A 1 586 ? 1.852 8.644 -30.627 1.00 91.56 586 PHE A CA 1
ATOM 4600 C C . PHE A 1 586 ? 3.071 9.561 -30.744 1.00 91.56 586 PHE A C 1
ATOM 4602 O O . PHE A 1 586 ? 3.590 10.004 -29.723 1.00 91.56 586 PHE A O 1
ATOM 4609 N N . GLY A 1 587 ? 3.462 9.954 -31.962 1.00 88.44 587 GLY A N 1
ATOM 4610 C CA . GLY A 1 587 ? 4.582 10.876 -32.176 1.00 88.44 587 GLY A CA 1
ATOM 4611 C C . GLY A 1 587 ? 4.397 12.232 -31.483 1.00 88.44 587 GLY A C 1
ATOM 4612 O O . GLY A 1 587 ? 5.339 12.765 -30.889 1.00 88.44 587 GLY A O 1
ATOM 4613 N N . LYS A 1 588 ? 3.170 12.772 -31.483 1.00 90.19 588 LYS A N 1
ATOM 4614 C CA . LYS A 1 588 ? 2.847 14.015 -30.764 1.00 90.19 588 LYS A CA 1
ATOM 4615 C C . LYS A 1 588 ? 2.906 13.848 -29.250 1.00 90.19 588 LYS A C 1
ATOM 4617 O O . LYS A 1 588 ? 3.411 14.742 -28.582 1.00 90.19 588 LYS A O 1
ATOM 4622 N N . ILE A 1 589 ? 2.427 12.733 -28.697 1.00 93.75 589 ILE A N 1
ATOM 4623 C CA . ILE A 1 589 ? 2.519 12.457 -27.255 1.00 93.75 589 ILE A CA 1
ATOM 4624 C C . ILE A 1 589 ? 3.982 12.236 -26.845 1.00 93.75 589 ILE A C 1
ATOM 4626 O O . ILE A 1 589 ? 4.399 12.772 -25.821 1.00 93.75 589 ILE A O 1
ATOM 4630 N N . CYS A 1 590 ? 4.786 11.544 -27.656 1.00 91.62 590 CYS A N 1
ATOM 4631 C CA . CYS A 1 590 ? 6.222 11.388 -27.425 1.00 91.62 590 CYS A CA 1
ATOM 4632 C C . CYS A 1 590 ? 6.948 12.735 -27.329 1.00 91.62 590 CYS A C 1
ATOM 4634 O O . CYS A 1 590 ? 7.724 12.940 -26.401 1.00 91.62 590 CYS A O 1
ATOM 4636 N N . HIS A 1 591 ? 6.620 13.695 -28.199 1.00 90.44 591 HIS A N 1
ATOM 4637 C CA . HIS A 1 591 ? 7.164 15.053 -28.104 1.00 90.44 591 HIS A CA 1
ATOM 4638 C C . HIS A 1 591 ? 6.838 15.725 -26.755 1.00 90.44 591 HIS A C 1
ATOM 4640 O O . HIS A 1 591 ? 7.639 16.493 -26.223 1.00 90.44 591 HIS A O 1
ATOM 4646 N N . MET A 1 592 ? 5.677 15.421 -26.165 1.00 93.94 592 MET A N 1
ATOM 4647 C CA . MET A 1 592 ? 5.265 15.971 -24.867 1.00 93.94 592 MET A CA 1
ATOM 4648 C C . MET A 1 592 ? 6.002 15.351 -23.673 1.00 93.94 592 MET A C 1
ATOM 4650 O O . MET A 1 592 ? 5.943 15.910 -22.578 1.00 93.94 592 MET A O 1
ATOM 4654 N N . VAL A 1 593 ? 6.743 14.253 -23.864 1.00 92.12 593 VAL A N 1
ATOM 4655 C CA . VAL A 1 593 ? 7.670 13.725 -22.845 1.00 92.12 593 VAL A CA 1
ATOM 4656 C C . VAL A 1 593 ? 8.826 14.700 -22.605 1.00 92.12 593 VAL A C 1
ATOM 4658 O O . VAL A 1 593 ? 9.388 14.713 -21.522 1.00 92.12 593 VAL A O 1
ATOM 4661 N N . SER A 1 594 ? 9.130 15.588 -23.555 1.00 89.69 594 SER A N 1
ATOM 4662 C CA . SER A 1 594 ? 10.139 16.646 -23.406 1.00 89.69 594 SER A CA 1
ATOM 4663 C C . SER A 1 594 ? 9.545 18.018 -23.038 1.00 89.69 594 SER A C 1
ATOM 4665 O O . SER A 1 594 ? 10.192 19.047 -23.238 1.00 89.69 594 SER A O 1
ATOM 4667 N N . ASP A 1 595 ? 8.311 18.072 -22.517 1.00 93.88 595 ASP A N 1
ATOM 4668 C CA . ASP A 1 595 ? 7.664 19.331 -22.119 1.00 93.88 595 ASP A CA 1
ATOM 4669 C C . ASP A 1 595 ? 8.370 20.010 -20.927 1.00 93.88 595 ASP A C 1
ATOM 4671 O O . ASP A 1 595 ? 8.898 19.365 -20.016 1.00 93.88 595 ASP A O 1
ATOM 4675 N N . GLY A 1 596 ? 8.324 21.345 -20.891 1.00 90.44 596 GLY A N 1
ATOM 4676 C CA . GLY A 1 596 ? 8.900 22.130 -19.795 1.00 90.44 596 GLY A CA 1
ATOM 4677 C C . GLY A 1 596 ? 8.224 21.915 -18.432 1.00 90.44 596 GLY A C 1
ATOM 4678 O O . GLY A 1 596 ? 8.835 22.207 -17.408 1.00 90.44 596 GLY A O 1
ATOM 4679 N N . SER A 1 597 ? 6.987 21.408 -18.393 1.00 94.81 597 SER A N 1
ATOM 4680 C CA . SER A 1 597 ? 6.282 21.050 -17.158 1.00 94.81 597 SER A CA 1
ATOM 4681 C C . SER A 1 597 ? 6.337 19.547 -16.910 1.00 94.81 597 SER A C 1
ATOM 4683 O O . SER A 1 597 ? 5.819 18.752 -17.698 1.00 94.81 597 SER A O 1
ATOM 4685 N N . TRP A 1 598 ? 6.872 19.156 -15.754 1.00 93.38 598 TRP A N 1
ATOM 4686 C CA . TRP A 1 598 ? 6.937 17.754 -15.338 1.00 93.38 598 TRP A CA 1
ATOM 4687 C C . TRP A 1 598 ? 5.550 17.090 -15.272 1.00 93.38 598 TRP A C 1
ATOM 4689 O O . TRP A 1 598 ? 5.425 15.910 -15.580 1.00 93.38 598 TRP A O 1
ATOM 4699 N N . VAL A 1 599 ? 4.481 17.839 -14.960 1.00 95.00 599 VAL A N 1
ATOM 4700 C CA . VAL A 1 599 ? 3.101 17.309 -14.922 1.00 95.00 599 VAL A CA 1
ATOM 4701 C C . VAL A 1 599 ? 2.661 16.824 -16.305 1.00 95.00 599 VAL A C 1
ATOM 4703 O O . VAL A 1 599 ? 1.975 15.808 -16.429 1.00 95.00 599 VAL A O 1
ATOM 4706 N N . VAL A 1 600 ? 3.059 17.545 -17.355 1.00 96.31 600 VAL A N 1
ATOM 4707 C CA . VAL A 1 600 ? 2.780 17.166 -18.743 1.00 96.31 600 VAL A CA 1
ATOM 4708 C C . VAL A 1 600 ? 3.632 15.960 -19.137 1.00 96.31 600 VAL A C 1
ATOM 4710 O O . VAL A 1 600 ? 3.080 15.019 -19.703 1.00 96.31 600 VAL A O 1
ATOM 4713 N N . ARG A 1 601 ? 4.921 15.937 -18.760 1.00 95.94 601 ARG A N 1
ATOM 4714 C CA . ARG A 1 601 ? 5.830 14.805 -19.019 1.00 95.94 601 ARG A CA 1
ATOM 4715 C C . ARG A 1 601 ? 5.326 13.499 -18.399 1.00 95.94 601 ARG A C 1
ATOM 4717 O O . ARG A 1 601 ? 5.227 12.496 -19.100 1.00 95.94 601 ARG A O 1
ATOM 4724 N N . VAL A 1 602 ? 4.916 13.525 -17.124 1.00 96.19 602 VAL A N 1
ATOM 4725 C CA . VAL A 1 602 ? 4.326 12.363 -16.429 1.00 96.19 602 VAL A CA 1
ATOM 4726 C C . VAL A 1 602 ? 3.067 11.885 -17.149 1.00 96.19 602 VAL A C 1
ATOM 4728 O O . VAL A 1 602 ? 2.904 10.689 -17.382 1.00 96.19 602 VAL A O 1
ATOM 4731 N N . GLN A 1 603 ? 2.166 12.806 -17.505 1.00 96.19 603 GLN A N 1
ATOM 4732 C CA . GLN A 1 603 ? 0.923 12.449 -18.188 1.00 96.19 603 GLN A CA 1
ATOM 4733 C C . GLN A 1 603 ? 1.189 11.848 -19.574 1.00 96.19 603 GLN A C 1
ATOM 4735 O O . GLN A 1 603 ? 0.557 10.859 -19.936 1.00 96.19 603 GLN A O 1
ATOM 4740 N N . ALA A 1 604 ? 2.128 12.416 -20.334 1.00 96.19 604 ALA A N 1
ATOM 4741 C CA . ALA A 1 604 ? 2.538 11.896 -21.632 1.00 96.19 604 ALA A CA 1
ATOM 4742 C C . ALA A 1 604 ? 3.119 10.483 -21.504 1.00 96.19 604 ALA A C 1
ATOM 4744 O O . ALA A 1 604 ? 2.610 9.567 -22.147 1.00 96.19 604 ALA A O 1
ATOM 4745 N N . ALA A 1 605 ? 4.093 10.283 -20.610 1.00 95.31 605 ALA A N 1
ATOM 4746 C CA . ALA A 1 605 ? 4.709 8.980 -20.366 1.00 95.31 605 ALA A CA 1
ATOM 4747 C C . ALA A 1 605 ? 3.669 7.913 -19.984 1.00 95.31 605 ALA A C 1
ATOM 4749 O O . ALA A 1 605 ? 3.621 6.860 -20.615 1.00 95.31 605 ALA A O 1
ATOM 4750 N N . LYS A 1 606 ? 2.762 8.210 -19.038 1.00 94.81 606 LYS A N 1
ATOM 4751 C CA . LYS A 1 606 ? 1.691 7.279 -18.629 1.00 94.81 606 LYS A CA 1
ATOM 4752 C C . LYS A 1 606 ? 0.806 6.839 -19.795 1.00 94.81 606 LYS A C 1
ATOM 4754 O O . LYS A 1 606 ? 0.467 5.663 -19.897 1.00 94.81 606 LYS A O 1
ATOM 4759 N N . LEU A 1 607 ? 0.421 7.776 -20.661 1.00 95.12 607 LEU A N 1
ATOM 4760 C CA . LEU A 1 607 ? -0.487 7.497 -21.774 1.00 95.12 607 LEU A CA 1
ATOM 4761 C C . LEU A 1 607 ? 0.188 6.711 -22.901 1.00 95.12 607 LEU A C 1
ATOM 4763 O O . LEU A 1 607 ? -0.475 5.861 -23.496 1.00 95.12 607 LEU A O 1
ATOM 4767 N N . LEU A 1 608 ? 1.485 6.936 -23.159 1.00 93.50 608 LEU A N 1
ATOM 4768 C CA . LEU A 1 608 ? 2.244 6.176 -24.165 1.00 93.50 608 LEU A CA 1
ATOM 4769 C C . LEU A 1 608 ? 2.180 4.672 -23.907 1.00 93.50 608 LEU A C 1
ATOM 4771 O O . LEU A 1 608 ? 1.990 3.898 -24.839 1.00 93.50 608 LEU A O 1
ATOM 4775 N N . GLY A 1 609 ? 2.266 4.266 -22.640 1.00 88.88 609 GLY A N 1
ATOM 4776 C CA . GLY A 1 609 ? 2.227 2.861 -22.250 1.00 88.88 609 GLY A CA 1
ATOM 4777 C C . GLY A 1 609 ? 0.947 2.122 -22.647 1.00 88.88 609 GLY A C 1
ATOM 4778 O O . GLY A 1 609 ? 0.975 0.918 -22.860 1.00 88.88 609 GLY A O 1
ATOM 4779 N N . SER A 1 610 ? -0.172 2.839 -22.778 1.00 91.31 610 SER A N 1
ATOM 4780 C CA . SER A 1 610 ? -1.471 2.267 -23.159 1.00 91.31 610 SER A CA 1
ATOM 4781 C C . SER A 1 610 ? -1.715 2.250 -24.678 1.00 91.31 610 SER A C 1
ATOM 4783 O O . SER A 1 610 ? -2.808 1.891 -25.114 1.00 91.31 610 SER A O 1
ATOM 4785 N N . MET A 1 611 ? -0.754 2.684 -25.502 1.00 91.19 611 MET A N 1
ATOM 4786 C CA . MET A 1 611 ? -0.902 2.780 -26.962 1.00 91.19 611 MET A CA 1
ATOM 4787 C C . MET A 1 611 ? -0.350 1.543 -27.692 1.00 91.19 611 MET A C 1
ATOM 4789 O O . MET A 1 611 ? 0.596 1.635 -28.464 1.00 91.19 611 MET A O 1
ATOM 4793 N N . GLU A 1 612 ? -0.973 0.379 -27.491 1.00 87.12 612 GLU A N 1
ATOM 4794 C CA . GLU A 1 612 ? -0.488 -0.910 -28.032 1.00 87.12 612 GLU A CA 1
ATOM 4795 C C . GLU A 1 612 ? -0.671 -1.083 -29.556 1.00 87.12 612 GLU A C 1
ATOM 4797 O O . GLU A 1 612 ? -0.010 -1.911 -30.173 1.00 87.12 612 GLU A O 1
ATOM 4802 N N . GLN A 1 613 ? -1.559 -0.306 -30.190 1.00 87.44 613 GLN A N 1
ATOM 4803 C CA . GLN A 1 613 ? -1.876 -0.415 -31.631 1.00 87.44 613 GLN A CA 1
ATOM 4804 C C . GLN A 1 613 ? -0.884 0.330 -32.549 1.00 87.44 613 GLN A C 1
ATOM 4806 O O . GLN A 1 613 ? -1.069 0.386 -33.770 1.00 87.44 613 GLN A O 1
ATOM 4811 N N . VAL A 1 614 ? 0.148 0.941 -31.966 1.00 86.88 614 VAL A N 1
ATOM 4812 C CA . VAL A 1 614 ? 1.166 1.715 -32.684 1.00 86.88 614 VAL A CA 1
ATOM 4813 C C . VAL A 1 614 ? 2.064 0.778 -33.488 1.00 86.88 614 VAL A C 1
ATOM 4815 O O . VAL A 1 614 ? 2.319 -0.365 -33.112 1.00 86.88 614 VAL A O 1
ATOM 4818 N N . SER A 1 615 ? 2.534 1.253 -34.637 1.00 85.06 615 SER A N 1
ATOM 4819 C CA . SER A 1 615 ? 3.475 0.496 -35.462 1.00 85.06 615 SER A CA 1
ATOM 4820 C C . SER A 1 615 ? 4.791 0.202 -34.724 1.00 85.06 615 SER A C 1
ATOM 4822 O O . SER A 1 615 ? 5.356 1.057 -34.041 1.00 85.06 615 SER A O 1
ATOM 4824 N N . SER A 1 616 ? 5.324 -1.011 -34.908 1.00 81.75 616 SER A N 1
ATOM 4825 C CA . SER A 1 616 ? 6.577 -1.444 -34.269 1.00 81.75 616 SER A CA 1
ATOM 4826 C C . SER A 1 616 ? 7.759 -0.534 -34.608 1.00 81.75 616 SER A C 1
ATOM 4828 O O . SER A 1 616 ? 8.622 -0.310 -33.772 1.00 81.75 616 SER A O 1
ATOM 4830 N N . HIS A 1 617 ? 7.773 0.035 -35.814 1.00 79.00 617 HIS A N 1
ATOM 4831 C CA . HIS A 1 617 ? 8.801 0.973 -36.257 1.00 79.00 617 HIS A CA 1
ATOM 4832 C C . HIS A 1 617 ? 8.824 2.263 -35.421 1.00 79.00 617 HIS A C 1
ATOM 4834 O O . HIS A 1 617 ? 9.883 2.643 -34.928 1.00 79.00 617 HIS A O 1
ATOM 4840 N N . PHE A 1 618 ? 7.666 2.886 -35.177 1.00 79.62 618 PHE A N 1
ATOM 4841 C CA . PHE A 1 618 ? 7.567 4.080 -34.327 1.00 79.62 618 PHE A CA 1
ATOM 4842 C C . PHE A 1 618 ? 7.912 3.773 -32.872 1.00 79.62 618 PHE A C 1
ATOM 4844 O O . PHE A 1 618 ? 8.566 4.572 -32.203 1.00 79.62 618 PHE A O 1
ATOM 4851 N N . LEU A 1 619 ? 7.491 2.603 -32.391 1.00 85.50 619 LEU A N 1
ATOM 4852 C CA . LEU A 1 619 ? 7.804 2.149 -31.046 1.00 85.50 619 LEU A CA 1
ATOM 4853 C C . LEU A 1 619 ? 9.321 1.983 -30.861 1.00 85.50 619 LEU A C 1
ATOM 4855 O O . LEU A 1 619 ? 9.877 2.484 -29.893 1.00 85.50 619 LEU A O 1
ATOM 4859 N N . GLU A 1 620 ? 10.019 1.360 -31.806 1.00 82.50 620 GLU A N 1
ATOM 4860 C CA . GLU A 1 620 ? 11.472 1.167 -31.732 1.00 82.50 620 GLU A CA 1
ATOM 4861 C C . GLU A 1 620 ? 12.258 2.486 -31.785 1.00 82.50 620 GLU A C 1
ATOM 4863 O O . GLU A 1 620 ? 13.226 2.644 -31.041 1.00 82.50 620 GLU A O 1
ATOM 4868 N N . GLN A 1 621 ? 11.796 3.476 -32.559 1.00 82.69 621 GLN A N 1
ATOM 4869 C CA . GLN A 1 621 ? 12.418 4.807 -32.613 1.00 82.69 621 GLN A CA 1
ATOM 4870 C C . GLN A 1 621 ? 12.442 5.526 -31.255 1.00 82.69 621 GLN A C 1
ATOM 4872 O O . GLN A 1 621 ? 13.321 6.354 -31.003 1.00 82.69 621 GLN A O 1
ATOM 4877 N N . THR A 1 622 ? 11.517 5.215 -30.343 1.00 86.62 622 THR A N 1
ATOM 4878 C CA . THR A 1 622 ? 11.504 5.825 -29.000 1.00 86.62 622 THR A CA 1
ATOM 4879 C C . THR A 1 622 ? 12.709 5.455 -28.134 1.00 86.62 622 THR A C 1
ATOM 4881 O O . THR A 1 622 ? 13.005 6.174 -27.175 1.00 86.62 622 THR A O 1
ATOM 4884 N N . LEU A 1 623 ? 13.423 4.385 -28.494 1.00 84.19 623 LEU A N 1
ATOM 4885 C CA . LEU A 1 623 ? 14.645 3.921 -27.837 1.00 84.19 623 LEU A CA 1
ATOM 4886 C C . LEU A 1 623 ? 15.927 4.423 -28.535 1.00 84.19 623 LEU A C 1
ATOM 4888 O O . LEU A 1 623 ? 17.025 4.271 -27.998 1.00 84.19 623 LEU A O 1
ATOM 4892 N N . ASP A 1 624 ? 15.821 5.055 -29.710 1.00 77.94 624 ASP A N 1
ATOM 4893 C CA . ASP A 1 624 ? 16.982 5.506 -30.482 1.00 77.94 624 ASP A CA 1
ATOM 4894 C C . ASP A 1 624 ? 17.573 6.821 -29.944 1.00 77.94 624 ASP A C 1
ATOM 4896 O O . ASP A 1 624 ? 17.015 7.908 -30.103 1.00 77.94 624 ASP A O 1
ATOM 4900 N N . LYS A 1 625 ? 18.789 6.744 -29.385 1.00 66.12 625 LYS A N 1
ATOM 4901 C CA . LYS A 1 625 ? 19.555 7.911 -28.896 1.00 66.12 625 LYS A CA 1
ATOM 4902 C C . LYS A 1 625 ? 20.246 8.710 -30.019 1.00 66.12 625 LYS A C 1
ATOM 4904 O O . LYS A 1 625 ? 20.611 9.869 -29.829 1.00 66.12 625 LYS A O 1
ATOM 4909 N N . LYS A 1 626 ? 20.460 8.100 -31.197 1.00 54.72 626 LYS A N 1
ATOM 4910 C CA . LYS A 1 626 ? 21.346 8.614 -32.270 1.00 54.72 626 LYS A CA 1
ATOM 4911 C C . LYS A 1 626 ? 20.698 9.611 -33.241 1.00 54.72 626 LYS A C 1
ATOM 4913 O O . LYS A 1 626 ? 21.421 10.408 -33.832 1.00 54.72 626 LYS A O 1
ATOM 4918 N N . LEU A 1 627 ? 19.377 9.592 -33.431 1.00 51.44 627 LEU A N 1
ATOM 4919 C CA . LEU A 1 627 ? 18.702 10.476 -34.400 1.00 51.44 627 LEU A CA 1
ATOM 4920 C C . LEU A 1 627 ? 18.526 11.924 -33.889 1.00 51.44 627 LEU A C 1
ATOM 4922 O O . LEU A 1 627 ? 18.227 12.822 -34.674 1.00 51.44 627 LEU A O 1
ATOM 4926 N N . MET A 1 628 ? 18.759 12.163 -32.594 1.00 42.44 628 MET A N 1
ATOM 4927 C CA . MET A 1 628 ? 18.557 13.455 -31.922 1.00 42.44 628 MET A CA 1
ATOM 4928 C C . MET A 1 628 ? 19.751 14.422 -32.028 1.00 42.44 628 MET A C 1
ATOM 4930 O O . MET A 1 628 ? 19.609 15.604 -31.719 1.00 42.44 628 MET A O 1
ATOM 4934 N N . SER A 1 629 ? 20.931 13.961 -32.465 1.00 43.88 629 SER A N 1
ATOM 4935 C CA . SER A 1 629 ? 22.157 14.776 -32.438 1.00 43.88 629 SER A CA 1
ATOM 4936 C C . SER A 1 629 ? 22.353 15.692 -33.652 1.00 43.88 629 SER A C 1
ATOM 4938 O O . SER A 1 629 ? 23.051 16.692 -33.525 1.00 43.88 629 SER A O 1
ATOM 4940 N N . ASP A 1 630 ? 21.708 15.429 -34.795 1.00 41.91 630 ASP A N 1
ATOM 4941 C CA . ASP A 1 630 ? 21.909 16.207 -36.028 1.00 41.91 630 ASP A CA 1
ATOM 4942 C C . ASP A 1 630 ? 20.614 16.346 -36.850 1.00 41.91 630 ASP A C 1
ATOM 4944 O O . ASP A 1 630 ? 20.573 15.911 -37.997 1.00 41.91 630 ASP A O 1
ATOM 4948 N N . LEU A 1 631 ? 19.559 16.974 -36.307 1.00 41.25 631 LEU A N 1
ATOM 4949 C CA . LEU A 1 631 ? 18.281 17.300 -36.988 1.00 41.25 631 LEU A CA 1
ATOM 4950 C C . LEU A 1 631 ? 18.449 18.179 -38.260 1.00 41.25 631 LEU A C 1
ATOM 4952 O O . LEU A 1 631 ? 17.970 19.308 -38.361 1.00 41.25 631 LEU A O 1
ATOM 4956 N N . ARG A 1 632 ? 19.156 17.673 -39.270 1.00 37.00 632 ARG A N 1
ATOM 4957 C CA . ARG A 1 632 ? 19.436 18.274 -40.568 1.00 37.00 632 ARG A CA 1
ATOM 4958 C C . ARG A 1 632 ? 19.196 17.222 -41.636 1.00 37.00 632 ARG A C 1
ATOM 4960 O O . ARG A 1 632 ? 19.956 16.267 -41.781 1.00 37.00 632 ARG A O 1
ATOM 4967 N N . ARG A 1 633 ? 18.186 17.467 -42.470 1.00 37.44 633 ARG A N 1
ATOM 4968 C CA . ARG A 1 633 ? 17.994 16.766 -43.743 1.00 37.44 633 ARG A CA 1
ATOM 4969 C C . ARG A 1 633 ? 19.297 16.829 -44.551 1.00 37.44 633 ARG A C 1
ATOM 4971 O O . ARG A 1 633 ? 19.684 17.900 -45.024 1.00 37.44 633 ARG A O 1
ATOM 4978 N N . LYS A 1 634 ? 19.993 15.700 -44.718 1.00 39.56 634 LYS A N 1
ATOM 4979 C CA . LYS A 1 634 ? 21.144 15.631 -45.627 1.00 39.56 634 LYS A CA 1
ATOM 4980 C C . LYS A 1 634 ? 20.632 15.702 -47.063 1.00 39.56 634 LYS A C 1
ATOM 4982 O O . LYS A 1 634 ? 19.840 14.871 -47.493 1.00 39.56 634 LYS A O 1
ATOM 4987 N N . ARG A 1 635 ? 21.097 16.719 -47.794 1.00 40.66 635 ARG A N 1
ATOM 4988 C CA . ARG A 1 635 ? 20.854 16.873 -49.233 1.00 40.66 635 ARG A CA 1
ATOM 4989 C C . ARG A 1 635 ? 21.354 15.641 -49.981 1.00 40.66 635 ARG A C 1
ATOM 4991 O O . ARG A 1 635 ? 22.435 15.109 -49.679 1.00 40.66 635 ARG A O 1
ATOM 4998 N N . THR A 1 636 ? 20.575 15.220 -50.969 1.00 44.84 636 THR A N 1
ATOM 4999 C CA . THR A 1 636 ? 20.902 14.074 -51.822 1.00 44.84 636 THR A CA 1
ATOM 5000 C C . THR A 1 636 ? 22.256 14.296 -52.507 1.00 44.84 636 THR A C 1
ATOM 5002 O O . THR A 1 636 ? 22.704 15.433 -52.695 1.00 44.84 636 THR A O 1
ATOM 5005 N N . ALA A 1 637 ? 22.949 13.216 -52.879 1.00 41.16 637 ALA A N 1
ATOM 5006 C CA . ALA A 1 637 ? 24.243 13.314 -53.565 1.00 41.16 637 ALA A CA 1
ATOM 5007 C C . ALA A 1 637 ? 24.166 14.190 -54.835 1.00 41.16 637 ALA A C 1
ATOM 5009 O O . ALA A 1 637 ? 25.112 14.908 -55.158 1.00 41.16 637 ALA A O 1
ATOM 5010 N N . HIS A 1 638 ? 23.008 14.198 -55.500 1.00 44.88 638 HIS A N 1
ATOM 5011 C CA . HIS A 1 638 ? 22.754 14.975 -56.708 1.00 44.88 638 HIS A CA 1
ATOM 5012 C C . HIS A 1 638 ? 22.644 16.491 -56.445 1.00 44.88 638 HIS A C 1
ATOM 5014 O O . HIS A 1 638 ? 23.184 17.297 -57.201 1.00 44.88 638 HIS A O 1
ATOM 5020 N N . GLU A 1 639 ? 22.022 16.895 -55.334 1.00 48.34 639 GLU A N 1
ATOM 5021 C CA . GLU A 1 639 ? 21.925 18.302 -54.916 1.00 48.34 639 GLU A CA 1
ATOM 5022 C C . GLU A 1 639 ? 23.286 18.878 -54.503 1.00 48.34 639 GLU A C 1
ATOM 5024 O O . GLU A 1 639 ? 23.612 20.008 -54.865 1.00 48.34 639 GLU A O 1
ATOM 5029 N N . ARG A 1 640 ? 24.116 18.082 -53.810 1.00 50.25 640 ARG A N 1
ATOM 5030 C CA . ARG A 1 640 ? 25.494 18.471 -53.460 1.00 50.25 640 ARG A CA 1
ATOM 5031 C C . ARG A 1 640 ? 26.379 18.617 -54.697 1.00 50.25 640 ARG A C 1
ATOM 5033 O O . ARG A 1 640 ? 27.150 19.570 -54.777 1.00 50.25 640 ARG A O 1
ATOM 5040 N N . ALA A 1 641 ? 26.245 17.716 -55.671 1.00 51.28 641 ALA A N 1
ATOM 5041 C CA . ALA A 1 641 ? 26.995 17.779 -56.924 1.00 51.28 641 ALA A CA 1
ATOM 5042 C C . ALA A 1 641 ? 26.632 19.019 -57.761 1.00 51.28 641 ALA A C 1
ATOM 5044 O O . ALA A 1 641 ? 27.514 19.648 -58.342 1.00 51.28 641 ALA A O 1
ATOM 5045 N N . LYS A 1 642 ? 25.353 19.418 -57.779 1.00 55.81 642 LYS A N 1
ATOM 5046 C CA . LYS A 1 642 ? 24.890 20.613 -58.498 1.00 55.81 642 LYS A CA 1
ATOM 5047 C C . LYS A 1 642 ? 25.456 21.906 -57.904 1.00 55.81 642 LYS A C 1
ATOM 5049 O O . LYS A 1 642 ? 25.877 22.777 -58.658 1.00 55.81 642 LYS A O 1
ATOM 5054 N N . GLU A 1 643 ? 25.511 22.028 -56.578 1.00 49.12 643 GLU A N 1
ATOM 5055 C CA . GLU A 1 643 ? 26.120 23.185 -55.901 1.00 49.12 643 GLU A CA 1
ATOM 5056 C C . GLU A 1 643 ? 27.643 23.217 -56.060 1.00 49.12 643 GLU A C 1
ATOM 5058 O O . GLU A 1 643 ? 28.175 24.275 -56.370 1.00 49.12 643 GLU A O 1
ATOM 5063 N N . LEU A 1 644 ? 28.325 22.069 -55.954 1.00 50.66 644 LEU A N 1
ATOM 5064 C CA . LEU A 1 644 ? 29.769 21.946 -56.212 1.00 50.66 644 LEU A CA 1
ATOM 5065 C C . LEU A 1 644 ? 30.143 22.342 -57.648 1.00 50.66 644 LEU A C 1
ATOM 5067 O O . LEU A 1 644 ? 31.193 22.940 -57.872 1.00 50.66 644 LEU A O 1
ATOM 5071 N N . TYR A 1 645 ? 29.274 22.047 -58.618 1.00 51.50 645 TYR A N 1
ATOM 5072 C CA . TYR A 1 645 ? 29.456 22.476 -60.006 1.00 51.50 645 TYR A CA 1
ATOM 5073 C C . TYR A 1 645 ? 29.130 23.967 -60.208 1.00 51.50 645 TYR A C 1
ATOM 5075 O O . TYR A 1 645 ? 29.712 24.616 -61.071 1.00 51.50 645 TYR A O 1
ATOM 5083 N N . SER A 1 646 ? 28.220 24.523 -59.399 1.00 47.47 646 SER A N 1
ATOM 5084 C CA . SER A 1 646 ? 27.791 25.927 -59.485 1.00 47.47 646 SER A CA 1
ATOM 5085 C C . SER A 1 646 ? 28.724 26.893 -58.747 1.00 47.47 646 SER A C 1
ATOM 5087 O O . SER A 1 646 ? 28.805 28.058 -59.126 1.00 47.47 646 SER A O 1
ATOM 5089 N N . SER A 1 647 ? 29.410 26.439 -57.693 1.00 54.94 647 SER A N 1
ATOM 5090 C CA . SER A 1 647 ? 30.241 27.288 -56.831 1.00 54.94 647 SER A CA 1
ATOM 5091 C C . SER A 1 647 ? 31.713 27.355 -57.243 1.00 54.94 647 SER A C 1
ATOM 5093 O O . SER A 1 647 ? 32.427 28.224 -56.756 1.00 54.94 647 SER A O 1
ATOM 5095 N N . GLY A 1 648 ? 32.180 26.481 -58.142 1.00 48.53 648 GLY A N 1
ATOM 5096 C CA . GLY A 1 648 ? 33.522 26.562 -58.737 1.00 48.53 648 GLY A CA 1
ATOM 5097 C C . GLY A 1 648 ? 34.704 26.392 -57.768 1.00 48.53 648 GLY A C 1
ATOM 5098 O O . GLY A 1 648 ? 35.849 26.582 -58.173 1.00 48.53 648 GLY A O 1
ATOM 5099 N N . GLU A 1 649 ? 34.472 26.022 -56.509 1.00 41.38 649 GLU A N 1
ATOM 5100 C CA . GLU A 1 649 ? 35.533 25.870 -55.510 1.00 41.38 649 GLU A CA 1
ATOM 5101 C C . GLU A 1 649 ? 36.078 24.439 -55.497 1.00 41.38 649 GLU A C 1
ATOM 5103 O O . GLU A 1 649 ? 35.541 23.534 -54.854 1.00 41.38 649 GLU A O 1
ATOM 5108 N N . PHE A 1 650 ? 37.186 24.233 -56.210 1.00 41.53 650 PHE A N 1
ATOM 5109 C CA . PHE A 1 650 ? 37.968 23.007 -56.122 1.00 41.53 650 PHE A CA 1
ATOM 5110 C C . PHE A 1 650 ? 39.011 23.124 -54.999 1.00 41.53 650 PHE A C 1
ATOM 5112 O O . PHE A 1 650 ? 39.906 23.961 -55.050 1.00 41.53 650 PHE A O 1
ATOM 5119 N N . SER A 1 651 ? 38.924 22.203 -54.037 1.00 45.44 651 SER A N 1
ATOM 5120 C CA . SER A 1 651 ? 39.993 21.780 -53.121 1.00 45.44 651 SER A CA 1
ATOM 5121 C C . SER A 1 651 ? 40.489 22.777 -52.055 1.00 45.44 651 SER A C 1
ATOM 5123 O O . SER A 1 651 ? 41.400 23.573 -52.266 1.00 45.44 651 SER A O 1
ATOM 5125 N N . SER A 1 652 ? 40.007 22.598 -50.819 1.00 40.38 652 SER A N 1
ATOM 5126 C CA . SER A 1 652 ? 40.850 22.783 -49.630 1.00 40.38 652 SER A CA 1
ATOM 5127 C C . SER A 1 652 ? 40.714 21.554 -48.723 1.00 40.38 652 SER A C 1
ATOM 5129 O O . SER A 1 652 ? 39.623 21.195 -48.277 1.00 40.38 652 SER A O 1
ATOM 5131 N N . GLY A 1 653 ? 41.828 20.849 -48.511 1.00 48.19 653 GLY A N 1
ATOM 5132 C CA . GLY A 1 653 ? 41.920 19.550 -47.833 1.00 48.19 653 GLY A CA 1
ATOM 5133 C C . GLY A 1 653 ? 41.673 19.582 -46.320 1.00 48.19 653 GLY A C 1
ATOM 5134 O O . GLY A 1 653 ? 42.523 19.153 -45.551 1.00 48.19 653 GLY A O 1
ATOM 5135 N N . ARG A 1 654 ? 40.515 20.083 -45.874 1.00 43.34 654 ARG A N 1
ATOM 5136 C CA . ARG A 1 654 ? 40.092 20.097 -44.458 1.00 43.34 654 ARG A CA 1
ATOM 5137 C C . ARG A 1 654 ? 38.936 19.139 -44.126 1.00 43.34 654 ARG A C 1
ATOM 5139 O O . ARG A 1 654 ? 38.375 19.235 -43.043 1.00 43.34 654 ARG A O 1
ATOM 5146 N N . LYS A 1 655 ? 38.572 18.209 -45.018 1.00 46.56 655 LYS A N 1
ATOM 5147 C CA . LYS A 1 655 ? 37.389 17.334 -44.857 1.00 46.56 655 LYS A CA 1
ATOM 5148 C C . LYS A 1 655 ? 37.680 15.827 -44.767 1.00 46.56 655 LYS A C 1
ATOM 5150 O O . LYS A 1 655 ? 36.847 15.032 -45.163 1.00 46.56 655 LYS A O 1
ATOM 5155 N N . TRP A 1 656 ? 38.815 15.407 -44.211 1.00 40.28 656 TRP A N 1
ATOM 5156 C CA . TRP A 1 656 ? 39.073 13.968 -43.999 1.00 40.28 656 TRP A CA 1
ATOM 5157 C C . TRP A 1 656 ? 38.334 13.349 -42.802 1.00 40.28 656 TRP A C 1
ATOM 5159 O O . TRP A 1 656 ? 38.257 12.133 -42.703 1.00 40.28 656 TRP A O 1
ATOM 5169 N N . GLY A 1 657 ? 37.739 14.154 -41.915 1.00 42.56 657 GLY A N 1
ATOM 5170 C CA . GLY A 1 657 ? 36.922 13.636 -40.807 1.00 42.56 657 GLY A CA 1
ATOM 5171 C C . GLY A 1 657 ? 35.514 13.175 -41.206 1.00 42.56 657 GLY A C 1
ATOM 5172 O O . GLY A 1 657 ? 34.820 12.587 -40.386 1.00 42.56 657 GLY A O 1
ATOM 5173 N N . ASP A 1 658 ? 35.074 13.448 -42.439 1.00 43.50 658 ASP A N 1
ATOM 5174 C CA . ASP A 1 658 ? 33.700 13.175 -42.889 1.00 43.50 658 ASP A CA 1
ATOM 5175 C C . ASP A 1 658 ? 33.564 11.835 -43.652 1.00 43.50 658 ASP A C 1
ATOM 5177 O O . ASP A 1 658 ? 32.439 11.385 -43.897 1.00 43.50 658 ASP A O 1
ATOM 5181 N N . ASP A 1 659 ? 34.701 11.195 -43.962 1.00 42.25 659 ASP A N 1
ATOM 5182 C CA . ASP A 1 659 ? 34.849 9.969 -44.769 1.00 42.25 659 ASP A CA 1
ATOM 5183 C C . ASP A 1 659 ? 34.909 8.672 -43.928 1.00 42.25 659 ASP A C 1
ATOM 5185 O O . ASP A 1 659 ? 35.230 7.603 -44.449 1.00 42.25 659 ASP A O 1
ATOM 5189 N N . ALA A 1 660 ? 34.594 8.726 -42.626 1.00 41.81 660 ALA A N 1
ATOM 5190 C CA . ALA A 1 660 ? 34.402 7.508 -41.835 1.00 41.81 660 ALA A CA 1
ATOM 5191 C C . ALA A 1 660 ? 33.237 6.681 -42.425 1.00 41.81 660 ALA A C 1
ATOM 5193 O O . ALA A 1 660 ? 32.218 7.279 -42.795 1.00 41.81 660 ALA A O 1
ATOM 5194 N N . PRO A 1 661 ? 33.351 5.341 -42.519 1.00 35.53 661 PRO A N 1
ATOM 5195 C CA . PRO A 1 661 ? 32.284 4.497 -43.044 1.00 35.53 661 PRO A CA 1
ATOM 5196 C C . PRO A 1 661 ? 31.055 4.646 -42.141 1.00 35.53 661 PRO A C 1
ATOM 5198 O O . PRO A 1 661 ? 31.029 4.170 -41.009 1.00 35.53 661 PRO A O 1
ATOM 5201 N N . LYS A 1 662 ? 30.066 5.397 -42.623 1.00 48.66 662 LYS A N 1
ATOM 5202 C CA . LYS A 1 662 ? 28.769 5.590 -41.972 1.00 48.66 662 LYS A CA 1
ATOM 5203 C C . LYS A 1 662 ? 27.910 4.374 -42.311 1.00 48.66 662 LYS A C 1
ATOM 5205 O O . LYS A 1 662 ? 27.878 3.985 -43.477 1.00 48.66 662 LYS A O 1
ATOM 5210 N N . GLU A 1 663 ? 27.245 3.793 -41.310 1.00 41.69 663 GLU A N 1
ATOM 5211 C CA . GLU A 1 663 ? 26.216 2.766 -41.520 1.00 41.69 663 GLU A CA 1
ATOM 5212 C C . GLU A 1 663 ? 25.257 3.245 -42.620 1.00 41.69 663 GLU A C 1
ATOM 5214 O O . GLU A 1 663 ? 24.784 4.387 -42.585 1.00 41.69 663 GLU A O 1
ATOM 5219 N N . GLU A 1 664 ? 25.017 2.406 -43.631 1.00 41.03 664 GLU A N 1
ATOM 5220 C CA . GLU A 1 664 ? 23.976 2.654 -44.625 1.00 41.03 664 GLU A CA 1
ATOM 5221 C C . GLU A 1 664 ? 22.626 2.554 -43.913 1.00 41.03 664 GLU A C 1
ATOM 5223 O O . GLU A 1 664 ? 22.058 1.478 -43.755 1.00 41.03 664 GLU A O 1
ATOM 5228 N N . ILE A 1 665 ? 22.137 3.687 -43.413 1.00 47.91 665 ILE A N 1
ATOM 5229 C CA . ILE A 1 665 ? 20.792 3.775 -42.856 1.00 47.91 665 ILE A CA 1
ATOM 5230 C C . ILE A 1 665 ? 19.828 3.638 -44.034 1.00 47.91 665 ILE A C 1
ATOM 5232 O O . ILE A 1 665 ? 19.869 4.450 -44.964 1.00 47.91 665 ILE A O 1
ATOM 5236 N N . ASP A 1 666 ? 18.979 2.612 -44.000 1.00 42.91 666 ASP A N 1
ATOM 5237 C CA . ASP A 1 666 ? 17.937 2.414 -45.001 1.00 42.91 666 ASP A CA 1
ATOM 5238 C C . ASP A 1 666 ? 17.069 3.677 -45.083 1.00 42.91 666 ASP A C 1
ATOM 5240 O O . ASP A 1 666 ? 16.444 4.108 -44.112 1.00 42.91 666 ASP A O 1
ATOM 5244 N N . THR A 1 667 ? 17.042 4.295 -46.261 1.00 44.28 667 THR A N 1
ATOM 5245 C CA . THR A 1 667 ? 16.257 5.504 -46.520 1.00 44.28 667 THR A CA 1
ATOM 5246 C C . THR A 1 667 ? 14.756 5.287 -46.316 1.00 44.28 667 THR A C 1
ATOM 5248 O O . THR A 1 667 ? 14.051 6.265 -46.089 1.00 44.28 667 THR A O 1
ATOM 5251 N N . GLY A 1 668 ? 14.275 4.034 -46.359 1.00 48.00 668 GLY A N 1
ATOM 5252 C CA . GLY A 1 668 ? 12.896 3.672 -46.014 1.00 48.00 668 GLY A CA 1
ATOM 5253 C C . GLY A 1 668 ? 12.631 3.533 -44.508 1.00 48.00 668 GLY A C 1
ATOM 5254 O O . GLY A 1 668 ? 11.484 3.632 -44.085 1.00 48.00 668 GLY A O 1
ATOM 5255 N N . ALA A 1 669 ? 13.673 3.351 -43.687 1.00 45.84 669 ALA A N 1
ATOM 5256 C CA . ALA A 1 669 ? 13.568 3.243 -42.229 1.00 45.84 669 ALA A CA 1
ATOM 5257 C C . ALA A 1 669 ? 13.584 4.611 -41.521 1.00 45.84 669 ALA A C 1
ATOM 5259 O O . ALA A 1 669 ? 13.279 4.702 -40.333 1.00 45.84 669 ALA A O 1
ATOM 5260 N N . VAL A 1 670 ? 13.908 5.689 -42.239 1.00 50.94 670 VAL A N 1
ATOM 5261 C CA . VAL A 1 670 ? 13.881 7.064 -41.725 1.00 50.94 670 VAL A CA 1
ATOM 5262 C C . VAL A 1 670 ? 12.739 7.817 -42.400 1.00 50.94 670 VAL A C 1
ATOM 5264 O O . VAL A 1 670 ? 12.961 8.705 -43.223 1.00 50.94 670 VAL A O 1
ATOM 5267 N N . ASN A 1 671 ? 11.498 7.468 -42.056 1.00 51.09 671 ASN A N 1
ATOM 5268 C CA . ASN A 1 671 ? 10.364 8.334 -42.370 1.00 51.09 671 ASN A CA 1
ATOM 5269 C C . ASN A 1 671 ? 10.544 9.640 -41.583 1.00 51.09 671 ASN A C 1
ATOM 5271 O O . ASN A 1 671 ? 10.294 9.711 -40.383 1.00 51.09 671 ASN A O 1
ATOM 5275 N N . LEU A 1 672 ? 11.061 10.659 -42.272 1.00 52.25 672 LEU A N 1
ATOM 5276 C CA . LEU A 1 672 ? 11.337 12.024 -41.810 1.00 52.25 672 LEU A CA 1
ATOM 5277 C C . LEU A 1 672 ? 10.041 12.816 -41.556 1.00 52.25 672 LEU A C 1
ATOM 5279 O O . LEU A 1 672 ? 9.869 13.931 -42.049 1.00 52.25 672 LEU A O 1
ATOM 5283 N N . ILE A 1 673 ? 9.125 12.249 -40.783 1.00 46.28 673 ILE A N 1
ATOM 5284 C CA . ILE A 1 673 ? 7.857 12.874 -40.430 1.00 46.28 673 ILE A CA 1
ATOM 5285 C C . ILE A 1 673 ? 7.935 13.237 -38.947 1.00 46.28 673 ILE A C 1
ATOM 5287 O O . ILE A 1 673 ? 8.036 12.357 -38.104 1.00 46.28 673 ILE A O 1
ATOM 5291 N N . GLU A 1 674 ? 7.978 14.545 -38.666 1.00 51.72 674 GLU A N 1
ATOM 5292 C CA . GLU A 1 674 ? 7.945 15.189 -37.338 1.00 51.72 674 GLU A CA 1
ATOM 5293 C C . GLU A 1 674 ? 8.500 14.343 -36.170 1.00 51.72 674 GLU A C 1
ATOM 5295 O O . GLU A 1 674 ? 7.747 13.783 -35.386 1.00 51.72 674 GLU A O 1
ATOM 5300 N N . SER A 1 675 ? 9.839 14.322 -36.081 1.00 56.72 675 SER A N 1
ATOM 5301 C CA . SER A 1 675 ? 10.818 13.976 -35.018 1.00 56.72 675 SER A CA 1
ATOM 5302 C C . SER A 1 675 ? 10.411 13.758 -33.535 1.00 56.72 675 SER A C 1
ATOM 5304 O O . SER A 1 675 ? 11.300 13.535 -32.716 1.00 56.72 675 SER A O 1
ATOM 5306 N N . GLY A 1 676 ? 9.149 13.840 -33.125 1.00 62.75 676 GLY A N 1
ATOM 5307 C CA . GLY A 1 676 ? 8.730 13.789 -31.722 1.00 62.75 676 GLY A CA 1
ATOM 5308 C C . GLY A 1 676 ? 8.900 12.429 -31.040 1.00 62.75 676 GLY A C 1
ATOM 5309 O O . GLY A 1 676 ? 9.089 12.387 -29.830 1.00 62.75 676 GLY A O 1
ATOM 5310 N N . ALA A 1 677 ? 8.853 11.328 -31.800 1.00 67.56 677 ALA A N 1
ATOM 5311 C CA . ALA A 1 677 ? 8.965 9.969 -31.260 1.00 67.56 677 ALA A CA 1
ATOM 5312 C C . ALA A 1 677 ? 10.393 9.582 -30.854 1.00 67.56 677 ALA A C 1
ATOM 5314 O O . ALA A 1 677 ? 10.571 8.788 -29.935 1.00 67.56 677 ALA A O 1
ATOM 5315 N N . CYS A 1 678 ? 11.411 10.133 -31.516 1.00 76.94 678 CYS A N 1
ATOM 5316 C CA . CYS A 1 678 ? 12.779 9.653 -31.365 1.00 76.94 678 CYS A CA 1
ATOM 5317 C C . CYS A 1 678 ? 13.328 9.898 -29.955 1.00 76.94 678 CYS A C 1
ATOM 5319 O O . CYS A 1 678 ? 13.343 11.031 -29.480 1.00 76.94 678 CYS A O 1
ATOM 5321 N N . GLY A 1 679 ? 13.824 8.844 -29.305 1.00 84.00 679 GLY A N 1
ATOM 5322 C CA . GLY A 1 679 ? 14.458 8.945 -27.987 1.00 84.00 679 GLY A CA 1
ATOM 5323 C C . GLY A 1 679 ? 13.523 9.378 -26.849 1.00 84.00 679 GLY A C 1
ATOM 5324 O O . GLY A 1 679 ? 14.007 9.729 -25.775 1.00 84.00 679 GLY A O 1
ATOM 5325 N N . ALA A 1 680 ? 12.199 9.371 -27.045 1.00 89.25 680 ALA A N 1
ATOM 5326 C CA . ALA A 1 680 ? 11.249 9.850 -26.042 1.00 89.25 680 ALA A CA 1
ATOM 5327 C C . ALA A 1 680 ? 11.328 9.066 -24.719 1.00 89.25 680 ALA A C 1
ATOM 5329 O O . ALA A 1 680 ? 11.335 9.678 -23.651 1.00 89.25 680 ALA A O 1
ATOM 5330 N N . PHE A 1 681 ? 11.455 7.732 -24.764 1.00 92.00 681 PHE A N 1
ATOM 5331 C CA . PHE A 1 681 ? 11.636 6.943 -23.541 1.00 92.00 681 PHE A CA 1
ATOM 5332 C C . PHE A 1 681 ? 13.019 7.137 -22.931 1.00 92.00 681 PHE A C 1
ATOM 5334 O O . PHE A 1 681 ? 13.113 7.214 -21.713 1.00 92.00 681 PHE A O 1
ATOM 5341 N N . VAL A 1 682 ? 14.068 7.300 -23.742 1.00 89.62 682 VAL A N 1
ATOM 5342 C CA . VAL A 1 682 ? 15.415 7.614 -23.233 1.00 89.62 682 VAL A CA 1
ATOM 5343 C C . VAL A 1 682 ? 15.384 8.911 -22.421 1.00 89.62 682 VAL A C 1
ATOM 5345 O O . VAL A 1 682 ? 15.870 8.945 -21.297 1.00 89.62 682 VAL A O 1
ATOM 5348 N N . HIS A 1 683 ? 14.729 9.954 -22.936 1.00 88.94 683 HIS A N 1
ATOM 5349 C CA . HIS A 1 683 ? 14.538 11.206 -22.204 1.00 88.94 683 HIS A CA 1
ATOM 5350 C C . HIS A 1 683 ? 13.669 11.049 -20.952 1.00 88.94 683 HIS A C 1
ATOM 5352 O O . HIS A 1 683 ? 13.986 11.643 -19.928 1.00 88.94 683 HIS A O 1
ATOM 5358 N N . GLY A 1 684 ? 12.599 10.252 -21.017 1.00 92.44 684 GLY A N 1
ATOM 5359 C CA . GLY A 1 684 ? 11.748 9.981 -19.856 1.00 92.44 684 GLY A CA 1
ATOM 5360 C C . GLY A 1 684 ? 12.466 9.209 -18.742 1.00 92.44 684 GLY A C 1
ATOM 5361 O O . GLY A 1 684 ? 12.197 9.451 -17.569 1.00 92.44 684 GLY A O 1
ATOM 5362 N N . LEU A 1 685 ? 13.388 8.309 -19.096 1.00 93.81 685 LEU A N 1
ATOM 5363 C CA . LEU A 1 685 ? 14.220 7.559 -18.150 1.00 93.81 685 LEU A CA 1
ATOM 5364 C C . LEU A 1 685 ? 15.366 8.403 -17.574 1.00 93.81 685 LEU A C 1
ATOM 5366 O O . LEU A 1 685 ? 15.697 8.247 -16.407 1.00 93.81 685 LEU A O 1
ATOM 5370 N N . GLU A 1 686 ? 15.940 9.322 -18.353 1.00 91.88 686 GLU A N 1
ATOM 5371 C CA . GLU A 1 686 ? 16.993 10.251 -17.909 1.00 91.88 686 GLU A CA 1
ATOM 5372 C C . GLU A 1 686 ? 16.423 11.551 -17.278 1.00 91.88 686 GLU A C 1
ATOM 5374 O O . GLU A 1 686 ? 17.162 12.516 -17.068 1.00 91.88 686 GLU A O 1
ATOM 5379 N N . ASP A 1 687 ? 15.115 11.614 -16.985 1.00 95.25 687 ASP A N 1
ATOM 5380 C CA . ASP A 1 687 ? 14.450 12.827 -16.485 1.00 95.25 687 ASP A CA 1
ATOM 5381 C C . ASP A 1 687 ? 14.911 13.216 -15.070 1.00 95.25 687 ASP A C 1
ATOM 5383 O O . ASP A 1 687 ? 15.189 12.366 -14.224 1.00 95.25 687 ASP A O 1
ATOM 5387 N N . GLU A 1 688 ? 14.922 14.519 -14.781 1.00 92.75 688 GLU A N 1
ATOM 5388 C CA . GLU A 1 688 ? 15.261 15.064 -13.459 1.00 92.75 688 GLU A CA 1
ATOM 5389 C C . GLU A 1 688 ? 14.255 14.645 -12.367 1.00 92.75 688 GLU A C 1
ATOM 5391 O O . GLU A 1 688 ? 14.634 14.478 -11.206 1.00 92.75 688 GLU A O 1
ATOM 5396 N N . MET A 1 689 ? 12.983 14.448 -12.733 1.00 94.38 689 MET A N 1
ATOM 5397 C CA . MET A 1 689 ? 11.900 14.092 -11.819 1.00 94.38 689 MET A CA 1
ATOM 5398 C C . MET A 1 689 ? 11.649 12.584 -11.830 1.00 94.38 689 MET A C 1
ATOM 5400 O O . MET A 1 689 ? 11.278 12.003 -12.853 1.00 94.38 689 MET A O 1
ATOM 5404 N N . TYR A 1 690 ? 11.770 11.946 -10.666 1.00 95.00 690 TYR A N 1
ATOM 5405 C CA . TYR A 1 690 ? 11.587 10.498 -10.532 1.00 95.00 690 TYR A CA 1
ATOM 5406 C C . TYR A 1 690 ? 10.161 10.037 -10.893 1.00 95.00 690 TYR A C 1
ATOM 5408 O O . TYR A 1 690 ? 9.997 8.925 -11.386 1.00 95.00 690 TYR A O 1
ATOM 5416 N N . GLU A 1 691 ? 9.127 10.878 -10.743 1.00 96.12 691 GLU A N 1
ATOM 5417 C CA . GLU A 1 691 ? 7.757 10.546 -11.160 1.00 96.12 691 GLU A CA 1
ATOM 5418 C C . GLU A 1 691 ? 7.637 10.340 -12.678 1.00 96.12 691 GLU A C 1
ATOM 5420 O O . GLU A 1 691 ? 6.822 9.531 -13.131 1.00 96.12 691 GLU A O 1
ATOM 5425 N N . VAL A 1 692 ? 8.440 11.064 -13.470 1.00 96.00 692 VAL A N 1
ATOM 5426 C CA . VAL A 1 692 ? 8.518 10.875 -14.926 1.00 96.00 692 VAL A CA 1
ATOM 5427 C C . VAL A 1 692 ? 9.242 9.568 -15.228 1.00 96.00 692 VAL A C 1
ATOM 5429 O O . VAL A 1 692 ? 8.735 8.781 -16.026 1.00 96.00 692 VAL A O 1
ATOM 5432 N N . ARG A 1 693 ? 10.354 9.291 -14.529 1.00 96.94 693 ARG A N 1
ATOM 5433 C CA . ARG A 1 693 ? 11.115 8.038 -14.671 1.00 96.94 693 ARG A CA 1
ATOM 5434 C C . ARG A 1 693 ? 10.248 6.814 -14.374 1.00 96.94 693 ARG A C 1
ATOM 5436 O O . ARG A 1 693 ? 10.184 5.899 -15.188 1.00 96.94 693 ARG A O 1
ATOM 5443 N N . ILE A 1 694 ? 9.495 6.829 -13.270 1.00 95.94 694 ILE A N 1
ATOM 5444 C CA . ILE A 1 694 ? 8.535 5.770 -12.906 1.00 95.94 694 ILE A CA 1
ATOM 5445 C C . ILE A 1 694 ? 7.482 5.586 -14.004 1.00 95.94 694 ILE A C 1
ATOM 5447 O O . ILE A 1 694 ? 7.250 4.462 -14.450 1.00 95.94 694 ILE A O 1
ATOM 5451 N N . ALA A 1 695 ? 6.869 6.678 -14.471 1.00 96.31 695 ALA A N 1
ATOM 5452 C CA . ALA A 1 695 ? 5.868 6.619 -15.533 1.00 96.31 695 ALA A CA 1
ATOM 5453 C C . ALA A 1 695 ? 6.441 6.069 -16.852 1.00 96.31 695 ALA A C 1
ATOM 5455 O O . ALA A 1 695 ? 5.759 5.315 -17.544 1.00 96.31 695 ALA A O 1
ATOM 5456 N N . ALA A 1 696 ? 7.685 6.415 -17.194 1.00 96.25 696 ALA A N 1
ATOM 5457 C CA . ALA A 1 696 ? 8.383 5.905 -18.371 1.00 96.25 696 ALA A CA 1
ATOM 5458 C C . ALA A 1 696 ? 8.697 4.404 -18.245 1.00 96.25 696 ALA A C 1
ATOM 5460 O O . ALA A 1 696 ? 8.428 3.652 -19.180 1.00 96.25 696 ALA A O 1
ATOM 5461 N N . VAL A 1 697 ? 9.181 3.947 -17.083 1.00 96.00 697 VAL A N 1
ATOM 5462 C CA . VAL A 1 697 ? 9.419 2.520 -16.790 1.00 96.00 697 VAL A CA 1
ATOM 5463 C C . VAL A 1 697 ? 8.117 1.713 -16.881 1.00 96.00 697 VAL A C 1
ATOM 5465 O O . VAL A 1 697 ? 8.080 0.660 -17.517 1.00 96.00 697 VAL A O 1
ATOM 5468 N N . GLU A 1 698 ? 7.020 2.212 -16.304 1.00 94.94 698 GLU A N 1
ATOM 5469 C CA . GLU A 1 698 ? 5.701 1.570 -16.403 1.00 94.94 698 GLU A CA 1
ATOM 5470 C C . GLU A 1 698 ? 5.191 1.495 -17.842 1.00 94.94 698 GLU A C 1
ATOM 5472 O O . GLU A 1 698 ? 4.653 0.468 -18.263 1.00 94.94 698 GLU A O 1
ATOM 5477 N N . ALA A 1 699 ? 5.377 2.569 -18.606 1.00 94.31 699 ALA A N 1
ATOM 5478 C CA . ALA A 1 699 ? 4.979 2.621 -20.000 1.00 94.31 699 ALA A CA 1
ATOM 5479 C C . ALA A 1 699 ? 5.777 1.649 -20.875 1.00 94.31 699 ALA A C 1
ATOM 5481 O O . ALA A 1 699 ? 5.177 0.912 -21.659 1.00 94.31 699 ALA A O 1
ATOM 5482 N N . LEU A 1 700 ? 7.097 1.569 -20.676 1.00 93.00 700 LEU A N 1
ATOM 5483 C CA . LEU A 1 700 ? 7.944 0.558 -21.309 1.00 93.00 700 LEU A CA 1
ATOM 5484 C C . LEU A 1 700 ? 7.472 -0.857 -20.972 1.00 93.00 700 LEU A C 1
ATOM 5486 O O . LEU A 1 700 ? 7.385 -1.695 -21.865 1.00 93.00 700 LEU A O 1
ATOM 5490 N N . CYS A 1 701 ? 7.103 -1.116 -19.712 1.00 92.06 701 CYS A N 1
ATOM 5491 C CA . CYS A 1 701 ? 6.589 -2.415 -19.281 1.00 92.06 701 CYS A CA 1
ATOM 5492 C C . CYS A 1 701 ? 5.344 -2.845 -20.066 1.00 92.06 701 CYS A C 1
ATOM 5494 O O . CYS A 1 701 ? 5.279 -3.976 -20.544 1.00 92.06 701 CYS A O 1
ATOM 5496 N N . MET A 1 702 ? 4.348 -1.960 -20.175 1.00 91.44 702 MET A N 1
ATOM 5497 C CA . MET A 1 702 ? 3.082 -2.269 -20.849 1.00 91.44 702 MET A CA 1
ATOM 5498 C C . MET A 1 702 ? 3.299 -2.560 -22.341 1.00 91.44 702 MET A C 1
ATOM 5500 O O . MET A 1 702 ? 2.801 -3.558 -22.862 1.00 91.44 702 MET A O 1
ATOM 5504 N N . LEU A 1 703 ? 4.127 -1.756 -23.010 1.00 91.56 703 LEU A N 1
ATOM 5505 C CA . LEU A 1 703 ? 4.452 -1.942 -24.428 1.00 91.56 703 LEU A CA 1
ATOM 5506 C C . LEU A 1 703 ? 5.320 -3.193 -24.670 1.00 91.56 703 LEU A C 1
ATOM 5508 O O . LEU A 1 703 ? 5.136 -3.902 -25.656 1.00 91.56 703 LEU A O 1
ATOM 5512 N N . ALA A 1 704 ? 6.228 -3.524 -23.750 1.00 91.38 704 ALA A N 1
ATOM 5513 C CA . ALA A 1 704 ? 7.044 -4.739 -23.822 1.00 91.38 704 ALA A CA 1
ATOM 5514 C C . ALA A 1 704 ? 6.238 -6.029 -23.568 1.00 91.38 704 ALA A C 1
ATOM 5516 O O . ALA A 1 704 ? 6.581 -7.089 -24.092 1.00 91.38 704 ALA A O 1
ATOM 5517 N N . GLN A 1 705 ? 5.148 -5.968 -22.794 1.00 90.38 705 GLN A N 1
ATOM 5518 C CA . GLN A 1 705 ? 4.249 -7.116 -22.614 1.00 90.38 705 GLN A CA 1
ATOM 5519 C C . GLN A 1 705 ? 3.477 -7.454 -23.894 1.00 90.38 705 GLN A C 1
ATOM 5521 O O . GLN A 1 705 ? 3.252 -8.633 -24.169 1.00 90.38 705 GLN A O 1
ATOM 5526 N N . SER A 1 706 ? 3.088 -6.441 -24.674 1.00 88.19 706 SER A N 1
ATOM 5527 C CA . SER A 1 706 ? 2.368 -6.626 -25.939 1.00 88.19 706 SER A CA 1
ATOM 5528 C C . SER A 1 706 ? 3.295 -6.951 -27.119 1.00 88.19 706 SER A C 1
ATOM 5530 O O . SER A 1 706 ? 2.878 -7.665 -28.032 1.00 88.19 706 SER A O 1
ATOM 5532 N N . SER A 1 707 ? 4.557 -6.499 -27.094 1.00 88.31 707 SER A N 1
ATOM 5533 C CA . SER A 1 707 ? 5.536 -6.709 -28.172 1.00 88.31 707 SER A CA 1
ATOM 5534 C C . SER A 1 707 ? 6.846 -7.360 -27.685 1.00 88.31 707 SER A C 1
ATOM 5536 O O . SER A 1 707 ? 7.716 -6.672 -27.141 1.00 88.31 707 SER A O 1
ATOM 5538 N N . PRO A 1 708 ? 7.060 -8.671 -27.934 1.00 86.62 708 PRO A N 1
ATOM 5539 C CA . PRO A 1 708 ? 8.282 -9.370 -27.522 1.00 86.62 708 PRO A CA 1
ATOM 5540 C C . PRO A 1 708 ? 9.570 -8.816 -28.150 1.00 86.62 708 PRO A C 1
ATOM 5542 O O . PRO A 1 708 ? 10.585 -8.710 -27.469 1.00 86.62 708 PRO A O 1
ATOM 5545 N N . SER A 1 709 ? 9.541 -8.405 -29.424 1.00 85.19 709 SER A N 1
ATOM 5546 C CA . SER A 1 709 ? 10.723 -7.831 -30.091 1.00 85.19 709 SER A CA 1
ATOM 5547 C C . SER A 1 709 ? 11.124 -6.476 -29.506 1.00 85.19 709 SER A C 1
ATOM 5549 O O . SER A 1 709 ? 12.295 -6.105 -29.540 1.00 85.19 709 SER A O 1
ATOM 5551 N N . PHE A 1 710 ? 10.158 -5.730 -28.961 1.00 88.44 710 PHE A N 1
ATOM 5552 C CA . PHE A 1 710 ? 10.427 -4.495 -28.233 1.00 88.44 710 PHE A CA 1
ATOM 5553 C C . PHE A 1 710 ? 10.975 -4.774 -26.828 1.00 88.44 710 PHE A C 1
ATOM 5555 O O . PHE A 1 710 ? 11.880 -4.068 -26.388 1.00 88.44 710 PHE A O 1
ATOM 5562 N N . ALA A 1 711 ? 10.497 -5.833 -26.161 1.00 88.50 711 ALA A N 1
ATOM 5563 C CA . ALA A 1 711 ? 10.982 -6.248 -24.843 1.00 88.50 711 ALA A CA 1
ATOM 5564 C C . ALA A 1 711 ? 12.494 -6.540 -24.828 1.00 88.50 711 ALA A C 1
ATOM 5566 O O . ALA A 1 711 ? 13.190 -6.149 -23.892 1.00 88.50 711 ALA A O 1
ATOM 5567 N N . GLU A 1 712 ? 13.021 -7.176 -25.880 1.00 85.06 712 GLU A N 1
ATOM 5568 C CA . GLU A 1 712 ? 14.465 -7.414 -26.020 1.00 85.06 712 GLU A CA 1
ATOM 5569 C C . GLU A 1 712 ? 15.259 -6.106 -26.169 1.00 85.06 712 GLU A C 1
ATOM 5571 O O . GLU A 1 712 ? 16.334 -5.967 -25.589 1.00 85.06 712 GLU A O 1
ATOM 5576 N N . LYS A 1 713 ? 14.720 -5.124 -26.906 1.00 84.50 713 LYS A N 1
ATOM 5577 C CA . LYS A 1 713 ? 15.374 -3.826 -27.155 1.00 84.50 713 LYS A CA 1
ATOM 5578 C C . LYS A 1 713 ? 15.327 -2.886 -25.950 1.00 84.50 713 LYS A C 1
ATOM 5580 O O . LYS A 1 713 ? 16.243 -2.089 -25.773 1.00 84.50 713 LYS A O 1
ATOM 5585 N N . CYS A 1 714 ? 14.283 -2.956 -25.121 1.00 88.62 714 CYS A N 1
ATOM 5586 C CA . CYS A 1 714 ? 14.171 -2.116 -23.926 1.00 88.62 714 CYS A CA 1
ATOM 5587 C C . CYS A 1 714 ? 14.954 -2.658 -22.717 1.00 88.62 714 CYS A C 1
ATOM 5589 O O . CYS A 1 714 ? 15.068 -1.964 -21.708 1.00 88.62 714 CYS A O 1
ATOM 5591 N N . LEU A 1 715 ? 15.464 -3.893 -22.797 1.00 87.50 715 LEU A N 1
ATOM 5592 C CA . LEU A 1 715 ? 16.090 -4.592 -21.677 1.00 87.50 715 LEU A CA 1
ATOM 5593 C C . LEU A 1 715 ? 17.291 -3.836 -21.098 1.00 87.50 715 LEU A C 1
ATOM 5595 O O . LEU A 1 715 ? 17.343 -3.661 -19.885 1.00 87.50 715 LEU A O 1
ATOM 5599 N N . ASP A 1 716 ? 18.210 -3.359 -21.943 1.00 86.62 716 ASP A N 1
ATOM 5600 C CA . ASP A 1 716 ? 19.410 -2.642 -21.484 1.00 86.62 716 ASP A CA 1
ATOM 5601 C C . ASP A 1 716 ? 19.023 -1.376 -20.695 1.00 86.62 716 ASP A C 1
ATOM 5603 O O . ASP A 1 716 ? 19.511 -1.157 -19.591 1.00 86.62 716 ASP A O 1
ATOM 5607 N N . PHE A 1 717 ? 18.036 -0.614 -21.181 1.00 90.12 717 PHE A N 1
ATOM 5608 C CA . PHE A 1 717 ? 17.541 0.574 -20.481 1.00 90.12 717 PHE A CA 1
ATOM 5609 C C . PHE A 1 717 ? 16.881 0.244 -19.137 1.00 90.12 717 PHE A C 1
ATOM 5611 O O . PHE A 1 717 ? 17.061 0.975 -18.171 1.00 90.12 717 PHE A O 1
ATOM 5618 N N . LEU A 1 718 ? 16.114 -0.850 -19.052 1.00 91.81 718 LEU A N 1
ATOM 5619 C CA . LEU A 1 718 ? 15.492 -1.273 -17.792 1.00 91.81 718 LEU A CA 1
ATOM 5620 C C . LEU A 1 718 ? 16.524 -1.766 -16.774 1.00 91.81 718 LEU A C 1
ATOM 5622 O O . LEU A 1 718 ? 16.338 -1.532 -15.582 1.00 91.81 718 LEU A O 1
ATOM 5626 N N . VAL A 1 719 ? 17.584 -2.441 -17.229 1.00 90.44 719 VAL A N 1
ATOM 5627 C CA . VAL A 1 719 ? 18.712 -2.852 -16.379 1.00 90.44 719 VAL A CA 1
ATOM 5628 C C . VAL A 1 719 ? 19.476 -1.622 -15.883 1.00 90.44 719 VAL A C 1
ATOM 5630 O O . VAL A 1 719 ? 19.808 -1.566 -14.705 1.00 90.44 719 VAL A O 1
ATOM 5633 N N . ASP A 1 720 ? 19.677 -0.596 -16.712 1.00 90.62 720 ASP A N 1
ATOM 5634 C CA . ASP A 1 720 ? 20.344 0.645 -16.290 1.00 90.62 720 ASP A CA 1
ATOM 5635 C C . ASP A 1 720 ? 19.602 1.347 -15.136 1.00 90.62 720 ASP A C 1
ATOM 5637 O O . ASP A 1 720 ? 20.238 1.853 -14.205 1.00 90.62 720 ASP A O 1
ATOM 5641 N N . MET A 1 721 ? 18.262 1.295 -15.120 1.00 94.31 721 MET A N 1
ATOM 5642 C CA . MET A 1 721 ? 17.445 1.870 -14.038 1.00 94.31 721 MET A CA 1
ATOM 5643 C C . MET A 1 721 ? 17.628 1.181 -12.675 1.00 94.31 721 MET A C 1
ATOM 5645 O O . MET A 1 721 ? 17.196 1.713 -11.651 1.00 94.31 721 MET A O 1
ATOM 5649 N N . PHE A 1 722 ? 18.284 0.018 -12.617 1.00 92.94 722 PHE A N 1
ATOM 5650 C CA . PHE A 1 722 ? 18.617 -0.648 -11.353 1.00 92.94 722 PHE A CA 1
ATOM 5651 C C . PHE A 1 722 ? 19.698 0.116 -10.584 1.00 92.94 722 PHE A C 1
ATOM 5653 O O . PHE A 1 722 ? 19.791 -0.028 -9.370 1.00 92.94 722 PHE A O 1
ATOM 5660 N N . ASN A 1 723 ? 20.475 0.959 -11.267 1.00 91.50 723 ASN A N 1
ATOM 5661 C CA . ASN A 1 723 ? 21.493 1.812 -10.660 1.00 91.50 723 ASN A CA 1
ATOM 5662 C C . ASN A 1 723 ? 20.991 3.244 -10.386 1.00 91.50 723 ASN A C 1
ATOM 5664 O O . ASN A 1 723 ? 21.803 4.128 -10.110 1.00 91.50 723 ASN A O 1
ATOM 5668 N N . ASP A 1 724 ? 19.677 3.498 -10.468 1.00 95.19 724 ASP A N 1
ATOM 5669 C CA . ASP A 1 724 ? 19.101 4.815 -10.165 1.00 95.19 724 ASP A CA 1
ATOM 5670 C C . ASP A 1 724 ? 19.342 5.198 -8.695 1.00 95.19 724 ASP A C 1
ATOM 5672 O O . ASP A 1 724 ? 19.297 4.363 -7.787 1.00 95.19 724 ASP A O 1
ATOM 5676 N N . GLU A 1 725 ? 19.574 6.484 -8.442 1.00 92.62 725 GLU A N 1
ATOM 5677 C CA . GLU A 1 725 ? 19.813 7.018 -7.099 1.00 92.62 725 GLU A CA 1
ATOM 5678 C C . GLU A 1 725 ? 18.580 6.914 -6.181 1.00 92.62 725 GLU A C 1
ATOM 5680 O O . GLU A 1 725 ? 18.721 6.838 -4.958 1.00 92.62 725 GLU A O 1
ATOM 5685 N N . ILE A 1 726 ? 17.373 6.843 -6.753 1.00 93.44 726 ILE A N 1
ATOM 5686 C CA . ILE A 1 726 ? 16.105 6.793 -6.023 1.00 93.44 726 ILE A CA 1
ATOM 5687 C C . ILE A 1 726 ? 15.630 5.348 -5.835 1.00 93.44 726 ILE A C 1
ATOM 5689 O O . ILE A 1 726 ? 15.397 4.614 -6.795 1.00 93.44 726 ILE A O 1
ATOM 5693 N N . GLU A 1 727 ? 15.401 4.961 -4.575 1.00 91.69 727 GLU A N 1
ATOM 5694 C CA . GLU A 1 727 ? 14.975 3.604 -4.191 1.00 91.69 727 GLU A CA 1
ATOM 5695 C C . GLU A 1 727 ? 13.679 3.160 -4.891 1.00 91.69 727 GLU A C 1
ATOM 5697 O O . GLU A 1 727 ? 13.566 2.021 -5.342 1.00 91.69 727 GLU A O 1
ATOM 5702 N N . GLU A 1 728 ? 12.709 4.069 -5.027 1.00 91.62 728 GLU A N 1
ATOM 5703 C CA . GLU A 1 728 ? 11.405 3.787 -5.638 1.00 91.62 728 GLU A CA 1
ATOM 5704 C C . GLU A 1 728 ? 11.518 3.480 -7.139 1.00 91.62 728 GLU A C 1
ATOM 5706 O O . GLU A 1 728 ? 10.843 2.581 -7.642 1.00 91.62 728 GLU A O 1
ATOM 5711 N N . VAL A 1 729 ? 12.430 4.159 -7.845 1.00 94.94 729 VAL A N 1
ATOM 5712 C CA . VAL A 1 729 ? 12.697 3.902 -9.268 1.00 94.94 729 VAL A CA 1
ATOM 5713 C C . VAL A 1 729 ? 13.353 2.533 -9.444 1.00 94.94 729 VAL A C 1
ATOM 5715 O O . VAL A 1 729 ? 12.919 1.755 -10.300 1.00 94.94 729 VAL A O 1
ATOM 5718 N N . ARG A 1 730 ? 14.338 2.190 -8.597 1.00 94.56 730 ARG A N 1
ATOM 5719 C CA . ARG A 1 730 ? 14.975 0.861 -8.606 1.00 94.56 730 ARG A CA 1
ATOM 5720 C C . ARG A 1 730 ? 13.948 -0.247 -8.377 1.00 94.56 730 ARG A C 1
ATOM 5722 O O . ARG A 1 730 ? 13.854 -1.184 -9.171 1.00 94.56 730 ARG A O 1
ATOM 5729 N N . LEU A 1 731 ? 13.124 -0.113 -7.335 1.00 92.25 731 LEU A N 1
ATOM 5730 C CA . LEU A 1 731 ? 12.085 -1.088 -6.997 1.00 92.25 731 LEU A CA 1
ATOM 5731 C C . LEU A 1 731 ? 11.075 -1.271 -8.140 1.00 92.25 731 LEU A C 1
ATOM 5733 O O . LEU A 1 731 ? 10.758 -2.400 -8.526 1.00 92.25 731 LEU A O 1
ATOM 5737 N N . GLN A 1 732 ? 10.601 -0.168 -8.726 1.00 93.88 732 GLN A N 1
ATOM 5738 C CA . GLN A 1 732 ? 9.659 -0.216 -9.841 1.00 93.88 732 GLN A CA 1
ATOM 5739 C C . GLN A 1 732 ? 10.262 -0.875 -11.089 1.00 93.88 732 GLN A C 1
ATOM 5741 O O . GLN A 1 732 ? 9.564 -1.604 -11.804 1.00 93.88 732 GLN A O 1
ATOM 5746 N N . SER A 1 733 ? 11.555 -0.664 -11.340 1.00 94.94 733 SER A N 1
ATOM 5747 C CA . SER A 1 733 ? 12.285 -1.276 -12.457 1.00 94.94 733 SER A CA 1
ATOM 5748 C C . SER A 1 733 ? 12.378 -2.795 -12.298 1.00 94.94 733 SER A C 1
ATOM 5750 O O . SER A 1 733 ? 12.082 -3.532 -13.241 1.00 94.94 733 SER A O 1
ATOM 5752 N N . ILE A 1 734 ? 12.647 -3.280 -11.081 1.00 94.50 734 ILE A N 1
ATOM 5753 C CA . ILE A 1 734 ? 12.642 -4.715 -10.750 1.00 94.50 734 ILE A CA 1
ATOM 5754 C C . ILE A 1 734 ? 11.248 -5.322 -10.958 1.00 94.50 734 ILE A C 1
ATOM 5756 O O . ILE A 1 734 ? 11.098 -6.353 -11.620 1.00 94.50 734 ILE A O 1
ATOM 5760 N N . HIS A 1 735 ? 10.198 -4.676 -10.440 1.00 92.06 735 HIS A N 1
ATOM 5761 C CA . HIS A 1 735 ? 8.821 -5.146 -10.615 1.00 92.06 735 HIS A CA 1
ATOM 5762 C C . HIS A 1 735 ? 8.378 -5.166 -12.081 1.00 92.06 735 HIS A C 1
ATOM 5764 O O . HIS A 1 735 ? 7.643 -6.067 -12.494 1.00 92.06 735 HIS A O 1
ATOM 5770 N N . THR A 1 736 ? 8.828 -4.189 -12.863 1.00 91.25 736 THR A N 1
ATOM 5771 C CA . THR A 1 736 ? 8.589 -4.097 -14.305 1.00 91.25 736 THR A CA 1
ATOM 5772 C C . THR A 1 736 ? 9.277 -5.230 -15.055 1.00 91.25 736 THR A C 1
ATOM 5774 O O . THR A 1 736 ? 8.616 -5.935 -15.821 1.00 91.25 736 THR A O 1
ATOM 5777 N N . MET A 1 737 ? 10.560 -5.474 -14.780 1.00 92.19 737 MET A N 1
ATOM 5778 C CA . MET A 1 737 ? 11.320 -6.564 -15.394 1.00 92.19 737 MET A CA 1
ATOM 5779 C C . MET A 1 737 ? 10.708 -7.932 -15.066 1.00 92.19 737 MET A C 1
ATOM 5781 O O . MET A 1 737 ? 10.584 -8.786 -15.942 1.00 92.19 737 MET A O 1
ATOM 5785 N N . ARG A 1 738 ? 10.202 -8.111 -13.837 1.00 92.19 738 ARG A N 1
ATOM 5786 C CA . ARG A 1 738 ? 9.514 -9.342 -13.411 1.00 92.19 738 ARG A CA 1
ATOM 5787 C C . ARG A 1 738 ? 8.294 -9.653 -14.283 1.00 92.19 738 ARG A C 1
ATOM 5789 O O . ARG A 1 738 ? 8.052 -10.815 -14.594 1.00 92.19 738 ARG A O 1
ATOM 5796 N N . LYS A 1 739 ? 7.528 -8.636 -14.701 1.00 90.75 739 LYS A N 1
ATOM 5797 C CA . LYS A 1 739 ? 6.330 -8.814 -15.547 1.00 90.75 739 LYS A CA 1
ATOM 5798 C C . LYS A 1 739 ? 6.671 -9.268 -16.971 1.00 90.75 739 LYS A C 1
ATOM 5800 O O . LYS A 1 739 ? 5.903 -10.027 -17.553 1.00 90.75 739 LYS A O 1
ATOM 5805 N N . ILE A 1 740 ? 7.807 -8.828 -17.516 1.00 91.56 740 ILE A N 1
ATOM 5806 C CA . ILE A 1 740 ? 8.246 -9.160 -18.886 1.00 91.56 740 ILE A CA 1
ATOM 5807 C C . ILE A 1 740 ? 9.217 -10.348 -18.949 1.00 91.56 740 ILE A C 1
ATOM 5809 O O . ILE A 1 740 ? 9.561 -10.788 -20.041 1.00 91.56 740 ILE A O 1
ATOM 5813 N N . SER A 1 741 ? 9.621 -10.893 -17.796 1.00 90.56 741 SER A N 1
ATOM 5814 C CA . SER A 1 741 ? 10.680 -11.903 -17.649 1.00 90.56 741 SER A CA 1
ATOM 5815 C C . SER A 1 741 ? 10.529 -13.135 -18.558 1.00 90.56 741 SER A C 1
ATOM 5817 O O . SER A 1 741 ? 11.509 -13.663 -19.074 1.00 90.56 741 SER A O 1
ATOM 5819 N N . ASN A 1 742 ? 9.291 -13.553 -18.849 1.00 86.25 742 ASN A N 1
ATOM 5820 C CA . ASN A 1 742 ? 9.019 -14.688 -19.742 1.00 86.25 742 ASN A CA 1
ATOM 5821 C C . ASN A 1 742 ? 9.466 -14.463 -21.198 1.00 86.25 742 ASN A C 1
ATOM 5823 O O . ASN A 1 742 ? 9.693 -15.439 -21.910 1.00 86.25 742 ASN A O 1
ATOM 5827 N N . ASN A 1 743 ? 9.565 -13.205 -21.637 1.00 84.69 743 ASN A N 1
ATOM 5828 C CA . ASN A 1 743 ? 9.874 -12.825 -23.017 1.00 84.69 743 ASN A CA 1
ATOM 5829 C C . ASN A 1 743 ? 11.338 -12.400 -23.202 1.00 84.69 743 ASN A C 1
ATOM 5831 O O . ASN A 1 743 ? 11.736 -12.095 -24.320 1.00 84.69 743 ASN A O 1
ATOM 5835 N N . ILE A 1 744 ? 12.124 -12.352 -22.123 1.00 87.50 744 ILE A N 1
ATOM 5836 C CA . ILE A 1 744 ? 13.511 -11.886 -22.139 1.00 87.50 744 ILE A CA 1
ATOM 5837 C C . ILE A 1 744 ? 14.455 -12.984 -21.651 1.00 87.50 744 ILE A C 1
ATOM 5839 O O . ILE A 1 744 ? 14.081 -13.884 -20.895 1.00 87.50 744 ILE A O 1
ATOM 5843 N N . THR A 1 745 ? 15.705 -12.900 -22.091 1.00 89.56 745 THR A N 1
ATOM 5844 C CA . THR A 1 745 ? 16.797 -13.736 -21.593 1.00 89.56 745 THR A CA 1
ATOM 5845 C C . THR A 1 745 ? 17.953 -12.825 -21.209 1.00 89.56 745 THR A C 1
ATOM 5847 O O . THR A 1 745 ? 18.370 -12.003 -22.023 1.00 89.56 745 THR A O 1
ATOM 5850 N N . LEU A 1 746 ? 18.460 -12.954 -19.980 1.00 88.62 746 LEU A N 1
ATOM 5851 C CA . LEU A 1 746 ? 19.575 -12.132 -19.512 1.00 88.62 746 LEU A CA 1
ATOM 5852 C C . LEU A 1 746 ? 20.912 -12.681 -20.017 1.00 88.62 746 LEU A C 1
ATOM 5854 O O . LEU A 1 746 ? 21.176 -13.893 -19.974 1.00 88.62 746 LEU A O 1
ATOM 5858 N N . ARG A 1 747 ? 21.761 -11.761 -20.477 1.00 85.81 747 ARG A N 1
ATOM 5859 C CA . ARG A 1 747 ? 23.183 -11.997 -20.743 1.00 85.81 747 ARG A CA 1
ATOM 5860 C C . ARG A 1 747 ? 24.007 -11.855 -19.460 1.00 85.81 747 ARG A C 1
ATOM 5862 O O . ARG A 1 747 ? 23.516 -11.343 -18.458 1.00 85.81 747 ARG A O 1
ATOM 5869 N N . GLU A 1 748 ? 25.258 -12.304 -19.496 1.00 82.81 748 GLU A N 1
ATOM 5870 C CA . GLU A 1 748 ? 26.167 -12.266 -18.339 1.00 82.81 748 GLU A CA 1
ATOM 5871 C C . GLU A 1 748 ? 26.430 -10.832 -17.849 1.00 82.81 748 GLU A C 1
ATOM 5873 O O . GLU A 1 748 ? 26.273 -10.566 -16.663 1.00 82.81 748 GLU A O 1
ATOM 5878 N N . ASP A 1 749 ? 26.692 -9.890 -18.763 1.00 83.44 749 ASP A N 1
ATOM 5879 C CA . ASP A 1 749 ? 26.924 -8.465 -18.468 1.00 83.44 749 ASP A CA 1
ATOM 5880 C C . ASP A 1 749 ? 25.716 -7.787 -17.799 1.00 83.44 749 ASP A C 1
ATOM 5882 O O . ASP A 1 749 ? 25.841 -6.994 -16.861 1.00 83.44 749 ASP A O 1
ATOM 5886 N N . GLN A 1 750 ? 24.518 -8.135 -18.264 1.00 87.00 750 GLN A N 1
ATOM 5887 C CA . GLN A 1 750 ? 23.266 -7.639 -17.698 1.00 87.00 750 GLN A CA 1
ATOM 5888 C C . GLN A 1 750 ? 23.003 -8.260 -16.324 1.00 87.00 750 GLN A C 1
ATOM 5890 O O . GLN A 1 750 ? 22.540 -7.578 -15.410 1.00 87.00 750 GLN A O 1
ATOM 5895 N N . LEU A 1 751 ? 23.307 -9.551 -16.168 1.00 89.69 751 LEU A N 1
ATOM 5896 C CA . LEU A 1 751 ? 23.119 -10.276 -14.919 1.00 89.69 751 LEU A CA 1
ATOM 5897 C C . LEU A 1 751 ? 24.047 -9.751 -13.817 1.00 89.69 751 LEU A C 1
ATOM 5899 O O . LEU A 1 751 ? 23.577 -9.579 -12.697 1.00 89.69 751 LEU A O 1
ATOM 5903 N N . ASP A 1 752 ? 25.306 -9.435 -14.130 1.00 87.94 752 ASP A N 1
ATOM 5904 C CA . ASP A 1 752 ? 26.235 -8.777 -13.198 1.00 87.94 752 ASP A CA 1
ATOM 5905 C C . ASP A 1 752 ? 25.629 -7.487 -12.621 1.00 87.94 752 ASP A C 1
ATOM 5907 O O . ASP A 1 752 ? 25.623 -7.271 -11.407 1.00 87.94 752 ASP A O 1
ATOM 5911 N N . THR A 1 753 ? 25.046 -6.655 -13.489 1.00 89.25 753 THR A N 1
ATOM 5912 C CA . THR A 1 753 ? 24.403 -5.394 -13.089 1.00 89.25 753 THR A CA 1
ATOM 5913 C C . THR A 1 753 ? 23.169 -5.636 -12.219 1.00 89.25 753 THR A C 1
ATOM 5915 O O . THR A 1 753 ? 22.995 -4.997 -11.183 1.00 89.25 753 THR A O 1
ATOM 5918 N N . VAL A 1 754 ? 22.326 -6.598 -12.602 1.00 91.19 754 VAL A N 1
ATOM 5919 C CA . VAL A 1 754 ? 21.128 -6.986 -11.842 1.00 91.19 754 VAL A CA 1
ATOM 5920 C C . VAL A 1 754 ? 21.501 -7.520 -10.454 1.00 91.19 754 VAL A C 1
ATOM 5922 O O . VAL A 1 754 ? 20.850 -7.177 -9.469 1.00 91.19 754 VAL A O 1
ATOM 5925 N N . LEU A 1 755 ? 22.554 -8.334 -10.355 1.00 93.00 755 LEU A N 1
ATOM 5926 C CA . LEU A 1 755 ? 23.009 -8.935 -9.100 1.00 93.00 755 LEU A CA 1
ATOM 5927 C C . LEU A 1 755 ? 23.697 -7.931 -8.169 1.00 93.00 755 LEU A C 1
ATOM 5929 O O . LEU A 1 755 ? 23.614 -8.106 -6.955 1.00 93.00 755 LEU A O 1
ATOM 5933 N N . ALA A 1 756 ? 24.295 -6.854 -8.688 1.00 90.94 756 ALA A N 1
ATOM 5934 C CA . ALA A 1 756 ? 24.884 -5.794 -7.862 1.00 90.94 756 ALA A CA 1
ATOM 5935 C C . ALA A 1 756 ? 23.864 -5.152 -6.896 1.00 90.94 756 ALA A C 1
ATOM 5937 O O . ALA A 1 756 ? 24.222 -4.718 -5.799 1.00 90.94 756 ALA A O 1
ATOM 5938 N N . VAL A 1 757 ? 22.573 -5.168 -7.247 1.00 92.31 757 VAL A N 1
ATOM 5939 C CA . VAL A 1 757 ? 21.479 -4.668 -6.397 1.00 92.31 757 VAL A CA 1
ATOM 5940 C C . VAL A 1 757 ? 21.245 -5.536 -5.148 1.00 92.31 757 VAL A C 1
ATOM 5942 O O . VAL A 1 757 ? 20.657 -5.068 -4.174 1.00 92.31 757 VAL A O 1
ATOM 5945 N N . LEU A 1 758 ? 21.772 -6.767 -5.086 1.00 92.25 758 LEU A N 1
ATOM 5946 C CA . LEU A 1 758 ? 21.757 -7.576 -3.856 1.00 92.25 758 LEU A CA 1
ATOM 5947 C C . LEU A 1 758 ? 22.546 -6.924 -2.708 1.00 92.25 758 LEU A C 1
ATOM 5949 O O . LEU A 1 758 ? 22.386 -7.322 -1.551 1.00 92.25 758 LEU A O 1
ATOM 5953 N N . GLU A 1 759 ? 23.386 -5.925 -2.994 1.00 88.94 759 GLU A N 1
ATOM 5954 C CA . GLU A 1 759 ? 24.102 -5.157 -1.976 1.00 88.94 759 GLU A CA 1
ATOM 5955 C C . GLU A 1 759 ? 23.289 -3.993 -1.377 1.00 88.94 759 GLU A C 1
ATOM 5957 O O . GLU A 1 759 ? 23.761 -3.394 -0.404 1.00 88.94 759 GLU A O 1
ATOM 5962 N N . ASP A 1 760 ? 22.090 -3.704 -1.904 1.00 90.44 760 ASP A N 1
ATOM 5963 C CA . ASP A 1 760 ? 21.209 -2.615 -1.462 1.00 90.44 760 ASP A CA 1
ATOM 5964 C C . ASP A 1 760 ? 20.812 -2.773 0.018 1.00 90.44 760 ASP A C 1
ATOM 5966 O O . ASP A 1 760 ? 20.556 -3.878 0.508 1.00 90.44 760 ASP A O 1
ATOM 5970 N N . SER A 1 761 ? 20.760 -1.664 0.764 1.00 86.88 761 SER A N 1
ATOM 5971 C CA . SER A 1 761 ? 20.341 -1.664 2.170 1.00 86.88 761 SER A CA 1
ATOM 5972 C C . SER A 1 761 ? 18.864 -2.012 2.353 1.00 86.88 761 SER A C 1
ATOM 5974 O O . SER A 1 761 ? 18.503 -2.601 3.375 1.00 86.88 761 SER A O 1
ATOM 5976 N N . SER A 1 762 ? 18.020 -1.683 1.375 1.00 87.00 762 SER A N 1
ATOM 5977 C CA . SER A 1 762 ? 16.581 -1.906 1.428 1.00 87.00 762 SER A CA 1
ATOM 5978 C C . SER A 1 762 ? 16.235 -3.384 1.262 1.00 87.00 762 SER A C 1
ATOM 5980 O O . SER A 1 762 ? 16.514 -4.007 0.236 1.00 87.00 762 SER A O 1
ATOM 5982 N N . ARG A 1 763 ? 15.575 -3.949 2.278 1.00 84.50 763 ARG A N 1
ATOM 5983 C CA . ARG A 1 763 ? 15.086 -5.334 2.247 1.00 84.50 763 ARG A CA 1
ATOM 5984 C C . ARG A 1 763 ? 14.050 -5.555 1.146 1.00 84.50 763 ARG A C 1
ATOM 5986 O O . ARG A 1 763 ? 14.092 -6.588 0.488 1.00 84.50 763 ARG A O 1
ATOM 5993 N N . ASP A 1 764 ? 13.168 -4.582 0.917 1.00 84.81 764 ASP A N 1
ATOM 5994 C CA . ASP A 1 764 ? 12.107 -4.672 -0.094 1.00 84.81 764 ASP A CA 1
ATOM 5995 C C . ASP A 1 764 ? 12.695 -4.815 -1.509 1.00 84.81 764 ASP A C 1
ATOM 5997 O O . ASP A 1 764 ? 12.212 -5.616 -2.308 1.00 84.81 764 ASP A O 1
ATOM 6001 N N . ILE A 1 765 ? 13.784 -4.093 -1.799 1.00 91.19 765 ILE A N 1
ATOM 6002 C CA . ILE A 1 765 ? 14.495 -4.177 -3.082 1.00 91.19 765 ILE A CA 1
ATOM 6003 C C . ILE A 1 765 ? 15.150 -5.555 -3.243 1.00 91.19 765 ILE A C 1
ATOM 6005 O O . ILE A 1 765 ? 14.980 -6.193 -4.284 1.00 91.19 765 ILE A O 1
ATOM 6009 N N . ARG A 1 766 ? 15.846 -6.053 -2.209 1.00 93.31 766 ARG A N 1
ATOM 6010 C CA . ARG A 1 766 ? 16.484 -7.381 -2.248 1.00 93.31 766 ARG A CA 1
ATOM 6011 C C . ARG A 1 766 ? 15.463 -8.505 -2.411 1.00 93.31 766 ARG A C 1
ATOM 6013 O O . ARG A 1 766 ? 15.648 -9.381 -3.251 1.00 93.31 766 ARG A O 1
ATOM 6020 N N . GLU A 1 767 ? 14.352 -8.463 -1.677 1.00 89.12 767 GLU A N 1
ATOM 6021 C CA . GLU A 1 767 ? 13.273 -9.448 -1.812 1.00 89.12 767 GLU A CA 1
ATOM 6022 C C . GLU A 1 767 ? 12.616 -9.394 -3.203 1.00 89.12 767 GLU A C 1
ATOM 6024 O O . GLU A 1 767 ? 12.392 -10.443 -3.816 1.00 89.12 767 GLU A O 1
ATOM 6029 N N . ALA A 1 768 ? 12.362 -8.196 -3.745 1.00 91.50 768 ALA A N 1
ATOM 6030 C CA . ALA A 1 768 ? 11.841 -8.036 -5.103 1.00 91.50 768 ALA A CA 1
ATOM 6031 C C . ALA A 1 768 ? 12.807 -8.604 -6.156 1.00 91.50 768 ALA A C 1
ATOM 6033 O O . ALA A 1 768 ? 12.369 -9.234 -7.123 1.00 91.50 768 ALA A O 1
ATOM 6034 N N . LEU A 1 769 ? 14.115 -8.429 -5.954 1.00 95.00 769 LEU A N 1
ATOM 6035 C CA . LEU A 1 769 ? 15.153 -8.977 -6.820 1.00 95.00 769 LEU A CA 1
ATOM 6036 C C . LEU A 1 769 ? 15.237 -10.506 -6.728 1.00 95.00 769 LEU A C 1
ATOM 6038 O O . LEU A 1 769 ? 15.325 -11.175 -7.756 1.00 95.00 769 LEU A O 1
ATOM 6042 N N . HIS A 1 770 ? 15.136 -11.082 -5.526 1.00 94.50 770 HIS A N 1
ATOM 6043 C CA . HIS A 1 770 ? 15.033 -12.535 -5.354 1.00 94.50 770 HIS A CA 1
ATOM 6044 C C . HIS A 1 770 ? 13.826 -13.101 -6.110 1.00 94.50 770 HIS A C 1
ATOM 6046 O O . HIS A 1 770 ? 13.917 -14.161 -6.729 1.00 94.50 770 HIS A O 1
ATOM 6052 N N . GLU A 1 771 ? 12.695 -12.392 -6.103 1.00 92.62 771 GLU A N 1
ATOM 6053 C CA . GLU A 1 771 ? 11.506 -12.796 -6.851 1.00 92.62 771 GLU A CA 1
ATOM 6054 C C . GLU A 1 771 ? 11.669 -12.638 -8.369 1.00 92.62 771 GLU A C 1
ATOM 6056 O O . GLU A 1 771 ? 11.205 -13.495 -9.122 1.00 92.62 771 GLU A O 1
ATOM 6061 N N . LEU A 1 772 ? 12.366 -11.597 -8.831 1.00 94.25 772 LEU A N 1
ATOM 6062 C CA . LEU A 1 772 ? 12.751 -11.459 -10.236 1.00 94.25 772 LEU A CA 1
ATOM 6063 C C . LEU A 1 772 ? 13.597 -12.662 -10.680 1.00 94.25 772 LEU A C 1
ATOM 6065 O O . LEU A 1 772 ? 13.219 -13.354 -11.624 1.00 94.25 772 LEU A O 1
ATOM 6069 N N . LEU A 1 773 ? 14.656 -12.993 -9.937 1.00 93.50 773 LEU A N 1
ATOM 6070 C CA . LEU A 1 773 ? 15.535 -14.132 -10.228 1.00 93.50 773 LEU A CA 1
ATOM 6071 C C . LEU A 1 773 ? 14.799 -15.485 -10.255 1.00 93.50 773 LEU A C 1
ATOM 6073 O O . LEU A 1 773 ? 15.223 -16.394 -10.967 1.00 93.50 773 LEU A O 1
ATOM 6077 N N . CYS A 1 774 ? 13.667 -15.627 -9.550 1.00 91.75 774 CYS A N 1
ATOM 6078 C CA . CYS A 1 774 ? 12.831 -16.832 -9.630 1.00 91.75 774 CYS A CA 1
ATOM 6079 C C . CYS A 1 774 ? 12.246 -17.069 -11.034 1.00 91.75 774 CYS A C 1
ATOM 6081 O O . CYS A 1 774 ? 11.942 -18.211 -11.386 1.00 91.75 774 CYS A O 1
ATOM 6083 N N . CYS A 1 775 ? 12.016 -16.005 -11.806 1.00 91.06 775 CYS A N 1
ATOM 6084 C CA . CYS A 1 775 ? 11.363 -16.072 -13.116 1.00 91.06 775 CYS A CA 1
ATOM 6085 C C . CYS A 1 775 ? 12.284 -15.725 -14.292 1.00 91.06 775 CYS A C 1
ATOM 6087 O O . CYS A 1 775 ? 11.884 -15.926 -15.434 1.00 91.06 775 CYS A O 1
ATOM 6089 N N . THR A 1 776 ? 13.497 -15.245 -14.025 1.00 89.94 776 THR A N 1
ATOM 6090 C CA . THR A 1 776 ? 14.506 -14.905 -15.033 1.00 89.94 776 THR A CA 1
ATOM 6091 C C . THR A 1 776 ? 14.997 -16.124 -15.810 1.00 89.94 776 THR A C 1
ATOM 6093 O O . THR A 1 776 ? 15.275 -17.167 -15.219 1.00 89.94 776 THR A O 1
ATOM 6096 N N . ASN A 1 777 ? 15.185 -15.966 -17.124 1.00 90.50 777 ASN A N 1
ATOM 6097 C CA . ASN A 1 777 ? 15.894 -16.931 -17.964 1.00 90.50 777 ASN A CA 1
ATOM 6098 C C . ASN A 1 777 ? 17.366 -16.524 -18.135 1.00 90.50 777 ASN A C 1
ATOM 6100 O O . ASN A 1 777 ? 17.658 -15.382 -18.498 1.00 90.50 777 ASN A O 1
ATOM 6104 N N . VAL A 1 778 ? 18.284 -17.464 -17.905 1.00 91.62 778 VAL A N 1
ATOM 6105 C CA . VAL A 1 778 ? 19.737 -17.273 -18.051 1.00 91.62 778 VAL A CA 1
ATOM 6106 C C . VAL A 1 778 ? 20.258 -18.124 -19.210 1.00 91.62 778 VAL A C 1
ATOM 6108 O O . VAL A 1 778 ? 19.858 -19.278 -19.368 1.00 91.62 778 VAL A O 1
ATOM 6111 N N . SER A 1 779 ? 21.160 -17.558 -20.017 1.00 86.31 779 SER A N 1
ATOM 6112 C CA . SER A 1 779 ? 21.667 -18.207 -21.239 1.00 86.31 779 SER A CA 1
ATOM 6113 C C . SER A 1 779 ? 22.794 -19.222 -21.001 1.00 86.31 779 SER A C 1
ATOM 6115 O O . SER A 1 779 ? 22.914 -20.190 -21.753 1.00 86.31 779 SER A O 1
ATOM 6117 N N . THR A 1 780 ? 23.642 -19.004 -19.991 1.00 93.56 780 THR A N 1
ATOM 6118 C CA . THR A 1 780 ? 24.914 -19.728 -19.799 1.00 93.56 780 THR A CA 1
ATOM 6119 C C . THR A 1 780 ? 25.023 -20.355 -18.407 1.00 93.56 780 THR A C 1
ATOM 6121 O O . THR A 1 780 ? 24.315 -19.969 -17.473 1.00 93.56 780 THR A O 1
ATOM 6124 N N . LYS A 1 781 ? 25.905 -21.355 -18.249 1.00 93.06 781 LYS A N 1
ATOM 6125 C CA . LYS A 1 781 ? 26.160 -21.966 -16.930 1.00 93.06 781 LYS A CA 1
ATOM 6126 C C . LYS A 1 781 ? 26.925 -21.001 -16.016 1.00 93.06 781 LYS A C 1
ATOM 6128 O O . LYS A 1 781 ? 26.710 -21.009 -14.810 1.00 93.06 781 LYS A O 1
ATOM 6133 N N . GLU A 1 782 ? 27.771 -20.153 -16.594 1.00 92.56 782 GLU A N 1
ATOM 6134 C CA . GLU A 1 782 ? 28.546 -19.120 -15.915 1.00 92.56 782 GLU A CA 1
ATOM 6135 C C . GLU A 1 782 ? 27.616 -18.110 -15.237 1.00 92.56 782 GLU A C 1
ATOM 6137 O O . GLU A 1 782 ? 27.818 -17.801 -14.066 1.00 92.56 782 GLU A O 1
ATOM 6142 N N . GLY A 1 783 ? 26.525 -17.705 -15.901 1.00 92.75 783 GLY A N 1
ATOM 6143 C CA . GLY A 1 783 ? 25.505 -16.849 -15.291 1.00 92.75 783 GLY A CA 1
ATOM 6144 C C . GLY A 1 783 ? 24.797 -17.499 -14.093 1.00 92.75 783 GLY A C 1
ATOM 6145 O O . GLY A 1 783 ? 24.577 -16.851 -13.073 1.00 92.75 783 GLY A O 1
ATOM 6146 N N . ILE A 1 784 ? 24.490 -18.802 -14.158 1.00 94.19 784 ILE A N 1
ATOM 6147 C CA . ILE A 1 784 ? 23.916 -19.533 -13.010 1.00 94.19 784 ILE A CA 1
ATOM 6148 C C . ILE A 1 784 ? 24.916 -19.611 -11.850 1.00 94.19 784 ILE A C 1
ATOM 6150 O O . ILE A 1 784 ? 24.530 -19.434 -10.695 1.00 94.19 784 ILE A O 1
ATOM 6154 N N . HIS A 1 785 ? 26.191 -19.864 -12.150 1.00 94.56 785 HIS A N 1
ATOM 6155 C CA . HIS A 1 785 ? 27.252 -19.898 -11.148 1.00 94.56 785 HIS A CA 1
ATOM 6156 C C . HIS A 1 785 ? 27.440 -18.527 -10.480 1.00 94.56 785 HIS A C 1
ATOM 6158 O O . HIS A 1 785 ? 27.471 -18.447 -9.255 1.00 94.56 785 HIS A O 1
ATOM 6164 N N . LEU A 1 786 ? 27.479 -17.449 -11.265 1.00 94.00 786 LEU A N 1
ATOM 6165 C CA . LEU A 1 786 ? 27.545 -16.070 -10.780 1.00 94.00 786 LEU A CA 1
ATOM 6166 C C . LEU A 1 786 ? 26.367 -15.735 -9.851 1.00 94.00 786 LEU A C 1
ATOM 6168 O O . LEU A 1 786 ? 26.581 -15.266 -8.734 1.00 94.00 786 LEU A O 1
ATOM 6172 N N . ALA A 1 787 ? 25.134 -16.038 -10.274 1.00 95.00 787 ALA A N 1
ATOM 6173 C CA . ALA A 1 787 ? 23.941 -15.817 -9.458 1.00 95.00 787 ALA A CA 1
ATOM 6174 C C . ALA A 1 787 ? 23.993 -16.598 -8.138 1.00 95.00 787 ALA A C 1
ATOM 6176 O O . ALA A 1 787 ? 23.655 -16.055 -7.089 1.00 95.00 787 ALA A O 1
ATOM 6177 N N . LEU A 1 788 ? 24.447 -17.855 -8.165 1.00 95.44 788 LEU A N 1
ATOM 6178 C CA . LEU A 1 788 ? 24.612 -18.654 -6.954 1.00 95.44 788 LEU A CA 1
ATOM 6179 C C . LEU A 1 788 ? 25.650 -18.035 -6.010 1.00 95.44 788 LEU A C 1
ATOM 6181 O O . LEU A 1 788 ? 25.359 -17.873 -4.829 1.00 95.44 788 LEU A O 1
ATOM 6185 N N . VAL A 1 789 ? 26.830 -17.665 -6.510 1.00 95.00 789 VAL A N 1
ATOM 6186 C CA . VAL A 1 789 ? 27.898 -17.072 -5.689 1.00 95.00 789 VAL A CA 1
ATOM 6187 C C . VAL A 1 789 ? 27.439 -15.765 -5.040 1.00 95.00 789 VAL A C 1
ATOM 6189 O O . VAL A 1 789 ? 27.636 -15.590 -3.836 1.00 95.00 789 VAL A O 1
ATOM 6192 N N . GLU A 1 790 ? 26.776 -14.876 -5.785 1.00 95.62 790 GLU A N 1
ATOM 6193 C CA . GLU A 1 790 ? 26.310 -13.605 -5.221 1.00 95.62 790 GLU A CA 1
ATOM 6194 C C . GLU A 1 790 ? 25.154 -13.805 -4.227 1.00 95.62 790 GLU A C 1
ATOM 6196 O O . GLU A 1 790 ? 25.127 -13.156 -3.183 1.00 95.62 790 GLU A O 1
ATOM 6201 N N . LEU A 1 791 ? 24.253 -14.768 -4.458 1.00 95.75 791 LEU A N 1
ATOM 6202 C CA . LEU A 1 791 ? 23.222 -15.139 -3.480 1.00 95.75 791 LEU A CA 1
ATOM 6203 C C . LEU A 1 791 ? 23.822 -15.733 -2.194 1.00 95.75 791 LEU A C 1
ATOM 6205 O O . LEU A 1 791 ? 23.323 -15.463 -1.104 1.00 95.75 791 LEU A O 1
ATOM 6209 N N . LEU A 1 792 ? 24.907 -16.508 -2.280 1.00 95.06 792 LEU A N 1
ATOM 6210 C CA . LEU A 1 792 ? 25.612 -17.024 -1.098 1.00 95.06 792 LEU A CA 1
ATOM 6211 C C . LEU A 1 792 ? 26.354 -15.913 -0.338 1.00 95.06 792 LEU A C 1
ATOM 6213 O O . LEU A 1 792 ? 26.357 -15.888 0.899 1.00 95.06 792 LEU A O 1
ATOM 6217 N N . LYS A 1 793 ? 26.937 -14.948 -1.059 1.00 95.00 793 LYS A N 1
ATOM 6218 C CA . LYS A 1 793 ? 27.516 -13.734 -0.467 1.00 95.00 793 LYS A CA 1
ATOM 6219 C C . LYS A 1 793 ? 26.437 -12.890 0.215 1.00 95.00 793 LYS A C 1
ATOM 6221 O O . LYS A 1 793 ? 26.647 -12.430 1.339 1.00 95.00 793 LYS A O 1
ATOM 6226 N N . ASN A 1 794 ? 25.265 -12.758 -0.409 1.00 94.56 794 ASN A N 1
ATOM 6227 C CA . ASN A 1 794 ? 24.101 -12.095 0.169 1.00 94.56 794 ASN A CA 1
ATOM 6228 C C . ASN A 1 794 ? 23.624 -12.805 1.444 1.00 94.56 794 ASN A C 1
ATOM 6230 O O . ASN A 1 794 ? 23.479 -12.142 2.462 1.00 94.56 794 ASN A O 1
ATOM 6234 N N . LEU A 1 795 ? 23.508 -14.136 1.442 1.00 93.06 795 LEU A N 1
ATOM 6235 C CA . LEU A 1 795 ? 23.134 -14.931 2.619 1.00 93.06 795 LEU A CA 1
ATOM 6236 C C . LEU A 1 795 ? 24.101 -14.739 3.797 1.00 93.06 795 LEU A C 1
ATOM 6238 O O . LEU A 1 795 ? 23.682 -14.680 4.951 1.00 93.06 795 LEU A O 1
ATOM 6242 N N . THR A 1 796 ? 25.396 -14.612 3.502 1.00 92.12 796 THR A N 1
ATOM 6243 C CA . THR A 1 796 ? 26.431 -14.362 4.515 1.00 92.12 796 THR A CA 1
ATOM 6244 C C . THR A 1 796 ? 26.328 -12.944 5.090 1.00 92.12 796 THR A C 1
ATOM 6246 O O . THR A 1 796 ? 26.540 -12.739 6.284 1.00 92.12 796 THR A O 1
ATOM 6249 N N . LYS A 1 797 ? 25.994 -11.954 4.250 1.00 90.88 797 LYS A N 1
ATOM 6250 C CA . LYS A 1 797 ? 25.854 -10.540 4.638 1.00 90.88 797 LYS A CA 1
ATOM 6251 C C . LYS A 1 797 ? 24.518 -10.247 5.338 1.00 90.88 797 LYS A C 1
ATOM 6253 O O . LYS A 1 797 ? 24.496 -9.481 6.298 1.00 90.88 797 LYS A O 1
ATOM 6258 N N . TYR A 1 798 ? 23.434 -10.867 4.875 1.00 88.25 798 TYR A N 1
ATOM 6259 C CA . TYR A 1 798 ? 22.053 -10.705 5.334 1.00 88.25 798 TYR A CA 1
ATOM 6260 C C . TYR A 1 798 ? 21.396 -12.073 5.602 1.00 88.25 798 TYR A C 1
ATOM 6262 O O . TYR A 1 798 ? 20.591 -12.561 4.805 1.00 88.25 798 TYR A O 1
ATOM 6270 N N . PRO A 1 799 ? 21.672 -12.703 6.758 1.00 84.75 799 PRO A N 1
ATOM 6271 C CA . PRO A 1 799 ? 21.086 -14.002 7.103 1.00 84.75 799 PRO A CA 1
ATOM 6272 C C . PRO A 1 799 ? 19.550 -13.996 7.204 1.00 84.75 799 PRO A C 1
ATOM 6274 O O . PRO A 1 799 ? 18.918 -15.048 7.109 1.00 84.75 799 PRO A O 1
ATOM 6277 N N . THR A 1 800 ? 18.935 -12.822 7.380 1.00 80.81 800 THR A N 1
ATOM 6278 C CA . THR A 1 800 ? 17.477 -12.622 7.427 1.00 80.81 800 THR A CA 1
ATOM 6279 C C . THR A 1 800 ? 16.780 -12.897 6.092 1.00 80.81 800 THR A C 1
ATOM 6281 O O . THR A 1 800 ? 15.578 -13.167 6.078 1.00 80.81 800 THR A O 1
ATOM 6284 N N . ASP A 1 801 ? 17.519 -12.893 4.980 1.00 87.81 801 ASP A N 1
ATOM 6285 C CA . ASP A 1 801 ? 16.973 -13.106 3.637 1.00 87.81 801 ASP A CA 1
ATOM 6286 C C . ASP A 1 801 ? 16.981 -14.596 3.223 1.00 87.81 801 ASP A C 1
ATOM 6288 O O . ASP A 1 801 ? 16.526 -14.948 2.131 1.00 87.81 801 ASP A O 1
ATOM 6292 N N . ARG A 1 802 ? 17.426 -15.500 4.113 1.00 89.69 802 ARG A N 1
ATOM 6293 C CA . ARG A 1 802 ? 17.611 -16.945 3.872 1.00 89.69 802 ARG A CA 1
ATOM 6294 C C . ARG A 1 802 ? 16.454 -17.626 3.146 1.00 89.69 802 ARG A C 1
ATOM 6296 O O . ARG A 1 802 ? 16.672 -18.289 2.134 1.00 89.69 802 ARG A O 1
ATOM 6303 N N . ASP A 1 803 ? 15.229 -17.459 3.633 1.00 87.25 803 ASP A N 1
ATOM 6304 C CA . ASP A 1 803 ? 14.072 -18.169 3.076 1.00 87.25 803 ASP A CA 1
ATOM 6305 C C . ASP A 1 803 ? 13.749 -17.687 1.651 1.00 87.25 803 ASP A C 1
ATOM 6307 O O . ASP A 1 803 ? 13.366 -18.478 0.782 1.00 87.25 803 ASP A O 1
ATOM 6311 N N . SER A 1 804 ? 13.961 -16.394 1.381 1.00 91.00 804 SER A N 1
ATOM 6312 C CA . SER A 1 804 ? 13.790 -15.814 0.047 1.00 91.00 804 SER A CA 1
ATOM 6313 C C . SER A 1 804 ? 14.864 -16.306 -0.931 1.00 91.00 804 SER A C 1
ATOM 6315 O O . SER A 1 804 ? 14.536 -16.648 -2.069 1.00 91.00 804 SER A O 1
ATOM 6317 N N . ILE A 1 805 ? 16.108 -16.470 -0.467 1.00 95.25 805 ILE A N 1
ATOM 6318 C CA . ILE A 1 805 ? 17.222 -17.024 -1.249 1.00 95.25 805 ILE A CA 1
ATOM 6319 C C . ILE A 1 805 ? 16.982 -18.502 -1.567 1.00 95.25 805 ILE A C 1
ATOM 6321 O O . ILE A 1 805 ? 17.104 -18.919 -2.718 1.00 95.25 805 ILE A O 1
ATOM 6325 N N . TRP A 1 806 ? 16.573 -19.310 -0.585 1.00 95.25 806 TRP A N 1
ATOM 6326 C CA . TRP A 1 806 ? 16.253 -20.722 -0.813 1.00 95.25 806 TRP A CA 1
ATOM 6327 C C . TRP A 1 806 ? 15.084 -20.900 -1.785 1.00 95.25 806 TRP A C 1
ATOM 6329 O O . TRP A 1 806 ? 15.122 -21.774 -2.657 1.00 95.25 806 TRP A O 1
ATOM 6339 N N . LYS A 1 807 ? 14.057 -20.047 -1.688 1.00 94.44 807 LYS A N 1
ATOM 6340 C CA . LYS A 1 807 ? 12.961 -20.006 -2.663 1.00 94.44 807 LYS A CA 1
ATOM 6341 C C . LYS A 1 807 ? 13.475 -19.628 -4.055 1.00 94.44 807 LYS A C 1
ATOM 6343 O O . LYS A 1 807 ? 13.103 -20.293 -5.020 1.00 94.44 807 LYS A O 1
ATOM 6348 N N . CYS A 1 808 ? 14.345 -18.625 -4.159 1.00 95.31 808 CYS A N 1
ATOM 6349 C CA . CYS A 1 808 ? 14.981 -18.226 -5.413 1.00 95.31 808 CYS A CA 1
ATOM 6350 C C . CYS A 1 808 ? 15.738 -19.391 -6.064 1.00 95.31 808 CYS A C 1
ATOM 6352 O O . CYS A 1 808 ? 15.437 -19.770 -7.197 1.00 95.31 808 CYS A O 1
ATOM 6354 N N . LEU A 1 809 ? 16.624 -20.055 -5.319 1.00 96.25 809 LEU A N 1
ATOM 6355 C CA . LEU A 1 809 ? 17.427 -21.177 -5.815 1.00 96.25 809 LEU A CA 1
ATOM 6356 C C . LEU A 1 809 ? 16.590 -22.398 -6.202 1.00 96.25 809 LEU A C 1
ATOM 6358 O O . LEU A 1 809 ? 16.895 -23.070 -7.190 1.00 96.25 809 LEU A O 1
ATOM 6362 N N . LYS A 1 810 ? 15.489 -22.658 -5.486 1.00 95.81 810 LYS A N 1
ATOM 6363 C CA . LYS A 1 810 ? 14.499 -23.666 -5.886 1.00 95.81 810 LYS A CA 1
ATOM 6364 C C . LYS A 1 810 ? 13.989 -23.396 -7.305 1.00 95.81 810 LYS A C 1
ATOM 6366 O O . LYS A 1 810 ? 13.982 -24.304 -8.140 1.00 95.81 810 LYS A O 1
ATOM 6371 N N . PHE A 1 811 ? 13.542 -22.168 -7.578 1.00 95.31 811 PHE A N 1
ATOM 6372 C CA . PHE A 1 811 ? 13.000 -21.811 -8.888 1.00 95.31 811 PHE A CA 1
ATOM 6373 C C . PHE A 1 811 ? 14.086 -21.778 -9.964 1.00 95.31 811 PHE A C 1
ATOM 6375 O O . PHE A 1 811 ? 13.889 -22.387 -11.019 1.00 95.31 811 PHE A O 1
ATOM 6382 N N . LEU A 1 812 ? 15.249 -21.195 -9.665 1.00 94.81 812 LEU A N 1
ATOM 6383 C CA . LEU A 1 812 ? 16.390 -21.125 -10.577 1.00 94.81 812 LEU A CA 1
ATOM 6384 C C . LEU A 1 812 ? 16.826 -22.523 -11.048 1.00 94.81 812 LEU A C 1
ATOM 6386 O O . LEU A 1 812 ? 16.978 -22.750 -12.251 1.00 94.81 812 LEU A O 1
ATOM 6390 N N . GLY A 1 813 ? 16.919 -23.487 -10.123 1.00 94.50 813 GLY A N 1
ATOM 6391 C CA . GLY A 1 813 ? 17.254 -24.882 -10.429 1.00 94.50 813 GLY A CA 1
ATOM 6392 C C . GLY A 1 813 ? 16.168 -25.600 -11.226 1.00 94.50 813 GLY A C 1
ATOM 6393 O O . GLY A 1 813 ? 16.468 -26.323 -12.174 1.00 94.50 813 GLY A O 1
ATOM 6394 N N . SER A 1 814 ? 14.893 -25.362 -10.899 1.00 93.69 814 SER A N 1
ATOM 6395 C CA . SER A 1 814 ? 13.765 -25.955 -11.633 1.00 93.69 814 SER A CA 1
ATOM 6396 C C . SER A 1 814 ? 13.645 -25.452 -13.078 1.00 93.69 814 SER A C 1
ATOM 6398 O O . SER A 1 814 ? 13.142 -26.171 -13.943 1.00 93.69 814 SER A O 1
ATOM 6400 N N . ARG A 1 815 ? 14.102 -24.220 -13.339 1.00 92.25 815 ARG A N 1
ATOM 6401 C CA . ARG A 1 815 ? 14.036 -23.555 -14.644 1.00 92.25 815 ARG A CA 1
ATOM 6402 C C . ARG A 1 815 ? 15.208 -23.916 -15.551 1.00 92.25 815 ARG A C 1
ATOM 6404 O O . ARG A 1 815 ? 14.990 -24.069 -16.752 1.00 92.25 815 ARG A O 1
ATOM 6411 N N . HIS A 1 816 ? 16.398 -24.121 -14.981 1.00 94.12 816 HIS A N 1
ATOM 6412 C CA . HIS A 1 816 ? 17.647 -24.329 -15.726 1.00 94.12 816 HIS A CA 1
ATOM 6413 C C . HIS A 1 816 ? 18.353 -25.664 -15.407 1.00 94.12 816 HIS A C 1
ATOM 6415 O O . HIS A 1 816 ? 19.562 -25.680 -15.161 1.00 94.12 816 HIS A O 1
ATOM 6421 N N . PRO A 1 817 ? 17.663 -26.820 -15.447 1.00 94.62 817 PRO A N 1
ATOM 6422 C CA . PRO A 1 817 ? 18.254 -28.097 -15.038 1.00 94.62 817 PRO A CA 1
ATOM 6423 C C . PRO A 1 817 ? 19.466 -28.507 -15.890 1.00 94.62 817 PRO A C 1
ATOM 6425 O O . PRO A 1 817 ? 20.416 -29.103 -15.383 1.00 94.62 817 PRO A O 1
ATOM 6428 N N . THR A 1 818 ? 19.452 -28.168 -17.182 1.00 94.56 818 THR A N 1
ATOM 6429 C CA . THR A 1 818 ? 20.527 -28.490 -18.131 1.00 94.56 818 THR A CA 1
ATOM 6430 C C . THR A 1 818 ? 21.782 -27.646 -17.898 1.00 94.56 818 THR A C 1
ATOM 6432 O O . THR A 1 818 ? 22.884 -28.163 -18.053 1.00 94.56 818 THR A O 1
ATOM 6435 N N . LEU A 1 819 ? 21.629 -26.378 -17.494 1.00 94.19 819 LEU A N 1
ATOM 6436 C CA . LEU A 1 819 ? 22.758 -25.480 -17.208 1.00 94.19 819 LEU A CA 1
ATOM 6437 C C . LEU A 1 819 ? 23.408 -25.786 -15.854 1.00 94.19 819 LEU A C 1
ATOM 6439 O O . LEU A 1 819 ? 24.614 -25.615 -15.705 1.00 94.19 819 LEU A O 1
ATOM 6443 N N . VAL A 1 820 ? 22.631 -26.291 -14.889 1.00 95.69 820 VAL A N 1
ATOM 6444 C CA . VAL A 1 820 ? 23.137 -26.704 -13.569 1.00 95.69 820 VAL A CA 1
ATOM 6445 C C . VAL A 1 820 ? 23.927 -28.015 -13.644 1.00 95.69 820 VAL A C 1
ATOM 6447 O O . VAL A 1 820 ? 24.910 -28.170 -12.927 1.00 95.69 820 VAL A O 1
ATOM 6450 N N . LEU A 1 821 ? 23.548 -28.957 -14.518 1.00 94.25 821 LEU A N 1
ATOM 6451 C CA . LEU A 1 821 ? 24.205 -30.268 -14.653 1.00 94.25 821 LEU A CA 1
ATOM 6452 C C . LEU A 1 821 ? 25.750 -30.225 -14.716 1.00 94.25 821 LEU A C 1
ATOM 6454 O O . LEU A 1 821 ? 26.369 -30.959 -13.944 1.00 94.25 821 LEU A O 1
ATOM 6458 N N . PRO A 1 822 ? 26.396 -29.406 -15.571 1.00 93.94 822 PRO A N 1
ATOM 6459 C CA . PRO A 1 822 ? 27.857 -29.335 -15.626 1.00 93.94 822 PRO A CA 1
ATOM 6460 C C . PRO A 1 822 ? 28.506 -28.708 -14.382 1.00 93.94 822 PRO A C 1
ATOM 6462 O O . PRO A 1 822 ? 29.703 -28.899 -14.193 1.00 93.94 822 PRO A O 1
ATOM 6465 N N . LEU A 1 823 ? 27.753 -27.981 -13.549 1.00 94.44 823 LEU A N 1
ATOM 6466 C CA . LEU A 1 823 ? 28.255 -27.340 -12.327 1.00 94.44 823 LEU A CA 1
ATOM 6467 C C . LEU A 1 823 ? 28.231 -28.283 -11.116 1.00 94.44 823 LEU A C 1
ATOM 6469 O O . LEU A 1 823 ? 28.950 -28.057 -10.152 1.00 94.44 823 LEU A O 1
ATOM 6473 N N . VAL A 1 824 ? 27.425 -29.351 -11.142 1.00 93.50 824 VAL A N 1
ATOM 6474 C CA . VAL A 1 824 ? 27.216 -30.236 -9.979 1.00 93.50 824 VAL A CA 1
ATOM 6475 C C . VAL A 1 824 ? 28.524 -30.758 -9.361 1.00 93.50 824 VAL A C 1
ATOM 6477 O O . VAL A 1 824 ? 28.645 -30.666 -8.139 1.00 93.50 824 VAL A O 1
ATOM 6480 N N . PRO A 1 825 ? 29.515 -31.258 -10.129 1.00 90.50 825 PRO A N 1
ATOM 6481 C CA . PRO A 1 825 ? 30.748 -31.769 -9.530 1.00 90.50 825 PRO A CA 1
ATOM 6482 C C . PRO A 1 825 ? 31.582 -30.690 -8.828 1.00 90.50 825 PRO A C 1
ATOM 6484 O O . PRO A 1 825 ? 32.225 -30.967 -7.817 1.00 90.50 825 PRO A O 1
ATOM 6487 N N . GLU A 1 826 ? 31.559 -29.466 -9.362 1.00 90.38 826 GLU A N 1
ATOM 6488 C CA . GLU A 1 826 ? 32.244 -28.298 -8.803 1.00 90.38 826 GLU A CA 1
ATOM 6489 C C . GLU A 1 826 ? 31.546 -27.827 -7.521 1.00 90.38 826 GLU A C 1
ATOM 6491 O O . GLU A 1 826 ? 32.184 -27.692 -6.481 1.00 90.38 826 GLU A O 1
ATOM 6496 N N . LEU A 1 827 ? 30.217 -27.689 -7.561 1.00 91.62 827 LEU A N 1
ATOM 6497 C CA . LEU A 1 827 ? 29.413 -27.220 -6.430 1.00 91.62 827 LEU A CA 1
ATOM 6498 C C . LEU A 1 827 ? 29.408 -28.191 -5.245 1.00 91.62 827 LEU A C 1
ATOM 6500 O O . LEU A 1 827 ? 29.435 -27.762 -4.096 1.00 91.62 827 LEU A O 1
ATOM 6504 N N . LEU A 1 828 ? 29.387 -29.499 -5.511 1.00 89.44 828 LEU A N 1
ATOM 6505 C CA . LEU A 1 828 ? 29.483 -30.523 -4.467 1.00 89.44 828 LEU A CA 1
ATOM 6506 C C . LEU A 1 828 ? 30.931 -30.793 -4.034 1.00 89.44 828 LEU A C 1
ATOM 6508 O O . LEU A 1 828 ? 31.147 -31.622 -3.153 1.00 89.44 828 LEU A O 1
ATOM 6512 N N . SER A 1 829 ? 31.920 -30.133 -4.653 1.00 86.69 829 SER A N 1
ATOM 6513 C CA . SER A 1 829 ? 33.345 -30.388 -4.422 1.00 86.69 829 SER A CA 1
ATOM 6514 C C . SER A 1 829 ? 33.691 -31.883 -4.516 1.00 86.69 829 SER A C 1
ATOM 6516 O O . S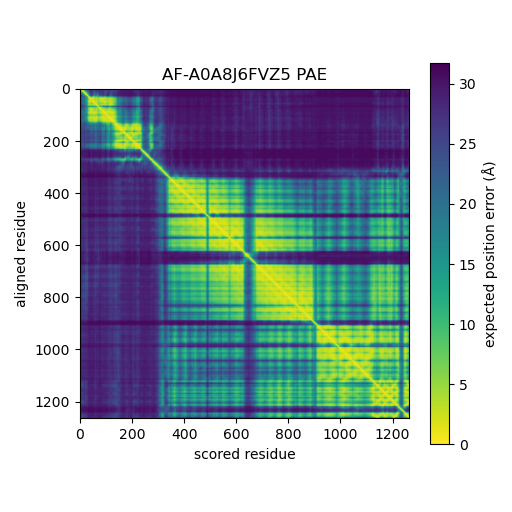ER A 1 829 ? 34.433 -32.416 -3.690 1.00 86.69 829 SER A O 1
ATOM 6518 N N . THR A 1 830 ? 33.126 -32.597 -5.496 1.00 83.44 830 THR A N 1
ATOM 6519 C CA . THR A 1 830 ? 33.356 -34.041 -5.669 1.00 83.44 830 THR A CA 1
ATOM 6520 C C . THR A 1 830 ? 34.629 -34.286 -6.468 1.00 83.44 830 THR A C 1
ATOM 6522 O O . THR A 1 830 ? 34.755 -33.807 -7.596 1.00 83.44 830 THR A O 1
ATOM 6525 N N . HIS A 1 831 ? 35.555 -35.078 -5.926 1.00 81.12 831 HIS A N 1
ATOM 6526 C CA . HIS A 1 831 ? 36.745 -35.509 -6.656 1.00 81.12 831 HIS A CA 1
ATOM 6527 C C . HIS A 1 831 ? 36.547 -36.933 -7.216 1.00 81.12 831 HIS A C 1
ATOM 6529 O O . HIS A 1 831 ? 36.097 -37.807 -6.480 1.00 81.12 831 HIS A O 1
ATOM 6535 N N . PRO A 1 832 ? 36.929 -37.234 -8.476 1.00 78.31 832 PRO A N 1
ATOM 6536 C CA . PRO A 1 832 ? 36.675 -38.548 -9.090 1.00 78.31 832 PRO A CA 1
ATOM 6537 C C . PRO A 1 832 ? 37.303 -39.757 -8.375 1.00 78.31 832 PRO A C 1
ATOM 6539 O O . PRO A 1 832 ? 36.877 -40.888 -8.594 1.00 78.31 832 PRO A O 1
ATOM 6542 N N . PHE A 1 833 ? 38.339 -39.530 -7.562 1.00 79.81 833 PHE A N 1
ATOM 6543 C CA . PHE A 1 833 ? 39.122 -40.586 -6.901 1.00 79.81 833 PHE A CA 1
ATOM 6544 C C . PHE A 1 833 ? 39.228 -40.443 -5.376 1.00 79.81 833 PHE A C 1
ATOM 6546 O O . PHE A 1 833 ? 39.762 -41.341 -4.731 1.00 79.81 833 PHE A O 1
ATOM 6553 N N . PHE A 1 834 ? 38.791 -39.315 -4.805 1.00 78.31 834 PHE A N 1
ATOM 6554 C CA . PHE A 1 834 ? 38.956 -39.022 -3.379 1.00 78.31 834 PHE A CA 1
ATOM 6555 C C . PHE A 1 834 ? 37.621 -38.591 -2.784 1.00 78.31 834 PHE A C 1
ATOM 6557 O O . PHE A 1 834 ? 36.955 -37.721 -3.342 1.00 78.31 834 PHE A O 1
ATOM 6564 N N . ASP A 1 835 ? 37.277 -39.155 -1.631 1.00 70.00 835 ASP A N 1
ATOM 6565 C CA . ASP A 1 835 ? 36.152 -38.675 -0.838 1.00 70.00 835 ASP A CA 1
ATOM 6566 C C . ASP A 1 835 ? 36.567 -37.373 -0.146 1.00 70.00 835 ASP A C 1
ATOM 6568 O O . ASP A 1 835 ? 37.455 -37.355 0.712 1.00 70.00 835 ASP A O 1
ATOM 6572 N N . THR A 1 836 ? 35.967 -36.261 -0.567 1.00 78.69 836 THR A N 1
ATOM 6573 C CA . THR A 1 836 ? 36.137 -34.962 0.084 1.00 78.69 836 THR A CA 1
ATOM 6574 C C . THR A 1 836 ? 35.422 -34.937 1.433 1.00 78.69 836 THR A C 1
ATOM 6576 O O . THR A 1 836 ? 34.504 -35.721 1.686 1.00 78.69 836 THR A O 1
ATOM 6579 N N . ALA A 1 837 ? 35.886 -34.067 2.335 1.00 81.81 837 ALA A N 1
ATOM 6580 C CA . ALA A 1 837 ? 35.292 -33.928 3.660 1.00 81.81 837 ALA A CA 1
ATOM 6581 C C . ALA A 1 837 ? 33.801 -33.568 3.545 1.00 81.81 837 ALA A C 1
ATOM 6583 O O . ALA A 1 837 ? 33.438 -32.687 2.767 1.00 81.81 837 ALA A O 1
ATOM 6584 N N . GLU A 1 838 ? 32.957 -34.265 4.311 1.00 87.88 838 GLU A N 1
ATOM 6585 C CA . GLU A 1 838 ? 31.507 -34.046 4.331 1.00 87.88 838 GLU A CA 1
ATOM 6586 C C . GLU A 1 838 ? 31.201 -32.622 4.835 1.00 87.88 838 GLU A C 1
ATOM 6588 O O . GLU A 1 838 ? 31.647 -32.273 5.933 1.00 87.88 838 GLU A O 1
ATOM 6593 N N . PRO A 1 839 ? 30.487 -31.791 4.049 1.00 89.00 839 PRO A N 1
ATOM 6594 C CA . PRO A 1 839 ? 30.076 -30.457 4.481 1.00 89.00 839 PRO A CA 1
ATOM 6595 C C . PRO A 1 839 ? 29.090 -30.513 5.653 1.00 89.00 839 PRO A C 1
ATOM 6597 O O . PRO A 1 839 ? 28.351 -31.488 5.803 1.00 89.00 839 PRO A O 1
ATOM 6600 N N . ASP A 1 840 ? 29.060 -29.451 6.459 1.00 88.94 840 ASP A N 1
ATOM 6601 C CA . ASP A 1 840 ? 28.133 -29.337 7.586 1.00 88.94 840 ASP A CA 1
ATOM 6602 C C . ASP A 1 840 ? 26.683 -29.169 7.096 1.00 88.94 840 ASP A C 1
ATOM 6604 O O . ASP A 1 840 ? 26.402 -28.384 6.190 1.00 88.94 840 ASP A O 1
ATOM 6608 N N . MET A 1 841 ? 25.753 -29.905 7.704 1.00 89.31 841 MET A N 1
ATOM 6609 C CA . MET A 1 841 ? 24.326 -29.830 7.382 1.00 89.31 841 MET A CA 1
ATOM 6610 C C . MET A 1 841 ? 23.631 -28.628 8.013 1.00 89.31 841 MET A C 1
ATOM 6612 O O . MET A 1 841 ? 22.547 -28.271 7.553 1.00 89.31 841 MET A O 1
ATOM 6616 N N . ASP A 1 842 ? 24.246 -28.003 9.017 1.00 87.19 842 ASP A N 1
ATOM 6617 C CA . ASP A 1 842 ? 23.746 -26.770 9.626 1.00 87.19 842 ASP A CA 1
ATOM 6618 C C . ASP A 1 842 ? 24.192 -25.513 8.851 1.00 87.19 842 ASP A C 1
ATOM 6620 O O . ASP A 1 842 ? 23.686 -24.417 9.106 1.00 87.19 842 ASP A O 1
ATOM 6624 N N . ASP A 1 843 ? 25.094 -25.653 7.867 1.00 92.12 843 ASP A N 1
ATOM 6625 C CA . ASP A 1 843 ? 25.540 -24.545 7.022 1.00 92.12 843 ASP A CA 1
ATOM 6626 C C . ASP A 1 843 ? 24.436 -24.120 6.028 1.00 92.12 843 ASP A C 1
ATOM 6628 O O . ASP A 1 843 ? 24.099 -24.861 5.091 1.00 92.12 843 ASP A O 1
ATOM 6632 N N . PRO A 1 844 ? 23.877 -22.900 6.163 1.00 91.88 844 PRO A N 1
ATOM 6633 C CA . PRO A 1 844 ? 22.807 -22.438 5.290 1.00 91.88 844 PRO A CA 1
ATOM 6634 C C . PRO A 1 844 ? 23.265 -22.249 3.834 1.00 91.88 844 PRO A C 1
ATOM 6636 O O . PRO A 1 844 ? 22.423 -22.327 2.931 1.00 91.88 844 PRO A O 1
ATOM 6639 N N . ALA A 1 845 ? 24.565 -22.033 3.588 1.00 93.62 845 ALA A N 1
ATOM 6640 C CA . ALA A 1 845 ? 25.122 -21.923 2.243 1.00 93.62 845 ALA A CA 1
ATOM 6641 C C . ALA A 1 845 ? 25.141 -23.284 1.532 1.00 93.62 845 ALA A C 1
ATOM 6643 O O . ALA A 1 845 ? 24.709 -23.395 0.383 1.00 93.62 845 ALA A O 1
ATOM 6644 N N . TYR A 1 846 ? 25.551 -24.346 2.226 1.00 94.25 846 TYR A N 1
ATOM 6645 C CA . TYR A 1 846 ? 25.504 -25.699 1.679 1.00 94.25 846 TYR A CA 1
ATOM 6646 C C . TYR A 1 846 ? 24.066 -26.180 1.415 1.00 94.25 846 TYR A C 1
ATOM 6648 O O . TYR A 1 846 ? 23.784 -26.715 0.337 1.00 94.25 846 TYR A O 1
ATOM 6656 N N . ILE A 1 847 ? 23.116 -25.912 2.325 1.00 94.94 847 ILE A N 1
ATOM 6657 C CA . ILE A 1 847 ? 21.688 -26.207 2.088 1.00 94.94 847 ILE A CA 1
ATOM 6658 C C . ILE A 1 847 ? 21.189 -25.493 0.824 1.00 94.94 847 ILE A C 1
ATOM 6660 O O . ILE A 1 847 ? 20.480 -26.096 0.017 1.00 94.94 847 ILE A O 1
ATOM 6664 N N . ALA A 1 848 ? 21.575 -24.231 0.620 1.00 95.75 848 ALA A N 1
ATOM 6665 C CA . ALA A 1 848 ? 21.201 -23.455 -0.558 1.00 95.75 848 ALA A CA 1
ATOM 6666 C C . ALA A 1 848 ? 21.677 -24.127 -1.868 1.00 95.75 848 ALA A C 1
ATOM 6668 O O . ALA A 1 848 ? 20.889 -24.278 -2.809 1.00 95.75 848 ALA A O 1
ATOM 6669 N N . VAL A 1 849 ? 22.920 -24.626 -1.900 1.00 96.19 849 VAL A N 1
ATOM 6670 C CA . VAL A 1 849 ? 23.470 -25.405 -3.027 1.00 96.19 849 VAL A CA 1
ATOM 6671 C C . VAL A 1 849 ? 22.681 -26.701 -3.251 1.00 96.19 849 VAL A C 1
ATOM 6673 O O . VAL A 1 849 ? 22.295 -27.009 -4.381 1.00 96.19 849 VAL A O 1
ATOM 6676 N N . LEU A 1 850 ? 22.377 -27.450 -2.187 1.00 95.31 850 LEU A N 1
ATOM 6677 C CA . LEU A 1 850 ? 21.593 -28.685 -2.288 1.00 95.31 850 LEU A CA 1
ATOM 6678 C C . LEU A 1 850 ? 20.166 -28.435 -2.797 1.00 95.31 850 LEU A C 1
ATOM 6680 O O . LEU A 1 850 ? 19.666 -29.197 -3.628 1.00 95.31 850 LEU A O 1
ATOM 6684 N N . VAL A 1 851 ? 19.515 -27.355 -2.356 1.00 96.12 851 VAL A N 1
ATOM 6685 C CA . VAL A 1 851 ? 18.182 -26.957 -2.838 1.00 96.12 851 VAL A CA 1
ATOM 6686 C C . VAL A 1 851 ? 18.209 -26.686 -4.345 1.00 96.12 851 VAL A C 1
ATOM 6688 O O . VAL A 1 851 ? 17.321 -27.172 -5.053 1.00 96.12 851 VAL A O 1
ATOM 6691 N N . LEU A 1 852 ? 19.227 -25.983 -4.856 1.00 96.38 852 LEU A N 1
ATOM 6692 C CA . LEU A 1 852 ? 19.405 -25.752 -6.295 1.00 96.38 852 LEU A CA 1
ATOM 6693 C C . LEU A 1 852 ? 19.530 -27.082 -7.061 1.00 96.38 852 LEU A C 1
ATOM 6695 O O . LEU A 1 852 ? 18.780 -27.334 -8.010 1.00 96.38 852 LEU A O 1
ATOM 6699 N N . ILE A 1 853 ? 20.444 -27.953 -6.619 1.00 95.75 853 ILE A N 1
ATOM 6700 C CA . ILE A 1 853 ? 20.759 -29.227 -7.281 1.00 95.75 853 ILE A CA 1
ATOM 6701 C C . ILE A 1 853 ? 19.550 -30.169 -7.275 1.00 95.75 853 ILE A C 1
ATOM 6703 O O . ILE A 1 853 ? 19.200 -30.728 -8.313 1.00 95.75 853 ILE A O 1
ATOM 6707 N N . PHE A 1 854 ? 18.861 -30.338 -6.143 1.00 95.00 854 PHE A N 1
ATOM 6708 C CA . PHE A 1 854 ? 17.712 -31.245 -6.066 1.00 95.00 854 PHE A CA 1
ATOM 6709 C C . PHE A 1 854 ? 16.524 -30.765 -6.899 1.00 95.00 854 PHE A C 1
ATOM 6711 O O . PHE A 1 854 ? 15.805 -31.590 -7.467 1.00 95.00 854 PHE A O 1
ATOM 6718 N N . ASN A 1 855 ? 16.323 -29.453 -7.033 1.00 95.12 855 ASN A N 1
ATOM 6719 C CA . ASN A 1 855 ? 15.295 -28.930 -7.929 1.00 95.12 855 ASN A CA 1
ATOM 6720 C C . ASN A 1 855 ? 15.643 -29.136 -9.407 1.00 95.12 855 ASN A C 1
ATOM 6722 O O . ASN A 1 855 ? 14.760 -29.513 -10.179 1.00 95.12 855 ASN A O 1
ATOM 6726 N N . ALA A 1 856 ? 16.917 -29.002 -9.782 1.00 94.56 856 ALA A N 1
ATOM 6727 C CA . ALA A 1 856 ? 17.402 -29.318 -11.126 1.00 94.56 856 ALA A CA 1
ATOM 6728 C C . ALA A 1 856 ? 17.334 -30.829 -11.449 1.00 94.56 856 ALA A C 1
ATOM 6730 O O . ALA A 1 856 ? 16.963 -31.234 -12.557 1.00 94.56 856 ALA A O 1
ATOM 6731 N N . ALA A 1 857 ? 17.613 -31.687 -10.462 1.00 93.06 857 ALA A N 1
ATOM 6732 C CA . ALA A 1 857 ? 17.606 -33.143 -10.605 1.00 93.06 857 ALA A CA 1
ATOM 6733 C C . ALA A 1 857 ? 16.214 -33.726 -10.903 1.00 93.06 857 ALA A C 1
ATOM 6735 O O . ALA A 1 857 ? 16.110 -34.822 -11.454 1.00 93.06 857 ALA A O 1
ATOM 6736 N N . LYS A 1 858 ? 15.129 -33.000 -10.591 1.00 90.94 858 LYS A N 1
ATOM 6737 C CA . LYS A 1 858 ? 13.747 -33.443 -10.858 1.00 90.94 858 LYS A CA 1
ATOM 6738 C C . LYS A 1 858 ? 13.513 -33.767 -12.335 1.00 90.94 858 LYS A C 1
ATOM 6740 O O . LYS A 1 858 ? 12.809 -34.723 -12.655 1.00 90.94 858 LYS A O 1
ATOM 6745 N N . THR A 1 859 ? 14.087 -32.963 -13.223 1.00 89.75 859 THR A N 1
ATOM 6746 C CA . THR A 1 859 ? 13.946 -33.079 -14.682 1.00 89.75 859 THR A CA 1
ATOM 6747 C C . THR A 1 859 ? 15.189 -33.657 -15.359 1.00 89.75 859 THR A C 1
ATOM 6749 O O . THR A 1 859 ? 15.145 -33.932 -16.554 1.00 89.75 859 THR A O 1
ATOM 6752 N N . CYS A 1 860 ? 16.280 -33.873 -14.614 1.00 88.50 860 CYS A N 1
ATOM 6753 C CA . CYS A 1 860 ? 17.551 -34.375 -15.132 1.00 88.50 860 CYS A CA 1
ATOM 6754 C C . CYS A 1 860 ? 17.904 -35.746 -14.514 1.00 88.50 860 CYS A C 1
ATOM 6756 O O . CYS A 1 860 ? 18.530 -35.807 -13.453 1.00 88.50 860 CYS A O 1
ATOM 6758 N N . PRO A 1 861 ? 17.529 -36.871 -15.156 1.00 80.75 861 PRO A N 1
ATOM 6759 C CA . PRO A 1 861 ? 17.697 -38.211 -14.582 1.00 80.75 861 PRO A CA 1
ATOM 6760 C C . PRO A 1 861 ? 19.158 -38.678 -14.505 1.00 80.75 861 PRO A C 1
ATOM 6762 O O . PRO A 1 861 ? 19.446 -39.647 -13.810 1.00 80.75 861 PRO A O 1
ATOM 6765 N N . THR A 1 862 ? 20.080 -38.014 -15.207 1.00 87.38 862 THR A N 1
ATOM 6766 C CA . THR A 1 862 ? 21.523 -38.301 -15.166 1.00 87.38 862 THR A CA 1
ATOM 6767 C C . THR A 1 862 ? 22.225 -37.634 -13.986 1.00 87.38 862 THR A C 1
ATOM 6769 O O . THR A 1 862 ? 23.325 -38.041 -13.630 1.00 87.38 862 THR A O 1
ATOM 6772 N N . MET A 1 863 ? 21.600 -36.637 -13.353 1.00 91.19 863 MET A N 1
ATOM 6773 C CA . MET A 1 863 ? 22.198 -35.867 -12.260 1.00 91.19 863 MET A CA 1
ATOM 6774 C C . MET A 1 863 ? 22.485 -36.702 -10.998 1.00 91.19 863 MET A C 1
ATOM 6776 O O . MET A 1 863 ? 23.578 -36.558 -10.455 1.00 91.19 863 MET A O 1
ATOM 6780 N N . PRO A 1 864 ? 21.610 -37.641 -10.563 1.00 88.69 864 PRO A N 1
ATOM 6781 C CA . PRO A 1 864 ? 21.907 -38.516 -9.428 1.00 88.69 864 PRO A CA 1
ATOM 6782 C C . PRO A 1 864 ? 23.155 -39.390 -9.597 1.00 88.69 864 PRO A C 1
ATOM 6784 O O . PRO A 1 864 ? 23.698 -39.851 -8.602 1.00 88.69 864 PRO A O 1
ATOM 6787 N N . ALA A 1 865 ? 23.625 -39.625 -10.827 1.00 87.38 865 ALA A N 1
ATOM 6788 C CA . ALA A 1 865 ? 24.866 -40.366 -11.061 1.00 87.38 865 ALA A CA 1
ATOM 6789 C C . ALA A 1 865 ? 26.124 -39.585 -10.631 1.00 87.38 865 ALA A C 1
ATOM 6791 O O . ALA A 1 865 ? 27.190 -40.181 -10.517 1.00 87.38 865 ALA A O 1
ATOM 6792 N N . LEU A 1 866 ? 26.002 -38.272 -10.403 1.00 88.19 866 LEU A N 1
ATOM 6793 C CA . LEU A 1 866 ? 27.083 -37.390 -9.952 1.00 88.19 866 LEU A CA 1
ATOM 6794 C C . LEU A 1 866 ? 27.091 -37.191 -8.426 1.00 88.19 866 LEU A C 1
ATOM 6796 O O . LEU A 1 866 ? 27.945 -36.479 -7.909 1.00 88.19 866 LEU A O 1
ATOM 6800 N N . PHE A 1 867 ? 26.126 -37.764 -7.701 1.00 89.94 867 PHE A N 1
ATOM 6801 C CA . PHE A 1 867 ? 25.986 -37.559 -6.260 1.00 89.94 867 PHE A CA 1
ATOM 6802 C C . PHE A 1 867 ? 26.926 -38.466 -5.464 1.00 89.94 867 PHE A C 1
ATOM 6804 O O . PHE A 1 867 ? 27.066 -39.654 -5.757 1.00 89.94 867 PHE A O 1
ATOM 6811 N N . SER A 1 868 ? 27.519 -37.907 -4.410 1.00 86.75 868 SER A N 1
ATOM 6812 C CA . SER A 1 868 ? 28.223 -38.662 -3.372 1.00 86.75 868 SER A CA 1
ATOM 6813 C C . SER A 1 868 ? 27.243 -39.403 -2.450 1.00 86.75 868 SER A C 1
ATOM 6815 O O . SER A 1 868 ? 26.052 -39.082 -2.389 1.00 86.75 868 SER A O 1
ATOM 6817 N N . ASP A 1 869 ? 27.745 -40.361 -1.663 1.00 84.50 869 ASP A N 1
ATOM 6818 C CA . ASP A 1 869 ? 26.918 -41.129 -0.717 1.00 84.50 869 ASP A CA 1
ATOM 6819 C C . ASP A 1 869 ? 26.241 -40.231 0.341 1.00 84.50 869 ASP A C 1
ATOM 6821 O O . ASP A 1 869 ? 25.045 -40.360 0.620 1.00 84.50 869 ASP A O 1
ATOM 6825 N N . HIS A 1 870 ? 26.966 -39.236 0.868 1.00 88.06 870 HIS A N 1
ATOM 6826 C CA . HIS A 1 870 ? 26.403 -38.263 1.809 1.00 88.06 870 HIS A CA 1
ATOM 6827 C C . HIS A 1 870 ? 25.319 -37.379 1.172 1.00 88.06 870 HIS A C 1
ATOM 6829 O O . HIS A 1 870 ? 24.312 -37.113 1.821 1.00 88.06 870 HIS A O 1
ATOM 6835 N N . THR A 1 871 ? 25.427 -37.017 -0.114 1.00 90.62 871 THR A N 1
ATOM 6836 C CA . THR A 1 871 ? 24.388 -36.235 -0.818 1.00 90.62 871 THR A CA 1
ATOM 6837 C C . THR A 1 871 ? 23.041 -36.966 -0.830 1.00 90.62 871 THR A C 1
ATOM 6839 O O . THR A 1 871 ? 21.991 -36.344 -0.662 1.00 90.62 871 THR A O 1
ATOM 6842 N N . PHE A 1 872 ? 23.041 -38.300 -0.949 1.00 89.56 872 PHE A N 1
ATOM 6843 C CA . PHE A 1 872 ? 21.814 -39.097 -0.844 1.00 89.56 872 PHE A CA 1
ATOM 6844 C C . PHE A 1 872 ? 21.227 -39.104 0.574 1.00 89.56 872 PHE A C 1
ATOM 6846 O O . PHE A 1 872 ? 20.001 -39.081 0.730 1.00 89.56 872 PHE A O 1
ATOM 6853 N N . ARG A 1 873 ? 22.075 -39.121 1.612 1.00 89.25 873 ARG A N 1
ATOM 6854 C CA . ARG A 1 873 ? 21.629 -38.990 3.011 1.00 89.25 873 ARG A CA 1
ATOM 6855 C C . ARG A 1 873 ? 21.042 -37.604 3.274 1.00 89.25 873 ARG A C 1
ATOM 6857 O O . ARG A 1 873 ? 19.952 -37.510 3.836 1.00 89.25 873 ARG A O 1
ATOM 6864 N N . HIS A 1 874 ? 21.717 -36.557 2.804 1.00 92.25 874 HIS A N 1
ATOM 6865 C CA . HIS A 1 874 ? 21.279 -35.167 2.918 1.00 92.25 874 HIS A CA 1
ATOM 6866 C C . HIS A 1 874 ? 19.960 -34.934 2.181 1.00 92.25 874 HIS A C 1
ATOM 6868 O O . HIS A 1 874 ? 19.060 -34.304 2.727 1.00 92.25 874 HIS A O 1
ATOM 6874 N N . TYR A 1 875 ? 19.787 -35.524 0.993 1.00 91.88 875 TYR A N 1
ATOM 6875 C CA . TYR A 1 875 ? 18.511 -35.510 0.279 1.00 91.88 875 TYR A CA 1
ATOM 6876 C C . TYR A 1 875 ? 17.372 -36.094 1.119 1.00 91.88 875 TYR A C 1
ATOM 6878 O O . TYR A 1 875 ? 16.317 -35.475 1.225 1.00 91.88 875 TYR A O 1
ATOM 6886 N N . ALA A 1 876 ? 17.571 -37.278 1.711 1.00 89.44 876 ALA A N 1
ATOM 6887 C CA . ALA A 1 876 ? 16.538 -37.926 2.516 1.00 89.44 876 ALA A CA 1
ATOM 6888 C C . ALA A 1 876 ? 16.145 -37.060 3.722 1.00 89.44 876 ALA A C 1
ATOM 6890 O O . ALA A 1 876 ? 14.960 -36.847 3.958 1.00 89.44 876 ALA A O 1
ATOM 6891 N N . TYR A 1 877 ? 17.136 -36.498 4.420 1.00 90.81 877 TYR A N 1
ATOM 6892 C CA . TYR A 1 877 ? 16.903 -35.592 5.542 1.00 90.81 877 TYR A CA 1
ATOM 6893 C C . TYR A 1 877 ? 16.154 -34.319 5.118 1.00 90.81 877 TYR A C 1
ATOM 6895 O O . TYR A 1 877 ? 15.107 -34.007 5.682 1.00 90.81 877 TYR A O 1
ATOM 6903 N N . LEU A 1 878 ? 16.643 -33.612 4.091 1.00 91.62 878 LEU A N 1
ATOM 6904 C CA . LEU A 1 878 ? 16.048 -32.354 3.624 1.00 91.62 878 LEU A CA 1
ATOM 6905 C C . LEU A 1 878 ? 14.679 -32.551 2.968 1.00 91.62 878 LEU A C 1
ATOM 6907 O O . LEU A 1 878 ? 13.849 -31.645 2.989 1.00 91.62 878 LEU A O 1
ATOM 6911 N N . ARG A 1 879 ? 14.407 -33.721 2.385 1.00 90.94 879 ARG A N 1
ATOM 6912 C CA . ARG A 1 879 ? 13.085 -34.036 1.837 1.00 90.94 879 ARG A CA 1
ATOM 6913 C C . ARG A 1 879 ? 12.037 -34.171 2.940 1.00 90.94 879 ARG A C 1
ATOM 6915 O O . ARG A 1 879 ? 10.906 -33.726 2.731 1.00 90.94 879 ARG A O 1
ATOM 6922 N N . ASP A 1 880 ? 12.413 -34.762 4.070 1.00 87.12 880 ASP A N 1
ATOM 6923 C CA . ASP A 1 880 ? 11.526 -34.935 5.219 1.00 87.12 880 ASP A CA 1
ATOM 6924 C C . ASP A 1 880 ? 11.370 -33.624 6.010 1.00 87.12 880 ASP A C 1
ATOM 6926 O O . ASP A 1 880 ? 10.255 -33.285 6.404 1.00 87.12 880 ASP A O 1
ATOM 6930 N N . SER A 1 881 ? 12.442 -32.840 6.182 1.00 88.25 881 SER A N 1
ATOM 6931 C CA . SER A 1 881 ? 12.400 -31.574 6.933 1.00 88.25 881 SER A CA 1
ATOM 6932 C C . SER A 1 881 ? 11.881 -30.375 6.123 1.00 88.25 881 SER A C 1
ATOM 6934 O O . SER A 1 881 ? 11.127 -29.557 6.647 1.00 88.25 881 SER A O 1
ATOM 6936 N N . LEU A 1 882 ? 12.232 -30.265 4.835 1.00 86.88 882 LEU A N 1
ATOM 6937 C CA . LEU A 1 882 ? 11.962 -29.110 3.960 1.00 86.88 882 LEU A CA 1
ATOM 6938 C C . LEU A 1 882 ? 11.248 -29.525 2.661 1.00 86.88 882 LEU A C 1
ATOM 6940 O O . LEU A 1 882 ? 11.625 -29.149 1.545 1.00 86.88 882 LEU A O 1
ATOM 6944 N N . SER A 1 883 ? 10.152 -30.272 2.796 1.00 89.38 883 SER A N 1
ATOM 6945 C CA . SER A 1 883 ? 9.382 -30.830 1.671 1.00 89.38 883 SER A CA 1
ATOM 6946 C C . SER A 1 883 ? 8.819 -29.793 0.680 1.00 89.38 883 SER A C 1
ATOM 6948 O O . SER A 1 883 ? 8.540 -30.132 -0.476 1.00 89.38 883 SER A O 1
ATOM 6950 N N . HIS A 1 884 ? 8.667 -28.535 1.109 1.00 88.62 884 HIS A N 1
ATOM 6951 C CA . HIS A 1 884 ? 8.212 -27.408 0.291 1.00 88.62 884 HIS A CA 1
ATOM 6952 C C . HIS A 1 884 ? 9.322 -26.819 -0.601 1.00 88.62 884 HIS A C 1
ATOM 6954 O O . HIS A 1 884 ? 9.009 -26.197 -1.623 1.00 88.62 884 HIS A O 1
ATOM 6960 N N . LEU A 1 885 ? 10.599 -27.032 -0.260 1.00 91.31 885 LEU A N 1
ATOM 6961 C CA . LEU A 1 885 ? 11.764 -26.599 -1.042 1.00 91.31 885 LEU A CA 1
ATOM 6962 C C . LEU A 1 885 ? 12.354 -27.738 -1.877 1.00 91.31 885 LEU A C 1
ATOM 6964 O O . LEU A 1 885 ? 12.714 -27.513 -3.029 1.00 91.31 885 LEU A O 1
ATOM 6968 N N . VAL A 1 886 ? 12.421 -28.955 -1.330 1.00 93.12 886 VAL A N 1
ATOM 6969 C CA . VAL A 1 886 ? 13.090 -30.103 -1.965 1.00 93.12 886 VAL A CA 1
ATOM 6970 C C . VAL A 1 886 ? 12.073 -31.052 -2.611 1.00 93.12 886 VAL A C 1
ATOM 6972 O O . VAL A 1 886 ? 11.222 -31.595 -1.904 1.00 93.12 886 VAL A O 1
ATOM 6975 N N . PRO A 1 887 ? 12.129 -31.313 -3.933 1.00 91.75 887 PRO A N 1
ATOM 6976 C CA . PRO A 1 887 ? 11.154 -32.163 -4.617 1.00 91.75 887 PRO A CA 1
ATOM 6977 C C . PRO A 1 887 ? 11.400 -33.668 -4.408 1.00 91.75 887 PRO A C 1
ATOM 6979 O O . PRO A 1 887 ? 12.473 -34.113 -4.002 1.00 91.75 887 PRO A O 1
ATOM 6982 N N . ALA A 1 888 ? 10.397 -34.483 -4.743 1.00 89.81 888 ALA A N 1
ATOM 6983 C CA . ALA A 1 888 ? 10.549 -35.936 -4.815 1.00 89.81 888 ALA A CA 1
ATOM 6984 C C . ALA A 1 888 ? 11.364 -36.341 -6.062 1.00 89.81 888 ALA A C 1
ATOM 6986 O O . ALA A 1 888 ? 10.992 -35.988 -7.183 1.00 89.81 888 ALA A O 1
ATOM 6987 N N . LEU A 1 889 ? 12.449 -37.096 -5.867 1.00 86.88 889 LEU A N 1
ATOM 6988 C CA . LEU A 1 889 ? 13.363 -37.562 -6.912 1.00 86.88 889 LEU A CA 1
ATOM 6989 C C . LEU A 1 889 ? 13.264 -39.079 -7.101 1.00 86.88 889 LEU A C 1
ATOM 6991 O O . LEU A 1 889 ? 12.984 -39.829 -6.167 1.00 86.88 889 LEU A O 1
ATOM 6995 N N . ARG A 1 890 ? 13.526 -39.546 -8.326 1.00 80.50 890 ARG A N 1
ATOM 6996 C CA . ARG A 1 890 ? 13.620 -40.977 -8.649 1.00 80.50 890 ARG A CA 1
ATOM 6997 C C . ARG A 1 890 ? 15.080 -41.417 -8.573 1.00 80.50 890 ARG A C 1
ATOM 6999 O O . ARG A 1 890 ? 15.797 -41.333 -9.563 1.00 80.50 890 ARG A O 1
ATOM 7006 N N . LEU A 1 891 ? 15.517 -41.853 -7.394 1.00 78.25 891 LEU A N 1
ATOM 7007 C CA . LEU A 1 891 ? 16.909 -42.233 -7.143 1.00 78.25 891 LEU A CA 1
ATOM 7008 C C . LEU A 1 891 ? 17.114 -43.752 -7.324 1.00 78.25 891 LEU A C 1
ATOM 7010 O O . LEU A 1 891 ? 16.302 -44.538 -6.820 1.00 78.25 891 LEU A O 1
ATOM 7014 N N . PRO A 1 892 ? 18.171 -44.200 -8.027 1.00 63.97 892 PRO A N 1
ATOM 7015 C CA . PRO A 1 892 ? 18.475 -45.621 -8.166 1.00 63.97 892 PRO A CA 1
ATOM 7016 C C . PRO A 1 892 ? 18.966 -46.191 -6.823 1.00 63.97 892 PRO A C 1
ATOM 7018 O O . PRO A 1 892 ? 19.929 -45.696 -6.255 1.00 63.97 892 PRO A O 1
ATOM 7021 N N . GLY A 1 893 ? 18.308 -47.235 -6.302 1.00 56.41 893 GLY A N 1
ATOM 7022 C CA . GLY A 1 893 ? 18.814 -48.014 -5.155 1.00 56.41 893 GLY A CA 1
ATOM 7023 C C . GLY A 1 893 ? 18.039 -47.925 -3.833 1.00 56.41 893 GLY A C 1
ATOM 7024 O O . GLY A 1 893 ? 18.310 -48.715 -2.932 1.00 56.41 893 GLY A O 1
ATOM 7025 N N . ARG A 1 894 ? 17.013 -47.072 -3.703 1.00 51.09 894 ARG A N 1
ATOM 7026 C CA . ARG A 1 894 ? 16.090 -47.108 -2.550 1.00 51.09 894 ARG A CA 1
ATOM 7027 C C . ARG A 1 894 ? 14.641 -47.084 -3.017 1.00 51.09 894 ARG A C 1
ATOM 7029 O O . ARG A 1 894 ? 14.166 -46.095 -3.565 1.00 51.09 894 ARG A O 1
ATOM 7036 N N . LYS A 1 895 ? 13.914 -48.177 -2.754 1.00 44.28 895 LYS A N 1
ATOM 7037 C CA . LYS A 1 895 ? 12.449 -48.145 -2.719 1.00 44.28 895 LYS A CA 1
ATOM 7038 C C . LYS A 1 895 ? 12.086 -47.177 -1.597 1.00 44.28 895 LYS A C 1
ATOM 7040 O O . LYS A 1 895 ? 12.280 -47.520 -0.433 1.00 44.28 895 LYS A O 1
ATOM 7045 N N . LEU A 1 896 ? 11.616 -45.974 -1.926 1.00 46.03 896 LEU A N 1
ATOM 7046 C CA . LEU A 1 896 ? 10.906 -45.167 -0.942 1.00 46.03 896 LEU A CA 1
ATOM 7047 C C . LEU A 1 896 ? 9.820 -46.073 -0.358 1.00 46.03 896 LEU A C 1
ATOM 7049 O O . LEU A 1 896 ? 8.948 -46.543 -1.090 1.00 46.03 896 LEU A O 1
ATOM 7053 N N . VAL A 1 897 ? 9.853 -46.291 0.955 1.00 37.66 897 VAL A N 1
ATOM 7054 C CA . VAL A 1 897 ? 8.662 -46.666 1.723 1.00 37.66 897 VAL A CA 1
ATOM 7055 C C . VAL A 1 897 ? 7.774 -45.419 1.764 1.00 37.66 897 VAL A C 1
ATOM 7057 O O . VAL A 1 897 ? 7.511 -44.835 2.801 1.00 37.66 897 VAL A O 1
ATOM 7060 N N . SER A 1 898 ? 7.379 -44.939 0.589 1.00 38.16 898 SER A N 1
ATOM 7061 C CA . SER A 1 898 ? 6.220 -44.092 0.454 1.00 38.16 898 SER A CA 1
ATOM 7062 C C . SER A 1 898 ? 5.084 -45.087 0.369 1.00 38.16 898 SER A C 1
ATOM 7064 O O . SER A 1 898 ? 4.970 -45.832 -0.607 1.00 38.16 898 SER A O 1
ATOM 7066 N N . SER A 1 899 ? 4.277 -45.155 1.426 1.00 32.31 899 SER A N 1
ATOM 7067 C CA . SER A 1 899 ? 2.916 -45.631 1.271 1.00 32.31 899 SER A CA 1
ATOM 7068 C C . SER A 1 899 ? 2.314 -44.811 0.135 1.00 32.31 899 SER A C 1
ATOM 7070 O O . SER A 1 899 ? 1.991 -43.634 0.305 1.00 32.31 899 SER A O 1
ATOM 7072 N N . ALA A 1 900 ? 2.221 -45.415 -1.044 1.00 32.50 900 ALA A N 1
ATOM 7073 C CA . ALA A 1 900 ? 1.387 -44.911 -2.106 1.00 32.50 900 ALA A CA 1
ATOM 7074 C C . ALA A 1 900 ? -0.058 -45.034 -1.612 1.00 32.50 900 ALA A C 1
ATOM 7076 O O . ALA A 1 900 ? -0.758 -45.991 -1.933 1.00 32.50 900 ALA A O 1
ATOM 7077 N N . VAL A 1 901 ? -0.506 -44.072 -0.805 1.00 32.06 901 VAL A N 1
ATOM 7078 C CA . VAL A 1 901 ? -1.922 -43.743 -0.757 1.00 32.06 901 VAL A CA 1
ATOM 7079 C C . VAL A 1 901 ? -2.188 -43.113 -2.112 1.00 32.06 901 VAL A C 1
ATOM 7081 O O . VAL A 1 901 ? -1.915 -41.944 -2.364 1.00 32.06 901 VAL A O 1
ATOM 7084 N N . SER A 1 902 ? -2.604 -43.961 -3.043 1.00 29.91 902 SER A N 1
ATOM 7085 C CA . SER A 1 902 ? -3.230 -43.510 -4.275 1.00 29.91 902 SER A CA 1
ATOM 7086 C C . SER A 1 902 ? -4.427 -42.646 -3.869 1.00 29.91 902 SER A C 1
ATOM 7088 O O . SER A 1 902 ? -5.242 -43.129 -3.082 1.00 29.91 902 SER A O 1
ATOM 7090 N N . PRO A 1 903 ? -4.601 -41.416 -4.381 1.00 37.94 903 PRO A N 1
ATOM 7091 C CA . PRO A 1 903 ? -5.865 -40.714 -4.247 1.00 37.94 903 PRO A CA 1
ATOM 7092 C C . PRO A 1 903 ? -6.834 -41.322 -5.266 1.00 37.94 903 PRO A C 1
ATOM 7094 O O . PRO A 1 903 ? -7.216 -40.707 -6.252 1.00 37.94 903 PRO A O 1
ATOM 7097 N N . ALA A 1 904 ? -7.201 -42.582 -5.045 1.00 35.16 904 ALA A N 1
ATOM 7098 C CA . ALA A 1 904 ? -8.455 -43.130 -5.525 1.00 35.16 904 ALA A CA 1
ATOM 7099 C C . ALA A 1 904 ? -9.461 -42.963 -4.380 1.00 35.16 904 ALA A C 1
ATOM 7101 O O . ALA A 1 904 ? -9.937 -43.935 -3.805 1.00 35.16 904 ALA A O 1
ATOM 7102 N N . ILE A 1 905 ? -9.703 -41.711 -3.983 1.00 39.12 905 ILE A N 1
ATOM 7103 C CA . ILE A 1 905 ? -10.734 -41.371 -3.007 1.00 39.12 905 ILE A CA 1
ATOM 7104 C C . ILE A 1 905 ? -11.965 -40.987 -3.822 1.00 39.12 905 ILE A C 1
ATOM 7106 O O . ILE A 1 905 ? -12.068 -39.904 -4.391 1.00 39.12 905 ILE A O 1
ATOM 7110 N N . THR A 1 906 ? -12.880 -41.947 -3.920 1.00 39.53 906 THR A N 1
ATOM 7111 C CA . THR A 1 906 ? -14.319 -41.695 -4.046 1.00 39.53 906 THR A CA 1
ATOM 7112 C C . THR A 1 906 ? -14.743 -40.566 -3.098 1.00 39.53 906 THR A C 1
ATOM 7114 O O . THR A 1 906 ? -14.181 -40.511 -2.008 1.00 39.53 906 THR A O 1
ATOM 7117 N N . PRO A 1 907 ? -15.735 -39.717 -3.426 1.00 44.28 907 PRO A N 1
ATOM 7118 C CA . PRO A 1 907 ? -16.149 -38.581 -2.598 1.00 44.28 907 PRO A CA 1
ATOM 7119 C C . PRO A 1 907 ? -16.891 -39.064 -1.340 1.00 44.28 907 PRO A C 1
ATOM 7121 O O . PRO A 1 907 ? -18.110 -38.975 -1.242 1.00 44.28 907 PRO A O 1
ATOM 7124 N N . HIS A 1 908 ? -16.152 -39.645 -0.403 1.00 46.88 908 HIS A N 1
ATOM 7125 C CA . HIS A 1 908 ? -16.606 -39.975 0.934 1.00 46.88 908 HIS A CA 1
ATOM 7126 C C . HIS A 1 908 ? -15.963 -38.965 1.887 1.00 46.88 908 HIS A C 1
ATOM 7128 O O . HIS A 1 908 ? -14.760 -38.729 1.820 1.00 46.88 908 HIS A O 1
ATOM 7134 N N . GLU A 1 909 ? -16.811 -38.340 2.696 1.00 57.72 909 GLU A N 1
ATOM 7135 C CA . GLU A 1 909 ? -16.534 -37.298 3.690 1.00 57.72 909 GLU A CA 1
ATOM 7136 C C . GLU A 1 909 ? -15.231 -37.520 4.487 1.00 57.72 909 GLU A C 1
ATOM 7138 O O . GLU A 1 909 ? -14.878 -38.652 4.821 1.00 57.72 909 GLU A O 1
ATOM 7143 N N . ASP A 1 910 ? -14.524 -36.429 4.812 1.00 76.81 910 ASP A N 1
ATOM 7144 C CA . ASP A 1 910 ? -13.287 -36.457 5.606 1.00 76.81 910 ASP A CA 1
ATOM 7145 C C . ASP A 1 910 ? -13.556 -37.106 6.987 1.00 76.81 910 ASP A C 1
ATOM 7147 O O . ASP A 1 910 ? -14.421 -36.623 7.729 1.00 76.81 910 ASP A O 1
ATOM 7151 N N . PRO A 1 911 ? -12.832 -38.177 7.381 1.00 86.19 911 PRO A N 1
ATOM 7152 C CA . PRO A 1 911 ? -13.027 -38.842 8.675 1.00 86.19 911 PRO A CA 1
ATOM 7153 C C . PRO A 1 911 ? -12.854 -37.893 9.869 1.00 86.19 911 PRO A C 1
ATOM 7155 O O . PRO A 1 911 ? -13.483 -38.084 10.912 1.00 86.19 911 PRO A O 1
ATOM 7158 N N . SER A 1 912 ? -12.037 -36.848 9.720 1.00 87.12 912 SER A N 1
ATOM 7159 C CA . SER A 1 912 ? -11.809 -35.825 10.746 1.00 87.12 912 SER A CA 1
ATOM 7160 C C . SER A 1 912 ? -13.047 -34.946 10.939 1.00 87.12 912 SER A C 1
ATOM 7162 O O . SER A 1 912 ? -13.418 -34.622 12.068 1.00 87.12 912 SER A O 1
ATOM 7164 N N . GLN A 1 913 ? -13.726 -34.604 9.840 1.00 86.25 913 GLN A N 1
ATOM 7165 C CA . GLN A 1 913 ? -14.967 -33.831 9.852 1.00 86.25 913 GLN A CA 1
ATOM 7166 C C . GLN A 1 913 ? -16.118 -34.646 10.454 1.00 86.25 913 GLN A C 1
ATOM 7168 O O . GLN A 1 913 ? -16.872 -34.127 11.279 1.00 86.25 913 GLN A O 1
ATOM 7173 N N . GLN A 1 914 ? -16.214 -35.935 10.116 1.00 88.25 914 GLN A N 1
ATOM 7174 C CA . GLN A 1 914 ? -17.191 -36.841 10.725 1.00 88.25 914 GLN A CA 1
ATOM 7175 C C . GLN A 1 914 ? -16.962 -36.997 12.235 1.00 88.25 914 GLN A C 1
ATOM 7177 O O . GLN A 1 914 ? -17.914 -36.940 13.012 1.00 88.25 914 GLN A O 1
ATOM 7182 N N . PHE A 1 915 ? -15.709 -37.155 12.675 1.00 91.69 915 PHE A N 1
ATOM 7183 C CA . PHE A 1 915 ? -15.378 -37.237 14.101 1.00 91.69 915 PHE A CA 1
ATOM 7184 C C . PHE A 1 915 ? -15.749 -35.953 14.859 1.00 91.69 915 PHE A C 1
ATOM 7186 O O . PHE A 1 915 ? -16.291 -36.030 15.965 1.00 91.69 915 PHE A O 1
ATOM 7193 N N . LEU A 1 916 ? -15.497 -34.780 14.267 1.00 89.56 916 LEU A N 1
ATOM 7194 C CA . LEU A 1 916 ? -15.896 -33.488 14.828 1.00 89.56 916 LEU A CA 1
ATOM 7195 C C . LEU A 1 916 ? -17.420 -33.408 15.008 1.00 89.56 916 LEU A C 1
ATOM 7197 O O . LEU A 1 916 ? -17.886 -33.100 16.104 1.00 89.56 916 LEU A O 1
ATOM 7201 N N . GLN A 1 917 ? -18.189 -33.741 13.966 1.00 88.69 917 GLN A N 1
ATOM 7202 C CA . GLN A 1 917 ? -19.655 -33.743 14.022 1.00 88.69 917 GLN A CA 1
ATOM 7203 C C . GLN A 1 917 ? -20.181 -34.713 15.087 1.00 88.69 917 GLN A C 1
ATOM 7205 O O . GLN A 1 917 ? -20.937 -34.308 15.964 1.00 88.69 917 GLN A O 1
ATOM 7210 N N . GLN A 1 918 ? -19.694 -35.958 15.102 1.00 90.25 918 GLN A N 1
ATOM 7211 C CA . GLN A 1 918 ? -20.082 -36.956 16.107 1.00 90.25 918 GLN A CA 1
ATOM 7212 C C . GLN A 1 918 ? -19.743 -36.523 17.539 1.00 90.25 918 GLN A C 1
ATOM 7214 O O . GLN A 1 918 ? -20.472 -36.851 18.480 1.00 90.25 918 GLN A O 1
ATOM 7219 N N . SER A 1 919 ? -18.627 -35.815 17.722 1.00 91.00 919 SER A N 1
ATOM 7220 C CA . SER A 1 919 ? -18.222 -35.295 19.028 1.00 91.00 919 SER A CA 1
ATOM 7221 C C . SER A 1 919 ? -19.171 -34.199 19.505 1.00 91.00 919 SER A C 1
ATOM 7223 O O . SER A 1 919 ? -19.589 -34.231 20.660 1.00 91.00 919 SER A O 1
ATOM 7225 N N . LEU A 1 920 ? -19.570 -33.275 18.626 1.00 88.44 920 LEU A N 1
ATOM 7226 C CA . LEU A 1 920 ? -20.527 -32.218 18.959 1.00 88.44 920 LEU A CA 1
ATOM 7227 C C . LEU A 1 920 ? -21.939 -32.762 19.192 1.00 88.44 920 LEU A C 1
ATOM 7229 O O . LEU A 1 920 ? -22.548 -32.432 20.209 1.00 88.44 920 LEU A O 1
ATOM 7233 N N . ASP A 1 921 ? -22.406 -33.681 18.345 1.00 87.75 921 ASP A N 1
ATOM 7234 C CA . ASP A 1 921 ? -23.696 -34.361 18.509 1.00 87.75 921 ASP A CA 1
ATOM 7235 C C . ASP A 1 921 ? -23.798 -35.075 19.859 1.00 87.75 921 ASP A C 1
ATOM 7237 O O . ASP A 1 921 ? -24.820 -35.004 20.549 1.00 87.75 921 ASP A O 1
ATOM 7241 N N . ARG A 1 922 ? -22.702 -35.705 20.300 1.00 88.50 922 ARG A N 1
ATOM 7242 C CA . ARG A 1 922 ? -22.620 -36.320 21.628 1.00 88.50 922 ARG A CA 1
ATOM 7243 C C . ARG A 1 922 ? -22.763 -35.284 22.743 1.00 88.50 922 ARG A C 1
ATOM 7245 O O . ARG A 1 922 ? -23.454 -35.554 23.724 1.00 88.50 922 ARG A O 1
ATOM 7252 N N . VAL A 1 923 ? -22.155 -34.107 22.607 1.00 87.88 923 VAL A N 1
ATOM 7253 C CA . VAL A 1 923 ? -22.249 -33.028 23.604 1.00 87.88 923 VAL A CA 1
ATOM 7254 C C . VAL A 1 923 ? -23.657 -32.434 23.667 1.00 87.88 923 VAL A C 1
ATOM 7256 O O . VAL A 1 923 ? -24.114 -32.065 24.745 1.00 87.88 923 VAL A O 1
ATOM 7259 N N . TYR A 1 924 ? -24.414 -32.410 22.570 1.00 81.00 924 TYR A N 1
ATOM 7260 C CA . TYR A 1 924 ? -25.799 -31.925 22.618 1.00 81.00 924 TYR A CA 1
ATOM 7261 C C . TYR A 1 924 ? -26.723 -32.814 23.468 1.00 81.00 924 TYR A C 1
ATOM 7263 O O . TYR A 1 924 ? -27.719 -32.325 24.000 1.00 81.00 924 TYR A O 1
ATOM 7271 N N . SER A 1 925 ? -26.348 -34.075 23.721 1.00 77.50 925 SER A N 1
ATOM 7272 C CA . SER A 1 925 ? -27.061 -34.960 24.659 1.00 77.50 925 SER A CA 1
ATOM 7273 C C . SER A 1 925 ? -26.805 -34.667 26.153 1.00 77.50 925 SER A C 1
ATOM 7275 O O . SER A 1 925 ? -27.461 -35.257 27.014 1.00 77.50 925 SER A O 1
ATOM 7277 N N . VAL A 1 926 ? -25.909 -33.720 26.484 1.00 77.19 926 VAL A N 1
ATOM 7278 C CA . VAL A 1 926 ? -25.518 -33.359 27.867 1.00 77.19 926 VAL A CA 1
ATOM 7279 C C . VAL A 1 926 ? -26.704 -32.948 28.743 1.00 77.19 926 VAL A C 1
ATOM 7281 O O . VAL A 1 926 ? -26.674 -33.181 29.949 1.00 77.19 926 VAL A O 1
ATOM 7284 N N . GLN A 1 927 ? -27.770 -32.381 28.166 1.00 69.38 927 GLN A N 1
ATOM 7285 C CA . GLN A 1 927 ? -28.930 -31.898 28.928 1.00 69.38 927 GLN A CA 1
ATOM 7286 C C . GLN A 1 927 ? -29.659 -32.997 29.729 1.00 69.38 927 GLN A C 1
ATOM 7288 O O . GLN A 1 927 ? -30.415 -32.682 30.647 1.00 69.38 927 GLN A O 1
ATOM 7293 N N . HIS A 1 928 ? -29.441 -34.275 29.402 1.00 77.12 928 HIS A N 1
ATOM 7294 C CA . HIS A 1 928 ? -30.078 -35.415 30.069 1.00 77.12 928 HIS A CA 1
ATOM 7295 C C . HIS A 1 928 ? -29.185 -36.116 31.103 1.00 77.12 928 HIS A C 1
ATOM 7297 O O . HIS A 1 928 ? -29.628 -37.077 31.733 1.00 77.12 928 HIS A O 1
ATOM 7303 N N . LEU A 1 929 ? -27.942 -35.658 31.273 1.00 82.12 929 LEU A N 1
ATOM 7304 C CA . LEU A 1 929 ? -26.977 -36.242 32.201 1.00 82.12 929 LEU A CA 1
ATOM 7305 C C . LEU A 1 929 ? -27.009 -35.547 33.563 1.00 82.12 929 LEU A C 1
ATOM 7307 O O . LEU A 1 929 ? -27.478 -34.418 33.719 1.00 82.12 929 LEU A O 1
ATOM 7311 N N . ASP A 1 930 ? -26.494 -36.239 34.572 1.00 84.75 930 ASP A N 1
ATOM 7312 C CA . ASP A 1 930 ? -26.272 -35.660 35.883 1.00 84.75 930 ASP A CA 1
ATOM 7313 C C . ASP A 1 930 ? -25.157 -34.589 35.834 1.00 84.75 930 ASP A C 1
ATOM 7315 O O . ASP A 1 930 ? -24.265 -34.646 34.986 1.00 84.75 930 ASP A O 1
ATOM 7319 N N . PRO A 1 931 ? -25.176 -33.611 36.758 1.00 81.50 931 PRO A N 1
ATOM 7320 C CA . PRO A 1 931 ? -24.166 -32.561 36.906 1.00 81.50 931 PRO A CA 1
ATOM 7321 C C . PRO A 1 931 ? -22.703 -32.994 36.729 1.00 81.50 931 PRO A C 1
ATOM 7323 O O . PRO A 1 931 ? -21.935 -32.273 36.092 1.00 81.50 931 PRO A O 1
ATOM 7326 N N . GLN A 1 932 ? -22.338 -34.150 37.292 1.00 86.81 932 GLN A N 1
ATOM 7327 C CA . GLN A 1 932 ? -20.979 -34.685 37.271 1.00 86.81 932 GLN A CA 1
ATOM 7328 C C . GLN A 1 932 ? -20.670 -35.353 35.924 1.00 86.81 932 GLN A C 1
ATOM 7330 O O . GLN A 1 932 ? -19.653 -35.032 35.312 1.00 86.81 932 GLN A O 1
ATOM 7335 N N . GLY A 1 933 ? -21.568 -36.204 35.414 1.00 88.19 933 GLY A N 1
ATOM 7336 C CA . GLY A 1 933 ? -21.425 -36.815 34.088 1.00 88.19 933 GLY A CA 1
ATOM 7337 C C . GLY A 1 933 ? -21.364 -35.789 32.948 1.00 88.19 933 GLY A C 1
ATOM 7338 O O . GLY A 1 933 ? -20.566 -35.932 32.021 1.00 88.19 933 GLY A O 1
ATOM 7339 N N . ALA A 1 934 ? -22.138 -34.704 33.045 1.00 86.94 934 ALA A N 1
ATOM 7340 C CA . ALA A 1 934 ? -22.078 -33.571 32.121 1.00 86.94 934 ALA A CA 1
ATOM 7341 C C . ALA A 1 934 ? -20.701 -32.882 32.127 1.00 86.94 934 ALA A C 1
ATOM 7343 O O . ALA A 1 934 ? -20.169 -32.546 31.068 1.00 86.94 934 ALA A O 1
ATOM 7344 N N . GLN A 1 935 ? -20.115 -32.686 33.314 1.00 89.81 935 GLN A N 1
ATOM 7345 C CA . GLN A 1 935 ? -18.799 -32.069 33.466 1.00 89.81 935 GLN A CA 1
ATOM 7346 C C . GLN A 1 935 ? -17.696 -32.939 32.846 1.00 89.81 935 GLN A C 1
ATOM 7348 O O . GLN A 1 935 ? -16.869 -32.429 32.093 1.00 89.81 935 GLN A O 1
ATOM 7353 N N . GLU A 1 936 ? -17.703 -34.242 33.130 1.00 90.62 936 GLU A N 1
ATOM 7354 C CA . GLU A 1 936 ? -16.711 -35.190 32.611 1.00 90.62 936 GLU A CA 1
ATOM 7355 C C . GLU A 1 936 ? -16.790 -35.314 31.084 1.00 90.62 936 GLU A C 1
ATOM 7357 O O . GLU A 1 936 ? -15.763 -35.275 30.405 1.00 90.62 936 GLU A O 1
ATOM 7362 N N . LEU A 1 937 ? -18.002 -35.380 30.518 1.00 92.50 937 LEU A N 1
ATOM 7363 C CA . LEU A 1 937 ? -18.193 -35.414 29.066 1.00 92.50 937 LEU A CA 1
ATOM 7364 C C . LEU A 1 937 ? -17.647 -34.148 28.384 1.00 92.50 937 LEU A C 1
ATOM 7366 O O . LEU A 1 937 ? -16.977 -34.246 27.353 1.00 92.50 937 LEU A O 1
ATOM 7370 N N . LEU A 1 938 ? -17.892 -32.966 28.959 1.00 91.88 938 LEU A N 1
ATOM 7371 C CA . LEU A 1 938 ? -17.336 -31.709 28.450 1.00 91.88 938 LEU A CA 1
ATOM 7372 C C . LEU A 1 938 ? -15.805 -31.687 28.552 1.00 91.88 938 LEU A C 1
ATOM 7374 O O . LEU A 1 938 ? -15.143 -31.324 27.588 1.00 91.88 938 LEU A O 1
ATOM 7378 N N . GLU A 1 939 ? -15.223 -32.123 29.670 1.00 94.25 939 GLU A N 1
ATOM 7379 C CA . GLU A 1 939 ? -13.763 -32.178 29.836 1.00 94.25 939 GLU A CA 1
ATOM 7380 C C . GLU A 1 939 ? -13.092 -33.106 28.811 1.00 94.25 939 GLU A C 1
ATOM 7382 O O . GLU A 1 939 ? -12.070 -32.740 28.223 1.00 94.25 939 GLU A O 1
ATOM 7387 N N . PHE A 1 940 ? -13.676 -34.280 28.546 1.00 93.62 940 PHE A N 1
ATOM 7388 C CA . PHE A 1 940 ? -13.154 -35.199 27.533 1.00 93.62 940 PHE A CA 1
ATOM 7389 C C . PHE A 1 940 ? -13.275 -34.635 26.120 1.00 93.62 940 PHE A C 1
ATOM 7391 O O . PHE A 1 940 ? -12.306 -34.675 25.366 1.00 93.62 940 PHE A O 1
ATOM 7398 N N . THR A 1 941 ? -14.427 -34.063 25.776 1.00 93.62 941 THR A N 1
ATOM 7399 C CA . THR A 1 941 ? -14.660 -33.520 24.430 1.00 93.62 941 THR A CA 1
ATOM 7400 C C . THR A 1 941 ? -13.824 -32.275 24.155 1.00 93.62 941 THR A C 1
ATOM 7402 O O . THR A 1 941 ? -13.271 -32.160 23.068 1.00 93.62 941 THR A O 1
ATOM 7405 N N . ILE A 1 942 ? -13.626 -31.389 25.138 1.00 95.00 942 ILE A N 1
ATOM 7406 C CA . ILE A 1 942 ? -12.705 -30.247 25.016 1.00 95.00 942 ILE A CA 1
ATOM 7407 C C . ILE A 1 942 ? -11.286 -30.735 24.713 1.00 95.00 942 ILE A C 1
ATOM 7409 O O . ILE A 1 942 ? -10.649 -30.219 23.796 1.00 95.00 942 ILE A O 1
ATOM 7413 N N . ARG A 1 943 ? -10.803 -31.751 25.439 1.00 95.56 943 ARG A N 1
ATOM 7414 C CA . ARG A 1 943 ? -9.473 -32.331 25.208 1.00 95.56 943 ARG A CA 1
ATOM 7415 C C . ARG A 1 943 ? -9.358 -32.959 23.819 1.00 95.56 943 ARG A C 1
ATOM 7417 O O . ARG A 1 943 ? -8.344 -32.766 23.154 1.00 95.56 943 ARG A O 1
ATOM 7424 N N . ASP A 1 944 ? -10.380 -33.690 23.381 1.00 94.25 944 ASP A N 1
ATOM 7425 C CA . ASP A 1 944 ? -10.396 -34.340 22.068 1.00 94.25 944 ASP A CA 1
ATOM 7426 C C . ASP A 1 944 ? -10.416 -33.304 20.929 1.00 94.25 944 ASP A C 1
ATOM 7428 O O . ASP A 1 944 ? -9.680 -33.453 19.955 1.00 94.25 944 ASP A O 1
ATOM 7432 N N . LEU A 1 945 ? -11.183 -32.214 21.070 1.00 92.94 945 LEU A N 1
ATOM 7433 C CA . LEU A 1 945 ? -11.237 -31.117 20.095 1.00 92.94 945 LEU A CA 1
ATOM 7434 C C . LEU A 1 945 ? -9.939 -30.303 20.048 1.00 92.94 945 LEU A C 1
ATOM 7436 O O . LEU A 1 945 ? -9.446 -30.022 18.959 1.00 92.94 945 LEU A O 1
ATOM 7440 N N . GLN A 1 946 ? -9.351 -29.974 21.203 1.00 93.38 946 GLN A N 1
ATOM 7441 C CA . GLN A 1 946 ? -8.033 -29.327 21.262 1.00 93.38 946 GLN A CA 1
ATOM 7442 C C . GLN A 1 946 ? -6.975 -30.197 20.583 1.00 93.38 946 GLN A C 1
ATOM 7444 O O . GLN A 1 946 ? -6.172 -29.710 19.790 1.00 93.38 946 GLN A O 1
ATOM 7449 N N . ARG A 1 947 ? -7.015 -31.512 20.830 1.00 93.19 947 ARG A N 1
ATOM 7450 C CA . ARG A 1 947 ? -6.085 -32.441 20.197 1.00 93.19 947 ARG A CA 1
ATOM 7451 C C . ARG A 1 947 ? -6.311 -32.558 18.691 1.00 93.19 947 ARG A C 1
ATOM 7453 O O . ARG A 1 947 ? -5.339 -32.677 17.951 1.00 93.19 947 ARG A O 1
ATOM 7460 N N . LEU A 1 948 ? -7.562 -32.511 18.233 1.00 92.25 948 LEU A N 1
ATOM 7461 C CA . LEU A 1 948 ? -7.888 -32.475 16.808 1.00 92.25 948 LEU A CA 1
ATOM 7462 C C . LEU A 1 948 ? -7.333 -31.207 16.148 1.00 92.25 948 LEU A C 1
ATOM 7464 O O . LEU A 1 948 ? -6.729 -31.311 15.083 1.00 92.25 948 LEU A O 1
ATOM 7468 N N . GLY A 1 949 ? -7.468 -30.045 16.794 1.00 87.81 949 GLY A N 1
ATOM 7469 C CA . GLY A 1 949 ? -6.928 -28.781 16.286 1.00 87.81 949 GLY A CA 1
ATOM 7470 C C . GLY A 1 949 ? -5.398 -28.744 16.213 1.00 87.81 949 GLY A C 1
ATOM 7471 O O . GLY A 1 949 ? -4.842 -28.193 15.267 1.00 87.81 949 GLY A O 1
ATOM 7472 N N . GLU A 1 950 ? -4.703 -29.399 17.148 1.00 88.69 950 GLU A N 1
ATOM 7473 C CA . GLU A 1 950 ? -3.241 -29.569 17.094 1.00 88.69 950 GLU A CA 1
ATOM 7474 C C . GLU A 1 950 ? -2.776 -30.489 15.952 1.00 88.69 950 GLU A C 1
ATOM 7476 O O . GLU A 1 950 ? -1.658 -30.342 15.460 1.00 88.69 950 GLU A O 1
ATOM 7481 N N . LEU A 1 951 ? -3.601 -31.467 15.563 1.00 89.19 951 LEU A N 1
ATOM 7482 C CA . LEU A 1 951 ? -3.247 -32.490 14.576 1.00 89.19 951 LEU A CA 1
ATOM 7483 C C . LEU A 1 951 ? -3.626 -32.105 13.141 1.00 89.19 951 LEU A C 1
ATOM 7485 O O . LEU A 1 951 ? -2.911 -32.491 12.219 1.00 89.19 951 LEU A O 1
ATOM 7489 N N . GLN A 1 952 ? -4.735 -31.384 12.947 1.00 87.50 952 GLN A N 1
ATOM 7490 C CA . GLN A 1 952 ? -5.288 -31.079 11.626 1.00 87.50 952 GLN A CA 1
ATOM 7491 C C . GLN A 1 952 ? -5.421 -29.571 11.406 1.00 87.50 952 GLN A C 1
ATOM 7493 O O . GLN A 1 952 ? -6.341 -28.939 11.918 1.00 87.50 952 GLN A O 1
ATOM 7498 N N . SER A 1 953 ? -4.534 -28.999 10.587 1.00 84.31 953 SER A N 1
ATOM 7499 C CA . SER A 1 953 ? -4.443 -27.546 10.379 1.00 84.31 953 SER A CA 1
ATOM 7500 C C . SER A 1 953 ? -5.684 -26.934 9.718 1.00 84.31 953 SER A C 1
ATOM 7502 O O . SER A 1 953 ? -6.102 -25.853 10.118 1.00 84.31 953 SER A O 1
ATOM 7504 N N . GLU A 1 954 ? -6.309 -27.632 8.764 1.00 84.25 954 GLU A N 1
ATOM 7505 C CA . GLU A 1 954 ? -7.490 -27.129 8.034 1.00 84.25 954 GLU A CA 1
ATOM 7506 C C . GLU A 1 954 ? -8.732 -27.013 8.938 1.00 84.25 954 GLU A C 1
ATOM 7508 O O . GLU A 1 954 ? -9.490 -26.050 8.866 1.00 84.25 954 GLU A O 1
ATOM 7513 N N . LEU A 1 955 ? -8.925 -27.980 9.844 1.00 87.56 955 LEU A N 1
ATOM 7514 C CA . LEU A 1 955 ? -10.044 -28.003 10.797 1.00 87.56 955 LEU A CA 1
ATOM 7515 C C . LEU A 1 955 ? -9.693 -27.341 12.140 1.00 87.56 955 LEU A C 1
ATOM 7517 O O . LEU A 1 955 ? -10.546 -27.270 13.027 1.00 87.56 955 LEU A O 1
ATOM 7521 N N . ALA A 1 956 ? -8.468 -26.835 12.308 1.00 88.25 956 ALA A N 1
ATOM 7522 C CA . ALA A 1 956 ? -8.010 -26.264 13.571 1.00 88.25 956 ALA A CA 1
ATOM 7523 C C . ALA A 1 956 ? -8.875 -25.085 14.023 1.00 88.25 956 ALA A C 1
ATOM 7525 O O . ALA A 1 956 ? -9.233 -24.999 15.195 1.00 88.25 956 ALA A O 1
ATOM 7526 N N . GLY A 1 957 ? -9.281 -24.213 13.093 1.00 89.50 957 GLY A N 1
ATOM 7527 C CA . GLY A 1 957 ? -10.122 -23.058 13.409 1.00 89.50 957 GLY A CA 1
ATOM 7528 C C . GLY A 1 957 ? -11.476 -23.453 14.003 1.00 89.50 957 GLY A C 1
ATOM 7529 O O . GLY A 1 957 ? -11.863 -22.931 15.048 1.00 89.50 957 GLY A O 1
ATOM 7530 N N . VAL A 1 958 ? -12.179 -24.405 13.380 1.00 91.38 958 VAL A N 1
ATOM 7531 C CA . VAL A 1 958 ? -13.495 -24.868 13.851 1.00 91.38 958 VAL A CA 1
ATOM 7532 C C . VAL A 1 958 ? -13.395 -25.710 15.129 1.00 91.38 958 VAL A C 1
ATOM 7534 O O . VAL A 1 958 ? -14.256 -25.598 16.008 1.00 91.38 958 VAL A O 1
ATOM 7537 N N . ALA A 1 959 ? -12.333 -26.507 15.271 1.00 91.69 959 ALA A N 1
ATOM 7538 C CA . ALA A 1 959 ? -12.077 -27.315 16.458 1.00 91.69 959 ALA A CA 1
ATOM 7539 C C . ALA A 1 959 ? -11.765 -26.440 17.682 1.00 91.69 959 ALA A C 1
ATOM 7541 O O . ALA A 1 959 ? -12.412 -26.600 18.718 1.00 91.69 959 ALA A O 1
ATOM 7542 N N . ASP A 1 960 ? -10.860 -25.464 17.543 1.00 91.50 960 ASP A N 1
ATOM 7543 C CA . ASP A 1 960 ? -10.517 -24.502 18.597 1.00 91.50 960 ASP A CA 1
ATOM 7544 C C . ASP A 1 960 ? -11.724 -23.644 18.993 1.00 91.50 960 ASP A C 1
ATOM 7546 O O . ASP A 1 960 ? -11.967 -23.418 20.180 1.00 91.50 960 ASP A O 1
ATOM 7550 N N . PHE A 1 961 ? -12.509 -23.188 18.011 1.00 93.25 961 PHE A N 1
ATOM 7551 C CA . PHE A 1 961 ? -13.720 -22.404 18.255 1.00 93.25 961 PHE A CA 1
ATOM 7552 C C . PHE A 1 961 ? -14.764 -23.203 19.046 1.00 93.25 961 PHE A C 1
ATOM 7554 O O . PHE A 1 961 ? -15.335 -22.708 20.020 1.00 93.25 961 PHE A O 1
ATOM 7561 N N . SER A 1 962 ? -14.968 -24.467 18.670 1.00 92.31 962 SER A N 1
ATOM 7562 C CA . SER A 1 962 ? -15.868 -25.385 19.371 1.00 92.31 962 SER A CA 1
ATOM 7563 C C . SER A 1 962 ? -15.367 -25.696 20.782 1.00 92.31 962 SER A C 1
ATOM 7565 O O . SER A 1 962 ? -16.135 -25.625 21.740 1.00 92.31 962 SER A O 1
ATOM 7567 N N . ALA A 1 963 ? -14.071 -25.977 20.939 1.00 93.75 963 ALA A N 1
ATOM 7568 C CA . ALA A 1 963 ? -13.455 -26.229 22.237 1.00 93.75 963 ALA A CA 1
ATOM 7569 C C . ALA A 1 963 ? -13.579 -25.017 23.173 1.00 93.75 963 ALA A C 1
ATOM 7571 O O . ALA A 1 963 ? -13.912 -25.191 24.344 1.00 93.75 963 ALA A O 1
ATOM 7572 N N . ALA A 1 964 ? -13.377 -23.795 22.667 1.00 93.81 964 ALA A N 1
ATOM 7573 C CA . ALA A 1 964 ? -13.554 -22.563 23.435 1.00 93.81 964 ALA A CA 1
ATOM 7574 C C . ALA A 1 964 ? -15.005 -22.391 23.916 1.00 93.81 964 ALA A C 1
ATOM 7576 O O . ALA A 1 964 ? -15.236 -22.099 25.091 1.00 93.81 964 ALA A O 1
ATOM 7577 N N . TYR A 1 965 ? -15.991 -22.661 23.053 1.00 94.31 965 TYR A N 1
ATOM 7578 C CA . TYR A 1 965 ? -17.403 -22.627 23.438 1.00 94.31 965 TYR A CA 1
ATOM 7579 C C . TYR A 1 965 ? -17.733 -23.643 24.541 1.00 94.31 965 TYR A C 1
ATOM 7581 O O . TYR A 1 965 ? -18.359 -23.300 25.549 1.00 94.31 965 TYR A O 1
ATOM 7589 N N . LEU A 1 966 ? -17.274 -24.888 24.383 1.00 93.50 966 LEU A N 1
ATOM 7590 C CA . LEU A 1 966 ? -17.476 -25.937 25.383 1.00 93.50 966 LEU A CA 1
ATOM 7591 C C . LEU A 1 966 ? -16.753 -25.620 26.696 1.00 93.50 966 LEU A C 1
ATOM 7593 O O . LEU A 1 966 ? -17.293 -25.887 27.769 1.00 93.50 966 LEU A O 1
ATOM 7597 N N . GLN A 1 967 ? -15.581 -24.985 26.633 1.00 94.94 967 GLN A N 1
ATOM 7598 C CA . GLN A 1 967 ? -14.861 -24.498 27.806 1.00 94.94 967 GLN A CA 1
ATOM 7599 C C . GLN A 1 967 ? -15.662 -23.420 28.550 1.00 94.94 967 GLN A C 1
ATOM 7601 O O . GLN A 1 967 ? -15.752 -23.476 29.779 1.00 94.94 967 GLN A O 1
ATOM 7606 N N . CYS A 1 968 ? -16.292 -22.473 27.842 1.00 94.88 968 CYS A N 1
ATOM 7607 C CA . CYS A 1 968 ? -17.201 -21.502 28.458 1.00 94.88 968 CYS A CA 1
ATOM 7608 C C . CYS A 1 968 ? -18.374 -22.197 29.162 1.00 94.88 968 CYS A C 1
ATOM 7610 O O . CYS A 1 968 ? -18.680 -21.871 30.311 1.00 94.88 968 CYS A O 1
ATOM 7612 N N . GLN A 1 969 ? -18.987 -23.188 28.510 1.00 92.12 969 GLN A N 1
ATOM 7613 C CA . GLN A 1 969 ? -20.100 -23.946 29.081 1.00 92.12 969 GLN A CA 1
ATOM 7614 C C . GLN A 1 969 ? -19.677 -24.744 30.323 1.00 92.12 969 GLN A C 1
ATOM 7616 O O . GLN A 1 969 ? -20.371 -24.727 31.341 1.00 92.12 969 GLN A O 1
ATOM 7621 N N . LEU A 1 970 ? -18.517 -25.402 30.278 1.00 92.31 970 LEU A N 1
ATOM 7622 C CA . LEU A 1 970 ? -17.941 -26.136 31.403 1.00 92.31 970 LEU A CA 1
ATOM 7623 C C . LEU A 1 970 ? -17.689 -25.215 32.604 1.00 92.31 970 LEU A C 1
ATOM 7625 O O . LEU A 1 970 ? -18.048 -25.554 33.734 1.00 92.31 970 LEU A O 1
ATOM 7629 N N . LEU A 1 971 ? -17.093 -24.041 32.370 1.00 92.94 971 LEU A N 1
ATOM 7630 C CA . LEU A 1 971 ? -16.849 -23.037 33.408 1.00 92.94 971 LEU A CA 1
ATOM 7631 C C . LEU A 1 971 ? -18.158 -22.515 34.013 1.00 92.94 971 LEU A C 1
ATOM 7633 O O . LEU A 1 971 ? -18.248 -22.368 35.233 1.00 92.94 971 LEU A O 1
ATOM 7637 N N . LEU A 1 972 ? -19.180 -22.282 33.185 1.00 91.50 972 LEU A N 1
ATOM 7638 C CA . LEU A 1 972 ? -20.500 -21.847 33.638 1.00 91.50 972 LEU A CA 1
ATOM 7639 C C . LEU A 1 972 ? -21.160 -22.911 34.528 1.00 91.50 972 LEU A C 1
ATOM 7641 O O . LEU A 1 972 ? -21.632 -22.594 35.621 1.00 91.50 972 LEU A O 1
ATOM 7645 N N . ILE A 1 973 ? -21.138 -24.178 34.106 1.00 88.50 973 ILE A N 1
ATOM 7646 C CA . ILE A 1 973 ? -21.689 -25.305 34.870 1.00 88.50 973 ILE A CA 1
ATOM 7647 C C . ILE A 1 973 ? -20.964 -25.455 36.215 1.00 88.50 973 ILE A C 1
ATOM 7649 O O . ILE A 1 973 ? -21.625 -25.505 37.256 1.00 88.50 973 ILE A O 1
ATOM 7653 N N . LYS A 1 974 ? -19.622 -25.436 36.222 1.00 88.69 974 LYS A N 1
ATOM 7654 C CA . LYS A 1 974 ? -18.809 -25.484 37.452 1.00 88.69 974 LYS A CA 1
ATOM 7655 C C . LYS A 1 974 ? -19.166 -24.345 38.411 1.00 88.69 974 LYS A C 1
ATOM 7657 O O . LYS A 1 974 ? -19.440 -24.587 39.585 1.00 88.69 974 LYS A O 1
ATOM 7662 N N . ALA A 1 975 ? -19.265 -23.115 37.903 1.00 89.12 975 ALA A N 1
ATOM 7663 C CA . ALA A 1 975 ? -19.618 -21.950 38.711 1.00 89.12 975 ALA A CA 1
ATOM 7664 C C . ALA A 1 975 ? -21.044 -22.026 39.295 1.00 89.12 975 ALA A C 1
ATOM 7666 O O . ALA A 1 975 ? -21.287 -21.568 40.415 1.00 89.12 975 ALA A O 1
ATOM 7667 N N . LEU A 1 976 ? -22.004 -22.620 38.578 1.00 86.12 976 LEU A N 1
ATOM 7668 C CA . LEU A 1 976 ? -23.384 -22.799 39.053 1.00 86.12 976 LEU A CA 1
ATOM 7669 C C . LEU A 1 976 ? -23.536 -23.927 40.086 1.00 86.12 976 LEU A C 1
ATOM 7671 O O . LEU A 1 976 ? -24.442 -23.862 40.926 1.00 86.12 976 LEU A O 1
ATOM 7675 N N . GLN A 1 977 ? -22.650 -24.924 40.044 1.00 83.31 977 GLN A N 1
ATOM 7676 C CA . GLN A 1 977 ? -22.604 -26.061 40.971 1.00 83.31 977 GLN A CA 1
ATOM 7677 C C . GLN A 1 977 ? -21.739 -25.809 42.215 1.00 83.31 977 GLN A C 1
ATOM 7679 O O . GLN A 1 977 ? -21.723 -26.625 43.138 1.00 83.31 977 GLN A O 1
ATOM 7684 N N . GLU A 1 978 ? -21.055 -24.666 42.275 1.00 78.62 978 GLU A N 1
ATOM 7685 C CA . GLU A 1 978 ? -20.181 -24.286 43.380 1.00 78.62 978 GLU A CA 1
ATOM 7686 C C . GLU A 1 978 ? -20.878 -24.434 44.748 1.00 78.62 978 GLU A C 1
ATOM 7688 O O . GLU A 1 978 ? -21.998 -23.955 44.970 1.00 78.62 978 GLU A O 1
ATOM 7693 N N . LYS A 1 979 ? -20.186 -25.032 45.728 1.00 70.25 979 LYS A N 1
ATOM 7694 C CA . LYS A 1 979 ? -20.716 -25.195 47.101 1.00 70.25 979 LYS A CA 1
ATOM 7695 C C . LYS A 1 979 ? -21.071 -23.859 47.758 1.00 70.25 979 LYS A C 1
ATOM 7697 O O . LYS A 1 979 ? -21.870 -23.829 48.694 1.00 70.25 979 LYS A O 1
ATOM 7702 N N . LEU A 1 980 ? -20.532 -22.761 47.225 1.00 69.56 980 LEU A N 1
ATOM 7703 C CA . LEU A 1 980 ? -20.877 -21.382 47.548 1.00 69.56 980 LEU A CA 1
ATOM 7704 C C . LEU A 1 980 ? -22.390 -21.144 47.614 1.00 69.56 980 LEU A C 1
ATOM 7706 O O . LEU A 1 980 ? -22.870 -20.404 48.473 1.00 69.56 980 LEU A O 1
ATOM 7710 N N . TRP A 1 981 ? -23.178 -21.753 46.730 1.00 74.00 981 TRP A N 1
ATOM 7711 C CA . TRP A 1 981 ? -24.628 -21.552 46.719 1.00 74.00 981 TRP A CA 1
ATOM 7712 C C . TRP A 1 981 ? -25.332 -22.085 47.968 1.00 74.00 981 TRP A C 1
ATOM 7714 O O . TRP A 1 981 ? -26.370 -21.538 48.340 1.00 74.00 981 TRP A O 1
ATOM 7724 N N . ASN A 1 982 ? -24.711 -23.040 48.659 1.00 70.94 982 ASN A N 1
ATOM 7725 C CA . ASN A 1 982 ? -25.258 -23.736 49.821 1.00 70.94 982 ASN A CA 1
ATOM 7726 C C . ASN A 1 982 ? -24.811 -23.121 51.164 1.00 70.94 982 ASN A C 1
ATOM 7728 O O . ASN A 1 982 ? -25.301 -23.528 52.214 1.00 70.94 982 ASN A O 1
ATOM 7732 N N . VAL A 1 983 ? -23.906 -22.132 51.147 1.00 71.12 983 VAL A N 1
ATOM 7733 C CA . VAL A 1 983 ? -23.434 -21.404 52.339 1.00 71.12 983 VAL A CA 1
ATOM 7734 C C . VAL A 1 983 ? -24.214 -20.093 52.505 1.00 71.12 983 VAL A C 1
ATOM 7736 O O . VAL A 1 983 ? -24.603 -19.451 51.526 1.00 71.12 983 VAL A O 1
ATOM 7739 N N . ALA A 1 984 ? -24.456 -19.672 53.752 1.00 66.94 984 ALA A N 1
ATOM 7740 C CA . ALA A 1 984 ? -25.132 -18.409 54.038 1.00 66.94 984 ALA A CA 1
ATOM 7741 C C . ALA A 1 984 ? -24.333 -17.214 53.477 1.00 66.94 984 ALA A C 1
ATOM 7743 O O . ALA A 1 984 ? -23.169 -17.018 53.824 1.00 66.94 984 ALA A O 1
ATOM 7744 N N . ALA A 1 985 ? -24.990 -16.385 52.655 1.00 62.12 985 ALA A N 1
ATOM 7745 C CA . ALA A 1 985 ? -24.399 -15.243 51.944 1.00 62.12 985 ALA A CA 1
ATOM 7746 C C . ALA A 1 985 ? -23.477 -14.316 52.782 1.00 62.12 985 ALA A C 1
ATOM 7748 O O . ALA A 1 985 ? -22.429 -13.936 52.266 1.00 62.12 985 ALA A O 1
ATOM 7749 N N . PRO A 1 986 ? -23.778 -13.967 54.054 1.00 59.72 986 PRO A N 1
ATOM 7750 C CA . PRO A 1 986 ? -22.920 -13.060 54.824 1.00 59.72 986 PRO A CA 1
ATOM 7751 C C . PRO A 1 986 ? -21.633 -13.696 55.384 1.00 59.72 986 PRO A C 1
ATOM 7753 O O . PRO A 1 986 ? -20.797 -12.967 55.914 1.00 59.72 986 PRO A O 1
ATOM 7756 N N . LEU A 1 987 ? -21.452 -15.020 55.282 1.00 63.88 987 LEU A N 1
ATOM 7757 C CA . LEU A 1 987 ? -20.275 -15.743 55.795 1.00 63.88 987 LEU A CA 1
ATOM 7758 C C . LEU A 1 987 ? -19.183 -15.964 54.733 1.00 63.88 987 LEU A C 1
ATOM 7760 O O . LEU A 1 987 ? -18.251 -16.734 54.956 1.00 63.88 987 LEU A O 1
ATOM 7764 N N . TYR A 1 988 ? -19.295 -15.314 53.572 1.00 63.00 988 TYR A N 1
ATOM 7765 C CA . TYR A 1 988 ? -18.355 -15.487 52.469 1.00 63.00 988 TYR A CA 1
ATOM 7766 C C . TYR A 1 988 ? -16.939 -15.006 52.837 1.00 63.00 988 TYR A C 1
ATOM 7768 O O . TYR A 1 988 ? -16.661 -13.807 52.907 1.00 63.00 988 TYR A O 1
ATOM 7776 N N . LEU A 1 989 ? -16.030 -15.959 53.058 1.00 59.41 989 LEU A N 1
ATOM 7777 C CA . LEU A 1 989 ? -14.587 -15.733 53.131 1.00 59.41 989 LEU A CA 1
ATOM 7778 C C . LEU A 1 989 ? -14.040 -15.594 51.702 1.00 59.41 989 LEU A C 1
ATOM 7780 O O . LEU A 1 989 ? -14.347 -16.418 50.842 1.00 59.41 989 LEU A O 1
ATOM 7784 N N . LYS A 1 990 ? -13.187 -14.588 51.460 1.00 57.91 990 LYS A N 1
ATOM 7785 C CA . LYS A 1 990 ? -12.559 -14.254 50.157 1.00 57.91 990 LYS A CA 1
ATOM 7786 C C . LYS A 1 990 ? -11.839 -15.415 49.429 1.00 57.91 990 LYS A C 1
ATOM 7788 O O . LYS A 1 990 ? -11.380 -15.216 48.317 1.00 57.91 990 LYS A O 1
ATOM 7793 N N . GLN A 1 991 ? -11.715 -16.601 50.025 1.00 52.38 991 GLN A N 1
ATOM 7794 C CA . GLN A 1 991 ? -10.947 -17.735 49.495 1.00 52.38 991 GLN A CA 1
ATOM 7795 C C . GLN A 1 991 ? -11.699 -18.624 48.478 1.00 52.38 991 GLN A C 1
ATOM 7797 O O . GLN A 1 991 ? -11.101 -19.566 47.974 1.00 52.38 991 GLN A O 1
ATOM 7802 N N . SER A 1 992 ? -12.968 -18.350 48.139 1.00 56.72 992 SER A N 1
ATOM 7803 C CA . SER A 1 992 ? -13.747 -19.151 47.160 1.00 56.72 992 SER A CA 1
ATOM 7804 C C . SER A 1 992 ? -14.088 -18.377 45.875 1.00 56.72 992 SER A C 1
ATOM 7806 O O . SER A 1 992 ? -15.240 -18.263 45.478 1.00 56.72 992 SER A O 1
ATOM 7808 N N . ASP A 1 993 ? -13.052 -17.844 45.220 1.00 66.50 993 ASP A N 1
ATOM 7809 C CA . ASP A 1 993 ? -13.109 -16.898 44.085 1.00 66.50 993 ASP A CA 1
ATOM 7810 C C . ASP A 1 993 ? -13.439 -17.530 42.706 1.00 66.50 993 ASP A C 1
ATOM 7812 O O . ASP A 1 993 ? -13.384 -16.859 41.674 1.00 66.50 993 ASP A O 1
ATOM 7816 N N . LEU A 1 994 ? -13.797 -18.821 42.665 1.00 79.38 994 LEU A N 1
ATOM 7817 C CA . LEU A 1 994 ? -13.969 -19.602 41.427 1.00 79.38 994 LEU A CA 1
ATOM 7818 C C . LEU A 1 994 ? -15.056 -19.045 40.496 1.00 79.38 994 LEU A C 1
ATOM 7820 O O . LEU A 1 994 ? -14.802 -18.877 39.310 1.00 79.38 994 LEU A O 1
ATOM 7824 N N . ALA A 1 995 ? -16.241 -18.700 41.010 1.00 82.56 995 ALA A N 1
ATOM 7825 C CA . ALA A 1 995 ? -17.343 -18.203 40.174 1.00 82.56 995 ALA A CA 1
ATOM 7826 C C . ALA A 1 995 ? -17.077 -16.799 39.590 1.00 82.56 995 ALA A C 1
ATOM 7828 O O . ALA A 1 995 ? -17.488 -16.503 38.470 1.00 82.56 995 ALA A O 1
ATOM 7829 N N . SER A 1 996 ? -16.368 -15.944 40.337 1.00 84.00 996 SER A N 1
ATOM 7830 C CA . SER A 1 996 ? -15.941 -14.608 39.889 1.00 84.00 996 SER A CA 1
ATOM 7831 C C . SER A 1 996 ? -14.857 -14.711 38.810 1.00 84.00 996 SER A C 1
ATOM 7833 O O . SER A 1 996 ? -14.936 -14.054 37.771 1.00 84.00 996 SER A O 1
ATOM 7835 N N . ALA A 1 997 ? -13.867 -15.585 39.019 1.00 87.12 997 ALA A N 1
ATOM 7836 C CA . ALA A 1 997 ? -12.836 -15.874 38.027 1.00 87.12 997 ALA A CA 1
ATOM 7837 C C . ALA A 1 997 ? -13.428 -16.510 36.758 1.00 87.12 997 ALA A C 1
ATOM 7839 O O . ALA A 1 997 ? -13.107 -16.072 35.656 1.00 87.12 997 ALA A O 1
ATOM 7840 N N . ALA A 1 998 ? -14.348 -17.469 36.910 1.00 89.56 998 ALA A N 1
ATOM 7841 C CA . ALA A 1 998 ? -15.040 -18.114 35.799 1.00 89.56 998 ALA A CA 1
ATOM 7842 C C . ALA A 1 998 ? -15.834 -17.104 34.962 1.00 89.56 998 ALA A C 1
ATOM 7844 O O . ALA A 1 998 ? -15.716 -17.111 33.743 1.00 89.56 998 ALA A O 1
ATOM 7845 N N . ALA A 1 999 ? -16.582 -16.188 35.589 1.00 90.50 999 ALA A N 1
ATOM 7846 C CA . ALA A 1 999 ? -17.312 -15.152 34.860 1.00 90.50 999 ALA A CA 1
ATOM 7847 C C . ALA A 1 999 ? -16.371 -14.261 34.028 1.00 90.50 999 ALA A C 1
ATOM 7849 O O . ALA A 1 999 ? -16.642 -14.018 32.854 1.00 90.50 999 ALA A O 1
ATOM 7850 N N . LYS A 1 1000 ? -15.234 -13.826 34.592 1.00 89.19 1000 LYS A N 1
ATOM 7851 C CA . LYS A 1 1000 ? -14.220 -13.053 33.849 1.00 89.19 1000 LYS A CA 1
ATOM 7852 C C . LYS A 1 1000 ? -13.602 -13.850 32.700 1.00 89.19 1000 LYS A C 1
ATOM 7854 O O . LYS A 1 1000 ? -13.456 -13.309 31.610 1.00 89.19 1000 LYS A O 1
ATOM 7859 N N . GLN A 1 1001 ? -13.283 -15.121 32.930 1.00 92.75 1001 GLN A N 1
ATOM 7860 C CA . GLN A 1 1001 ? -12.710 -15.994 31.909 1.00 92.75 1001 GLN A CA 1
ATOM 7861 C C . GLN A 1 1001 ? -13.700 -16.255 30.765 1.00 92.75 1001 GLN A C 1
ATOM 7863 O O . GLN A 1 1001 ? -13.314 -16.174 29.606 1.00 92.75 1001 GLN A O 1
ATOM 7868 N N . ILE A 1 1002 ? -14.985 -16.486 31.061 1.00 94.38 1002 ILE A N 1
ATOM 7869 C CA . ILE A 1 1002 ? -16.025 -16.634 30.029 1.00 94.38 1002 ILE A CA 1
ATOM 7870 C C . ILE A 1 1002 ? -16.158 -15.337 29.220 1.00 94.38 1002 ILE A C 1
ATOM 7872 O O . ILE A 1 1002 ? -16.239 -15.382 27.997 1.00 94.38 1002 ILE A O 1
ATOM 7876 N N . MET A 1 1003 ? -16.135 -14.170 29.872 1.00 91.12 1003 MET A N 1
ATOM 7877 C CA . MET A 1 1003 ? -16.148 -12.884 29.164 1.00 91.12 1003 MET A CA 1
ATOM 7878 C C . MET A 1 1003 ? -14.954 -12.755 28.206 1.00 91.12 1003 MET A C 1
ATOM 7880 O O . MET A 1 1003 ? -15.151 -12.417 27.042 1.00 91.12 1003 MET A O 1
ATOM 7884 N N . GLU A 1 1004 ? -13.738 -13.065 28.659 1.00 90.56 1004 GLU A N 1
ATOM 7885 C CA . GLU A 1 1004 ? -12.530 -13.004 27.828 1.00 90.56 1004 GLU A CA 1
ATOM 7886 C C . GLU A 1 1004 ? -12.589 -13.979 26.641 1.00 90.56 1004 GLU A C 1
ATOM 7888 O O . GLU A 1 1004 ? -12.344 -13.580 25.502 1.00 90.56 1004 GLU A O 1
ATOM 7893 N N . GLU A 1 1005 ? -12.986 -15.232 26.877 1.00 92.69 1005 GLU A N 1
ATOM 7894 C CA . GLU A 1 1005 ? -13.120 -16.241 25.821 1.00 92.69 1005 GLU A CA 1
ATOM 7895 C C . GLU A 1 1005 ? -14.225 -15.887 24.817 1.00 92.69 1005 GLU A C 1
ATOM 7897 O O . GLU A 1 1005 ? -14.018 -16.014 23.613 1.00 92.69 1005 GLU A O 1
ATOM 7902 N N . THR A 1 1006 ? -15.361 -15.333 25.258 1.00 93.94 1006 THR A N 1
ATOM 7903 C CA . THR A 1 1006 ? -16.397 -14.862 24.318 1.00 93.94 1006 THR A CA 1
ATOM 7904 C C . THR A 1 1006 ? -15.909 -13.703 23.448 1.00 93.94 1006 THR A C 1
ATOM 7906 O O . THR A 1 1006 ? -16.310 -13.608 22.291 1.00 93.94 1006 THR A O 1
ATOM 7909 N N . TYR A 1 1007 ? -15.052 -12.807 23.954 1.00 91.44 1007 TYR A N 1
ATOM 7910 C CA . TYR A 1 1007 ? -14.435 -11.767 23.121 1.00 91.44 1007 TYR A CA 1
ATOM 7911 C C . TYR A 1 1007 ? -13.409 -12.348 22.141 1.00 91.44 1007 TYR A C 1
ATOM 7913 O O . TYR A 1 1007 ? -13.405 -11.949 20.977 1.00 91.44 1007 TYR A O 1
ATOM 7921 N N . LYS A 1 1008 ? -12.603 -13.336 22.556 1.00 91.62 1008 LYS A N 1
ATOM 7922 C CA . LYS A 1 1008 ? -11.718 -14.089 21.646 1.00 91.62 1008 LYS A CA 1
ATOM 7923 C C . LYS A 1 1008 ? -12.508 -14.756 20.529 1.00 91.62 1008 LYS A C 1
ATOM 7925 O O . LYS A 1 1008 ? -12.187 -14.550 19.365 1.00 91.62 1008 LYS A O 1
ATOM 7930 N N . MET A 1 1009 ? -13.573 -15.480 20.860 1.00 91.94 1009 MET A N 1
ATOM 7931 C CA . MET A 1 1009 ? -14.435 -16.135 19.875 1.00 91.94 1009 MET A CA 1
ATOM 7932 C C . MET A 1 1009 ? -15.029 -15.151 18.858 1.00 91.94 1009 MET A C 1
ATOM 7934 O O . MET A 1 1009 ? -15.106 -15.468 17.677 1.00 91.94 1009 MET A O 1
ATOM 7938 N N . GLU A 1 1010 ? -15.422 -13.951 19.291 1.00 90.50 1010 GLU A N 1
ATOM 7939 C CA . GLU A 1 1010 ? -16.006 -12.950 18.394 1.00 90.50 1010 GLU A CA 1
ATOM 7940 C C . GLU A 1 1010 ? -14.959 -12.257 17.509 1.00 90.50 1010 GLU A C 1
ATOM 7942 O O . GLU A 1 1010 ? -15.187 -12.100 16.310 1.00 90.50 1010 GLU A O 1
ATOM 7947 N N . PHE A 1 1011 ? -13.825 -11.831 18.074 1.00 90.00 1011 PHE A N 1
ATOM 7948 C CA . PHE A 1 1011 ? -12.898 -10.913 17.398 1.00 90.00 1011 PHE A CA 1
ATOM 7949 C C . PHE A 1 1011 ? -11.615 -11.561 16.866 1.00 90.00 1011 PHE A C 1
ATOM 7951 O O . PHE A 1 1011 ? -10.989 -10.994 15.973 1.00 90.00 1011 PHE A O 1
ATOM 7958 N N . MET A 1 1012 ? -11.218 -12.732 17.372 1.00 91.06 1012 MET A N 1
ATOM 7959 C CA . MET A 1 1012 ? -10.034 -13.461 16.891 1.00 91.06 1012 MET A CA 1
ATOM 7960 C C . MET A 1 1012 ? -10.352 -14.355 15.688 1.00 91.06 1012 MET A C 1
ATOM 7962 O O . MET A 1 1012 ? -9.454 -14.697 14.926 1.00 91.06 1012 MET A O 1
ATOM 7966 N N . TYR A 1 1013 ? -11.611 -14.749 15.506 1.00 90.88 1013 TYR A N 1
ATOM 7967 C CA . TYR A 1 1013 ? -12.015 -15.634 14.418 1.00 90.88 1013 TYR A CA 1
ATOM 7968 C C . TYR A 1 1013 ? -12.619 -14.851 13.251 1.00 90.88 1013 TYR A C 1
ATOM 7970 O O . TYR A 1 1013 ? -13.361 -13.878 13.420 1.00 90.88 1013 TYR A O 1
ATOM 7978 N N . SER A 1 1014 ? -12.302 -15.311 12.046 1.00 88.50 1014 SER A N 1
ATOM 7979 C CA . SER A 1 1014 ? -12.917 -14.876 10.794 1.00 88.50 1014 SER A CA 1
ATOM 7980 C C . SER A 1 1014 ? -13.878 -15.955 10.284 1.00 88.50 1014 SER A C 1
ATOM 7982 O O . SER A 1 1014 ? -13.724 -17.131 10.613 1.00 88.50 1014 SER A O 1
ATOM 7984 N N . GLY A 1 1015 ? -14.892 -15.554 9.510 1.00 86.81 1015 GLY A N 1
ATOM 7985 C CA . GLY A 1 1015 ? -15.940 -16.470 9.029 1.00 86.81 1015 GLY A CA 1
ATOM 7986 C C . GLY A 1 1015 ? -17.069 -16.735 10.034 1.00 86.81 1015 GLY A C 1
ATOM 7987 O O . GLY A 1 1015 ? -17.844 -17.666 9.847 1.00 86.81 1015 GLY A O 1
ATOM 7988 N N . VAL A 1 1016 ? -17.176 -15.925 11.095 1.00 88.25 1016 VAL A N 1
ATOM 7989 C CA . VAL A 1 1016 ? -18.244 -16.045 12.099 1.00 88.25 1016 VAL A CA 1
ATOM 7990 C C . VAL A 1 1016 ? -19.558 -15.478 11.545 1.00 88.25 1016 VAL A C 1
ATOM 7992 O O . VAL A 1 1016 ? -19.634 -14.300 11.191 1.00 88.25 1016 VAL A O 1
ATOM 7995 N N . GLU A 1 1017 ? -20.598 -16.306 11.484 1.00 88.38 1017 GLU A N 1
ATOM 7996 C CA . GLU A 1 1017 ? -21.939 -15.934 11.020 1.00 88.38 1017 GLU A CA 1
ATOM 7997 C C . GLU A 1 1017 ? -22.782 -15.286 12.128 1.00 88.38 1017 GLU A C 1
ATOM 7999 O O . GLU A 1 1017 ? -22.565 -15.519 13.319 1.00 88.38 1017 GLU A O 1
ATOM 8004 N N . ASN A 1 1018 ? -23.832 -14.541 11.754 1.00 87.44 1018 ASN A N 1
ATOM 8005 C CA . ASN A 1 1018 ? -24.724 -13.872 12.714 1.00 87.44 1018 ASN A CA 1
ATOM 8006 C C . ASN A 1 1018 ? -25.339 -14.852 13.744 1.00 87.44 1018 ASN A C 1
ATOM 8008 O O . ASN A 1 1018 ? -25.432 -14.538 14.929 1.00 87.44 1018 ASN A O 1
ATOM 8012 N N . LYS A 1 1019 ? -25.636 -16.096 13.336 1.00 86.44 1019 LYS A N 1
ATOM 8013 C CA . LYS A 1 1019 ? -26.118 -17.159 14.240 1.00 86.44 1019 LYS A CA 1
ATOM 8014 C C . LYS A 1 1019 ? -25.135 -17.490 15.367 1.00 86.44 1019 LYS A C 1
ATOM 8016 O O . LYS A 1 1019 ? -25.546 -17.752 16.493 1.00 86.44 1019 LYS A O 1
ATOM 8021 N N . GLN A 1 1020 ? -23.834 -17.479 15.092 1.00 89.50 1020 GLN A N 1
ATOM 8022 C CA . GLN A 1 1020 ? -22.814 -17.703 16.119 1.00 89.50 1020 GLN A CA 1
ATOM 8023 C C . GLN A 1 1020 ? -22.619 -16.450 16.965 1.00 89.50 1020 GLN A C 1
ATOM 8025 O O . GLN A 1 1020 ? -22.507 -16.555 18.184 1.00 89.50 1020 GLN A O 1
ATOM 8030 N N . VAL A 1 1021 ? -22.637 -15.266 16.341 1.00 90.06 1021 VAL A N 1
ATOM 8031 C CA . VAL A 1 1021 ? -22.533 -13.983 17.050 1.00 90.06 1021 VAL A CA 1
ATOM 8032 C C . VAL A 1 1021 ? -23.628 -13.870 18.111 1.00 90.06 1021 VAL A C 1
ATOM 8034 O O . VAL A 1 1021 ? -23.317 -13.594 19.269 1.00 90.06 1021 VAL A O 1
ATOM 8037 N N . VAL A 1 1022 ? -24.889 -14.167 17.777 1.00 91.06 1022 VAL A N 1
ATOM 8038 C CA . VAL A 1 1022 ? -25.985 -14.093 18.755 1.00 91.06 1022 VAL A CA 1
ATOM 8039 C C . VAL A 1 1022 ? -25.807 -15.091 19.912 1.00 91.06 1022 VAL A C 1
ATOM 8041 O O . VAL A 1 1022 ? -26.046 -14.732 21.066 1.00 91.06 1022 VAL A O 1
ATOM 8044 N N . ILE A 1 1023 ? -25.307 -16.307 19.652 1.00 91.56 1023 ILE A N 1
ATOM 8045 C CA . ILE A 1 1023 ? -25.022 -17.316 20.693 1.00 91.56 1023 ILE A CA 1
ATOM 8046 C C . ILE A 1 1023 ? -23.850 -16.883 21.589 1.00 91.56 1023 ILE A C 1
ATOM 8048 O O . ILE A 1 1023 ? -23.907 -17.050 22.809 1.00 91.56 1023 ILE A O 1
ATOM 8052 N N . ILE A 1 1024 ? -22.801 -16.283 21.022 1.00 92.81 1024 ILE A N 1
ATOM 8053 C CA . ILE A 1 1024 ? -21.665 -15.745 21.786 1.00 92.81 1024 ILE A CA 1
ATOM 8054 C C . ILE A 1 1024 ? -22.124 -14.584 22.678 1.00 92.81 1024 ILE A C 1
ATOM 8056 O O . ILE A 1 1024 ? -21.791 -14.546 23.864 1.00 92.81 1024 ILE A O 1
ATOM 8060 N N . HIS A 1 1025 ? -22.927 -13.655 22.147 1.00 91.31 1025 HIS A N 1
ATOM 8061 C CA . HIS A 1 1025 ? -23.488 -12.552 22.936 1.00 91.31 1025 HIS A CA 1
ATOM 8062 C C . HIS A 1 1025 ? -24.461 -13.055 24.012 1.00 91.31 1025 HIS A C 1
ATOM 8064 O O . HIS A 1 1025 ? -24.478 -12.514 25.118 1.00 91.31 1025 HIS A O 1
ATOM 8070 N N . HIS A 1 1026 ? -25.210 -14.128 23.743 1.00 92.88 1026 HIS A N 1
ATOM 8071 C CA . HIS A 1 1026 ? -26.028 -14.808 24.746 1.00 92.88 1026 HIS A CA 1
ATOM 8072 C C . HIS A 1 1026 ? -25.176 -15.369 25.897 1.00 92.88 1026 HIS A C 1
ATOM 8074 O O . HIS A 1 1026 ? -25.455 -15.086 27.064 1.00 92.88 1026 HIS A O 1
ATOM 8080 N N . MET A 1 1027 ? -24.104 -16.104 25.579 1.00 93.56 1027 MET A N 1
ATOM 8081 C CA . MET A 1 1027 ? -23.154 -16.635 26.567 1.00 93.56 1027 MET A CA 1
ATOM 8082 C C . MET A 1 1027 ? -22.507 -15.509 27.387 1.00 93.56 1027 MET A C 1
ATOM 8084 O O . MET A 1 1027 ? -22.370 -15.594 28.609 1.00 93.56 1027 MET A O 1
ATOM 8088 N N . ARG A 1 1028 ? -22.174 -14.392 26.732 1.00 93.50 1028 ARG A N 1
ATOM 8089 C CA . ARG A 1 1028 ? -21.659 -13.189 27.391 1.00 93.50 1028 ARG A CA 1
ATOM 8090 C C . ARG A 1 1028 ? -22.672 -12.606 28.373 1.00 93.50 1028 ARG A C 1
ATOM 8092 O O . ARG A 1 1028 ? -22.305 -12.244 29.489 1.00 93.50 1028 ARG A O 1
ATOM 8099 N N . LEU A 1 1029 ? -23.952 -12.552 28.006 1.00 92.88 1029 LEU A N 1
ATOM 8100 C CA . LEU A 1 1029 ? -25.009 -12.076 28.897 1.00 92.88 1029 LEU A CA 1
ATOM 8101 C C . LEU A 1 1029 ? -25.206 -13.006 30.105 1.00 92.88 1029 LEU A C 1
ATOM 8103 O O . LEU A 1 1029 ? -25.384 -12.517 31.221 1.00 92.88 1029 LEU A O 1
ATOM 8107 N N . GLN A 1 1030 ? -25.093 -14.325 29.917 1.00 93.75 1030 GLN A N 1
ATOM 8108 C CA . GLN A 1 1030 ? -25.072 -15.301 31.014 1.00 93.75 1030 GLN A CA 1
ATOM 8109 C C . GLN A 1 1030 ? -23.877 -15.077 31.957 1.00 93.75 1030 GLN A C 1
ATOM 8111 O O . GLN A 1 1030 ? -24.046 -15.094 33.177 1.00 93.75 1030 GLN A O 1
ATOM 8116 N N . ALA A 1 1031 ? -22.684 -14.795 31.425 1.00 93.25 1031 ALA A N 1
ATOM 8117 C CA . ALA A 1 1031 ? -21.502 -14.484 32.231 1.00 93.25 1031 ALA A CA 1
ATOM 8118 C C . ALA A 1 1031 ? -21.653 -13.170 33.018 1.00 93.25 1031 ALA A C 1
ATOM 8120 O O . ALA A 1 1031 ? -21.312 -13.113 34.202 1.00 93.25 1031 ALA A O 1
ATOM 8121 N N . LYS A 1 1032 ? -22.233 -12.128 32.410 1.00 92.75 1032 LYS A N 1
ATOM 8122 C CA . LYS A 1 1032 ? -22.557 -10.872 33.108 1.00 92.75 1032 LYS A CA 1
ATOM 8123 C C . LYS A 1 1032 ? -23.618 -11.068 34.191 1.00 92.75 1032 LYS A C 1
ATOM 8125 O O . LYS A 1 1032 ? -23.481 -10.516 35.282 1.00 92.75 1032 LYS A O 1
ATOM 8130 N N . ALA A 1 1033 ? -24.628 -11.900 33.933 1.00 92.62 1033 ALA A N 1
ATOM 8131 C CA . ALA A 1 1033 ? -25.615 -12.298 34.931 1.00 92.62 1033 ALA A CA 1
ATOM 8132 C C . ALA A 1 1033 ? -24.955 -13.033 36.110 1.00 92.62 1033 ALA A C 1
ATOM 8134 O O . ALA A 1 1033 ? -25.206 -12.695 37.266 1.00 92.62 1033 ALA A O 1
ATOM 8135 N N . LEU A 1 1034 ? -24.058 -13.986 35.834 1.00 91.12 1034 LEU A N 1
ATOM 8136 C CA . LEU A 1 1034 ? -23.280 -14.691 36.854 1.00 91.12 1034 LEU A CA 1
ATOM 8137 C C . LEU A 1 1034 ? -22.429 -13.717 37.686 1.00 91.12 1034 LEU A C 1
ATOM 8139 O O . LEU A 1 1034 ? -22.485 -13.757 38.917 1.00 91.12 1034 LEU A O 1
ATOM 8143 N N . GLN A 1 1035 ? -21.708 -12.797 37.035 1.00 90.88 1035 GLN A N 1
ATOM 8144 C CA . GLN A 1 1035 ? -20.923 -11.757 37.706 1.00 90.88 1035 GLN A CA 1
ATOM 8145 C C . GLN A 1 1035 ? -21.807 -10.881 38.606 1.00 90.88 1035 GLN A C 1
ATOM 8147 O O . GLN A 1 1035 ? -21.431 -10.588 39.743 1.00 90.88 1035 GLN A O 1
ATOM 8152 N N . LEU A 1 1036 ? -22.998 -10.490 38.142 1.00 90.19 1036 LEU A N 1
ATOM 8153 C CA . LEU A 1 1036 ? -23.957 -9.714 38.931 1.00 90.19 1036 LEU A CA 1
ATOM 8154 C C . LEU A 1 1036 ? -24.434 -10.488 40.169 1.00 90.19 1036 LEU A C 1
ATOM 8156 O O . LEU A 1 1036 ? -24.476 -9.929 41.263 1.00 90.19 1036 LEU A O 1
ATOM 8160 N N . ILE A 1 1037 ? -24.742 -11.780 40.036 1.00 88.44 1037 ILE A N 1
ATOM 8161 C CA . ILE A 1 1037 ? -25.184 -12.610 41.168 1.00 88.44 1037 ILE A CA 1
ATOM 8162 C C . ILE A 1 1037 ? -24.055 -12.755 42.205 1.00 88.44 1037 ILE A C 1
ATOM 8164 O O . ILE A 1 1037 ? -24.297 -12.614 43.407 1.00 88.44 1037 ILE A O 1
ATOM 8168 N N . VAL A 1 1038 ? -22.817 -13.003 41.764 1.00 85.88 1038 VAL A N 1
ATOM 8169 C CA . VAL A 1 1038 ? -21.648 -13.163 42.650 1.00 85.88 1038 VAL A CA 1
ATOM 8170 C C . VAL A 1 1038 ? -21.298 -11.850 43.360 1.00 85.88 1038 VAL A C 1
ATOM 8172 O O . VAL A 1 1038 ? -21.110 -11.829 44.579 1.00 85.88 1038 VAL A O 1
ATOM 8175 N N . THR A 1 1039 ? -21.262 -10.734 42.628 1.00 85.25 1039 THR A N 1
ATOM 8176 C CA . THR A 1 1039 ? -21.003 -9.402 43.205 1.00 85.25 1039 THR A CA 1
ATOM 8177 C C . THR A 1 1039 ? -22.098 -8.987 44.176 1.00 85.25 1039 THR A C 1
ATOM 8179 O O . THR A 1 1039 ? -21.800 -8.478 45.257 1.00 85.25 1039 THR A O 1
ATOM 8182 N N . ALA A 1 1040 ? -23.362 -9.275 43.870 1.00 83.88 1040 ALA A N 1
ATOM 8183 C CA . ALA A 1 1040 ? -24.459 -8.935 44.760 1.00 83.88 1040 ALA A CA 1
ATOM 8184 C C . ALA A 1 1040 ? -24.427 -9.681 46.097 1.00 83.88 1040 ALA A C 1
ATOM 8186 O O . ALA A 1 1040 ? -24.918 -9.177 47.105 1.00 83.88 1040 ALA A O 1
ATOM 8187 N N . ARG A 1 1041 ? -23.829 -10.874 46.120 1.00 78.88 1041 ARG A N 1
ATOM 8188 C CA . ARG A 1 1041 ? -23.700 -11.689 47.330 1.00 78.88 1041 ARG A CA 1
ATOM 8189 C C . ARG A 1 1041 ? -22.595 -11.206 48.267 1.00 78.88 1041 ARG A C 1
ATOM 8191 O O . ARG A 1 1041 ? -22.671 -11.454 49.466 1.00 78.88 1041 ARG A O 1
ATOM 8198 N N . THR A 1 1042 ? -21.587 -10.528 47.719 1.00 76.75 1042 THR A N 1
ATOM 8199 C CA . THR A 1 1042 ? -20.423 -10.008 48.457 1.00 76.75 1042 THR A CA 1
ATOM 8200 C C . THR A 1 1042 ? -20.546 -8.523 48.809 1.00 76.75 1042 THR A C 1
ATOM 8202 O O . THR A 1 1042 ? -19.943 -8.066 49.782 1.00 76.75 1042 THR A O 1
ATOM 8205 N N . THR A 1 1043 ? -21.348 -7.767 48.057 1.00 77.50 1043 THR A N 1
ATOM 8206 C CA . THR A 1 1043 ? -21.542 -6.326 48.254 1.00 77.50 1043 THR A CA 1
ATOM 8207 C C . THR A 1 1043 ? -22.367 -6.042 49.511 1.00 77.50 1043 THR A C 1
ATOM 8209 O O . THR A 1 1043 ? -23.468 -6.562 49.687 1.00 77.50 1043 THR A O 1
ATOM 8212 N N . ARG A 1 1044 ? -21.856 -5.169 50.389 1.00 71.56 1044 ARG A N 1
ATOM 8213 C CA . ARG A 1 1044 ? -22.601 -4.645 51.545 1.00 71.56 1044 ARG A CA 1
ATOM 8214 C C . ARG A 1 1044 ? -23.289 -3.332 51.155 1.00 71.56 1044 ARG A C 1
ATOM 8216 O O . ARG A 1 1044 ? -22.609 -2.385 50.779 1.00 71.56 1044 ARG A O 1
ATOM 8223 N N . GLY A 1 1045 ? -24.616 -3.266 51.291 1.00 69.62 1045 GLY A N 1
ATOM 8224 C CA . GLY A 1 1045 ? -25.426 -2.077 50.979 1.00 69.62 1045 GLY A CA 1
ATOM 8225 C C . GLY A 1 1045 ? -26.267 -2.224 49.703 1.00 69.62 1045 GLY A C 1
ATOM 8226 O O . GLY A 1 1045 ? -25.900 -2.956 48.790 1.00 69.62 1045 GLY A O 1
ATOM 8227 N N . VAL A 1 1046 ? -27.423 -1.551 49.656 1.00 72.44 1046 VAL A N 1
ATOM 8228 C CA . VAL A 1 1046 ? -28.428 -1.708 48.581 1.00 72.44 1046 VAL A CA 1
ATOM 8229 C C . VAL A 1 1046 ? -28.184 -0.751 47.404 1.00 72.44 1046 VAL A C 1
ATOM 8231 O O . VAL A 1 1046 ? -28.503 -1.089 46.266 1.00 72.44 1046 VAL A O 1
ATOM 8234 N N . ASP A 1 1047 ? -27.570 0.410 47.647 1.00 76.06 1047 ASP A N 1
ATOM 8235 C CA . ASP A 1 1047 ? -27.416 1.461 46.630 1.00 76.06 1047 ASP A CA 1
ATOM 8236 C C . ASP A 1 1047 ? -26.512 1.068 45.440 1.00 76.06 1047 ASP A C 1
ATOM 8238 O O . ASP A 1 1047 ? -26.913 1.312 44.298 1.00 76.06 1047 ASP A O 1
ATOM 8242 N N . PRO A 1 1048 ? -25.352 0.394 45.626 1.00 80.38 1048 PRO A N 1
ATOM 8243 C CA . PRO A 1 1048 ? -24.536 -0.073 44.500 1.00 80.38 1048 PRO A CA 1
ATOM 8244 C C . PRO A 1 1048 ? -25.230 -1.170 43.677 1.00 80.38 1048 PRO A C 1
ATOM 8246 O O . PRO A 1 1048 ? -25.052 -1.240 42.461 1.00 80.38 1048 PRO A O 1
ATOM 8249 N N . LEU A 1 1049 ? -26.056 -2.006 44.322 1.00 83.38 1049 LEU A N 1
ATOM 8250 C CA . LEU A 1 1049 ? -26.790 -3.092 43.659 1.00 83.38 1049 LEU A CA 1
ATOM 8251 C C . LEU A 1 1049 ? -27.804 -2.554 42.654 1.00 83.38 1049 LEU A C 1
ATOM 8253 O O . LEU A 1 1049 ? -27.963 -3.133 41.582 1.00 83.38 1049 LEU A O 1
ATOM 8257 N N . PHE A 1 1050 ? -28.467 -1.444 42.986 1.00 83.94 1050 PHE A N 1
ATOM 8258 C CA . PHE A 1 1050 ? -29.439 -0.813 42.100 1.00 83.94 1050 PHE A CA 1
ATOM 8259 C C . PHE A 1 1050 ? -28.789 -0.376 40.780 1.00 83.94 1050 PHE A C 1
ATOM 8261 O O . PHE A 1 1050 ? -29.271 -0.737 39.711 1.00 83.94 1050 PHE A O 1
ATOM 8268 N N . GLY A 1 1051 ? -27.646 0.318 40.850 1.00 84.88 1051 GLY A N 1
ATOM 8269 C CA . GLY A 1 1051 ? -26.921 0.762 39.656 1.00 84.88 1051 GLY A CA 1
ATOM 8270 C C . GLY A 1 1051 ? -26.391 -0.391 38.797 1.00 84.88 1051 GLY A C 1
ATOM 8271 O O . GLY A 1 1051 ? -26.430 -0.307 37.573 1.00 84.88 1051 GLY A O 1
ATOM 8272 N N . MET A 1 1052 ? -25.926 -1.485 39.411 1.00 86.44 1052 MET A N 1
ATOM 8273 C CA . MET A 1 1052 ? -25.476 -2.672 38.668 1.00 86.44 1052 MET A CA 1
ATOM 8274 C C . MET A 1 1052 ? -26.637 -3.416 37.992 1.00 86.44 1052 MET A C 1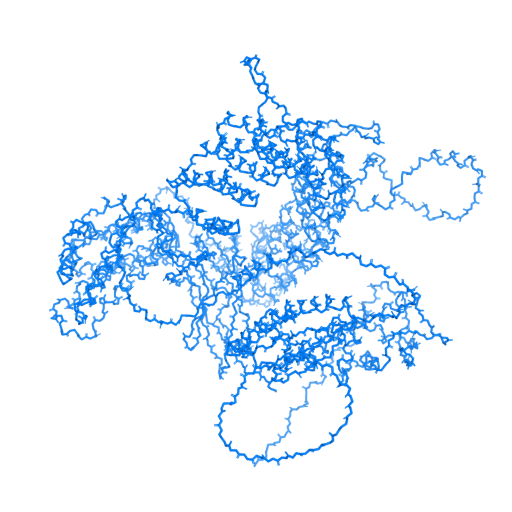
ATOM 8276 O O . MET A 1 1052 ? -26.490 -3.852 36.853 1.00 86.44 1052 MET A O 1
ATOM 8280 N N . CYS A 1 1053 ? -27.794 -3.521 38.657 1.00 87.88 1053 CYS A N 1
ATOM 8281 C CA . CYS A 1 1053 ? -28.989 -4.128 38.066 1.00 87.88 1053 CYS A CA 1
ATOM 8282 C C . CYS A 1 1053 ? -29.532 -3.288 36.902 1.00 87.88 1053 CYS A C 1
ATOM 8284 O O . CYS A 1 1053 ? -29.839 -3.853 35.858 1.00 87.88 1053 CYS A O 1
ATOM 8286 N N . GLU A 1 1054 ? -29.598 -1.956 37.035 1.00 87.25 1054 GLU A N 1
ATOM 8287 C CA . GLU A 1 1054 ? -30.002 -1.079 35.924 1.00 87.25 1054 GLU A CA 1
ATOM 8288 C C . GLU A 1 1054 ? -29.063 -1.214 34.720 1.00 87.25 1054 GLU A C 1
ATOM 8290 O O . GLU A 1 1054 ? -29.540 -1.325 33.594 1.00 87.25 1054 GLU A O 1
ATOM 8295 N N . LYS A 1 1055 ? -27.740 -1.255 34.942 1.00 87.94 1055 LYS A N 1
ATOM 8296 C CA . LYS A 1 1055 ? -26.764 -1.465 33.859 1.00 87.94 1055 LYS A CA 1
ATOM 8297 C C . LYS A 1 1055 ? -26.980 -2.799 33.149 1.00 87.94 1055 LYS A C 1
ATOM 8299 O O . LYS A 1 1055 ? -27.026 -2.827 31.927 1.00 87.94 1055 LYS A O 1
ATOM 8304 N N . PHE A 1 1056 ? -27.154 -3.885 33.899 1.00 91.44 1056 PHE A N 1
ATOM 8305 C CA . PHE A 1 1056 ? -27.420 -5.197 33.310 1.00 91.44 1056 PHE A CA 1
ATOM 8306 C C . PHE A 1 1056 ? -28.721 -5.202 32.491 1.00 91.44 1056 PHE A C 1
ATOM 8308 O O . PHE A 1 1056 ? -28.733 -5.688 31.367 1.00 91.44 1056 PHE A O 1
ATOM 8315 N N . LEU A 1 1057 ? -29.802 -4.604 33.002 1.00 89.56 1057 LEU A N 1
ATOM 8316 C CA . LEU A 1 1057 ? -31.074 -4.520 32.273 1.00 89.56 1057 LEU A CA 1
ATOM 8317 C C . LEU A 1 1057 ? -30.957 -3.663 31.000 1.00 89.56 1057 LEU A C 1
ATOM 8319 O O . LEU A 1 1057 ? -31.516 -4.027 29.971 1.00 89.56 1057 LEU A O 1
ATOM 8323 N N . GLN A 1 1058 ? -30.169 -2.583 31.023 1.00 88.38 1058 GLN A N 1
ATOM 8324 C CA . GLN A 1 1058 ? -29.859 -1.807 29.814 1.00 88.38 1058 GLN A CA 1
ATOM 8325 C C . GLN A 1 1058 ? -29.101 -2.629 28.763 1.00 88.38 1058 GLN A C 1
ATOM 8327 O O . GLN A 1 1058 ? -29.338 -2.459 27.569 1.00 88.38 1058 GLN A O 1
ATOM 8332 N N . GLU A 1 1059 ? -28.203 -3.522 29.178 1.00 88.25 1059 GLU A N 1
ATOM 8333 C CA . GLU A 1 1059 ? -27.494 -4.418 28.259 1.00 88.25 1059 GLU A CA 1
ATOM 8334 C C . GLU A 1 1059 ? -28.413 -5.487 27.657 1.00 88.25 1059 GLU A C 1
ATOM 8336 O O . GLU A 1 1059 ? -28.259 -5.829 26.486 1.00 88.25 1059 GLU A O 1
ATOM 8341 N N . VAL A 1 1060 ? -29.395 -5.979 28.418 1.00 89.38 1060 VAL A N 1
ATOM 8342 C CA . VAL A 1 1060 ? -30.438 -6.888 27.912 1.00 89.38 1060 VAL A CA 1
ATOM 8343 C C . VAL A 1 1060 ? -31.315 -6.172 26.877 1.00 89.38 1060 VAL A C 1
ATOM 8345 O O . VAL A 1 1060 ? -31.538 -6.705 25.790 1.00 89.38 1060 VAL A O 1
ATOM 8348 N N . ASP A 1 1061 ? -31.750 -4.939 27.165 1.00 86.19 1061 ASP A N 1
ATOM 8349 C CA . ASP A 1 1061 ? -32.491 -4.102 26.209 1.00 86.19 1061 ASP A CA 1
ATOM 8350 C C . ASP A 1 1061 ? -31.668 -3.838 24.938 1.00 86.19 1061 ASP A C 1
ATOM 8352 O O . ASP A 1 1061 ? -32.196 -3.845 23.822 1.00 86.19 1061 ASP A O 1
ATOM 8356 N N . PHE A 1 1062 ? -30.364 -3.593 25.092 1.00 85.88 1062 PHE A N 1
ATOM 8357 C CA . PHE A 1 1062 ? -29.450 -3.407 23.970 1.00 85.88 1062 PHE A CA 1
ATOM 8358 C C . PHE A 1 1062 ? -29.328 -4.681 23.127 1.00 85.88 1062 PHE A C 1
ATOM 8360 O O . PHE A 1 1062 ? -29.462 -4.607 21.906 1.00 85.88 1062 PHE A O 1
ATOM 8367 N N . PHE A 1 1063 ? -29.158 -5.846 23.761 1.00 88.12 1063 PHE A N 1
ATOM 8368 C CA . PHE A 1 1063 ? -29.134 -7.143 23.082 1.00 88.12 1063 PHE A CA 1
ATOM 8369 C C . PHE A 1 1063 ? -30.410 -7.358 22.256 1.00 88.12 1063 PHE A C 1
ATOM 8371 O O . PHE A 1 1063 ? -30.326 -7.673 21.068 1.00 88.12 1063 PHE A O 1
ATOM 8378 N N . GLN A 1 1064 ? -31.589 -7.111 22.842 1.00 87.31 1064 GLN A N 1
ATOM 8379 C CA . GLN A 1 1064 ? -32.868 -7.260 22.143 1.00 87.31 1064 GLN A CA 1
ATOM 8380 C C . GLN A 1 1064 ? -32.930 -6.392 20.883 1.00 87.31 1064 GLN A C 1
ATOM 8382 O O . GLN A 1 1064 ? -33.355 -6.872 19.838 1.00 87.31 1064 GLN A O 1
ATOM 8387 N N . ARG A 1 1065 ? -32.495 -5.127 20.961 1.00 86.12 1065 ARG A N 1
ATOM 8388 C CA . ARG A 1 1065 ? -32.504 -4.207 19.810 1.00 86.12 1065 ARG A CA 1
ATOM 8389 C C . ARG A 1 1065 ? -31.555 -4.640 18.695 1.00 86.12 1065 ARG A C 1
ATOM 8391 O O . ARG A 1 1065 ? -31.865 -4.398 17.534 1.00 86.12 1065 ARG A O 1
ATOM 8398 N N . CYS A 1 1066 ? -30.422 -5.249 19.038 1.00 82.12 1066 CYS A N 1
ATOM 8399 C CA . CYS A 1 1066 ? -29.410 -5.648 18.060 1.00 82.12 1066 CYS A CA 1
ATOM 8400 C C . CYS A 1 1066 ? -29.774 -6.944 17.325 1.00 82.12 1066 CYS A C 1
ATOM 8402 O O . CYS A 1 1066 ? -29.467 -7.068 16.145 1.00 82.12 1066 CYS A O 1
ATOM 8404 N N . PHE A 1 1067 ? -30.453 -7.882 17.995 1.00 85.81 1067 PHE A N 1
ATOM 8405 C CA . PHE A 1 1067 ? -30.678 -9.241 17.484 1.00 85.81 1067 PHE A CA 1
ATOM 8406 C C . PHE A 1 1067 ? -32.153 -9.585 17.222 1.00 85.81 1067 PHE A C 1
ATOM 8408 O O . PHE A 1 1067 ? -32.510 -10.759 17.179 1.00 85.81 1067 PHE A O 1
ATOM 8415 N N . VAL A 1 1068 ? -33.023 -8.584 17.014 1.00 83.75 1068 VAL A N 1
ATOM 8416 C CA . VAL A 1 1068 ? -34.487 -8.760 16.842 1.00 83.75 1068 VAL A CA 1
ATOM 8417 C C . VAL A 1 1068 ? -34.856 -9.880 15.857 1.00 83.75 1068 VAL A C 1
ATOM 8419 O O . VAL A 1 1068 ? -35.800 -10.624 16.109 1.00 83.75 1068 VAL A O 1
ATOM 8422 N N . ALA A 1 1069 ? -34.123 -10.009 14.746 1.00 82.12 1069 ALA A N 1
ATOM 8423 C CA . ALA A 1 1069 ? -34.407 -10.987 13.695 1.00 82.12 1069 ALA A CA 1
ATOM 8424 C C . ALA A 1 1069 ? -34.130 -12.445 14.109 1.00 82.12 1069 ALA A C 1
ATOM 8426 O O . ALA A 1 1069 ? -34.808 -13.354 13.632 1.00 82.12 1069 ALA A O 1
ATOM 8427 N N . ASP A 1 1070 ? -33.163 -12.665 15.002 1.00 80.56 1070 ASP A N 1
ATOM 8428 C CA . ASP A 1 1070 ? -32.658 -13.992 15.367 1.00 80.56 1070 ASP A CA 1
ATOM 8429 C C . ASP A 1 1070 ? -33.226 -14.499 16.706 1.00 80.56 1070 ASP A C 1
ATOM 8431 O O . ASP A 1 1070 ? -33.118 -15.686 17.013 1.00 80.56 1070 ASP A O 1
ATOM 8435 N N . LEU A 1 1071 ? -33.899 -13.634 17.480 1.00 81.25 1071 LEU A N 1
ATOM 8436 C CA . LEU A 1 1071 ? -34.570 -13.988 18.742 1.00 81.25 1071 LEU A CA 1
ATOM 8437 C C . LEU A 1 1071 ? -35.489 -15.222 18.637 1.00 81.25 1071 LEU A C 1
ATOM 8439 O O . LEU A 1 1071 ? -35.383 -16.090 19.504 1.00 81.25 1071 LEU A O 1
ATOM 8443 N N . PRO A 1 1072 ? -36.342 -15.367 17.598 1.00 78.62 1072 PRO A N 1
ATOM 8444 C CA . PRO A 1 1072 ? -37.209 -16.536 17.471 1.00 78.62 1072 PRO A CA 1
ATOM 8445 C C . PRO A 1 1072 ? -36.449 -17.862 17.351 1.00 78.62 1072 PRO A C 1
ATOM 8447 O O . PRO A 1 1072 ? -37.023 -18.902 17.620 1.00 78.62 1072 PRO A O 1
ATOM 8450 N N . GLN A 1 1073 ? -35.171 -17.864 16.958 1.00 77.38 1073 GLN A N 1
ATOM 8451 C CA . GLN A 1 1073 ? -34.381 -19.096 16.849 1.00 77.38 1073 GLN A CA 1
ATOM 8452 C C . GLN A 1 1073 ? -33.849 -19.579 18.214 1.00 77.38 1073 GLN A C 1
ATOM 8454 O O . GLN A 1 1073 ? -33.434 -20.729 18.336 1.00 77.38 1073 GLN A O 1
ATOM 8459 N N . LEU A 1 1074 ? -33.882 -18.733 19.253 1.00 79.69 1074 LEU A N 1
ATOM 8460 C CA . LEU A 1 1074 ? -33.367 -19.009 20.602 1.00 79.69 1074 LEU A CA 1
ATOM 8461 C C . LEU A 1 1074 ? -34.471 -19.464 21.577 1.00 79.69 1074 LEU A C 1
ATOM 8463 O O . LEU A 1 1074 ? -34.528 -18.995 22.719 1.00 79.69 1074 LEU A O 1
ATOM 8467 N N . HIS A 1 1075 ? -35.350 -20.365 21.135 1.00 75.38 1075 HIS A N 1
ATOM 8468 C CA . HIS A 1 1075 ? -36.472 -20.859 21.939 1.00 75.38 1075 HIS A CA 1
ATOM 8469 C C . HIS A 1 1075 ? -36.030 -21.462 23.282 1.00 75.38 1075 HIS A C 1
ATOM 8471 O O . HIS A 1 1075 ? -35.071 -22.231 23.344 1.00 75.38 1075 HIS A O 1
ATOM 8477 N N . ASP A 1 1076 ? -36.756 -21.125 24.353 1.00 79.62 1076 ASP A N 1
ATOM 8478 C CA . ASP A 1 1076 ? -36.531 -21.603 25.731 1.00 79.62 1076 ASP A CA 1
ATOM 8479 C C . ASP A 1 1076 ? -35.167 -21.200 26.340 1.00 79.62 1076 ASP A C 1
ATOM 8481 O O . ASP A 1 1076 ? -34.787 -21.644 27.432 1.00 79.62 1076 ASP A O 1
ATOM 8485 N N . SER A 1 1077 ? -34.430 -20.309 25.668 1.00 87.44 1077 SER A N 1
ATOM 8486 C CA . SER A 1 1077 ? -33.128 -19.821 26.119 1.00 87.44 1077 SER A CA 1
ATOM 8487 C C . SER A 1 1077 ? -33.236 -18.888 27.332 1.00 87.44 1077 SER A C 1
ATOM 8489 O O . SER A 1 1077 ? -34.290 -18.339 27.659 1.00 87.44 1077 SER A O 1
ATOM 8491 N N . PHE A 1 1078 ? -32.105 -18.661 28.008 1.00 89.56 1078 PHE A N 1
ATOM 8492 C CA . PHE A 1 1078 ? -32.021 -17.708 29.119 1.00 89.56 1078 PHE A CA 1
ATOM 8493 C C . PHE A 1 1078 ? -32.479 -16.288 28.741 1.00 89.56 1078 PHE A C 1
ATOM 8495 O O . PHE A 1 1078 ? -33.161 -15.650 29.537 1.00 89.56 1078 PHE A O 1
ATOM 8502 N N . VAL A 1 1079 ? -32.125 -15.807 27.543 1.00 87.44 1079 VAL A N 1
ATOM 8503 C CA . VAL A 1 1079 ? -32.490 -14.470 27.048 1.00 87.44 1079 VAL A CA 1
ATOM 8504 C C . VAL A 1 1079 ? -33.978 -14.385 26.752 1.00 87.44 1079 VAL A C 1
ATOM 8506 O O . VAL A 1 1079 ? -34.607 -13.421 27.167 1.00 87.44 1079 VAL A O 1
ATOM 8509 N N . ASP A 1 1080 ? -34.535 -15.396 26.088 1.00 87.31 1080 ASP A N 1
ATOM 8510 C CA . ASP A 1 1080 ? -35.953 -15.455 25.718 1.00 87.31 1080 ASP A CA 1
ATOM 8511 C C . ASP A 1 1080 ? -36.837 -15.345 26.974 1.00 87.31 1080 ASP A C 1
ATOM 8513 O O . ASP A 1 1080 ? -37.602 -14.394 27.145 1.00 87.31 1080 ASP A O 1
ATOM 8517 N N . LYS A 1 1081 ? -36.556 -16.197 27.970 1.00 88.00 1081 LYS A N 1
ATOM 8518 C CA . LYS A 1 1081 ? -37.191 -16.158 29.300 1.00 88.00 1081 LYS A CA 1
ATOM 8519 C C . LYS A 1 1081 ? -36.991 -14.825 30.031 1.00 88.00 1081 LYS A C 1
ATOM 8521 O O . LYS A 1 1081 ? -37.855 -14.404 30.801 1.00 88.00 1081 LYS A O 1
ATOM 8526 N N . LEU A 1 1082 ? -35.839 -14.173 29.853 1.00 89.06 1082 LEU A N 1
ATOM 8527 C CA . LEU A 1 1082 ? -35.539 -12.892 30.497 1.00 89.06 1082 LEU A CA 1
ATOM 8528 C C . LEU A 1 1082 ? -36.342 -11.750 29.881 1.00 89.06 1082 LEU A C 1
ATOM 8530 O O . LEU A 1 1082 ? -36.839 -10.904 30.623 1.00 89.06 1082 LEU A O 1
ATOM 8534 N N . LEU A 1 1083 ? -36.500 -11.753 28.558 1.00 88.25 1083 LEU A N 1
ATOM 8535 C CA . LEU A 1 1083 ? -37.273 -10.760 27.821 1.00 88.25 1083 LEU A CA 1
ATOM 8536 C C . LEU A 1 1083 ? -38.771 -10.866 28.127 1.00 88.25 1083 LEU A C 1
ATOM 8538 O O . LEU A 1 1083 ? -39.408 -9.839 28.365 1.00 88.25 1083 LEU A O 1
ATOM 8542 N N . ASP A 1 1084 ? -39.305 -12.082 28.259 1.00 87.12 1084 ASP A N 1
ATOM 8543 C CA . ASP A 1 1084 ? -40.701 -12.312 28.658 1.00 87.12 1084 ASP A CA 1
ATOM 8544 C C . ASP A 1 1084 ? -41.027 -11.737 30.048 1.00 87.12 1084 ASP A C 1
ATOM 8546 O O . ASP A 1 1084 ? -42.115 -11.204 30.292 1.00 87.12 1084 ASP A O 1
ATOM 8550 N N . ILE A 1 1085 ? -40.076 -11.818 30.984 1.00 87.94 1085 ILE A N 1
ATOM 8551 C CA . ILE A 1 1085 ? -40.252 -11.380 32.379 1.00 87.94 1085 ILE A CA 1
ATOM 8552 C C . ILE A 1 1085 ? -39.714 -9.946 32.590 1.00 87.94 1085 ILE A C 1
ATOM 8554 O O . ILE A 1 1085 ? -39.913 -9.353 33.654 1.00 87.94 1085 ILE A O 1
ATOM 8558 N N . MET A 1 1086 ? -39.103 -9.330 31.574 1.00 85.94 1086 MET A N 1
ATOM 8559 C CA . MET A 1 1086 ? -38.459 -8.013 31.642 1.00 85.94 1086 MET A CA 1
ATOM 8560 C C . MET A 1 1086 ? -39.347 -6.907 32.243 1.00 85.94 1086 MET A C 1
ATOM 8562 O O . MET A 1 1086 ? -38.890 -6.219 33.164 1.00 85.94 1086 MET A O 1
ATOM 8566 N N . PRO A 1 1087 ? -40.638 -6.761 31.863 1.00 85.12 1087 PRO A N 1
ATOM 8567 C CA . PRO A 1 1087 ? -41.506 -5.735 32.448 1.00 85.12 1087 PRO A CA 1
ATOM 8568 C C . PRO A 1 1087 ? -41.697 -5.902 33.963 1.00 85.12 1087 PRO A C 1
ATOM 8570 O O . PRO A 1 1087 ? -41.829 -4.924 34.698 1.00 85.12 1087 PRO A O 1
ATOM 8573 N N . ARG A 1 1088 ? -41.678 -7.150 34.448 1.00 87.12 1088 ARG A N 1
ATOM 8574 C CA . ARG A 1 1088 ? -41.776 -7.477 35.874 1.00 87.12 1088 ARG A CA 1
ATOM 8575 C C . ARG A 1 1088 ? -40.456 -7.218 36.603 1.00 87.12 1088 ARG A C 1
ATOM 8577 O O . ARG A 1 1088 ? -40.482 -6.743 37.739 1.00 87.12 1088 ARG A O 1
ATOM 8584 N N . LEU A 1 1089 ? -39.315 -7.501 35.973 1.00 83.38 1089 LEU A N 1
ATOM 8585 C CA . LEU A 1 1089 ? -37.987 -7.263 36.554 1.00 83.38 1089 LEU A CA 1
ATOM 8586 C C . LEU A 1 1089 ? -37.732 -5.772 36.795 1.00 83.38 1089 LEU A C 1
ATOM 8588 O O . LEU A 1 1089 ? -37.263 -5.413 37.872 1.00 83.38 1089 LEU A O 1
ATOM 8592 N N . MET A 1 1090 ? -38.141 -4.912 35.858 1.00 82.12 1090 MET A N 1
ATOM 8593 C CA . MET A 1 1090 ? -38.011 -3.451 35.972 1.00 82.12 1090 MET A CA 1
ATOM 8594 C C . MET A 1 1090 ? -38.789 -2.852 37.158 1.00 82.12 1090 MET A C 1
ATOM 8596 O O . MET A 1 1090 ? -38.434 -1.785 37.653 1.00 82.12 1090 MET A O 1
ATOM 8600 N N . ALA A 1 1091 ? -39.840 -3.530 37.629 1.00 83.19 1091 ALA A N 1
ATOM 8601 C CA . ALA A 1 1091 ? -40.658 -3.099 38.766 1.00 83.19 1091 ALA A CA 1
ATOM 8602 C C . ALA A 1 1091 ? -40.246 -3.736 40.111 1.00 83.19 1091 ALA A C 1
ATOM 8604 O O . ALA A 1 1091 ? -40.771 -3.356 41.160 1.00 83.19 1091 ALA A O 1
ATOM 8605 N N . SER A 1 1092 ? -39.339 -4.718 40.095 1.00 84.88 1092 SER A N 1
ATOM 8606 C CA . SER A 1 1092 ? -38.970 -5.522 41.268 1.00 84.88 1092 SER A CA 1
ATOM 8607 C C . SER A 1 1092 ? -37.782 -4.925 42.031 1.00 84.88 1092 SER A C 1
ATOM 8609 O O . SER A 1 1092 ? -36.987 -4.157 41.489 1.00 84.88 1092 SER A O 1
ATOM 8611 N N . LYS A 1 1093 ? -37.611 -5.290 43.310 1.00 86.19 1093 LYS A N 1
ATOM 8612 C CA . LYS A 1 1093 ? -36.426 -4.857 44.079 1.00 86.19 1093 LYS A CA 1
ATOM 8613 C C . LYS A 1 1093 ? -35.161 -5.569 43.563 1.00 86.19 1093 LYS A C 1
ATOM 8615 O O . LYS A 1 1093 ? -35.253 -6.743 43.209 1.00 86.19 1093 LYS A O 1
ATOM 8620 N N . PRO A 1 1094 ? -33.957 -4.959 43.624 1.00 85.06 1094 PRO A N 1
ATOM 8621 C CA . PRO A 1 1094 ? -32.719 -5.575 43.120 1.00 85.06 1094 PRO A CA 1
ATOM 8622 C C . PRO A 1 1094 ? -32.453 -6.996 43.643 1.00 85.06 1094 PRO A C 1
ATOM 8624 O O . PRO A 1 1094 ? -32.088 -7.885 42.883 1.00 85.06 1094 PRO A O 1
ATOM 8627 N N . LEU A 1 1095 ? -32.707 -7.255 44.932 1.00 83.50 1095 LEU A N 1
ATOM 8628 C CA . LEU A 1 1095 ? -32.538 -8.594 45.516 1.00 83.50 1095 LEU A CA 1
ATOM 8629 C C . LEU A 1 1095 ? -33.512 -9.634 44.939 1.00 83.50 1095 LEU A C 1
ATOM 8631 O O . LEU A 1 1095 ? -33.176 -10.815 44.881 1.00 83.50 1095 LEU A O 1
ATOM 8635 N N . GLU A 1 1096 ? -34.716 -9.221 44.546 1.00 85.19 1096 GLU A N 1
ATOM 8636 C CA . GLU A 1 1096 ? -35.681 -10.102 43.882 1.00 85.19 1096 GLU A CA 1
ATOM 8637 C C . GLU A 1 1096 ? -35.239 -10.382 42.446 1.00 85.19 1096 GLU A C 1
ATOM 8639 O O . GLU A 1 1096 ? -35.244 -11.542 42.039 1.00 85.19 1096 GLU A O 1
ATOM 8644 N N . VAL A 1 1097 ? -34.755 -9.358 41.731 1.00 86.06 1097 VAL A N 1
ATOM 8645 C CA . VAL A 1 1097 ? -34.163 -9.495 40.389 1.00 86.06 1097 VAL A CA 1
ATOM 8646 C C . VAL A 1 1097 ? -33.024 -10.516 40.406 1.00 86.06 1097 VAL A C 1
ATOM 8648 O O . VAL A 1 1097 ? -33.040 -11.459 39.623 1.00 86.06 1097 VAL A O 1
ATOM 8651 N N . ILE A 1 1098 ? -32.089 -10.406 41.354 1.00 86.94 1098 ILE A N 1
ATOM 8652 C CA . ILE A 1 1098 ? -30.952 -11.333 41.482 1.00 86.94 1098 ILE A CA 1
ATOM 8653 C C . ILE A 1 1098 ? -31.413 -12.772 41.759 1.00 86.94 1098 ILE A C 1
ATOM 8655 O O . ILE A 1 1098 ? -30.869 -13.712 41.181 1.00 86.94 1098 ILE A O 1
ATOM 8659 N N . LYS A 1 1099 ? -32.426 -12.973 42.616 1.00 86.44 1099 LYS A N 1
ATOM 8660 C CA . LYS A 1 1099 ? -32.971 -14.314 42.901 1.00 86.44 1099 LYS A CA 1
ATOM 8661 C C . LYS A 1 1099 ? -33.642 -14.941 41.679 1.00 86.44 1099 LYS A C 1
ATOM 8663 O O . LYS A 1 1099 ? -33.465 -16.137 41.435 1.00 86.44 1099 LYS A O 1
ATOM 8668 N N . ILE A 1 1100 ? -34.405 -14.149 40.924 1.00 88.12 1100 ILE A N 1
ATOM 8669 C CA . ILE A 1 1100 ? -35.042 -14.598 39.680 1.00 88.12 1100 ILE A CA 1
ATOM 8670 C C . ILE A 1 1100 ? -33.957 -14.971 38.664 1.00 88.12 1100 ILE A C 1
ATOM 8672 O O . ILE A 1 1100 ? -33.981 -16.079 38.133 1.00 88.12 1100 ILE A O 1
ATOM 8676 N N . LEU A 1 1101 ? -32.951 -14.107 38.493 1.00 89.31 1101 LEU A N 1
ATOM 8677 C CA . LEU A 1 1101 ? -31.823 -14.320 37.587 1.00 89.31 1101 LEU A CA 1
ATOM 8678 C C . LEU A 1 1101 ? -31.044 -15.596 37.926 1.00 89.31 1101 LEU A C 1
ATOM 8680 O O . LEU A 1 1101 ? -30.757 -16.395 37.041 1.00 89.31 1101 LEU A O 1
ATOM 8684 N N . GLN A 1 1102 ? -30.758 -15.830 39.210 1.00 88.25 1102 GLN A N 1
ATOM 8685 C CA . GLN A 1 1102 ? -30.080 -17.041 39.675 1.00 88.25 1102 GLN A CA 1
ATOM 8686 C C . GLN A 1 1102 ? -30.891 -18.307 39.370 1.00 88.25 1102 GLN A C 1
ATOM 8688 O O . GLN A 1 1102 ? -30.325 -19.325 38.973 1.00 88.25 1102 GLN A O 1
ATOM 8693 N N . THR A 1 1103 ? -32.210 -18.254 39.561 1.00 88.00 1103 THR A N 1
ATOM 8694 C CA . THR A 1 1103 ? -33.099 -19.394 39.297 1.00 88.00 1103 THR A CA 1
ATOM 8695 C C . THR A 1 1103 ? -33.160 -19.693 37.801 1.00 88.00 1103 THR A C 1
ATOM 8697 O O . THR A 1 1103 ? -32.996 -20.842 37.400 1.00 88.00 1103 THR A O 1
ATOM 8700 N N . MET A 1 1104 ? -33.311 -18.656 36.977 1.00 88.62 1104 MET A N 1
ATOM 8701 C CA . MET A 1 1104 ? -33.342 -18.782 35.523 1.00 88.62 1104 MET A CA 1
ATOM 8702 C C . MET A 1 1104 ? -32.021 -19.275 34.940 1.00 88.62 1104 MET A C 1
ATOM 8704 O O . MET A 1 1104 ? -32.027 -20.139 34.071 1.00 88.62 1104 MET A O 1
ATOM 8708 N N . LEU A 1 1105 ? -30.886 -18.765 35.426 1.00 89.19 1105 LEU A N 1
ATOM 8709 C CA . LEU A 1 1105 ? -29.570 -19.164 34.932 1.00 89.19 1105 LEU A CA 1
ATOM 8710 C C . LEU A 1 1105 ? -29.303 -20.656 35.202 1.00 89.19 1105 LEU A C 1
ATOM 8712 O O . LEU A 1 1105 ? -28.764 -21.350 34.346 1.00 89.19 1105 LEU A O 1
ATOM 8716 N N . ARG A 1 1106 ? -29.765 -21.181 36.346 1.00 85.06 1106 ARG A N 1
ATOM 8717 C CA . ARG A 1 1106 ? -29.693 -22.619 36.673 1.00 85.06 1106 ARG A CA 1
ATOM 8718 C C . ARG A 1 1106 ? -30.584 -23.506 35.807 1.00 85.06 1106 ARG A C 1
ATOM 8720 O O . ARG A 1 1106 ? -30.287 -24.684 35.665 1.00 85.06 1106 ARG A O 1
ATOM 8727 N N . GLN A 1 1107 ? -31.677 -22.959 35.287 1.00 83.62 1107 GLN A N 1
ATOM 8728 C CA . GLN A 1 1107 ? -32.635 -23.660 34.427 1.00 83.62 1107 GLN A CA 1
ATOM 8729 C C . GLN A 1 1107 ? -32.390 -23.381 32.936 1.00 83.62 1107 GLN A C 1
ATOM 8731 O O . GLN A 1 1107 ? -33.226 -23.731 32.103 1.00 83.62 1107 GLN A O 1
ATOM 8736 N N . SER A 1 1108 ? -31.289 -22.705 32.594 1.00 84.25 1108 SER A N 1
ATOM 8737 C CA . SER A 1 1108 ? -30.995 -22.354 31.209 1.00 84.25 1108 SER A CA 1
ATOM 8738 C C . SER A 1 1108 ? -30.513 -23.579 30.422 1.00 84.25 1108 SER A C 1
ATOM 8740 O O . SER A 1 1108 ? -29.637 -24.301 30.908 1.00 84.25 1108 SER A O 1
ATOM 8742 N N . PRO A 1 1109 ? -31.085 -23.849 29.232 1.00 81.06 1109 PRO A N 1
ATOM 8743 C CA . PRO A 1 1109 ? -30.655 -24.967 28.404 1.00 81.06 1109 PRO A CA 1
ATOM 8744 C C . PRO A 1 1109 ? -29.312 -24.673 27.729 1.00 81.06 1109 PRO A C 1
ATOM 8746 O O . PRO A 1 1109 ? -28.920 -23.521 27.536 1.00 81.06 1109 PRO A O 1
ATOM 8749 N N . PHE A 1 1110 ? -28.619 -25.739 27.335 1.00 84.12 1110 PHE A N 1
ATOM 8750 C CA . PHE A 1 1110 ? -27.431 -25.649 26.492 1.00 84.12 1110 PHE A CA 1
ATOM 8751 C C . PHE A 1 1110 ? -27.840 -25.350 25.044 1.00 84.12 1110 PHE A C 1
ATOM 8753 O O . PHE A 1 1110 ? -28.589 -26.127 24.451 1.00 84.12 1110 PHE A O 1
ATOM 8760 N N . LEU A 1 1111 ? -27.367 -24.234 24.485 1.00 86.31 1111 LEU A N 1
ATOM 8761 C CA . LEU A 1 1111 ? -27.652 -23.840 23.104 1.00 86.31 1111 LEU A CA 1
ATOM 8762 C C . LEU A 1 1111 ? -26.737 -24.577 22.122 1.00 86.31 1111 LEU A C 1
ATOM 8764 O O . LEU A 1 1111 ? -25.533 -24.702 22.334 1.00 86.31 1111 LEU A O 1
ATOM 8768 N N . HIS A 1 1112 ? -27.312 -25.031 21.013 1.00 85.12 1112 HIS A N 1
ATOM 8769 C CA . HIS A 1 1112 ? -26.553 -25.644 19.932 1.00 85.12 1112 HIS A CA 1
ATOM 8770 C C . HIS A 1 1112 ? -25.793 -24.572 19.144 1.00 85.12 1112 HIS A C 1
ATOM 8772 O O . HIS A 1 1112 ? -26.410 -23.663 18.590 1.00 85.12 1112 HIS A O 1
ATOM 8778 N N . LEU A 1 1113 ? -24.471 -24.706 19.042 1.00 84.94 1113 LEU A N 1
ATOM 8779 C CA . LEU A 1 1113 ? -23.628 -23.846 18.213 1.00 84.94 1113 LEU A CA 1
ATOM 8780 C C . LEU A 1 1113 ? -23.536 -24.417 16.785 1.00 84.94 1113 LEU A C 1
ATOM 8782 O O . LEU A 1 1113 ? -22.841 -25.412 16.593 1.00 84.94 1113 LEU A O 1
ATOM 8786 N N . PRO A 1 1114 ? -24.215 -23.834 15.776 1.00 82.94 1114 PRO A N 1
ATOM 8787 C CA . PRO A 1 1114 ? -24.072 -24.290 14.399 1.00 82.94 1114 PRO A CA 1
ATOM 8788 C C . PRO A 1 1114 ? -22.668 -23.957 13.884 1.00 82.94 1114 PRO A C 1
ATOM 8790 O O . PRO A 1 1114 ? -22.233 -22.804 13.960 1.00 82.94 1114 PRO A O 1
ATOM 8793 N N . LEU A 1 1115 ? -21.968 -24.957 13.351 1.00 79.25 1115 LEU A N 1
ATOM 8794 C CA . LEU A 1 1115 ? -20.667 -24.759 12.719 1.00 79.25 1115 LEU A CA 1
ATOM 8795 C C . LEU A 1 1115 ? -20.844 -24.190 11.304 1.00 79.25 1115 LEU A C 1
ATOM 8797 O O . LEU A 1 1115 ? -21.703 -24.684 10.571 1.00 79.25 1115 LEU A O 1
ATOM 8801 N N . PRO A 1 1116 ? -20.052 -23.188 10.898 1.00 77.69 1116 PRO A N 1
ATOM 8802 C CA . PRO A 1 1116 ? -20.025 -22.718 9.520 1.00 77.69 1116 PRO A CA 1
ATOM 8803 C C . PRO A 1 1116 ? -19.045 -23.564 8.693 1.00 77.69 1116 PRO A C 1
ATOM 8805 O O . PRO A 1 1116 ? -18.254 -24.338 9.236 1.00 77.69 1116 PRO A O 1
ATOM 8808 N N . GLU A 1 1117 ? -19.059 -23.380 7.374 1.00 68.56 1117 GLU A N 1
ATOM 8809 C CA . GLU A 1 1117 ? -18.198 -24.148 6.465 1.00 68.56 1117 GLU A CA 1
ATOM 8810 C C . GLU A 1 1117 ? -16.704 -23.811 6.613 1.00 68.56 1117 GLU A C 1
ATOM 8812 O O . GLU A 1 1117 ? -15.867 -24.693 6.434 1.00 68.56 1117 GLU A O 1
ATOM 8817 N N . GLN A 1 1118 ? -16.349 -22.563 6.954 1.00 78.19 1118 GLN A N 1
ATOM 8818 C CA . GLN A 1 1118 ? -14.954 -22.115 7.076 1.00 78.19 1118 GLN A CA 1
ATOM 8819 C C . GLN A 1 1118 ? -14.779 -21.078 8.200 1.00 78.19 1118 GLN A C 1
ATOM 8821 O O . GLN A 1 1118 ? -15.077 -19.897 8.020 1.00 78.19 1118 GLN A O 1
ATOM 8826 N N . ILE A 1 1119 ? -14.249 -21.507 9.352 1.00 87.38 1119 ILE A N 1
ATOM 8827 C CA . ILE A 1 1119 ? -13.738 -20.615 10.408 1.00 87.38 1119 ILE A CA 1
ATOM 8828 C C . ILE A 1 1119 ? -12.220 -20.677 10.410 1.00 87.38 1119 ILE A C 1
ATOM 8830 O O . ILE A 1 1119 ? -11.642 -21.756 10.534 1.00 87.38 1119 ILE A O 1
ATOM 8834 N N . HIS A 1 1120 ? -11.588 -19.507 10.392 1.00 88.06 1120 HIS A N 1
ATOM 8835 C CA . HIS A 1 1120 ? -10.146 -19.396 10.569 1.00 88.06 1120 HIS A CA 1
ATOM 8836 C C . HIS A 1 1120 ? -9.824 -18.549 11.792 1.00 88.06 1120 HIS A C 1
ATOM 8838 O O . HIS A 1 1120 ? -10.412 -17.486 12.011 1.00 88.06 1120 HIS A O 1
ATOM 8844 N N . LYS A 1 1121 ? -8.863 -19.023 12.580 1.00 89.81 1121 LYS A N 1
ATOM 8845 C CA . LYS A 1 1121 ? -8.335 -18.322 13.747 1.00 89.81 1121 LYS A CA 1
ATOM 8846 C C . LYS A 1 1121 ? -7.227 -17.374 13.303 1.00 89.81 1121 LYS A C 1
ATOM 8848 O O . LYS A 1 1121 ? -6.276 -17.813 12.662 1.00 89.81 1121 LYS A O 1
ATOM 8853 N N . ALA A 1 1122 ? -7.333 -16.099 13.663 1.00 91.50 1122 ALA A N 1
ATOM 8854 C CA . ALA A 1 1122 ? -6.258 -15.146 13.444 1.00 91.50 1122 ALA A CA 1
ATOM 8855 C C . ALA A 1 1122 ? -5.023 -15.555 14.253 1.00 91.50 1122 ALA A C 1
ATOM 8857 O O . ALA A 1 1122 ? -5.109 -15.800 15.460 1.00 91.50 1122 ALA A O 1
ATOM 8858 N N . SER A 1 1123 ? -3.869 -15.601 13.601 1.00 91.12 1123 SER A N 1
ATOM 8859 C CA . SER A 1 1123 ? -2.594 -15.934 14.231 1.00 91.12 1123 SER A CA 1
ATOM 8860 C C . SER A 1 1123 ? -1.518 -14.954 13.776 1.00 91.12 1123 SER A C 1
ATOM 8862 O O . SER A 1 1123 ? -1.620 -14.337 12.711 1.00 91.12 1123 SER A O 1
ATOM 8864 N N . ALA A 1 1124 ? -0.492 -14.774 14.604 1.00 93.38 1124 ALA A N 1
ATOM 8865 C CA . ALA A 1 1124 ? 0.691 -14.043 14.195 1.00 93.38 1124 ALA A CA 1
ATOM 8866 C C . ALA A 1 1124 ? 1.980 -14.639 14.751 1.00 93.38 1124 ALA A C 1
ATOM 8868 O O . ALA A 1 1124 ? 2.052 -15.052 15.913 1.00 93.38 1124 ALA A O 1
ATOM 8869 N N . THR A 1 1125 ? 3.016 -14.599 13.919 1.00 91.31 1125 THR A N 1
ATOM 8870 C CA . THR A 1 1125 ? 4.364 -15.061 14.244 1.00 91.31 1125 THR A CA 1
ATOM 8871 C C . THR A 1 1125 ? 5.343 -13.919 14.030 1.00 91.31 1125 THR A C 1
ATOM 8873 O O . THR A 1 1125 ? 5.483 -13.423 12.913 1.00 91.31 1125 THR A O 1
ATOM 8876 N N . ILE A 1 1126 ? 6.010 -13.497 15.104 1.00 90.56 1126 ILE A N 1
ATOM 8877 C CA . ILE A 1 1126 ? 7.097 -12.518 15.038 1.00 90.56 1126 ILE A CA 1
ATOM 8878 C C . ILE A 1 1126 ? 8.347 -13.261 14.553 1.00 90.56 1126 ILE A C 1
ATOM 8880 O O . ILE A 1 1126 ? 8.750 -14.245 15.170 1.00 90.56 1126 ILE A O 1
ATOM 8884 N N . ILE A 1 1127 ? 8.903 -12.815 13.430 1.00 86.06 1127 ILE A N 1
ATOM 8885 C CA . ILE A 1 1127 ? 10.130 -13.339 12.817 1.00 86.06 1127 ILE A CA 1
ATOM 8886 C C . ILE A 1 1127 ? 11.335 -12.585 13.381 1.00 86.06 1127 ILE A C 1
ATOM 8888 O O . ILE A 1 1127 ? 12.319 -13.194 13.794 1.00 86.06 1127 ILE A O 1
ATOM 8892 N N . GLU A 1 1128 ? 11.232 -11.257 13.438 1.00 83.06 1128 GLU A N 1
ATOM 8893 C CA . GLU A 1 1128 ? 12.241 -10.383 14.024 1.00 83.06 1128 GLU A CA 1
ATOM 8894 C C . GLU A 1 1128 ? 11.566 -9.442 15.030 1.00 83.06 1128 GLU A C 1
ATOM 8896 O O . GLU A 1 1128 ? 10.519 -8.877 14.707 1.00 83.06 1128 GLU A O 1
ATOM 8901 N N . PRO A 1 1129 ? 12.099 -9.291 16.255 1.00 85.38 1129 PRO A N 1
ATOM 8902 C CA . PRO A 1 1129 ? 13.279 -9.971 16.801 1.00 85.38 1129 PRO A CA 1
ATOM 8903 C C . PRO A 1 1129 ? 13.053 -11.481 17.013 1.00 85.38 1129 PRO A C 1
ATOM 8905 O O . PRO A 1 1129 ? 11.952 -11.905 17.341 1.00 85.38 1129 PRO A O 1
ATOM 8908 N N . ALA A 1 1130 ? 14.103 -12.298 16.867 1.00 72.44 1130 ALA A N 1
ATOM 8909 C CA . ALA A 1 1130 ? 14.008 -13.763 16.993 1.00 72.44 1130 ALA A CA 1
ATOM 8910 C C . ALA A 1 1130 ? 13.921 -14.263 18.453 1.00 72.44 1130 ALA A C 1
ATOM 8912 O O . ALA A 1 1130 ? 13.624 -15.425 18.702 1.00 72.44 1130 ALA A O 1
ATOM 8913 N N . GLY A 1 1131 ? 14.186 -13.402 19.442 1.00 69.94 1131 GLY A N 1
ATOM 8914 C CA . GLY A 1 1131 ? 14.078 -13.732 20.873 1.00 69.94 1131 GLY A CA 1
ATOM 8915 C C . GLY A 1 1131 ? 15.164 -14.649 21.449 1.00 69.94 1131 GLY A C 1
ATOM 8916 O O . GLY A 1 1131 ? 15.182 -14.868 22.656 1.00 69.94 1131 GLY A O 1
ATOM 8917 N N . GLU A 1 1132 ? 16.071 -15.160 20.614 1.00 66.94 1132 GLU A N 1
ATOM 8918 C CA . GLU A 1 1132 ? 17.112 -16.129 20.999 1.00 66.94 1132 GLU A CA 1
ATOM 8919 C C . GLU A 1 1132 ? 18.474 -15.489 21.319 1.00 66.94 1132 GLU A C 1
ATOM 8921 O O . GLU A 1 1132 ? 19.400 -16.172 21.749 1.00 66.94 1132 GLU A O 1
ATOM 8926 N N . SER A 1 1133 ? 18.631 -14.176 21.114 1.00 68.50 1133 SER A N 1
ATOM 8927 C CA . SER A 1 1133 ? 19.912 -13.506 21.351 1.00 68.50 1133 SER A CA 1
ATOM 8928 C C . SER A 1 1133 ? 20.036 -12.999 22.788 1.00 68.50 1133 SER A C 1
ATOM 8930 O O . SER A 1 1133 ? 19.330 -12.077 23.198 1.00 68.50 1133 SER A O 1
ATOM 8932 N N . ASP A 1 1134 ? 21.018 -13.529 23.517 1.00 72.81 1134 ASP A N 1
ATOM 8933 C CA . ASP A 1 1134 ? 21.426 -13.027 24.838 1.00 72.81 1134 ASP A CA 1
ATOM 8934 C C . ASP A 1 1134 ? 22.200 -11.696 24.764 1.00 72.81 1134 ASP A C 1
ATOM 8936 O O . ASP A 1 1134 ? 22.549 -11.103 25.789 1.00 72.81 1134 ASP A O 1
ATOM 8940 N N . ASN A 1 1135 ? 22.488 -11.196 23.556 1.00 80.31 1135 ASN A N 1
ATOM 8941 C CA . ASN A 1 1135 ? 23.219 -9.949 23.373 1.00 80.31 1135 ASN A CA 1
ATOM 8942 C C . ASN A 1 1135 ? 22.304 -8.743 23.637 1.00 80.31 1135 ASN A C 1
ATOM 8944 O O . ASN A 1 1135 ? 21.363 -8.508 22.877 1.00 80.31 1135 ASN A O 1
ATOM 8948 N N . PRO A 1 1136 ? 22.583 -7.920 24.666 1.00 83.25 1136 PRO A N 1
ATOM 8949 C CA . PRO A 1 1136 ? 21.713 -6.807 24.994 1.00 83.25 1136 PRO A CA 1
ATOM 8950 C C . PRO A 1 1136 ? 21.881 -5.658 24.005 1.00 83.25 1136 PRO A C 1
ATOM 8952 O O . PRO A 1 1136 ? 22.996 -5.181 23.762 1.00 83.25 1136 PRO A O 1
ATOM 8955 N N . LEU A 1 1137 ? 20.755 -5.137 23.531 1.00 84.31 1137 LEU A N 1
ATOM 8956 C CA . LEU A 1 1137 ? 20.697 -3.924 22.736 1.00 84.31 1137 LEU A CA 1
ATOM 8957 C C . LEU A 1 1137 ? 20.996 -2.715 23.638 1.00 84.31 1137 LEU A C 1
ATOM 8959 O O . LEU A 1 1137 ? 20.233 -2.369 24.543 1.00 84.31 1137 LEU A O 1
ATOM 8963 N N . ARG A 1 1138 ? 22.174 -2.110 23.444 1.00 86.62 1138 ARG A N 1
ATOM 8964 C CA . ARG A 1 1138 ? 22.712 -1.041 24.300 1.00 86.62 1138 ARG A CA 1
ATOM 8965 C C . ARG A 1 1138 ? 22.475 0.320 23.674 1.00 86.62 1138 ARG A C 1
ATOM 8967 O O . ARG A 1 1138 ? 22.880 0.547 22.540 1.00 86.62 1138 ARG A O 1
ATOM 8974 N N . PHE A 1 1139 ? 21.936 1.250 24.450 1.00 86.19 1139 PHE A N 1
ATOM 8975 C CA . PHE A 1 1139 ? 21.722 2.619 23.990 1.00 86.19 1139 PHE A CA 1
ATOM 8976 C C . PHE A 1 1139 ? 21.806 3.633 25.114 1.00 86.19 1139 PHE A C 1
ATOM 8978 O O . PHE A 1 1139 ? 21.780 3.266 26.283 1.00 86.19 1139 PHE A O 1
ATOM 8985 N N . THR A 1 1140 ? 21.921 4.914 24.777 1.00 85.75 1140 THR A N 1
ATOM 8986 C CA . THR A 1 1140 ? 21.998 5.981 25.777 1.00 85.75 1140 THR A CA 1
ATOM 8987 C C . THR A 1 1140 ? 20.616 6.291 26.352 1.00 85.75 1140 THR A C 1
ATOM 8989 O O . THR A 1 1140 ? 19.688 6.613 25.618 1.00 85.75 1140 THR A O 1
ATOM 8992 N N . SER A 1 1141 ? 20.477 6.241 27.674 1.00 84.06 1141 SER A N 1
ATOM 8993 C CA . SER A 1 1141 ? 19.249 6.555 28.403 1.00 84.06 1141 SER A CA 1
ATOM 8994 C C . SER A 1 1141 ? 18.722 7.941 28.034 1.00 84.06 1141 SER A C 1
ATOM 8996 O O . SER A 1 1141 ? 19.495 8.901 28.004 1.00 84.06 1141 SER A O 1
ATOM 8998 N N . GLY A 1 1142 ? 17.414 8.053 27.810 1.00 74.00 1142 GLY A N 1
ATOM 8999 C CA . GLY A 1 1142 ? 16.768 9.289 27.352 1.00 74.00 1142 GLY A CA 1
ATOM 9000 C C . GLY A 1 1142 ? 16.808 9.509 25.834 1.00 74.00 1142 GLY A C 1
ATOM 9001 O O . GLY A 1 1142 ? 16.087 10.376 25.348 1.00 74.00 1142 GLY A O 1
ATOM 9002 N N . LEU A 1 1143 ? 17.584 8.718 25.084 1.00 81.31 1143 LEU A N 1
ATOM 9003 C CA . LEU A 1 1143 ? 17.450 8.616 23.631 1.00 81.31 1143 LEU A CA 1
ATOM 9004 C C . LEU A 1 1143 ? 16.520 7.461 23.259 1.00 81.31 1143 LEU A C 1
ATOM 9006 O O . LEU A 1 1143 ? 16.301 6.528 24.034 1.00 81.31 1143 LEU A O 1
ATOM 9010 N N . VAL A 1 1144 ? 15.971 7.564 22.055 1.00 82.75 1144 VAL A N 1
ATOM 9011 C CA . VAL A 1 1144 ? 15.093 6.561 21.463 1.00 82.75 1144 VAL A CA 1
ATOM 9012 C C . VAL A 1 1144 ? 15.937 5.578 20.661 1.00 82.75 1144 VAL A C 1
ATOM 9014 O O . VAL A 1 1144 ? 16.865 5.990 19.965 1.00 82.75 1144 VAL A O 1
ATOM 9017 N N . VAL A 1 1145 ? 15.592 4.297 20.722 1.00 84.56 1145 VAL A N 1
ATOM 9018 C CA . VAL A 1 1145 ? 16.107 3.277 19.804 1.00 84.56 1145 VAL A CA 1
ATOM 9019 C C . VAL A 1 1145 ? 14.968 2.673 19.018 1.00 84.56 1145 VAL A C 1
ATOM 9021 O O . VAL A 1 1145 ? 13.920 2.384 19.587 1.00 84.56 1145 VAL A O 1
ATOM 9024 N N . ALA A 1 1146 ? 15.182 2.466 17.724 1.00 86.19 1146 ALA A N 1
ATOM 9025 C CA . ALA A 1 1146 ? 14.310 1.641 16.909 1.00 86.19 1146 ALA A CA 1
ATOM 9026 C C . ALA A 1 1146 ? 14.633 0.157 17.134 1.00 86.19 1146 ALA A C 1
ATOM 9028 O O . ALA A 1 1146 ? 15.793 -0.251 17.090 1.00 86.19 1146 ALA A O 1
ATOM 9029 N N . LEU A 1 1147 ? 13.595 -0.628 17.386 1.00 88.31 1147 LEU A N 1
ATOM 9030 C CA . LEU A 1 1147 ? 13.584 -2.080 17.318 1.00 88.31 1147 LEU A CA 1
ATOM 9031 C C . LEU A 1 1147 ? 12.732 -2.464 16.109 1.00 88.31 1147 LEU A C 1
ATOM 9033 O O . LEU A 1 1147 ? 11.548 -2.130 16.072 1.00 88.31 1147 LEU A O 1
ATOM 9037 N N . ASP A 1 1148 ? 13.314 -3.151 15.136 1.00 87.31 1148 ASP A N 1
ATOM 9038 C CA . ASP A 1 1148 ? 12.566 -3.626 13.976 1.00 87.31 1148 ASP A CA 1
ATOM 9039 C C . ASP A 1 1148 ? 11.680 -4.814 14.374 1.00 87.31 1148 ASP A C 1
ATOM 9041 O O . ASP A 1 1148 ? 12.118 -5.733 15.069 1.00 87.31 1148 ASP A O 1
ATOM 9045 N N . VAL A 1 1149 ? 10.409 -4.761 13.975 1.00 90.75 1149 VAL A N 1
ATOM 9046 C CA . VAL A 1 1149 ? 9.429 -5.829 14.175 1.00 90.75 1149 VAL A CA 1
ATOM 9047 C C . VAL A 1 1149 ? 8.929 -6.292 12.814 1.00 90.75 1149 VAL A C 1
ATOM 9049 O O . VAL A 1 1149 ? 8.168 -5.582 12.155 1.00 90.75 1149 VAL A O 1
ATOM 9052 N N . ASP A 1 1150 ? 9.343 -7.494 12.419 1.00 90.19 1150 ASP A N 1
ATOM 9053 C CA . ASP A 1 1150 ? 8.857 -8.210 11.239 1.00 90.19 1150 ASP A CA 1
ATOM 9054 C C . ASP A 1 1150 ? 7.998 -9.386 11.700 1.00 90.19 1150 ASP A C 1
ATOM 9056 O O . ASP A 1 1150 ? 8.465 -10.266 12.428 1.00 90.19 1150 ASP A O 1
ATOM 9060 N N . ALA A 1 1151 ? 6.729 -9.399 11.309 1.00 91.88 1151 ALA A N 1
ATOM 9061 C CA . ALA A 1 1151 ? 5.789 -10.434 11.699 1.00 91.88 1151 ALA A CA 1
ATOM 9062 C C . ALA A 1 1151 ? 4.896 -10.870 10.541 1.00 91.88 1151 ALA A C 1
ATOM 9064 O O . ALA A 1 1151 ? 4.403 -10.060 9.759 1.00 91.88 1151 ALA A O 1
ATOM 9065 N N . THR A 1 1152 ? 4.614 -12.166 10.484 1.00 91.94 1152 THR A N 1
ATOM 9066 C CA . THR A 1 1152 ? 3.594 -12.733 9.597 1.00 91.94 1152 THR A CA 1
ATOM 9067 C C . THR A 1 1152 ? 2.269 -12.815 10.335 1.00 91.94 1152 THR A C 1
ATOM 9069 O O . THR A 1 1152 ? 2.217 -13.209 11.499 1.00 91.94 1152 THR A O 1
ATOM 9072 N N . LEU A 1 1153 ? 1.198 -12.409 9.662 1.00 93.75 1153 LEU A N 1
ATOM 9073 C CA . LEU A 1 1153 ? -0.168 -12.402 10.167 1.00 93.75 1153 LEU A CA 1
ATOM 9074 C C . LEU A 1 1153 ? -1.013 -13.297 9.260 1.00 93.75 1153 LEU A C 1
ATOM 9076 O O . LEU A 1 1153 ? -1.038 -13.096 8.046 1.00 93.75 1153 LEU A O 1
ATOM 9080 N N . GLU A 1 1154 ? -1.749 -14.241 9.827 1.00 90.88 1154 GLU A N 1
ATOM 9081 C CA . GLU A 1 1154 ? -2.639 -15.119 9.067 1.00 90.88 1154 GLU A CA 1
ATOM 9082 C C . GLU A 1 1154 ? -4.093 -14.920 9.505 1.00 90.88 1154 GLU A C 1
ATOM 9084 O O . GLU A 1 1154 ? -4.394 -14.726 10.681 1.00 90.88 1154 GLU A O 1
ATOM 9089 N N . HIS A 1 1155 ? -4.999 -14.931 8.528 1.00 88.94 1155 HIS A N 1
ATOM 9090 C CA . HIS A 1 1155 ? -6.453 -14.844 8.665 1.00 88.94 1155 HIS A CA 1
ATOM 9091 C C . HIS A 1 1155 ? -6.982 -13.628 9.457 1.00 88.94 1155 HIS A C 1
ATOM 9093 O O . HIS A 1 1155 ? -8.048 -13.685 10.071 1.00 88.94 1155 HIS A O 1
ATOM 9099 N N . VAL A 1 1156 ? -6.271 -12.496 9.402 1.00 88.88 1156 VAL A N 1
ATOM 9100 C CA . VAL A 1 1156 ? -6.704 -11.209 9.981 1.00 88.88 1156 VAL A CA 1
ATOM 9101 C C . VAL A 1 1156 ? -7.532 -10.417 8.954 1.00 88.88 1156 VAL A C 1
ATOM 9103 O O . VAL A 1 1156 ? -7.036 -10.141 7.864 1.00 88.88 1156 VAL A O 1
ATOM 9106 N N . GLN A 1 1157 ? -8.780 -10.045 9.283 1.00 80.19 1157 GLN A N 1
ATOM 9107 C CA . GLN A 1 1157 ? -9.715 -9.385 8.343 1.00 80.19 1157 GLN A CA 1
ATOM 9108 C C . GLN A 1 1157 ? -9.360 -7.923 8.007 1.00 80.19 1157 GLN A C 1
ATOM 9110 O O . GLN A 1 1157 ? -9.453 -7.536 6.848 1.00 80.19 1157 GLN A O 1
ATOM 9115 N N . ASP A 1 1158 ? -8.973 -7.116 9.001 1.00 84.12 1158 ASP A N 1
ATOM 9116 C CA . ASP A 1 1158 ? -8.565 -5.710 8.817 1.00 84.12 1158 ASP A CA 1
ATOM 9117 C C . ASP A 1 1158 ? -7.350 -5.395 9.705 1.00 84.12 1158 ASP A C 1
ATOM 9119 O O . ASP A 1 1158 ? -7.491 -4.805 10.785 1.00 84.12 1158 ASP A O 1
ATOM 9123 N N . PRO A 1 1159 ? -6.143 -5.840 9.315 1.00 86.44 1159 PRO A N 1
ATOM 9124 C CA . PRO A 1 1159 ? -4.973 -5.716 10.171 1.00 86.44 1159 PRO A CA 1
ATOM 9125 C C . PRO A 1 1159 ? -4.569 -4.256 10.421 1.00 86.44 1159 PRO A C 1
ATOM 9127 O O . PRO A 1 1159 ? -4.078 -3.956 11.507 1.00 86.44 1159 PRO A O 1
ATOM 9130 N N . GLN A 1 1160 ? -4.835 -3.339 9.482 1.00 86.75 1160 GLN A N 1
ATOM 9131 C CA . GLN A 1 1160 ? -4.386 -1.943 9.563 1.00 86.75 1160 GLN A CA 1
ATOM 9132 C C . GLN A 1 1160 ? -4.988 -1.198 10.759 1.00 86.75 1160 GLN A C 1
ATOM 9134 O O . GLN A 1 1160 ? -4.289 -0.460 11.453 1.00 86.75 1160 GLN A O 1
ATOM 9139 N N . ASN A 1 1161 ? -6.275 -1.413 11.040 1.00 83.31 1161 ASN A N 1
ATOM 9140 C CA . ASN A 1 1161 ? -6.943 -0.743 12.156 1.00 83.31 1161 ASN A CA 1
ATOM 9141 C C . ASN A 1 1161 ? -6.916 -1.566 13.448 1.00 83.31 1161 ASN A C 1
ATOM 9143 O O . ASN A 1 1161 ? -6.904 -0.990 14.544 1.00 83.31 1161 ASN A O 1
ATOM 9147 N N . THR A 1 1162 ? -6.887 -2.896 13.339 1.00 87.88 1162 THR A N 1
ATOM 9148 C CA . THR A 1 1162 ? -7.051 -3.796 14.490 1.00 87.88 1162 THR A CA 1
ATOM 9149 C C . THR A 1 1162 ? -5.733 -4.196 15.144 1.00 87.88 1162 THR A C 1
ATOM 9151 O O . THR A 1 1162 ? -5.681 -4.278 16.368 1.00 87.88 1162 THR A O 1
ATOM 9154 N N . VAL A 1 1163 ? -4.647 -4.397 14.395 1.00 92.88 1163 VAL A N 1
ATOM 9155 C CA . VAL A 1 1163 ? -3.392 -4.903 14.970 1.00 92.88 1163 VAL A CA 1
ATOM 9156 C C . VAL A 1 1163 ? -2.654 -3.790 15.718 1.00 92.88 1163 VAL A C 1
ATOM 9158 O O . VAL A 1 1163 ? -2.518 -2.666 15.230 1.00 92.88 1163 VAL A O 1
ATOM 9161 N N . LYS A 1 1164 ? -2.174 -4.102 16.925 1.00 92.69 1164 LYS A N 1
ATOM 9162 C CA . LYS A 1 1164 ? -1.334 -3.243 17.773 1.00 92.69 1164 LYS A CA 1
ATOM 9163 C C . LYS A 1 1164 ? -0.090 -4.004 18.210 1.00 92.69 1164 LYS A C 1
ATOM 9165 O O . LYS A 1 1164 ? -0.133 -5.221 18.380 1.00 92.69 1164 LYS A O 1
ATOM 9170 N N . VAL A 1 1165 ? 0.998 -3.282 18.455 1.00 94.25 1165 VAL A N 1
ATOM 9171 C CA . VAL A 1 1165 ? 2.227 -3.843 19.030 1.00 94.25 1165 VAL A CA 1
ATOM 9172 C C . VAL A 1 1165 ? 2.299 -3.424 20.489 1.00 94.25 1165 VAL A C 1
ATOM 9174 O O . VAL A 1 1165 ? 2.255 -2.236 20.793 1.00 94.25 1165 VAL A O 1
ATOM 9177 N N . GLN A 1 1166 ? 2.385 -4.380 21.406 1.00 93.69 1166 GLN A N 1
ATOM 9178 C CA . GLN A 1 1166 ? 2.585 -4.104 22.821 1.00 93.69 1166 GLN A CA 1
ATOM 9179 C C . GLN A 1 1166 ? 4.016 -4.420 23.230 1.00 93.69 1166 GLN A C 1
ATOM 9181 O O . GLN A 1 1166 ? 4.535 -5.491 22.926 1.00 93.69 1166 GLN A O 1
ATOM 9186 N N . VAL A 1 1167 ? 4.603 -3.494 23.980 1.00 92.69 1167 VAL A N 1
ATOM 9187 C CA . VAL A 1 1167 ? 5.910 -3.621 24.614 1.00 92.69 1167 VAL A CA 1
ATOM 9188 C C . VAL A 1 1167 ? 5.710 -3.573 26.123 1.00 92.69 1167 VAL A C 1
ATOM 9190 O O . VAL A 1 1167 ? 5.218 -2.574 26.646 1.00 92.69 1167 VAL A O 1
ATOM 9193 N N . LEU A 1 1168 ? 6.061 -4.644 26.825 1.00 91.81 1168 LEU A N 1
ATOM 9194 C CA . LEU A 1 1168 ? 5.988 -4.751 28.279 1.00 91.81 1168 LEU A CA 1
ATOM 9195 C C . LEU A 1 1168 ? 7.398 -4.656 28.873 1.00 91.81 1168 LEU A C 1
ATOM 9197 O O . LEU A 1 1168 ? 8.276 -5.468 28.572 1.00 91.81 1168 LEU A O 1
ATOM 9201 N N . TYR A 1 1169 ? 7.600 -3.649 29.716 1.00 90.69 1169 TYR A N 1
ATOM 9202 C CA . TYR A 1 1169 ? 8.864 -3.357 30.379 1.00 90.69 1169 TYR A CA 1
ATOM 9203 C C . TYR A 1 1169 ? 8.994 -4.103 31.721 1.00 90.69 1169 TYR A C 1
ATOM 9205 O O . TYR A 1 1169 ? 7.985 -4.454 32.339 1.00 90.69 1169 TYR A O 1
ATOM 9213 N N . PRO A 1 1170 ? 10.231 -4.308 32.218 1.00 86.62 1170 PRO A N 1
ATOM 9214 C CA . PRO A 1 1170 ? 10.489 -4.981 33.494 1.00 86.62 1170 PRO A CA 1
ATOM 9215 C C . PRO A 1 1170 ? 9.844 -4.316 34.716 1.00 86.62 1170 PRO A C 1
ATOM 9217 O O . PRO A 1 1170 ? 9.607 -4.978 35.722 1.00 86.62 1170 PRO A O 1
ATOM 9220 N N . ASP A 1 1171 ? 9.579 -3.011 34.653 1.00 85.56 1171 ASP A N 1
ATOM 9221 C CA . ASP A 1 1171 ? 8.956 -2.240 35.733 1.00 85.56 1171 ASP A CA 1
ATOM 9222 C C . ASP A 1 1171 ? 7.421 -2.371 35.764 1.00 85.56 1171 ASP A C 1
ATOM 9224 O O . ASP A 1 1171 ? 6.758 -1.763 36.605 1.00 85.56 1171 ASP A O 1
ATOM 9228 N N . GLY A 1 1172 ? 6.853 -3.173 34.858 1.00 85.31 1172 GLY A N 1
ATOM 9229 C CA . GLY A 1 1172 ? 5.417 -3.372 34.699 1.00 85.31 1172 GLY A CA 1
ATOM 9230 C C . GLY A 1 1172 ? 4.739 -2.327 33.813 1.00 85.31 1172 GLY A C 1
ATOM 9231 O O . GLY A 1 1172 ? 3.538 -2.453 33.563 1.00 85.31 1172 GLY A O 1
ATOM 9232 N N . GLN A 1 1173 ? 5.464 -1.321 33.305 1.00 87.62 1173 GLN A N 1
ATOM 9233 C CA . GLN A 1 1173 ? 4.909 -0.411 32.308 1.00 87.62 1173 GLN A CA 1
ATOM 9234 C C . GLN A 1 1173 ? 4.670 -1.157 30.997 1.00 87.62 1173 GLN A C 1
ATOM 9236 O O . GLN A 1 1173 ? 5.507 -1.932 30.537 1.00 87.62 1173 GLN A O 1
ATOM 9241 N N . ALA A 1 1174 ? 3.533 -0.894 30.360 1.00 87.44 1174 ALA A N 1
ATOM 9242 C CA . ALA A 1 1174 ? 3.223 -1.420 29.041 1.00 87.44 1174 ALA A CA 1
ATOM 9243 C C . ALA A 1 1174 ? 2.955 -0.266 28.077 1.00 87.44 1174 ALA A C 1
ATOM 9245 O O . ALA A 1 1174 ? 2.127 0.602 28.351 1.00 87.44 1174 ALA A O 1
ATOM 9246 N N . GLN A 1 1175 ? 3.636 -0.270 26.937 1.00 88.25 1175 GLN A N 1
ATOM 9247 C CA . GLN A 1 1175 ? 3.405 0.667 25.845 1.00 88.25 1175 GLN A CA 1
ATOM 9248 C C . GLN A 1 1175 ? 2.664 -0.041 24.716 1.00 88.25 1175 GLN A C 1
ATOM 9250 O O . GLN A 1 1175 ? 3.011 -1.160 24.343 1.00 88.25 1175 GLN A O 1
ATOM 9255 N N . MET A 1 1176 ? 1.631 0.609 24.178 1.00 88.75 1176 MET A N 1
ATOM 9256 C CA . MET A 1 1176 ? 0.865 0.114 23.037 1.00 88.75 1176 MET A CA 1
ATOM 9257 C C . MET A 1 1176 ? 1.084 1.029 21.840 1.00 88.75 1176 MET A C 1
ATOM 9259 O O . MET A 1 1176 ? 0.747 2.212 21.866 1.00 88.75 1176 MET A O 1
ATOM 9263 N N . ILE A 1 1177 ? 1.649 0.458 20.789 1.00 89.44 1177 ILE A N 1
ATOM 9264 C CA . ILE A 1 1177 ? 2.092 1.148 19.590 1.00 89.44 1177 ILE A CA 1
ATOM 9265 C C . ILE A 1 1177 ? 1.135 0.799 18.454 1.00 89.44 1177 ILE A C 1
ATOM 9267 O O . ILE A 1 1177 ? 0.709 -0.348 18.294 1.00 89.44 1177 ILE A O 1
ATOM 9271 N N . HIS A 1 1178 ? 0.784 1.823 17.684 1.00 89.50 1178 HIS A N 1
ATOM 9272 C CA . HIS A 1 1178 ? -0.074 1.721 16.513 1.00 89.50 1178 HIS A CA 1
ATOM 9273 C C . HIS A 1 1178 ? 0.827 1.660 15.277 1.00 89.50 1178 HIS A C 1
ATOM 9275 O O . HIS A 1 1178 ? 1.485 2.664 14.993 1.00 89.50 1178 HIS A O 1
ATOM 9281 N N . PRO A 1 1179 ? 0.899 0.517 14.571 1.00 90.12 1179 PRO A N 1
ATOM 9282 C CA . PRO A 1 1179 ? 1.671 0.436 13.338 1.00 90.12 1179 PRO A CA 1
ATOM 9283 C C . PRO A 1 1179 ? 1.079 1.350 12.270 1.00 90.12 1179 PRO A C 1
ATOM 9285 O O . PRO A 1 1179 ? -0.127 1.628 12.286 1.00 90.12 1179 PRO A O 1
ATOM 9288 N N . LYS A 1 1180 ? 1.905 1.821 11.334 1.00 86.88 1180 LYS A N 1
ATOM 9289 C CA . LYS A 1 1180 ? 1.395 2.661 10.249 1.00 86.88 1180 LYS A CA 1
ATOM 9290 C C . LYS A 1 1180 ? 0.661 1.779 9.237 1.00 86.88 1180 LYS A C 1
ATOM 9292 O O . LYS A 1 1180 ? 1.109 0.668 8.967 1.00 86.88 1180 LYS A O 1
ATOM 9297 N N . PRO A 1 1181 ? -0.409 2.269 8.588 1.00 86.31 1181 PRO A N 1
ATOM 9298 C CA . PRO A 1 1181 ? -1.073 1.514 7.523 1.00 86.31 1181 PRO A CA 1
ATOM 9299 C C . PRO A 1 1181 ? -0.130 1.103 6.377 1.00 86.31 1181 PRO A C 1
ATOM 9301 O O . PRO A 1 1181 ? -0.327 0.049 5.781 1.00 86.31 1181 PRO A O 1
ATOM 9304 N N . ALA A 1 1182 ? 0.912 1.902 6.106 1.00 82.81 1182 ALA A N 1
ATOM 9305 C CA . ALA A 1 1182 ? 1.922 1.635 5.077 1.00 82.81 1182 ALA A CA 1
ATOM 9306 C C . ALA A 1 1182 ? 2.872 0.462 5.407 1.00 82.81 1182 ALA A C 1
ATOM 9308 O O . ALA A 1 1182 ? 3.451 -0.120 4.491 1.00 82.81 1182 ALA A O 1
ATOM 9309 N N . ASP A 1 1183 ? 2.993 0.100 6.689 1.00 86.94 1183 ASP A N 1
ATOM 9310 C CA . ASP A 1 1183 ? 3.887 -0.956 7.191 1.00 86.94 1183 ASP A CA 1
ATOM 9311 C C . ASP A 1 1183 ? 3.304 -2.366 6.956 1.00 86.94 1183 ASP A C 1
ATOM 9313 O O . ASP A 1 1183 ? 3.994 -3.380 7.093 1.00 86.94 1183 ASP A O 1
ATOM 9317 N N . PHE A 1 1184 ? 2.014 -2.450 6.606 1.00 89.94 1184 PHE A N 1
ATOM 9318 C CA . PHE A 1 1184 ? 1.337 -3.703 6.286 1.00 89.94 1184 PHE A CA 1
ATOM 9319 C C . PHE A 1 1184 ? 1.491 -4.041 4.802 1.00 89.94 1184 PHE A C 1
ATOM 9321 O O . PHE A 1 1184 ? 1.065 -3.297 3.918 1.00 89.94 1184 PHE A O 1
ATOM 9328 N N . ARG A 1 1185 ? 2.037 -5.223 4.526 1.00 84.50 1185 ARG A N 1
ATOM 9329 C CA . ARG A 1 1185 ? 2.141 -5.822 3.194 1.00 84.50 1185 ARG A CA 1
ATOM 9330 C C . ARG A 1 1185 ? 1.137 -6.968 3.058 1.00 84.50 1185 ARG A C 1
ATOM 9332 O O . ARG A 1 1185 ? 0.858 -7.679 4.024 1.00 84.50 1185 ARG A O 1
ATOM 9339 N N . ASN A 1 1186 ? 0.616 -7.174 1.850 1.00 83.19 1186 ASN A N 1
ATOM 9340 C CA . ASN A 1 1186 ? -0.307 -8.267 1.540 1.00 83.19 1186 ASN A CA 1
ATOM 9341 C C . ASN A 1 1186 ? 0.337 -9.232 0.523 1.00 83.19 1186 ASN A C 1
ATOM 9343 O O . ASN A 1 1186 ? 0.207 -9.016 -0.682 1.00 83.19 1186 ASN A O 1
ATOM 9347 N N . PRO A 1 1187 ? 1.067 -10.266 0.985 1.00 73.69 1187 PRO A N 1
ATOM 9348 C CA . PRO A 1 1187 ? 1.691 -11.257 0.111 1.00 73.69 1187 PRO A CA 1
ATOM 9349 C C . PRO A 1 1187 ? 0.700 -12.259 -0.510 1.00 73.69 1187 PRO A C 1
ATOM 9351 O O . PRO A 1 1187 ? 1.098 -13.028 -1.383 1.00 73.69 1187 PRO A O 1
ATOM 9354 N N . GLY A 1 1188 ? -0.564 -12.307 -0.071 1.00 75.81 1188 GLY A N 1
ATOM 9355 C CA . GLY A 1 1188 ? -1.547 -13.248 -0.606 1.00 75.81 1188 GLY A CA 1
ATOM 9356 C C . GLY A 1 1188 ? -2.856 -13.302 0.188 1.00 75.81 1188 GLY A C 1
ATOM 9357 O O . GLY A 1 1188 ? -2.948 -12.778 1.296 1.00 75.81 1188 GLY A O 1
ATOM 9358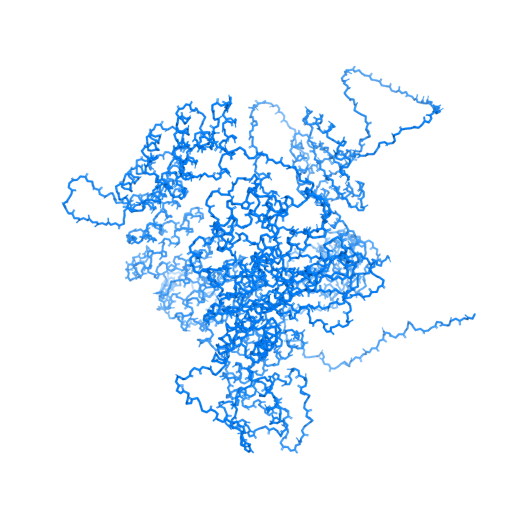 N N . PRO A 1 1189 ? -3.893 -13.968 -0.347 1.00 76.50 1189 PRO A N 1
ATOM 9359 C CA . PRO A 1 1189 ? -5.200 -14.023 0.298 1.00 76.50 1189 PRO A CA 1
ATOM 9360 C C . PRO A 1 1189 ? -5.097 -14.655 1.692 1.00 76.50 1189 PRO A C 1
ATOM 9362 O O . PRO A 1 1189 ? -4.542 -15.740 1.856 1.00 76.50 1189 PRO A O 1
ATOM 9365 N N . GLY A 1 1190 ? -5.620 -13.960 2.704 1.00 80.38 1190 GLY A N 1
ATOM 9366 C CA . GLY A 1 1190 ? -5.594 -14.420 4.094 1.00 80.38 1190 GLY A CA 1
ATOM 9367 C C . GLY A 1 1190 ? -4.232 -14.316 4.787 1.00 80.38 1190 GLY A C 1
ATOM 9368 O O . GLY A 1 1190 ? -4.144 -14.688 5.951 1.00 80.38 1190 GLY A O 1
ATOM 9369 N N . ARG A 1 1191 ? -3.187 -13.787 4.141 1.00 87.31 1191 ARG A N 1
ATOM 9370 C CA . ARG A 1 1191 ? -1.868 -13.578 4.753 1.00 87.31 1191 ARG A CA 1
ATOM 9371 C C . ARG A 1 1191 ? -1.447 -12.125 4.631 1.00 87.31 1191 ARG A C 1
ATOM 9373 O O . ARG A 1 1191 ? -1.524 -11.531 3.566 1.00 87.31 1191 ARG A O 1
ATOM 9380 N N . HIS A 1 1192 ? -0.943 -11.573 5.720 1.00 91.38 1192 HIS A N 1
ATOM 9381 C CA . HIS A 1 1192 ? -0.357 -10.243 5.768 1.00 91.38 1192 HIS A CA 1
ATOM 9382 C C . HIS A 1 1192 ? 1.027 -10.329 6.404 1.00 91.38 1192 HIS A C 1
ATOM 9384 O O . HIS A 1 1192 ? 1.338 -11.269 7.134 1.00 91.38 1192 HIS A O 1
ATOM 9390 N N . ARG A 1 1193 ? 1.872 -9.345 6.128 1.00 90.25 1193 ARG A N 1
ATOM 9391 C CA . ARG A 1 1193 ? 3.164 -9.184 6.790 1.00 90.25 1193 ARG A CA 1
ATOM 9392 C C . ARG A 1 1193 ? 3.245 -7.771 7.335 1.00 90.25 1193 ARG A C 1
ATOM 9394 O O . ARG A 1 1193 ? 2.884 -6.829 6.637 1.00 90.25 1193 ARG A O 1
ATOM 9401 N N . LEU A 1 1194 ? 3.656 -7.637 8.583 1.00 93.12 1194 LEU A N 1
ATOM 9402 C CA . LEU A 1 1194 ? 3.838 -6.365 9.258 1.00 93.12 1194 LEU A CA 1
ATOM 9403 C C . LEU A 1 1194 ? 5.333 -6.128 9.428 1.00 93.12 1194 LEU A C 1
ATOM 9405 O O . LEU A 1 1194 ? 5.980 -6.909 10.116 1.00 93.12 1194 LEU A O 1
ATOM 9409 N N . ILE A 1 1195 ? 5.850 -5.056 8.830 1.00 90.00 1195 ILE A N 1
ATOM 9410 C CA . ILE A 1 1195 ? 7.245 -4.629 8.978 1.00 90.00 1195 ILE A CA 1
ATOM 9411 C C . ILE A 1 1195 ? 7.229 -3.210 9.542 1.00 90.00 1195 ILE A C 1
ATOM 9413 O O . ILE A 1 1195 ? 7.029 -2.249 8.807 1.00 90.00 1195 ILE A O 1
ATOM 9417 N N . THR A 1 1196 ? 7.391 -3.077 10.857 1.00 91.00 1196 THR A N 1
ATOM 9418 C CA . THR A 1 1196 ? 7.278 -1.792 11.563 1.00 91.00 1196 THR A CA 1
ATOM 9419 C C . THR A 1 1196 ? 8.459 -1.567 12.492 1.00 91.00 1196 THR A C 1
ATOM 9421 O O . THR A 1 1196 ? 8.970 -2.498 13.107 1.00 91.00 1196 THR A O 1
ATOM 9424 N N . GLN A 1 1197 ? 8.838 -0.305 12.678 1.00 89.88 1197 GLN A N 1
ATOM 9425 C CA . GLN A 1 1197 ? 9.820 0.074 13.692 1.00 89.88 1197 GLN A CA 1
ATOM 9426 C C . GLN A 1 1197 ? 9.126 0.437 15.001 1.00 89.88 1197 GLN A C 1
ATOM 9428 O O . GLN A 1 1197 ? 8.245 1.298 15.047 1.00 89.88 1197 GLN A O 1
ATOM 9433 N N . VAL A 1 1198 ? 9.537 -0.220 16.077 1.00 90.31 1198 VAL A N 1
ATOM 9434 C CA . VAL A 1 1198 ? 9.084 0.027 17.442 1.00 90.31 1198 VAL A CA 1
ATOM 9435 C C . VAL A 1 1198 ? 10.113 0.888 18.158 1.00 90.31 1198 VAL A C 1
ATOM 9437 O O . VAL A 1 1198 ? 11.255 0.490 18.363 1.00 90.31 1198 VAL A O 1
ATOM 9440 N N . TYR A 1 1199 ? 9.707 2.086 18.561 1.00 87.38 1199 TYR A N 1
ATOM 9441 C CA . TYR A 1 1199 ? 10.587 3.033 19.234 1.00 87.38 1199 TYR A CA 1
ATOM 9442 C C . TYR A 1 1199 ? 10.568 2.826 20.747 1.00 87.38 1199 TYR A C 1
ATOM 9444 O O . TYR A 1 1199 ? 9.532 2.960 21.394 1.00 87.38 1199 TYR A O 1
ATOM 9452 N N . LEU A 1 1200 ? 11.733 2.526 21.314 1.00 86.94 1200 LEU A N 1
ATOM 9453 C CA . LEU A 1 1200 ? 11.933 2.251 22.729 1.00 86.94 1200 LEU A CA 1
ATOM 9454 C C . LEU A 1 1200 ? 12.731 3.383 23.372 1.00 86.94 1200 LEU A C 1
ATOM 9456 O O . LEU A 1 1200 ? 13.793 3.765 22.884 1.00 86.94 1200 LEU A O 1
ATOM 9460 N N . SER A 1 1201 ? 12.254 3.893 24.504 1.00 85.50 1201 SER A N 1
ATOM 9461 C CA . SER A 1 1201 ? 12.987 4.870 25.313 1.00 85.50 1201 SER A CA 1
ATOM 9462 C C . SER A 1 1201 ? 12.770 4.597 26.792 1.00 85.50 1201 SER A C 1
ATOM 9464 O O . SER A 1 1201 ? 11.629 4.425 27.220 1.00 85.50 1201 SER A O 1
ATOM 9466 N N . HIS A 1 1202 ? 13.846 4.586 27.576 1.00 85.31 1202 HIS A N 1
ATOM 9467 C CA . HIS A 1 1202 ? 13.760 4.388 29.020 1.00 85.31 1202 HIS A CA 1
ATOM 9468 C C . HIS A 1 1202 ? 14.894 5.115 29.766 1.00 85.31 1202 HIS A C 1
ATOM 9470 O O . HIS A 1 1202 ? 15.923 5.482 29.185 1.00 85.31 1202 HIS A O 1
ATOM 9476 N N . THR A 1 1203 ? 14.699 5.329 31.070 1.00 86.62 1203 THR A N 1
ATOM 9477 C CA . THR A 1 1203 ? 15.757 5.725 32.012 1.00 86.62 1203 THR A CA 1
ATOM 9478 C C . THR A 1 1203 ? 16.830 4.639 32.130 1.00 86.62 1203 THR A C 1
ATOM 9480 O O . THR A 1 1203 ? 16.591 3.483 31.785 1.00 86.62 1203 THR A O 1
ATOM 9483 N N . ALA A 1 1204 ? 18.023 5.018 32.598 1.00 87.06 1204 ALA A N 1
ATOM 9484 C CA . ALA A 1 1204 ? 19.162 4.111 32.712 1.00 87.06 1204 ALA A CA 1
ATOM 9485 C C . ALA A 1 1204 ? 18.863 2.898 33.610 1.00 87.06 1204 ALA A C 1
ATOM 9487 O O . ALA A 1 1204 ? 18.288 3.053 34.688 1.00 87.06 1204 ALA A O 1
ATOM 9488 N N . TRP A 1 1205 ? 19.310 1.714 33.186 1.00 89.00 1205 TRP A N 1
ATOM 9489 C CA . TRP A 1 1205 ? 19.230 0.475 33.963 1.00 89.00 1205 TRP A CA 1
ATOM 9490 C C . TRP A 1 1205 ? 20.602 0.063 34.492 1.00 89.00 1205 TRP A C 1
ATOM 9492 O O . TRP A 1 1205 ? 21.638 0.348 33.887 1.00 89.00 1205 TRP A O 1
ATOM 9502 N N . THR A 1 1206 ? 20.607 -0.619 35.636 1.00 85.81 1206 THR A N 1
ATOM 9503 C CA . THR A 1 1206 ? 21.824 -1.158 36.259 1.00 85.81 1206 THR A CA 1
ATOM 9504 C C . THR A 1 1206 ? 22.323 -2.422 35.567 1.00 85.81 1206 THR A C 1
ATOM 9506 O O . THR A 1 1206 ? 23.526 -2.672 35.546 1.00 85.81 1206 THR A O 1
ATOM 9509 N N . GLU A 1 1207 ? 21.415 -3.192 34.970 1.00 87.06 1207 GLU A N 1
ATOM 9510 C CA . GLU A 1 1207 ? 21.687 -4.458 34.295 1.00 87.06 1207 GLU A CA 1
ATOM 9511 C C . GLU A 1 1207 ? 20.843 -4.588 33.015 1.00 87.06 1207 GLU A C 1
ATOM 9513 O O . GLU A 1 1207 ? 19.834 -3.888 32.875 1.00 87.06 1207 GLU A O 1
ATOM 9518 N N . PRO A 1 1208 ? 21.268 -5.408 32.036 1.00 87.31 1208 PRO A N 1
ATOM 9519 C CA . PRO A 1 1208 ? 20.433 -5.729 30.888 1.00 87.31 1208 PRO A CA 1
ATOM 9520 C C . PRO A 1 1208 ? 19.209 -6.540 31.329 1.00 87.31 1208 PRO A C 1
ATOM 9522 O O . PRO A 1 1208 ? 19.354 -7.600 31.935 1.00 87.31 1208 PRO A O 1
ATOM 9525 N N . CYS A 1 1209 ? 18.014 -6.073 30.972 1.00 88.62 1209 CYS A N 1
ATOM 9526 C CA . CYS A 1 1209 ? 16.755 -6.732 31.322 1.00 88.62 1209 CYS A CA 1
ATOM 9527 C C . CYS A 1 1209 ? 15.976 -7.139 30.070 1.00 88.62 1209 CYS A C 1
ATOM 9529 O O . CYS A 1 1209 ? 16.144 -6.549 29.000 1.00 88.62 1209 CYS A O 1
ATOM 9531 N N . GLN A 1 1210 ? 15.105 -8.138 30.221 1.00 89.56 1210 GLN A N 1
ATOM 9532 C CA . GLN A 1 1210 ? 14.212 -8.591 29.157 1.00 89.56 1210 GLN A CA 1
ATOM 9533 C C . GLN A 1 1210 ? 13.004 -7.661 29.034 1.00 89.56 1210 GLN A C 1
ATOM 9535 O O . GLN A 1 1210 ? 12.287 -7.432 30.005 1.00 89.56 1210 GLN A O 1
ATOM 9540 N N . VAL A 1 1211 ? 12.763 -7.172 27.825 1.00 90.19 1211 VAL A N 1
ATOM 9541 C CA . VAL A 1 1211 ? 11.526 -6.502 27.419 1.00 90.19 1211 VAL A CA 1
ATOM 9542 C C . VAL A 1 1211 ? 10.718 -7.474 26.572 1.00 90.19 1211 VAL A C 1
ATOM 9544 O O . VAL A 1 1211 ? 11.275 -8.155 25.713 1.00 90.19 1211 VAL A O 1
ATOM 9547 N N . GLU A 1 1212 ? 9.416 -7.559 26.820 1.00 92.00 1212 GLU A N 1
ATOM 9548 C CA . GLU A 1 1212 ? 8.522 -8.463 26.099 1.00 92.00 1212 GLU A CA 1
ATOM 9549 C C . GLU A 1 1212 ? 7.765 -7.705 25.004 1.00 92.00 1212 GLU A C 1
ATOM 9551 O O . GLU A 1 1212 ? 7.090 -6.715 25.276 1.00 92.00 1212 GLU A O 1
ATOM 9556 N N . VAL A 1 1213 ? 7.865 -8.175 23.762 1.00 92.81 1213 VAL A N 1
ATOM 9557 C CA . VAL A 1 1213 ? 7.160 -7.635 22.596 1.00 92.81 1213 VAL A CA 1
ATOM 9558 C C . VAL A 1 1213 ? 6.124 -8.651 22.130 1.00 92.81 1213 VAL A C 1
ATOM 9560 O O . VAL A 1 1213 ? 6.434 -9.829 21.950 1.00 92.81 1213 VAL A O 1
ATOM 9563 N N . ARG A 1 1214 ? 4.879 -8.212 21.930 1.00 93.94 1214 ARG A N 1
ATOM 9564 C CA . ARG A 1 1214 ? 3.785 -9.066 21.442 1.00 93.94 1214 ARG A CA 1
ATOM 9565 C C . ARG A 1 1214 ? 2.792 -8.298 20.583 1.00 93.94 1214 ARG A C 1
ATOM 9567 O O . ARG A 1 1214 ? 2.636 -7.088 20.736 1.00 93.94 1214 ARG A O 1
ATOM 9574 N N . LEU A 1 1215 ? 2.078 -9.008 19.719 1.00 94.81 1215 LEU A N 1
ATOM 9575 C CA . LEU A 1 1215 ? 1.031 -8.443 18.875 1.00 94.81 1215 LEU A CA 1
ATOM 9576 C C . LEU A 1 1215 ? -0.350 -8.675 19.487 1.00 94.81 1215 LEU A C 1
ATOM 9578 O O . LEU A 1 1215 ? -0.661 -9.753 20.007 1.00 94.81 1215 LEU A O 1
ATOM 9582 N N . LEU A 1 1216 ? -1.181 -7.640 19.409 1.00 93.06 1216 LEU A N 1
ATOM 9583 C CA . LEU A 1 1216 ? -2.543 -7.611 19.925 1.00 93.06 1216 LEU A CA 1
ATOM 9584 C C . LEU A 1 1216 ? -3.544 -7.285 18.813 1.00 93.06 1216 LEU A C 1
ATOM 9586 O O . LEU A 1 1216 ? -3.239 -6.507 17.914 1.00 93.06 1216 LEU A O 1
ATOM 9590 N N . LEU A 1 1217 ? -4.761 -7.805 18.934 1.00 91.75 1217 LEU A N 1
ATOM 9591 C CA . LEU A 1 1217 ? -5.940 -7.360 18.197 1.00 91.75 1217 LEU A CA 1
ATOM 9592 C C . LEU A 1 1217 ? -6.757 -6.424 19.084 1.00 91.75 1217 LEU A C 1
ATOM 9594 O O . LEU A 1 1217 ? -7.220 -6.824 20.150 1.00 91.75 1217 LEU A O 1
ATOM 9598 N N . ALA A 1 1218 ? -6.933 -5.183 18.655 1.00 89.12 1218 ALA A N 1
ATOM 9599 C CA . ALA A 1 1218 ? -7.851 -4.227 19.250 1.00 89.12 1218 ALA A CA 1
ATOM 9600 C C . ALA A 1 1218 ? -9.274 -4.464 18.731 1.00 89.12 1218 ALA A C 1
ATOM 9602 O O . ALA A 1 1218 ? -9.475 -4.671 17.532 1.00 89.12 1218 ALA A O 1
ATOM 9603 N N . TYR A 1 1219 ? -10.261 -4.394 19.624 1.00 84.06 1219 TYR A N 1
ATOM 9604 C CA . TYR A 1 1219 ? -11.672 -4.540 19.272 1.00 84.06 1219 TYR A CA 1
ATOM 9605 C C . TYR A 1 1219 ? -12.545 -3.470 19.928 1.00 84.06 1219 TYR A C 1
ATOM 9607 O O . TYR A 1 1219 ? -12.223 -2.952 20.998 1.00 84.06 1219 TYR A O 1
ATOM 9615 N N . ASN A 1 1220 ? -13.674 -3.189 19.270 1.00 77.12 1220 ASN A N 1
ATOM 9616 C CA . ASN A 1 1220 ? -14.731 -2.287 19.725 1.00 77.12 1220 ASN A CA 1
ATOM 9617 C C . ASN A 1 1220 ? -16.083 -3.000 19.570 1.00 77.12 1220 ASN A C 1
ATOM 9619 O O . ASN A 1 1220 ? -16.476 -3.326 18.446 1.00 77.12 1220 ASN A O 1
ATOM 9623 N N . SER A 1 1221 ? -16.830 -3.198 20.659 1.00 57.81 1221 SER A N 1
ATOM 9624 C CA . SER A 1 1221 ? -18.113 -3.923 20.664 1.00 57.81 1221 SER A CA 1
ATOM 9625 C C . SER A 1 1221 ? -19.193 -3.247 19.808 1.00 57.81 1221 SER A C 1
ATOM 9627 O O . SER A 1 1221 ? -20.138 -3.899 19.374 1.00 57.81 1221 SER A O 1
ATOM 9629 N N . GLY A 1 1222 ? -19.052 -1.950 19.507 1.00 48.88 1222 GLY A N 1
ATOM 9630 C CA . GLY A 1 1222 ? -19.970 -1.201 18.639 1.00 48.88 1222 GLY A CA 1
ATOM 9631 C C . GLY A 1 1222 ? -19.700 -1.294 17.130 1.00 48.88 1222 GLY A C 1
ATOM 9632 O O . GLY A 1 1222 ? -20.452 -0.697 16.366 1.00 48.88 1222 GLY A O 1
ATOM 9633 N N . ALA A 1 1223 ? -18.638 -1.977 16.680 1.00 43.25 1223 ALA A N 1
ATOM 9634 C CA . ALA A 1 1223 ? -18.207 -1.946 15.274 1.00 43.25 1223 ALA A CA 1
ATOM 9635 C C . ALA A 1 1223 ? -18.933 -2.948 14.351 1.00 43.25 1223 ALA A C 1
ATOM 9637 O O . ALA A 1 1223 ? -19.053 -2.686 13.158 1.00 43.25 1223 ALA A O 1
ATOM 9638 N N . ARG A 1 1224 ? -19.423 -4.083 14.878 1.00 45.50 1224 ARG A N 1
ATOM 9639 C CA . ARG A 1 1224 ? -20.132 -5.124 14.095 1.00 45.50 1224 ARG A CA 1
ATOM 9640 C C . ARG A 1 1224 ? -21.656 -5.046 14.177 1.00 45.50 1224 ARG A C 1
ATOM 9642 O O . ARG A 1 1224 ? -22.349 -5.725 13.426 1.00 45.50 1224 ARG A O 1
ATOM 9649 N N . ILE A 1 1225 ? -22.178 -4.218 15.074 1.00 41.81 1225 ILE A N 1
ATOM 9650 C CA . ILE A 1 1225 ? -23.612 -3.988 15.210 1.00 41.81 1225 ILE A CA 1
ATOM 9651 C C . ILE A 1 1225 ? -23.968 -2.846 14.254 1.00 41.81 1225 ILE A C 1
ATOM 9653 O O . ILE A 1 1225 ? -23.384 -1.766 14.390 1.00 41.81 1225 ILE A O 1
ATOM 9657 N N . PRO A 1 1226 ? -24.899 -3.027 13.297 1.00 29.72 1226 PRO A N 1
ATOM 9658 C CA . PRO A 1 1226 ? -25.391 -1.911 12.506 1.00 29.72 1226 PRO A CA 1
ATOM 9659 C C . PRO A 1 1226 ? -25.993 -0.898 13.477 1.00 29.72 1226 PRO A C 1
ATOM 9661 O O . PRO A 1 1226 ? -27.037 -1.139 14.086 1.00 29.72 1226 PRO A O 1
ATOM 9664 N N . LYS A 1 1227 ? -25.304 0.230 13.678 1.00 30.42 1227 LYS A N 1
ATOM 9665 C CA . LYS A 1 1227 ? -25.839 1.330 14.474 1.00 30.42 1227 LYS A CA 1
ATOM 9666 C C . LYS A 1 1227 ? -27.184 1.708 13.859 1.00 30.42 1227 LYS A C 1
ATOM 9668 O O . LYS A 1 1227 ? -27.244 2.174 12.723 1.00 30.42 1227 LYS A O 1
ATOM 9673 N N . SER A 1 1228 ? -28.273 1.501 14.598 1.00 28.34 1228 SER A N 1
ATOM 9674 C CA . SER A 1 1228 ? -29.559 2.088 14.230 1.00 28.34 1228 SER A CA 1
ATOM 9675 C C . SER A 1 1228 ? -29.370 3.611 14.125 1.00 28.34 1228 SER A C 1
ATOM 9677 O O . SER A 1 1228 ? -28.716 4.161 15.017 1.00 28.34 1228 SER A O 1
ATOM 9679 N N . PRO A 1 1229 ? -29.966 4.307 13.141 1.00 29.84 1229 PRO A N 1
ATOM 9680 C CA . PRO A 1 1229 ? -29.769 5.750 12.925 1.00 29.84 1229 PRO A CA 1
ATOM 9681 C C . PRO A 1 1229 ? -30.085 6.663 14.128 1.00 29.84 1229 PRO A C 1
ATOM 9683 O O . PRO A 1 1229 ? -29.795 7.849 14.092 1.00 29.84 1229 PRO A O 1
ATOM 9686 N N . TRP A 1 1230 ? -30.683 6.125 15.195 1.00 27.28 1230 TRP A N 1
ATOM 9687 C CA . TRP A 1 1230 ? -31.374 6.864 16.252 1.00 27.28 1230 TRP A CA 1
ATOM 9688 C C . TRP A 1 1230 ? -30.582 7.041 17.562 1.00 27.28 1230 TRP A C 1
ATOM 9690 O O . TRP A 1 1230 ? -31.140 7.524 18.545 1.00 27.28 1230 TRP A O 1
ATOM 9700 N N . MET A 1 1231 ? -29.309 6.633 17.630 1.00 25.66 1231 MET A N 1
ATOM 9701 C CA . MET A 1 1231 ? -28.508 6.660 18.870 1.00 25.66 1231 MET A CA 1
ATOM 9702 C C . MET A 1 1231 ? -27.129 7.309 18.670 1.00 25.66 1231 MET A C 1
ATOM 9704 O O . MET A 1 1231 ? -26.106 6.721 18.998 1.00 25.66 1231 MET A O 1
ATOM 9708 N N . GLU A 1 1232 ? -27.085 8.548 18.181 1.00 29.84 1232 GLU A N 1
ATOM 9709 C CA . GLU A 1 1232 ? -25.927 9.440 18.375 1.00 29.84 1232 GLU A CA 1
ATOM 9710 C C . GLU A 1 1232 ? -26.403 10.779 18.955 1.00 29.84 1232 GLU A C 1
ATOM 9712 O O . GLU A 1 1232 ? -26.422 11.822 18.313 1.00 29.84 1232 GLU A O 1
ATOM 9717 N N . GLY A 1 1233 ? -26.844 10.727 20.214 1.00 29.84 1233 GLY A N 1
ATOM 9718 C CA . GLY A 1 1233 ? -27.146 11.896 21.038 1.00 29.84 1233 GLY A CA 1
ATOM 9719 C C . GLY A 1 1233 ? -26.106 12.057 22.141 1.00 29.84 1233 GLY A C 1
ATOM 9720 O O . GLY A 1 1233 ? -26.409 11.833 23.308 1.00 29.84 1233 GLY A O 1
ATOM 9721 N N . GLY A 1 1234 ? -24.876 12.406 21.773 1.00 26.81 1234 GLY A N 1
ATOM 9722 C CA . GLY A 1 1234 ? -23.807 12.762 22.703 1.00 26.81 1234 GLY A CA 1
ATOM 9723 C C . GLY A 1 1234 ? -22.757 13.584 21.969 1.00 26.81 1234 GLY A C 1
ATOM 9724 O O . GLY A 1 1234 ? -22.275 13.162 20.925 1.00 26.81 1234 GLY A O 1
ATOM 9725 N N . GLU A 1 1235 ? -22.464 14.783 22.469 1.00 32.22 1235 GLU A N 1
ATOM 9726 C CA . GLU A 1 1235 ? -21.523 15.734 21.874 1.00 32.22 1235 GLU A CA 1
ATOM 9727 C C . GLU A 1 1235 ? -20.128 15.108 21.722 1.00 32.22 1235 GLU A C 1
ATOM 9729 O O . GLU A 1 1235 ? -19.338 15.092 22.663 1.00 32.22 1235 GLU A O 1
ATOM 9734 N N . MET A 1 1236 ? -19.813 14.613 20.525 1.00 28.62 1236 MET A N 1
ATOM 9735 C CA . MET A 1 1236 ? -18.458 14.230 20.150 1.00 28.62 1236 MET A CA 1
ATOM 9736 C C . MET A 1 1236 ? -17.899 15.290 19.201 1.00 28.62 1236 MET A C 1
ATOM 9738 O O . MET A 1 1236 ? -18.492 15.618 18.170 1.00 28.62 1236 MET A O 1
ATOM 9742 N N . SER A 1 1237 ? -16.741 15.844 19.555 1.00 24.69 1237 SER A N 1
ATOM 9743 C CA . SER A 1 1237 ? -15.904 16.579 18.607 1.00 24.69 1237 SER A CA 1
ATOM 9744 C C . SER A 1 1237 ? -15.535 15.659 17.428 1.00 24.69 1237 SER A C 1
ATOM 9746 O O . SER A 1 1237 ? -15.453 14.447 17.632 1.00 24.69 1237 SER A O 1
ATOM 9748 N N . PRO A 1 1238 ? -15.293 16.173 16.208 1.00 29.50 1238 PRO A N 1
ATOM 9749 C CA . PRO A 1 1238 ? -14.895 15.345 15.078 1.00 29.50 1238 PRO A CA 1
ATOM 9750 C C . PRO A 1 1238 ? -13.416 14.966 15.218 1.00 29.50 1238 PRO A C 1
ATOM 9752 O O . PRO A 1 1238 ? -12.547 15.514 14.547 1.00 29.50 1238 PRO A O 1
ATOM 9755 N N . GLN A 1 1239 ? -13.141 14.037 16.122 1.00 26.80 1239 GLN A N 1
ATOM 9756 C CA . GLN A 1 1239 ? -12.013 13.127 16.056 1.00 26.80 1239 GLN A CA 1
ATOM 9757 C C . GLN A 1 1239 ? -12.627 11.742 16.210 1.00 26.80 1239 GLN A C 1
ATOM 9759 O O . GLN A 1 1239 ? -13.247 11.443 17.229 1.00 26.80 1239 GLN A O 1
ATOM 9764 N N . VAL A 1 1240 ? -12.497 10.908 15.182 1.00 32.31 1240 VAL A N 1
ATOM 9765 C CA . VAL A 1 1240 ? -12.759 9.473 15.297 1.00 32.31 1240 VAL A CA 1
ATOM 9766 C C . VAL A 1 1240 ? -11.629 8.905 16.156 1.00 32.31 1240 VAL A C 1
ATOM 9768 O O . VAL A 1 1240 ? -10.680 8.307 15.665 1.00 32.31 1240 VAL A O 1
ATOM 9771 N N . GLU A 1 1241 ? -11.671 9.167 17.458 1.00 34.31 1241 GLU A N 1
ATOM 9772 C CA . GLU A 1 1241 ? -11.004 8.303 18.411 1.00 34.31 1241 GLU A CA 1
ATOM 9773 C C . GLU A 1 1241 ? -11.860 7.050 18.477 1.00 34.31 1241 GLU A C 1
ATOM 9775 O O . GLU A 1 1241 ? -12.897 7.008 19.135 1.00 34.31 1241 GLU A O 1
ATOM 9780 N N . THR A 1 1242 ? -11.457 6.026 17.729 1.00 43.06 1242 THR A N 1
ATOM 9781 C CA . THR A 1 1242 ? -11.843 4.655 18.041 1.00 43.06 1242 THR A CA 1
ATOM 9782 C C . THR A 1 1242 ? -11.353 4.382 19.456 1.00 43.06 1242 THR A C 1
ATOM 9784 O O . THR A 1 1242 ? -10.203 3.993 19.649 1.00 43.06 1242 THR A O 1
ATOM 9787 N N . SER A 1 1243 ? -12.187 4.663 20.455 1.00 53.59 1243 SER A N 1
ATOM 9788 C CA . SER A 1 1243 ? -11.933 4.284 21.836 1.00 53.59 1243 SER A CA 1
ATOM 9789 C C . SER A 1 1243 ? -11.808 2.764 21.861 1.00 53.59 1243 SER A C 1
ATOM 9791 O O . SER A 1 1243 ? -12.823 2.080 21.749 1.00 53.59 1243 SER A O 1
ATOM 9793 N N . ILE A 1 1244 ? -10.573 2.257 21.915 1.00 64.69 1244 ILE A N 1
ATOM 9794 C CA . ILE A 1 1244 ? -10.282 0.823 21.972 1.00 64.69 1244 ILE A CA 1
ATOM 9795 C C . ILE A 1 1244 ? -10.939 0.280 23.239 1.00 64.69 1244 ILE A C 1
ATOM 9797 O O . ILE A 1 1244 ? -10.561 0.671 24.343 1.00 64.69 1244 ILE A O 1
ATOM 9801 N N . GLU A 1 1245 ? -11.939 -0.585 23.084 1.00 71.44 1245 GLU A N 1
ATOM 9802 C CA . GLU A 1 1245 ? -12.672 -1.151 24.220 1.00 71.44 1245 GLU A CA 1
ATOM 9803 C C . GLU A 1 1245 ? -11.863 -2.244 24.925 1.00 71.44 1245 GLU A C 1
ATOM 9805 O O . GLU A 1 1245 ? -11.888 -2.351 26.152 1.00 71.44 1245 GLU A O 1
ATOM 9810 N N . GLY A 1 1246 ? -11.102 -3.024 24.157 1.00 82.50 1246 GLY A N 1
ATOM 9811 C CA . GLY A 1 1246 ? -10.200 -4.037 24.686 1.00 82.50 1246 GLY A CA 1
ATOM 9812 C C . GLY A 1 1246 ? -9.197 -4.541 23.655 1.00 82.50 1246 GLY A C 1
ATOM 9813 O O . GLY A 1 1246 ? -9.228 -4.163 22.480 1.00 82.50 1246 GLY A O 1
ATOM 9814 N N . THR A 1 1247 ? -8.282 -5.394 24.115 1.00 87.44 1247 THR A N 1
ATOM 9815 C CA . THR A 1 1247 ? -7.250 -6.011 23.278 1.00 87.44 1247 THR A CA 1
ATOM 9816 C C . THR A 1 1247 ? -7.098 -7.503 23.552 1.00 87.44 1247 THR A C 1
ATOM 9818 O O . THR A 1 1247 ? -7.331 -7.971 24.665 1.00 87.44 1247 THR A O 1
ATOM 9821 N N . ILE A 1 1248 ? -6.704 -8.253 22.523 1.00 90.19 1248 ILE A N 1
ATOM 9822 C CA . ILE A 1 1248 ? -6.548 -9.710 22.561 1.00 90.19 1248 ILE A CA 1
ATOM 9823 C C . ILE A 1 1248 ? -5.153 -10.070 22.046 1.00 90.19 1248 ILE A C 1
ATOM 9825 O O . ILE A 1 1248 ? -4.850 -9.766 20.893 1.00 90.19 1248 ILE A O 1
ATOM 9829 N N . PRO A 1 1249 ? -4.283 -10.706 22.848 1.00 90.12 1249 PRO A N 1
ATOM 9830 C CA . PRO A 1 1249 ? -3.005 -11.193 22.349 1.00 90.12 1249 PRO A CA 1
ATOM 9831 C C . PRO A 1 1249 ? -3.221 -12.359 21.383 1.00 90.12 1249 PRO A C 1
ATOM 9833 O O . PRO A 1 1249 ? -3.949 -13.300 21.694 1.00 90.12 1249 PRO A O 1
ATOM 9836 N N . PHE A 1 1250 ? -2.575 -12.296 20.219 1.00 92.38 1250 PHE A N 1
ATOM 9837 C CA . PHE A 1 1250 ? -2.693 -13.325 19.176 1.00 92.38 1250 PHE A CA 1
ATOM 9838 C C . PHE A 1 1250 ? -1.343 -13.772 18.593 1.00 92.38 1250 PHE A C 1
ATOM 9840 O O . PHE A 1 1250 ? -1.306 -14.645 17.727 1.00 92.38 1250 PHE A O 1
ATOM 9847 N N . SER A 1 1251 ? -0.234 -13.229 19.110 1.00 92.75 1251 SER A N 1
ATOM 9848 C CA . SER A 1 1251 ? 1.115 -13.761 18.899 1.00 92.75 1251 SER A CA 1
ATOM 9849 C C . SER A 1 1251 ? 1.693 -14.321 20.197 1.00 92.75 1251 SER A C 1
ATOM 9851 O O . SER A 1 1251 ? 1.327 -13.899 21.299 1.00 92.75 1251 SER A O 1
ATOM 9853 N N . LYS A 1 1252 ? 2.664 -15.232 20.072 1.00 89.94 1252 LYS A N 1
ATOM 9854 C CA . LYS A 1 1252 ? 3.543 -15.560 21.200 1.00 89.94 1252 LYS A CA 1
ATOM 9855 C C . LYS A 1 1252 ? 4.412 -14.338 21.537 1.00 89.94 1252 LYS A C 1
ATOM 9857 O O . LYS A 1 1252 ? 4.808 -13.617 20.617 1.00 89.94 1252 LYS A O 1
ATOM 9862 N N . PRO A 1 1253 ? 4.683 -14.080 22.825 1.00 90.06 1253 PRO A N 1
ATOM 9863 C CA . PRO A 1 1253 ? 5.557 -12.990 23.214 1.00 90.06 1253 PRO A CA 1
ATOM 9864 C C . PRO A 1 1253 ? 7.021 -13.314 22.918 1.00 90.06 1253 PRO A C 1
ATOM 9866 O O . PRO A 1 1253 ? 7.487 -14.420 23.196 1.00 90.06 1253 PRO A O 1
ATOM 9869 N N . VAL A 1 1254 ? 7.745 -12.328 22.400 1.00 91.50 1254 VAL A N 1
ATOM 9870 C CA . VAL A 1 1254 ? 9.187 -12.394 22.159 1.00 91.50 1254 VAL A CA 1
ATOM 9871 C C . VAL A 1 1254 ? 9.908 -11.553 23.199 1.00 91.50 1254 VAL A C 1
ATOM 9873 O O . VAL A 1 1254 ? 9.508 -10.428 23.488 1.00 91.50 1254 VAL A O 1
ATOM 9876 N N . LYS A 1 1255 ? 10.989 -12.090 23.762 1.00 90.50 1255 LYS A N 1
ATOM 9877 C CA . LYS A 1 1255 ? 11.795 -11.408 24.776 1.00 90.50 1255 LYS A CA 1
ATOM 9878 C C . LYS A 1 1255 ? 13.065 -10.852 24.152 1.00 90.50 1255 LYS A C 1
ATOM 9880 O O . LYS A 1 1255 ? 13.787 -11.576 23.480 1.00 90.50 1255 LYS A O 1
ATOM 9885 N N . VAL A 1 1256 ? 13.350 -9.581 24.404 1.00 89.00 1256 VAL A N 1
ATOM 9886 C CA . VAL A 1 1256 ? 14.528 -8.881 23.881 1.00 89.00 1256 VAL A CA 1
ATOM 9887 C C . VAL A 1 1256 ? 15.335 -8.328 25.044 1.00 89.00 1256 VAL A C 1
ATOM 9889 O O . VAL A 1 1256 ? 14.784 -7.649 25.910 1.00 89.00 1256 VAL A O 1
ATOM 9892 N N . TYR A 1 1257 ? 16.641 -8.592 25.074 1.00 88.88 1257 TYR A N 1
ATOM 9893 C CA . TYR A 1 1257 ? 17.527 -8.004 26.074 1.00 88.88 1257 TYR A CA 1
ATOM 9894 C C . TYR A 1 1257 ? 17.875 -6.564 25.718 1.00 88.88 1257 TYR A C 1
ATOM 9896 O O . TYR A 1 1257 ? 18.382 -6.276 24.635 1.00 88.88 1257 TYR A O 1
ATOM 9904 N N . ILE A 1 1258 ? 17.644 -5.650 26.657 1.00 89.00 1258 ILE A N 1
ATOM 9905 C CA . ILE A 1 1258 ? 17.836 -4.217 26.450 1.00 89.00 1258 ILE A CA 1
ATOM 9906 C C . ILE A 1 1258 ? 18.644 -3.622 27.603 1.00 89.00 1258 ILE A C 1
ATOM 9908 O O . ILE A 1 1258 ? 18.488 -4.016 28.757 1.00 89.00 1258 ILE A O 1
ATOM 9912 N N . MET A 1 1259 ? 19.533 -2.672 27.295 1.00 88.56 1259 MET A N 1
ATOM 9913 C CA . MET A 1 1259 ? 20.364 -1.983 28.283 1.00 88.56 1259 MET A CA 1
ATOM 9914 C C . MET A 1 1259 ? 20.486 -0.475 27.983 1.00 88.56 1259 MET A C 1
ATOM 9916 O O . MET A 1 1259 ? 21.423 -0.054 27.290 1.00 88.56 1259 MET A O 1
ATOM 9920 N N . PRO A 1 1260 ? 19.598 0.360 28.550 1.00 88.31 1260 PRO A N 1
ATOM 9921 C CA . PRO A 1 1260 ? 19.743 1.810 28.545 1.00 88.31 1260 PRO A CA 1
ATOM 9922 C C . PRO A 1 1260 ? 20.888 2.214 29.490 1.00 88.31 1260 PRO A C 1
ATOM 9924 O O . PRO A 1 1260 ? 20.812 2.023 30.703 1.00 88.31 1260 PRO A O 1
ATOM 9927 N N . LYS A 1 1261 ? 21.972 2.772 28.951 1.00 85.56 1261 LYS A N 1
ATOM 9928 C CA . LYS A 1 1261 ? 23.154 3.235 29.689 1.00 85.56 1261 LYS A CA 1
ATOM 9929 C C . LYS A 1 1261 ? 23.132 4.749 29.875 1.00 85.56 1261 LYS A C 1
ATOM 9931 O O . LYS A 1 1261 ? 22.759 5.456 28.947 1.00 85.56 1261 LYS A O 1
ATOM 9936 N N . PRO A 1 1262 ? 23.605 5.284 31.009 1.00 80.44 1262 PRO A N 1
ATOM 9937 C CA . PRO A 1 1262 ? 23.798 6.723 31.135 1.00 80.44 1262 PRO A CA 1
ATOM 9938 C C . PRO A 1 1262 ? 24.792 7.223 30.077 1.00 80.44 1262 PRO A C 1
ATOM 9940 O O . PRO A 1 1262 ? 25.732 6.507 29.718 1.00 80.44 1262 PRO A O 1
ATOM 9943 N N . ALA A 1 1263 ? 24.598 8.453 29.591 1.00 72.31 1263 ALA A N 1
ATOM 9944 C CA . ALA A 1 1263 ? 25.556 9.094 28.693 1.00 72.31 1263 ALA A CA 1
ATOM 9945 C C . ALA 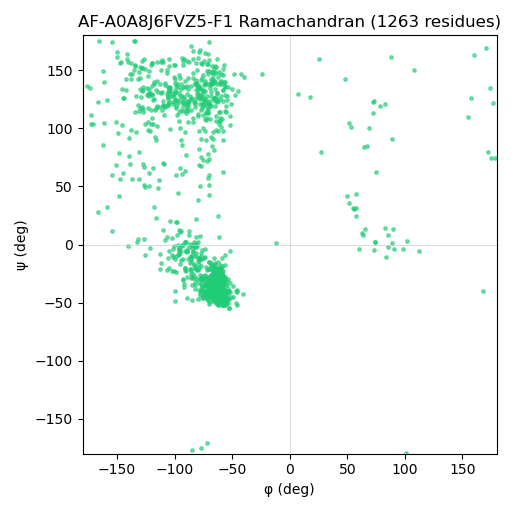A 1 1263 ? 26.943 9.084 29.354 1.00 72.31 1263 ALA A C 1
ATOM 9947 O O . ALA A 1 1263 ? 27.092 9.535 30.495 1.00 72.31 1263 ALA A O 1
ATOM 9948 N N . ARG A 1 1264 ? 27.950 8.530 28.664 1.00 59.12 1264 ARG A N 1
ATOM 9949 C CA . ARG A 1 1264 ? 29.341 8.644 29.114 1.00 59.12 1264 ARG A CA 1
ATOM 9950 C C . ARG A 1 1264 ? 29.684 10.135 29.115 1.00 59.12 1264 ARG A C 1
ATOM 9952 O O . ARG A 1 1264 ? 29.621 10.759 28.061 1.00 59.12 1264 ARG A O 1
ATOM 9959 N N . ARG A 1 1265 ? 29.929 10.683 30.308 1.00 38.56 1265 ARG A N 1
ATOM 9960 C CA . ARG A 1 1265 ? 30.399 12.061 30.492 1.00 38.56 1265 ARG A CA 1
ATOM 9961 C C . ARG A 1 1265 ? 31.794 12.246 29.928 1.00 38.56 1265 ARG A C 1
ATOM 9963 O O . ARG A 1 1265 ? 32.586 11.281 30.045 1.00 38.56 1265 ARG A O 1
#

Sequence (1265 aa):
MSLPANQLKELSQESLPANQLKERSQESGILGFDPDIVVELNVGGQFYTTTMGTLMKHPGSKFSEILSRSAKFYKDAHGRFFIDRPGTYFGPILDYLRTGQVPTENIPEVYHEAKFYQIHLLVKVLEDMPQIFGEQVARMQFLLGVPNYRENLEVLLHLARAEAVAMRSSKVVVCVVHTEEEEAKCVEPLHILEAKKTPVVKFGPWKAGPGTEDFVYCLEKDIRAKGYMVCPQRTLPDFRFRWSQGSRVAGQSSFRKRPLYPGAAVPCGIAAEFGVTEGLPPPPPRARSPRVRKPRGSGAAMAAHLKKRVYEEFTKVVQQQQEEIATKKLRLTKPSKSAALHIDLCKASSPADALQYLLQFARKPVEAESVEGVVRILLEHYYKENDPSVRLKIASLLGLLSKTAGFSPDCIMDDTINILQNEKSHQVLAQLLDTLLAIGSKLPDNQATQVRLVDVACKHLTDTSHGVRNKCLQLLGNLGSLEKNVTKDAEGLTARDVQKIIGDYFSDQDPRVRTAAIKAMLQLHERGLKLHQTIYNQACKLLSDDYEQVRSAAVQLIWVVSQLYPESIVPIPSSNEEIRLVDDAFGKICHMVSDGSWVVRVQAAKLLGSMEQVSSHFLEQTLDKKLMSDLRRKRTAHERAKELYSSGEFSSGRKWGDDAPKEEIDTGAVNLIESGACGAFVHGLEDEMYEVRIAAVEALCMLAQSSPSFAEKCLDFLVDMFNDEIEEVRLQSIHTMRKISNNITLREDQLDTVLAVLEDSSRDIREALHELLCCTNVSTKEGIHLALVELLKNLTKYPTDRDSIWKCLKFLGSRHPTLVLPLVPELLSTHPFFDTAEPDMDDPAYIAVLVLIFNAAKTCPTMPALFSDHTFRHYAYLRDSLSHLVPALRLPGRKLVSSAVSPAITPHEDPSQQFLQQSLDRVYSVQHLDPQGAQELLEFTIRDLQRLGELQSELAGVADFSAAYLQCQLLLIKALQEKLWNVAAPLYLKQSDLASAAAKQIMEETYKMEFMYSGVENKQVVIIHHMRLQAKALQLIVTARTTRGVDPLFGMCEKFLQEVDFFQRCFVADLPQLHDSFVDKLLDIMPRLMASKPLEVIKILQTMLRQSPFLHLPLPEQIHKASATIIEPAGESDNPLRFTSGLVVALDVDATLEHVQDPQNTVKVQVLYPDGQAQMIHPKPADFRNPGPGRHRLITQVYLSHTAWTEPCQVEVRLLLAYNSGARIPKSPWMEGGEMSPQVETSIEGTIPFSKPVKVYIMPKPARR

InterPro domains:
  IPR000210 BTB/POZ domain [SM00225] (37-134)
  IPR003131 Potassium channel tetramerisation-type BTB domain [PF02214] (39-121)
  IPR011333 SKP1/BTB/POZ domain superfamily [G3DSA:3.30.710.10] (34-131)
  IPR011333 SKP1/BTB/POZ domain superfamily [SSF54695] (38-131)
  IPR011989 Armadillo-like helical [G3DSA:1.25.10.10] (307-496)
  IPR011989 Armadillo-like helical [G3DSA:1.25.10.10] (497-644)
  IPR011989 Armadillo-like helical [G3DSA:1.25.10.10] (660-821)
  IPR016024 Armadillo-type fold [SSF48371] (354-957)
  IPR056235 INTS4, 8 helical bundle domain [PF24493] (913-1116)
  IPR057412 Integrator complex subunit 4/Protein SIEL, C-terminal Ig-like domain [PF25458] (1125-1262)
  IPR057890 KCTD7/14, C-terminal domain [PF25611] (137-237)

Radius of gyration: 41.3 Å; Cα contacts (8 Å, |Δi|>4): 1528; chains: 1; bounding box: 98×118×116 Å

Nearest PDB structures (foldseek):
  8rc4-assembly1_d  TM=9.686E-01  e=6.448E-87  Homo sapiens
  8rbz-assembly1_d  TM=8.875E-01  e=2.825E-85  Homo sapiens
  8rbx-assembly1_d  TM=8.790E-01  e=2.792E-84  Homo sapiens
  7ycx-assembly1_D  TM=8.455E-01  e=1.940E-79  Homo sapiens
  7cun-assembly1_D  TM=8.654E-01  e=1.066E-67  Homo sapiens

pLDDT: mean 75.33, std 21.58, range [20.38, 97.0]

Secondary structure (DSSP, 8-state):
-PPPP------S--PPPS-S-SS--SS-------TT-EEEEEETTEEEEEEHHHHSSSTTSHHHHHHHS---PPB-TTSPEEE-S-GGGHHHHHHHHHH-PPP-SSHHHHHHHHHHTT-HHHHHHHHTSHHHHHHHHHHHHHHHTSTTHHHHHHHHHHHHHHHHHHHSSEEEEEEE--SHHHHHHHHHHHHHHHHTT--EEEE-----SS-HHHHHHHHHHHHHHTT-EEEEEEEPS--------------------------------EEEEEEEE---PPPPP---------------SSHHHHHHHHSSSS-------------PPPP-PPPPTT-S----GGG-SSHHHHHHHHHHHTTS---HHHHHHHHHHHHHHHHH---HHHHHHHHHHHHHHTTSTT--THHHHHHHHHHHHH---HHHHHHHHHHHHHHHHH-TT-HHHHHHHHHHHHHHTT-S-HHHHHHHHHHHHHH--------S--TT-----HHHHHHHGGG-SSHHHHHHHHHHHHHHHHTTPPPPTTHHHHHHHHTT-SSHHHHHHHHHHHHHHHHHSTT-EEE-TTSS-EEEHHHHHHHHHHHHTT-SSHHHHHHHHHHHTT-TTS-HHHHHHTT-SSTTS----PPPHHHHHHHHHHH-----S--GGG-S------TTT---S-SSSTTHHHHHHT-SSHHHHHHHHHHHHHHHHH-HHHHHHHHHHHHHGGG-SSHHHHHHHHHHHHHHGGG--B-HHHHHHHHHGGG-S-HHHHHHHHHHHHH--BSSHHHHHHHHHHHHHHHHH-GGGHHHHHHHHHHHHHH-HHHHGGGHHHHTT--SSS-PPPPPTT-HHHHHHHHHHHHHHTT-TTGGGG--HHHHHHHHHHHHH-TTTSPP---TT-------------S---HHHHHHHHHHHHHHGGGGS-HHHHHHHHHHHHHHHHHHHHH-TTTHHHHHHHHHHHHHHHHHHHHHH-GGGGS-GGG--TT-THHHHHHHHHHHHHHHHHHTEES--HHHHHHHHHHHHHHHHHHHHHHHHH--SSHHHHHHHHHHHHHHHHHHHHSTTTGGGSTT-HHHHHHHHHHHHTTS-HHHHHHHHHHHHHTPPPPP-PPPS--EE-EEEEEES-S---S-EEEETTS-EEEEEEEEEES-S-HHHHEEEEEE-TTS-EEEE---GGGEEEEETTEEEEEEEEEE-----SS-EEEEEEEEEEE-TTSSS---TT---S---S-------EEEE-B--EEEEEEEEPP--